Protein 8K17 (pdb70)

B-factor: mean 55.65, std 25.81, range [0.97, 126.47]

Solvent-accessible surface area: 60517 Å² total; per-residue (Å²): 123,94,76,22,4,3,27,19,14,23,75,0,51,55,5,81,86,177,43,56,66,82,17,0,24,100,10,0,58,122,0,35,149,2,100,64,44,13,87,57,45,55,36,140,0,27,79,95,4,43,80,81,64,102,39,143,62,85,58,126,21,61,71,33,122,113,66,28,56,3,17,9,19,52,81,26,9,64,23,3,9,16,2,0,112,21,0,4,18,12,94,159,43,22,39,94,99,29,14,43,57,50,24,107,84,20,85,33,40,6,164,79,18,16,1,12,54,52,5,6,38,0,14,66,110,68,113,107,34,76,87,0,0,4,5,0,42,0,11,52,29,18,26,71,156,79,166,107,4,77,110,38,12,74,116,12,58,114,81,99,59,11,121,123,95,29,45,101,38,92,57,28,74,76,6,5,72,43,8,106,63,0,33,145,28,58,79,110,141,76,41,120,86,0,19,80,58,0,39,31,0,8,123,66,4,42,91,12,4,92,63,17,37,24,48,22,26,22,70,43,84,43,85,31,73,53,10,77,98,52,111,16,42,1,8,42,20,0,5,24,10,8,5,47,2,3,35,54,15,0,45,9,15,54,107,9,6,55,13,58,64,107,161,136,49,59,151,53,16,6,5,24,2,1,65,68,0,7,87,0,24,63,84,64,40,66,88,73,60,0,0,30,0,0,50,0,24,26,44,2,42,97,131,40,120,86,9,62,115,47,30,62,128,9,19,84,79,48,35,109,122,118,10,181,84,41,31,40,45,126,58,0,78,77,9,43,90,32,2,27,32,4,0,90,16,3,9,39,1,53,38,40,22,24,61,50,12,49,45,37,26,86,17,24,42,102,156,15,19,43,150,128,2,62,97,83,64,114,70,64,138,123,39,36,95,142,24,74,119,89,49,39,87,46,115,169,131,118,147,110,89,26,68,73,18,106,11,33,23,96,29,78,82,172,59,18,62,81,53,41,64,4,141,128,4,84,18,20,13,10,1,0,3,36,35,2,21,61,97,153,53,0,97,49,0,31,125,0,1,92,86,17,91,147,55,10,26,4,31,87,0,0,66,18,7,40,77,61,123,7,63,54,139,1,0,53,39,0,32,75,5,3,60,50,4,53,98,1,4,39,25,8,4,48,31,75,59,36,5,59,18,18,86,1,39,0,29,10,100,78,26,90,146,154,76,62,89,166,127,193,108,98,46,69,100,24,82,9,23,16,8,88,34,64,44,162,92,98,71,40,73,127,43,67,79,16,123,45,61,31,47,23,3,2,33,2,5,0,7,34,99,21,69,38,1,36,6,24,0,3,97,42,69,28,168,71,76,42,13,67,2,104,1,97,53,0,28,4,0,0,2,11,1,16,66,93,1,6,15,1,29,88,47,18,80,128,31,44,34,1,9,1,16,2,41,0,0,61,45,41,119,86,37,20,101,41,29,52,84,0,66,45,18,22,108,40,38,77,76,82,140,136,60,114,30,120,9,49,138,165,43,47,30,132,82,16,54,144,142,31,36,48,23,12,48,26,0,20,121,77,0,15,71,68,10,46,31,114,94,59,73,76,0,22,32,72,1,22,27,0,8,4,12,37,68,8,22,90,58,0,41,23,43,1,37,110,91,14,32,36,37,105,54,115,138,58,77,96,47,35,48,80,42,46,49,17,42,41,4,6,41,15,2,114,32,3,36,38,15,62,134,6,73,51,6,0,20,9,31,48,48,24,86,23,51,116,150,25,52,45,26,13,127,110,36,46,4,6,44,8,2,0,29,0,8,54,100,41,144,58,51,57,47,0,3,2,0,0,48,0,8,31,58,91,55,84,122,39,126,28,0,118,139,1,26,67,57,0,78,85,28,118,45,3,97,115,102,67,111,29,18,42,72,88,75,5,37,56,20,6,68,112,1,34,156,22,51,117,56,117,76,44,147,65,4,10,68,16,6,59,101,0,7,77,49,1,18,114,22,3,28,59,44,9,32,34,32,22,32,37,42,80,22,62,27,67,49,35,3,15,29,12,8,0,29,7,4,9,78,5,0,69,65,18,54,124,8,52,127,100,10,15,4,57,82,68,69,169,89,33,151,113,6,6,3,35,0,0,69,52,1,5,77,3,16,74,94,57,101,61,15,97,61,0,2,20,0,0,27,0,29,27,44,42,31,136,143,35,180,94,0,78,136,40,22,100,91,13,79,177,45,79,122,106,110,50,27,42,100,131,48,34,104,40,47,80,62,0,50,33,6,68,51,0,21,49,65,10,118,111,20,37,90,69,0,111,148,43,10,82,77,119,27,66,13,117,44,186,162,124,0,2,49,0,29,34,49,0,42,2,38,7,99,27,31,120,105,117,23,32,114,4,20,3,0,0,0,18,116,11,1,48,19,2,4,76,1,0,23,11,2,2,56,34,119,64,79,53,14,0,121,103,6,32,4,13,80,0,56,127,85,43,12,2,15,1,0,11,47,69,131,55,87,42,80,9,6,71,2,12,13,18,111,85,4,24,22,46,15,9,61,16,66,1,53,2,25,0,0,0,0,1,17,30,103,36,91,57,42,2,5,2,25,0,5,3,0,4,53,120,0,60,157,25,33,11,80,31,3,3,0,0,20,1,46,99,11,4,103,6,3,85,110,0,13,77,28,157,51,65,118,197,37,80,7,110,105,59,0,41,1,29,57,14,11,104,55,121,34,152,135,67,62,16,16,20,80,84,40,6,73,80,181,169,53,17,84,26,17,122,33,98,147

Nearest PDB structures (foldseek):
  8kc9-assembly1_B  TM=9.979E-01  e=1.670E-43  Homo sapiens
  8k0m-assembly1_A  TM=7.481E-01  e=3.625E-19  Homo sapiens
  8k0f-assembly1_A  TM=7.476E-01  e=5.134E-19  Homo sapiens
  8k17-assembly1_A  TM=7.481E-01  e=1.123E-18  Homo sapiens
  8k0i-assembly1_a  TM=7.339E-01  e=1.280E-18  Homo sapiens

InterPro domains:
  IPR005123 Oxoglutarate/iron-dependent dioxygenase domain [PS51471] (564-678)
  IPR006620 Prolyl 4-hydroxylase, alpha subunit [SM00702] (469-677)
  IPR011990 Tetratricopeptide-like helical domain superfamily [G3DSA:1.25.40.10] (33-196)
  IPR011990 Tetratricopeptide-like helical domain superfamily [G3DSA:1.25.40.10] (206-356)
  IPR011990 Tetratricopeptide-like helical domain superfamily [SSF48452] (207-350)
  IPR039575 Prolyl 3-hydroxylase [PTHR14049] (149-714)
  IPR044862 Prolyl 4-hydroxylase alpha subunit, Fe(2+) 2OG dioxygenase domain [PF13640] (584-676)
  IPR056585 Leprecan-like alpha-helical domain [PF23557] (35-347)

Structure (mmCIF, N/CA/C/O backbone):
data_8K17
#
_entry.id   8K17
#
_cell.length_a   1.00
_cell.length_b   1.00
_cell.length_c   1.00
_cell.angle_alpha   90.00
_cell.angle_beta   90.00
_cell.angle_gamma   90.00
#
_symmetry.space_group_name_H-M   'P 1'
#
loop_
_entity.id
_entity.type
_entity.pdbx_description
1 polymer 'Prolyl 3-hydroxylase 1'
2 polymer 'Cartilage-associated protein'
3 polymer 'Peptidyl-prolyl cis-trans isomerase B'
4 polymer 'synthetic substrate'
5 non-polymer 2-acetamido-2-deoxy-beta-D-glucopyranose
6 non-polymer 'FE (III) ION'
#
loop_
_atom_site.group_PDB
_atom_site.id
_atom_site.type_symbol
_atom_site.label_atom_id
_atom_site.label_alt_id
_atom_site.label_comp_id
_atom_site.label_asym_id
_atom_site.label_entity_id
_atom_site.label_seq_id
_atom_site.pdbx_PDB_ins_code
_atom_site.Cartn_x
_atom_site.Cartn_y
_atom_site.Cartn_z
_atom_site.occupancy
_atom_site.B_iso_or_equiv
_atom_site.auth_seq_id
_atom_site.auth_comp_id
_atom_site.auth_asym_id
_atom_site.auth_atom_id
_atom_site.pdbx_PDB_model_num
ATOM 1 N N . GLY A 1 31 ? 139.724 110.000 98.887 1.00 72.38 31 GLY A N 1
ATOM 2 C CA . GLY A 1 31 ? 138.552 109.996 99.741 1.00 73.69 31 GLY A CA 1
ATOM 3 C C . GLY A 1 31 ? 137.251 109.950 98.968 1.00 73.62 31 GLY A C 1
ATOM 4 O O . GLY A 1 31 ? 136.172 110.052 99.550 1.00 70.31 31 GLY A O 1
ATOM 5 N N . MET A 1 32 ? 137.360 109.795 97.648 1.00 67.52 32 MET A N 1
ATOM 6 C CA . MET A 1 32 ? 136.213 109.736 96.743 1.00 65.57 32 MET A CA 1
ATOM 7 C C . MET A 1 32 ? 135.350 110.993 96.868 1.00 67.01 32 MET A C 1
ATOM 8 O O . MET A 1 32 ? 134.236 110.984 97.396 1.00 61.46 32 MET A O 1
ATOM 13 N N . VAL A 1 33 ? 135.947 112.091 96.399 1.00 54.95 33 VAL A N 1
ATOM 14 C CA . VAL A 1 33 ? 135.250 113.362 96.299 1.00 45.43 33 VAL A CA 1
ATOM 15 C C . VAL A 1 33 ? 133.874 113.144 95.700 1.00 43.72 33 VAL A C 1
ATOM 16 O O . VAL A 1 33 ? 133.700 112.341 94.778 1.00 48.66 33 VAL A O 1
ATOM 20 N N . THR A 1 34 ? 132.885 113.848 96.234 1.00 35.33 34 THR A N 1
ATOM 21 C CA . THR A 1 34 ? 131.516 113.640 95.805 1.00 35.60 34 THR A CA 1
ATOM 22 C C . THR A 1 34 ? 131.358 114.027 94.336 1.00 38.18 34 THR A C 1
ATOM 23 O O . THR A 1 34 ? 132.108 114.857 93.824 1.00 43.78 34 THR A O 1
ATOM 27 N N . PRO A 1 35 ? 130.415 113.408 93.621 1.00 33.14 35 PRO A N 1
ATOM 28 C CA . PRO A 1 35 ? 130.268 113.710 92.190 1.00 28.43 35 PRO A CA 1
ATOM 29 C C . PRO A 1 35 ? 129.931 115.157 91.865 1.00 28.99 35 PRO A C 1
ATOM 30 O O . PRO A 1 35 ? 130.372 115.648 90.823 1.00 29.87 35 PRO A O 1
ATOM 34 N N . ASP A 1 36 ? 129.159 115.859 92.700 1.00 31.75 36 ASP A N 1
ATOM 35 C CA . ASP A 1 36 ? 128.644 117.163 92.287 1.00 27.87 36 ASP A CA 1
ATOM 36 C C . ASP A 1 36 ? 129.726 118.233 92.294 1.00 31.34 36 ASP A C 1
ATOM 37 O O . ASP A 1 36 ? 129.690 119.161 91.479 1.00 32.74 36 ASP A O 1
ATOM 42 N N . LEU A 1 37 ? 130.694 118.129 93.201 1.00 27.02 37 LEU A N 1
ATOM 43 C CA . LEU A 1 37 ? 131.815 119.060 93.183 1.00 23.64 37 LEU A CA 1
ATOM 44 C C . LEU A 1 37 ? 132.603 118.947 91.881 1.00 34.17 37 LEU A C 1
ATOM 45 O O . LEU A 1 37 ? 132.916 119.961 91.238 1.00 39.06 37 LEU A O 1
ATOM 50 N N . LEU A 1 38 ? 132.889 117.717 91.450 1.00 33.35 38 LEU A N 1
ATOM 51 C CA . LEU A 1 38 ? 133.585 117.504 90.187 1.00 29.01 38 LEU A CA 1
ATOM 52 C C . LEU A 1 38 ? 132.741 117.938 88.996 1.00 29.68 38 LEU A C 1
ATOM 53 O O . LEU A 1 38 ? 133.268 118.491 88.024 1.00 37.37 38 LEU A O 1
ATOM 58 N N . PHE A 1 39 ? 131.431 117.700 89.045 1.00 29.01 39 PHE A N 1
ATOM 59 C CA . PHE A 1 39 ? 130.569 118.130 87.948 1.00 25.95 39 PHE A CA 1
ATOM 60 C C . PHE A 1 39 ? 130.553 119.648 87.816 1.00 31.02 39 PHE A C 1
ATOM 61 O O . PHE A 1 39 ? 130.581 120.181 86.701 1.00 35.04 39 PHE A O 1
ATOM 69 N N . ALA A 1 40 ? 130.495 120.365 88.941 1.00 35.23 40 ALA A N 1
ATOM 70 C CA . ALA A 1 40 ? 130.526 121.822 88.884 1.00 34.48 40 ALA A CA 1
ATOM 71 C C . ALA A 1 40 ? 131.852 122.324 88.334 1.00 35.99 40 ALA A C 1
ATOM 72 O O . ALA A 1 40 ? 131.884 123.258 87.518 1.00 43.76 40 ALA A O 1
ATOM 74 N N . GLU A 1 41 ? 132.961 121.719 88.769 1.00 35.97 41 GLU A N 1
ATOM 75 C CA . GLU A 1 41 ? 134.253 122.080 88.194 1.00 34.19 41 GLU A CA 1
ATOM 76 C C . GLU A 1 41 ? 134.250 121.897 86.684 1.00 41.17 41 GLU A C 1
ATOM 77 O O . GLU A 1 41 ? 134.726 122.767 85.943 1.00 45.63 41 GLU A O 1
ATOM 83 N N . GLY A 1 42 ? 133.715 120.772 86.210 1.00 40.92 42 GLY A N 1
ATOM 84 C CA . GLY A 1 42 ? 133.709 120.513 84.779 1.00 38.10 42 GLY A CA 1
ATOM 85 C C . GLY A 1 42 ? 132.854 121.492 84.001 1.00 41.97 42 GLY A C 1
ATOM 86 O O . GLY A 1 42 ? 133.237 121.940 82.920 1.00 43.93 42 GLY A O 1
ATOM 87 N N . THR A 1 43 ? 131.681 121.833 84.533 1.00 41.02 43 THR A N 1
ATOM 88 C CA . THR A 1 43 ? 130.821 122.793 83.846 1.00 39.52 43 THR A CA 1
ATOM 89 C C . THR A 1 43 ? 131.487 124.157 83.750 1.00 44.60 43 THR A C 1
ATOM 90 O O . THR A 1 43 ? 131.426 124.818 82.703 1.00 49.00 43 THR A O 1
ATOM 94 N N . ALA A 1 44 ? 132.136 124.597 84.832 1.00 48.40 44 ALA A N 1
ATOM 95 C CA . ALA A 1 44 ? 132.844 125.873 84.787 1.00 50.07 44 ALA A CA 1
ATOM 96 C C . ALA A 1 44 ? 133.974 125.846 83.767 1.00 49.95 44 ALA A C 1
ATOM 97 O O . ALA A 1 44 ? 134.152 126.801 82.999 1.00 51.88 44 ALA A O 1
ATOM 99 N N . ALA A 1 45 ? 134.745 124.757 83.735 1.00 50.87 45 ALA A N 1
ATOM 100 C CA . ALA A 1 45 ? 135.819 124.651 82.754 1.00 52.10 45 ALA A CA 1
ATOM 101 C C . ALA A 1 45 ? 135.273 124.673 81.334 1.00 52.51 45 ALA A C 1
ATOM 102 O O . ALA A 1 45 ? 135.885 125.257 80.436 1.00 54.32 45 ALA A O 1
ATOM 104 N N . TYR A 1 46 ? 134.124 124.036 81.111 1.00 56.00 46 TYR A N 1
ATOM 105 C CA . TYR A 1 46 ? 133.505 124.073 79.791 1.00 53.51 46 TYR A CA 1
ATOM 106 C C . TYR A 1 46 ? 133.137 125.493 79.405 1.00 50.10 46 TYR A C 1
ATOM 107 O O . TYR A 1 46 ? 133.321 125.901 78.254 1.00 53.62 46 TYR A O 1
ATOM 116 N N . ALA A 1 47 ? 132.601 126.260 80.352 1.00 53.98 47 ALA A N 1
ATOM 117 C CA . ALA A 1 47 ? 132.302 127.658 80.060 1.00 58.70 47 ALA A CA 1
ATOM 118 C C . ALA A 1 47 ? 133.568 128.426 79.696 1.00 60.06 47 ALA A C 1
ATOM 119 O O . ALA A 1 47 ? 133.566 129.229 78.757 1.00 61.13 47 ALA A O 1
ATOM 121 N N . ARG A 1 48 ? 134.663 128.190 80.422 1.00 63.31 48 ARG A N 1
ATOM 122 C CA . ARG A 1 48 ? 135.895 128.924 80.142 1.00 63.59 48 ARG A CA 1
ATOM 123 C C . ARG A 1 48 ? 136.497 128.542 78.794 1.00 62.76 48 ARG A C 1
ATOM 124 O O . ARG A 1 48 ? 137.021 129.402 78.079 1.00 62.06 48 ARG A O 1
ATOM 132 N N . GLY A 1 49 ? 136.448 127.265 78.432 1.00 68.72 49 GLY A N 1
ATOM 133 C CA . GLY A 1 49 ? 137.066 126.826 77.196 1.00 69.20 49 GLY A CA 1
ATOM 134 C C . GLY A 1 49 ? 138.356 126.065 77.417 1.00 73.24 49 GLY A C 1
ATOM 135 O O . GLY A 1 49 ? 139.327 126.246 76.678 1.00 75.12 49 GLY A O 1
ATOM 136 N N . ASP A 1 50 ? 138.378 125.216 78.440 1.00 76.36 50 ASP A N 1
ATOM 137 C CA . ASP A 1 50 ? 139.533 124.398 78.805 1.00 74.56 50 ASP A CA 1
ATOM 138 C C . ASP A 1 50 ? 139.149 122.928 78.638 1.00 75.62 50 ASP A C 1
ATOM 139 O O . ASP A 1 50 ? 138.710 122.276 79.585 1.00 76.41 50 ASP A O 1
ATOM 144 N N . TRP A 1 51 ? 139.334 122.404 77.429 1.00 62.49 51 TRP A N 1
ATOM 145 C CA . TRP A 1 51 ? 138.898 121.040 77.136 1.00 61.91 51 TRP A CA 1
ATOM 146 C C . TRP A 1 51 ? 139.590 119.963 77.970 1.00 62.44 51 TRP A C 1
ATOM 147 O O . TRP A 1 51 ? 138.896 119.028 78.412 1.00 65.44 51 TRP A O 1
ATOM 158 N N . PRO A 1 52 ? 140.909 119.993 78.197 1.00 51.78 52 PRO A N 1
ATOM 159 C CA . PRO A 1 52 ? 141.488 119.006 79.124 1.00 53.63 52 PRO A CA 1
ATOM 160 C C . PRO A 1 52 ? 140.847 119.046 80.500 1.00 57.54 52 PRO A C 1
ATOM 161 O O . PRO A 1 52 ? 140.673 118.000 81.142 1.00 56.80 52 PRO A O 1
ATOM 165 N N . GLY A 1 53 ? 140.461 120.235 80.959 1.00 55.85 53 GLY A N 1
ATOM 166 C CA . GLY A 1 53 ? 139.802 120.331 82.248 1.00 53.44 53 GLY A CA 1
ATOM 167 C C . GLY A 1 53 ? 138.482 119.591 82.278 1.00 52.24 53 GLY A C 1
ATOM 168 O O . GLY A 1 53 ? 138.203 118.831 83.209 1.00 54.64 53 GLY A O 1
ATOM 169 N N . VAL A 1 54 ? 137.654 119.788 81.251 1.00 47.16 54 VAL A N 1
ATOM 170 C CA . VAL A 1 54 ? 136.347 119.147 81.258 1.00 49.36 54 VAL A CA 1
ATOM 171 C C . VAL A 1 54 ? 136.486 117.640 81.101 1.00 49.88 54 VAL A C 1
ATOM 172 O O . VAL A 1 54 ? 135.774 116.879 81.761 1.00 52.78 54 VAL A O 1
ATOM 176 N N . VAL A 1 55 ? 137.411 117.171 80.260 1.00 45.80 55 VAL A N 1
ATOM 177 C CA . VAL A 1 55 ? 137.533 115.720 80.132 1.00 42.22 55 VAL A CA 1
ATOM 178 C C . VAL A 1 55 ? 137.974 115.104 81.455 1.00 44.59 55 VAL A C 1
ATOM 179 O O . VAL A 1 55 ? 137.368 114.132 81.937 1.00 48.84 55 VAL A O 1
ATOM 183 N N . LEU A 1 56 ? 138.981 115.699 82.102 1.00 44.19 56 LEU A N 1
ATOM 184 C CA . LEU A 1 56 ? 139.475 115.158 83.362 1.00 44.77 56 LEU A CA 1
ATOM 185 C C . LEU A 1 56 ? 138.381 115.149 84.424 1.00 42.54 56 LEU A C 1
ATOM 186 O O . LEU A 1 56 ? 138.108 114.113 85.049 1.00 46.85 56 LEU A O 1
ATOM 191 N N . SER A 1 57 ? 137.704 116.285 84.604 1.00 37.44 57 SER A N 1
ATOM 192 C CA . SER A 1 57 ? 136.705 116.401 85.658 1.00 36.61 57 SER A CA 1
ATOM 193 C C . SER A 1 57 ? 135.493 115.512 85.404 1.00 42.40 57 SER A C 1
ATOM 194 O O . SER A 1 57 ? 134.991 114.870 86.332 1.00 47.10 57 SER A O 1
ATOM 197 N N . MET A 1 58 ? 134.994 115.460 84.167 1.00 37.32 58 MET A N 1
ATOM 198 C CA . MET A 1 58 ? 133.794 114.672 83.910 1.00 34.88 58 MET A CA 1
ATOM 199 C C . MET A 1 58 ? 134.064 113.179 84.054 1.00 38.93 58 MET A C 1
ATOM 200 O O . MET A 1 58 ? 133.231 112.441 84.608 1.00 47.21 58 MET A O 1
ATOM 205 N N . GLU A 1 59 ? 135.222 112.707 83.584 1.00 35.30 59 GLU A N 1
ATOM 206 C CA . GLU A 1 59 ? 135.547 111.303 83.799 1.00 34.43 59 GLU A CA 1
ATOM 207 C C . GLU A 1 59 ? 135.662 110.991 85.284 1.00 38.61 59 GLU A C 1
ATOM 208 O O . GLU A 1 59 ? 135.198 109.936 85.747 1.00 41.65 59 GLU A O 1
ATOM 214 N N . ARG A 1 60 ? 136.263 111.903 86.053 1.00 36.11 60 ARG A N 1
ATOM 215 C CA . ARG A 1 60 ? 136.355 111.681 87.490 1.00 34.17 60 ARG A CA 1
ATOM 216 C C . ARG A 1 60 ? 134.976 111.613 88.131 1.00 37.58 60 ARG A C 1
ATOM 217 O O . ARG A 1 60 ? 134.752 110.813 89.043 1.00 43.70 60 ARG A O 1
ATOM 225 N N . ALA A 1 61 ? 134.041 112.449 87.675 1.00 28.45 61 ALA A N 1
ATOM 226 C CA . ALA A 1 61 ? 132.692 112.438 88.239 1.00 22.73 61 ALA A CA 1
ATOM 227 C C . ALA A 1 61 ? 132.000 111.106 88.006 1.00 27.14 61 ALA A C 1
ATOM 228 O O . ALA A 1 61 ? 131.385 110.542 88.926 1.00 35.90 61 ALA A O 1
ATOM 230 N N . LEU A 1 62 ? 132.093 110.581 86.783 1.00 29.45 62 LEU A N 1
ATOM 231 C CA . LEU A 1 62 ? 131.474 109.290 86.490 1.00 26.28 62 LEU A CA 1
ATOM 232 C C . LEU A 1 62 ? 132.063 108.182 87.361 1.00 30.10 62 LEU A C 1
ATOM 233 O O . LEU A 1 62 ? 131.328 107.386 87.974 1.00 31.78 62 LEU A O 1
ATOM 238 N N . ARG A 1 63 ? 133.395 108.126 87.445 1.00 35.33 63 ARG A N 1
ATOM 239 C CA . ARG A 1 63 ? 134.026 107.072 88.235 1.00 28.83 63 ARG A CA 1
ATOM 240 C C . ARG A 1 63 ? 133.666 107.190 89.709 1.00 29.20 63 ARG A C 1
ATOM 241 O O . ARG A 1 63 ? 133.486 106.176 90.391 1.00 36.53 63 ARG A O 1
ATOM 249 N N . SER A 1 64 ? 133.572 108.416 90.223 1.00 27.87 64 SER A N 1
ATOM 250 C CA . SER A 1 64 ? 133.250 108.607 91.633 1.00 27.27 64 SER A CA 1
ATOM 251 C C . SER A 1 64 ? 131.843 108.126 91.954 1.00 30.16 64 SER A C 1
ATOM 252 O O . SER A 1 64 ? 131.618 107.479 92.987 1.00 35.08 64 SER A O 1
ATOM 255 N N . ARG A 1 65 ? 130.881 108.426 91.081 1.00 29.63 65 ARG A N 1
ATOM 256 C CA . ARG A 1 65 ? 129.530 107.909 91.280 1.00 29.05 65 ARG A CA 1
ATOM 257 C C . ARG A 1 65 ? 129.512 106.383 91.302 1.00 25.77 65 ARG A C 1
ATOM 258 O O . ARG A 1 65 ? 128.888 105.766 92.181 1.00 33.95 65 ARG A O 1
ATOM 266 N N . ALA A 1 66 ? 130.207 105.752 90.353 1.00 19.73 66 ALA A N 1
ATOM 267 C CA . ALA A 1 66 ? 130.221 104.290 90.332 1.00 21.85 66 ALA A CA 1
ATOM 268 C C . ALA A 1 66 ? 130.857 103.703 91.592 1.00 26.41 66 ALA A C 1
ATOM 269 O O . ALA A 1 66 ? 130.358 102.715 92.148 1.00 25.69 66 ALA A O 1
ATOM 271 N N . ALA A 1 67 ? 131.965 104.287 92.054 1.00 31.34 67 ALA A N 1
ATOM 272 C CA . ALA A 1 67 ? 132.653 103.748 93.225 1.00 25.80 67 ALA A CA 1
ATOM 273 C C . ALA A 1 67 ? 131.808 103.871 94.481 1.00 20.59 67 ALA A C 1
ATOM 274 O O . ALA A 1 67 ? 131.784 102.954 95.311 1.00 28.82 67 ALA A O 1
ATOM 276 N N . LEU A 1 68 ? 131.114 104.997 94.652 1.00 20.52 68 LEU A N 1
ATOM 277 C CA . LEU A 1 68 ? 130.264 105.133 95.829 1.00 17.24 68 LEU A CA 1
ATOM 278 C C . LEU A 1 68 ? 129.109 104.138 95.798 1.00 28.02 68 LEU A C 1
ATOM 279 O O . LEU A 1 68 ? 128.751 103.555 96.835 1.00 39.86 68 LEU A O 1
ATOM 284 N N . ARG A 1 69 ? 128.524 103.910 94.620 1.00 27.40 69 ARG A N 1
ATOM 285 C CA . ARG A 1 69 ? 127.460 102.914 94.537 1.00 20.57 69 ARG A CA 1
ATOM 286 C C . ARG A 1 69 ? 127.968 101.525 94.910 1.00 27.96 69 ARG A C 1
ATOM 287 O O . ARG A 1 69 ? 127.306 100.790 95.659 1.00 30.28 69 ARG A O 1
ATOM 295 N N . ALA A 1 70 ? 129.149 101.150 94.413 1.00 31.46 70 ALA A N 1
ATOM 296 C CA . ALA A 1 70 ? 129.688 99.828 94.725 1.00 21.39 70 ALA A CA 1
ATOM 297 C C . ALA A 1 70 ? 129.981 99.676 96.211 1.00 23.68 70 ALA A C 1
ATOM 298 O O . ALA A 1 70 ? 129.771 98.602 96.783 1.00 30.74 70 ALA A O 1
ATOM 300 N N . LEU A 1 71 ? 130.478 100.732 96.855 1.00 29.09 71 LEU A N 1
ATOM 301 C CA . LEU A 1 71 ? 130.751 100.655 98.289 1.00 21.06 71 LEU A CA 1
ATOM 302 C C . LEU A 1 71 ? 129.475 100.425 99.096 1.00 24.59 71 LEU A C 1
ATOM 303 O O . LEU A 1 71 ? 129.441 99.583 100.014 1.00 37.84 71 LEU A O 1
ATOM 308 N N . ARG A 1 72 ? 128.416 101.181 98.784 1.00 19.71 72 ARG A N 1
ATOM 309 C CA . ARG A 1 72 ? 127.149 100.985 99.486 1.00 19.77 72 ARG A CA 1
ATOM 310 C C . ARG A 1 72 ? 126.650 99.558 99.320 1.00 28.03 72 ARG A C 1
ATOM 311 O O . ARG A 1 72 ? 126.287 98.889 100.298 1.00 32.05 72 ARG A O 1
ATOM 319 N N . LEU A 1 73 ? 126.660 99.061 98.086 1.00 32.79 73 LEU A N 1
ATOM 320 C CA . LEU A 1 73 ? 126.181 97.707 97.827 1.00 21.85 73 LEU A CA 1
ATOM 321 C C . LEU A 1 73 ? 126.984 96.676 98.615 1.00 21.76 73 LEU A C 1
ATOM 322 O O . LEU A 1 73 ? 126.420 95.750 99.218 1.00 31.67 73 LEU A O 1
ATOM 327 N N . ARG A 1 74 ? 128.309 96.850 98.661 1.00 30.82 74 ARG A N 1
ATOM 328 C CA . ARG A 1 74 ? 129.171 95.850 99.281 1.00 29.18 74 ARG A CA 1
ATOM 329 C C . ARG A 1 74 ? 128.947 95.741 100.783 1.00 30.51 74 ARG A C 1
ATOM 330 O O . ARG A 1 74 ? 128.756 94.632 101.294 1.00 35.69 74 ARG A O 1
ATOM 338 N N . CYS A 1 75 ? 128.958 96.856 101.527 1.00 23.03 75 CYS A N 1
ATOM 339 C CA . CYS A 1 75 ? 128.700 96.676 102.962 1.00 24.07 75 CYS A CA 1
ATOM 340 C C . CYS A 1 75 ? 127.254 96.375 103.310 1.00 31.77 75 CYS A C 1
ATOM 341 O O . CYS A 1 75 ? 127.009 95.708 104.317 1.00 37.65 75 CYS A O 1
ATOM 344 N N . ARG A 1 76 ? 126.271 96.801 102.521 1.00 31.11 76 ARG A N 1
ATOM 345 C CA . ARG A 1 76 ? 124.936 96.339 102.895 1.00 27.96 76 ARG A CA 1
ATOM 346 C C . ARG A 1 76 ? 124.846 94.818 102.798 1.00 26.55 76 ARG A C 1
ATOM 347 O O . ARG A 1 76 ? 124.355 94.150 103.721 1.00 32.34 76 ARG A O 1
ATOM 355 N N . THR A 1 77 ? 125.383 94.241 101.722 1.00 18.06 77 THR A N 1
ATOM 356 C CA . THR A 1 77 ? 125.372 92.784 101.608 1.00 24.51 77 THR A CA 1
ATOM 357 C C . THR A 1 77 ? 126.199 92.118 102.708 1.00 30.57 77 THR A C 1
ATOM 358 O O . THR A 1 77 ? 125.778 91.109 103.291 1.00 33.82 77 THR A O 1
ATOM 362 N N . GLN A 1 78 ? 127.374 92.671 103.015 1.00 35.13 78 GLN A N 1
ATOM 363 C CA . GLN A 1 78 ? 128.248 92.055 104.008 1.00 29.19 78 GLN A CA 1
ATOM 364 C C . GLN A 1 78 ? 127.633 92.080 105.403 1.00 33.55 78 GLN A C 1
ATOM 365 O O . GLN A 1 78 ? 127.689 91.082 106.132 1.00 32.94 78 GLN A O 1
ATOM 371 N N . CYS A 1 79 ? 127.051 93.212 105.801 1.00 36.61 79 CYS A N 1
ATOM 372 C CA . CYS A 1 79 ? 126.432 93.295 107.118 1.00 29.54 79 CYS A CA 1
ATOM 373 C C . CYS A 1 79 ? 125.206 92.408 107.213 1.00 32.94 79 CYS A C 1
ATOM 374 O O . CYS A 1 79 ? 124.897 91.900 108.292 1.00 31.40 79 CYS A O 1
ATOM 377 N N . ALA A 1 80 ? 124.485 92.212 106.107 1.00 39.23 80 ALA A N 1
ATOM 378 C CA . ALA A 1 80 ? 123.385 91.256 106.149 1.00 32.70 80 ALA A CA 1
ATOM 379 C C . ALA A 1 80 ? 123.892 89.832 106.322 1.00 30.77 80 ALA A C 1
ATOM 380 O O . ALA A 1 80 ? 123.241 89.017 106.980 1.00 35.52 80 ALA A O 1
ATOM 382 N N . ALA A 1 81 ? 125.030 89.497 105.711 1.00 38.02 81 ALA A N 1
ATOM 383 C CA . ALA A 1 81 ? 125.500 88.114 105.784 1.00 36.39 81 ALA A CA 1
ATOM 384 C C . ALA A 1 81 ? 126.275 87.806 107.063 1.00 37.65 81 ALA A C 1
ATOM 385 O O . ALA A 1 81 ? 126.475 86.631 107.380 1.00 36.57 81 ALA A O 1
ATOM 387 N N . ASP A 1 82 ? 126.739 88.820 107.796 1.00 39.16 82 ASP A N 1
ATOM 388 C CA . ASP A 1 82 ? 127.436 88.545 109.053 1.00 33.69 82 ASP A CA 1
ATOM 389 C C . ASP A 1 82 ? 126.464 88.243 110.189 1.00 39.98 82 ASP A C 1
ATOM 390 O O . ASP A 1 82 ? 126.724 87.366 111.019 1.00 44.46 82 ASP A O 1
ATOM 395 N N . PHE A 1 83 ? 125.345 88.968 110.258 1.00 40.52 83 PHE A N 1
ATOM 396 C CA . PHE A 1 83 ? 124.420 88.901 111.391 1.00 39.22 83 PHE A CA 1
ATOM 397 C C . PHE A 1 83 ? 123.020 88.552 110.906 1.00 40.11 83 PHE A C 1
ATOM 398 O O . PHE A 1 83 ? 122.154 89.433 110.799 1.00 38.54 83 PHE A O 1
ATOM 406 N N . PRO A 1 84 ? 122.746 87.283 110.628 1.00 35.74 84 PRO A N 1
ATOM 407 C CA . PRO A 1 84 ? 121.424 86.909 110.124 1.00 33.17 84 PRO A CA 1
ATOM 408 C C . PRO A 1 84 ? 120.367 87.039 111.204 1.00 39.67 84 PRO A C 1
ATOM 409 O O . PRO A 1 84 ? 120.659 86.967 112.398 1.00 48.33 84 PRO A O 1
ATOM 413 N N . TRP A 1 85 ? 119.123 87.235 110.770 1.00 42.48 85 TRP A N 1
ATOM 414 C CA . TRP A 1 85 ? 118.018 87.411 111.701 1.00 40.37 85 TRP A CA 1
ATOM 415 C C . TRP A 1 85 ? 117.729 86.114 112.443 1.00 47.69 85 TRP A C 1
ATOM 416 O O . TRP A 1 85 ? 117.700 85.036 111.846 1.00 49.00 85 TRP A O 1
ATOM 427 N N . GLU A 1 86 ? 117.511 86.223 113.748 1.00 69.90 86 GLU A N 1
ATOM 428 C CA . GLU A 1 86 ? 117.154 85.079 114.568 1.00 71.77 86 GLU A CA 1
ATOM 429 C C . GLU A 1 86 ? 115.635 84.950 114.655 1.00 75.70 86 GLU A C 1
ATOM 430 O O . GLU A 1 86 ? 114.889 85.896 114.400 1.00 78.01 86 GLU A O 1
ATOM 436 N N . LEU A 1 87 ? 115.173 83.762 115.032 1.00 86.76 87 LEU A N 1
ATOM 437 C CA . LEU A 1 87 ? 113.744 83.465 115.057 1.00 85.56 87 LEU A CA 1
ATOM 438 C C . LEU A 1 87 ? 113.461 82.540 116.231 1.00 87.86 87 LEU A C 1
ATOM 439 O O . LEU A 1 87 ? 113.821 81.360 116.191 1.00 89.73 87 LEU A O 1
ATOM 444 N N . ASP A 1 88 ? 112.813 83.067 117.271 1.00 101.62 88 ASP A N 1
ATOM 445 C CA . ASP A 1 88 ? 112.343 82.279 118.409 1.00 101.76 88 ASP A CA 1
ATOM 446 C C . ASP A 1 88 ? 110.869 82.597 118.658 1.00 102.67 88 ASP A C 1
ATOM 447 O O . ASP A 1 88 ? 110.508 83.192 119.683 1.00 103.82 88 ASP A O 1
ATOM 452 N N . PRO A 1 89 ? 109.980 82.194 117.739 1.00 108.91 89 PRO A N 1
ATOM 453 C CA . PRO A 1 89 ? 108.577 82.613 117.834 1.00 109.04 89 PRO A CA 1
ATOM 454 C C . PRO A 1 89 ? 107.752 81.743 118.768 1.00 110.40 89 PRO A C 1
ATOM 455 O O . PRO A 1 89 ? 106.518 81.767 118.716 1.00 108.95 89 PRO A O 1
ATOM 459 N N . ASP A 1 90 ? 108.419 80.971 119.622 1.00 110.97 90 ASP A N 1
ATOM 460 C CA . ASP A 1 90 ? 107.743 80.080 120.564 1.00 108.97 90 ASP A CA 1
ATOM 461 C C . ASP A 1 90 ? 107.355 80.803 121.852 1.00 109.26 90 ASP A C 1
ATOM 462 O O . ASP A 1 90 ? 107.680 80.360 122.953 1.00 106.80 90 ASP A O 1
ATOM 467 N N . TRP A 1 91 ? 106.640 81.921 121.721 1.00 105.52 91 TRP A N 1
ATOM 468 C CA . TRP A 1 91 ? 106.268 82.713 122.887 1.00 104.00 91 TRP A CA 1
ATOM 469 C C . TRP A 1 91 ? 105.295 81.955 123.781 1.00 103.56 91 TRP A C 1
ATOM 470 O O . TRP A 1 91 ? 104.402 81.249 123.305 1.00 101.60 91 TRP A O 1
ATOM 481 N N . SER A 1 92 ? 105.484 82.111 125.092 1.00 114.55 92 SER A N 1
ATOM 482 C CA . SER A 1 92 ? 104.693 81.428 126.105 1.00 113.72 92 SER A CA 1
ATOM 483 C C . SER A 1 92 ? 103.942 82.444 126.950 1.00 112.28 92 SER A C 1
ATOM 484 O O . SER A 1 92 ? 104.576 83.213 127.688 1.00 109.12 92 SER A O 1
ATOM 487 N N . PRO A 1 93 ? 102.608 82.488 126.882 1.00 111.85 93 PRO A N 1
ATOM 488 C CA . PRO A 1 93 ? 101.816 83.358 127.760 1.00 112.01 93 PRO A CA 1
ATOM 489 C C . PRO A 1 93 ? 101.594 82.744 129.141 1.00 111.34 93 PRO A C 1
ATOM 490 O O . PRO A 1 93 ? 100.457 82.501 129.561 1.00 109.68 93 PRO A O 1
ATOM 494 N N . SER A 1 94 ? 102.683 82.479 129.853 1.00 104.12 94 SER A N 1
ATOM 495 C CA . SER A 1 94 ? 102.578 81.831 131.150 1.00 102.45 94 SER A CA 1
ATOM 496 C C . SER A 1 94 ? 101.834 82.738 132.129 1.00 102.21 94 SER A C 1
ATOM 497 O O . SER A 1 94 ? 102.037 83.957 132.121 1.00 101.87 94 SER A O 1
ATOM 500 N N . PRO A 1 95 ? 100.955 82.188 132.963 1.00 101.89 95 PRO A N 1
ATOM 501 C CA . PRO A 1 95 ? 100.214 83.028 133.911 1.00 101.10 95 PRO A CA 1
ATOM 502 C C . PRO A 1 95 ? 101.150 83.763 134.860 1.00 100.58 95 PRO A C 1
ATOM 503 O O . PRO A 1 95 ? 102.059 83.173 135.446 1.00 98.97 95 PRO A O 1
ATOM 507 N N . ALA A 1 96 ? 100.912 85.069 135.004 1.00 92.79 96 ALA A N 1
ATOM 508 C CA . ALA A 1 96 ? 101.764 85.965 135.792 1.00 89.88 96 ALA A CA 1
ATOM 509 C C . ALA A 1 96 ? 103.198 85.978 135.267 1.00 91.18 96 ALA A C 1
ATOM 510 O O . ALA A 1 96 ? 104.149 86.246 136.001 1.00 91.24 96 ALA A O 1
ATOM 512 N N . GLN A 1 97 ? 103.353 85.674 133.983 1.00 87.59 97 GLN A N 1
ATOM 513 C CA . GLN A 1 97 ? 104.657 85.755 133.337 1.00 82.36 97 GLN A CA 1
ATOM 514 C C . GLN A 1 97 ? 104.587 86.318 131.929 1.00 82.79 97 GLN A C 1
ATOM 515 O O . GLN A 1 97 ? 105.552 86.152 131.181 1.00 83.24 97 GLN A O 1
ATOM 521 N N . ALA A 1 98 ? 103.484 86.947 131.526 1.00 74.63 98 ALA A N 1
ATOM 522 C CA . ALA A 1 98 ? 103.382 87.460 130.165 1.00 74.12 98 ALA A CA 1
ATOM 523 C C . ALA A 1 98 ? 104.184 88.743 129.987 1.00 73.56 98 ALA A C 1
ATOM 524 O O . ALA A 1 98 ? 104.705 89.005 128.898 1.00 74.71 98 ALA A O 1
ATOM 526 N N . SER A 1 99 ? 104.285 89.562 131.033 1.00 53.75 99 SER A N 1
ATOM 527 C CA . SER A 1 99 ? 104.937 90.860 130.889 1.00 51.15 99 SER A CA 1
ATOM 528 C C . SER A 1 99 ? 106.442 90.709 130.679 1.00 52.16 99 SER A C 1
ATOM 529 O O . SER A 1 99 ? 107.018 91.288 129.746 1.00 59.25 99 SER A O 1
ATOM 532 N N . GLY A 1 100 ? 107.093 89.917 131.528 1.00 43.19 100 GLY A N 1
ATOM 533 C CA . GLY A 1 100 ? 108.528 89.742 131.401 1.00 45.80 100 GLY A CA 1
ATOM 534 C C . GLY A 1 100 ? 108.923 89.029 130.124 1.00 50.18 100 GLY A C 1
ATOM 535 O O . GLY A 1 100 ? 109.972 89.316 129.541 1.00 53.23 100 GLY A O 1
ATOM 536 N N . ALA A 1 101 ? 108.099 88.084 129.675 1.00 46.24 101 ALA A N 1
ATOM 537 C CA . ALA A 1 101 ? 108.388 87.406 128.419 1.00 45.90 101 ALA A CA 1
ATOM 538 C C . ALA A 1 101 ? 108.332 88.377 127.249 1.00 50.89 101 ALA A C 1
ATOM 539 O O . ALA A 1 101 ? 109.155 88.303 126.327 1.00 58.26 101 ALA A O 1
ATOM 541 N N . ALA A 1 102 ? 107.374 89.301 127.270 1.00 35.69 102 ALA A N 1
ATOM 542 C CA . ALA A 1 102 ? 107.308 90.323 126.234 1.00 40.36 102 ALA A CA 1
ATOM 543 C C . ALA A 1 102 ? 108.545 91.209 126.259 1.00 39.86 102 ALA A C 1
ATOM 544 O O . ALA A 1 102 ? 109.112 91.546 125.206 1.00 46.82 102 ALA A O 1
ATOM 546 N N . ALA A 1 103 ? 108.989 91.588 127.459 1.00 30.35 103 ALA A N 1
ATOM 547 C CA . ALA A 1 103 ? 110.195 92.400 127.559 1.00 29.08 103 ALA A CA 1
ATOM 548 C C . ALA A 1 103 ? 111.406 91.672 126.986 1.00 33.92 103 ALA A C 1
ATOM 549 O O . ALA A 1 103 ? 112.199 92.259 126.240 1.00 42.70 103 ALA A O 1
ATOM 551 N N . LEU A 1 104 ? 111.558 90.388 127.305 1.00 26.81 104 LEU A N 1
ATOM 552 C CA . LEU A 1 104 ? 112.717 89.649 126.814 1.00 24.80 104 LEU A CA 1
ATOM 553 C C . LEU A 1 104 ? 112.683 89.456 125.302 1.00 31.94 104 LEU A C 1
ATOM 554 O O . LEU A 1 104 ? 1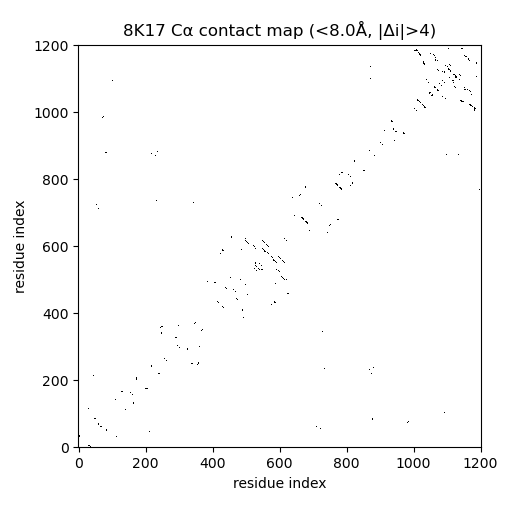13.734 89.493 124.649 1.00 34.63 104 LEU A O 1
ATOM 559 N N . ARG A 1 105 ? 111.499 89.248 124.727 1.00 38.41 105 ARG A N 1
ATOM 560 C CA . ARG A 1 105 ? 111.388 89.168 123.272 1.00 37.37 105 ARG A CA 1
ATOM 561 C C . ARG A 1 105 ? 111.824 90.464 122.594 1.00 35.99 105 ARG A C 1
ATOM 562 O O . ARG A 1 105 ? 112.590 90.446 121.614 1.00 44.39 105 ARG A O 1
ATOM 570 N N . ASP A 1 106 ? 111.352 91.603 123.101 1.00 24.01 106 ASP A N 1
ATOM 571 C CA . ASP A 1 106 ? 111.791 92.870 122.528 1.00 19.16 106 ASP A CA 1
ATOM 572 C C . ASP A 1 106 ? 113.298 93.045 122.650 1.00 26.51 106 ASP A C 1
ATOM 573 O O . ASP A 1 106 ? 113.943 93.590 121.745 1.00 33.41 106 ASP A O 1
ATOM 578 N N . LEU A 1 107 ? 113.877 92.597 123.763 1.00 29.53 107 LEU A N 1
ATOM 579 C CA . LEU A 1 107 ? 115.319 92.742 123.937 1.00 23.61 107 LEU A CA 1
ATOM 580 C C . LEU A 1 107 ? 116.096 91.890 122.939 1.00 18.98 107 LEU A C 1
ATOM 581 O O . LEU A 1 107 ? 117.139 92.318 122.434 1.00 24.69 107 LEU A O 1
ATOM 586 N N . SER A 1 108 ? 115.606 90.688 122.630 1.00 16.32 108 SER A N 1
ATOM 587 C CA . SER A 1 108 ? 116.257 89.888 121.589 1.00 20.44 108 SER A CA 1
ATOM 588 C C . SER A 1 108 ? 116.262 90.615 120.251 1.00 20.92 108 SER A C 1
ATOM 589 O O . SER A 1 108 ? 117.308 90.721 119.580 1.00 31.25 108 SER A O 1
ATOM 592 N N . PHE A 1 109 ? 115.101 91.141 119.857 1.00 20.28 109 PHE A N 1
ATOM 593 C CA . PHE A 1 109 ? 115.005 91.820 118.568 1.00 12.06 109 PHE A CA 1
ATOM 594 C C . PHE A 1 109 ? 115.955 93.012 118.496 1.00 17.10 109 PHE A C 1
ATOM 595 O O . PHE A 1 109 ? 116.695 93.185 117.515 1.00 28.75 109 PHE A O 1
ATOM 603 N N . PHE A 1 110 ? 115.972 93.837 119.538 1.00 12.04 110 PHE A N 1
ATOM 604 C CA . PHE A 1 110 ? 116.771 95.048 119.448 1.00 1.95 110 PHE A CA 1
ATOM 605 C C . PHE A 1 110 ? 118.255 94.795 119.652 1.00 8.46 110 PHE A C 1
ATOM 606 O O . PHE A 1 110 ? 119.071 95.568 119.143 1.00 27.41 110 PHE A O 1
ATOM 614 N N . GLY A 1 111 ? 118.638 93.711 120.320 1.00 7.54 111 GLY A N 1
ATOM 615 C CA . GLY A 1 111 ? 120.039 93.336 120.308 1.00 8.56 111 GLY A CA 1
ATOM 616 C C . GLY A 1 111 ? 120.528 93.019 118.910 1.00 16.92 111 GLY A C 1
ATOM 617 O O . GLY A 1 111 ? 121.584 93.501 118.477 1.00 32.08 111 GLY A O 1
ATOM 618 N N . GLY A 1 112 ? 119.755 92.219 118.171 1.00 13.40 112 GLY A N 1
ATOM 619 C CA . GLY A 1 112 ? 120.140 91.940 116.792 1.00 9.29 112 GLY A CA 1
ATOM 620 C C . GLY A 1 112 ? 120.265 93.199 115.951 1.00 12.40 112 GLY A C 1
ATOM 621 O O . GLY A 1 112 ? 121.242 93.380 115.203 1.00 21.56 112 GLY A O 1
ATOM 622 N N . LEU A 1 113 ? 119.288 94.098 116.076 1.00 11.04 113 LEU A N 1
ATOM 623 C CA . LEU A 1 113 ? 119.309 95.318 115.277 1.00 5.46 113 LEU A CA 1
ATOM 624 C C . LEU A 1 113 ? 120.528 96.177 115.586 1.00 10.42 113 LEU A C 1
ATOM 625 O O . LEU A 1 113 ? 121.161 96.724 114.673 1.00 23.11 113 LEU A O 1
ATOM 630 N N . LEU A 1 114 ? 120.873 96.326 116.868 1.00 8.34 114 LEU A N 1
ATOM 631 C CA . LEU A 1 114 ? 122.022 97.166 117.197 1.00 7.14 114 LEU A CA 1
ATOM 632 C C . LEU A 1 114 ? 123.327 96.557 116.712 1.00 14.11 114 LEU A C 1
ATOM 633 O O . LEU A 1 114 ? 124.243 97.294 116.325 1.00 28.98 114 LEU A O 1
ATOM 638 N N . ARG A 1 115 ? 123.446 95.228 116.721 1.00 11.73 115 ARG A N 1
ATOM 639 C CA . ARG A 1 115 ? 124.669 94.622 116.197 1.00 9.91 115 ARG A CA 1
ATOM 640 C C . ARG A 1 115 ? 124.849 94.925 114.712 1.00 14.69 115 ARG A C 1
ATOM 641 O O . ARG A 1 115 ? 125.943 95.317 114.266 1.00 27.07 115 ARG A O 1
ATOM 649 N N . ARG A 1 116 ? 123.774 94.790 113.929 1.00 15.86 116 ARG A N 1
ATOM 650 C CA . ARG A 1 116 ? 123.882 95.136 112.510 1.00 5.90 116 ARG A CA 1
ATOM 651 C C . ARG A 1 116 ? 124.219 96.607 112.307 1.00 17.69 116 ARG A C 1
ATOM 652 O O . ARG A 1 116 ? 125.002 96.950 111.414 1.00 32.29 116 ARG A O 1
ATOM 660 N N . ALA A 1 117 ? 123.612 97.497 113.097 1.00 9.97 117 ALA A N 1
ATOM 661 C CA . ALA A 1 117 ? 123.887 98.923 112.929 1.00 6.42 117 ALA A CA 1
ATOM 662 C C . ALA A 1 117 ? 125.347 99.249 113.208 1.00 14.52 117 ALA A C 1
ATOM 663 O O . ALA A 1 117 ? 125.942 100.082 112.516 1.00 25.42 117 ALA A O 1
ATOM 665 N N . ALA A 1 118 ? 125.943 98.614 114.217 1.00 11.66 118 ALA A N 1
ATOM 666 C CA . ALA A 1 118 ? 127.359 98.846 114.492 1.00 3.59 118 ALA A CA 1
ATOM 667 C C . ALA A 1 118 ? 128.235 98.395 113.329 1.00 18.51 118 ALA A C 1
ATOM 668 O O . ALA A 1 118 ? 129.187 99.089 112.946 1.00 21.68 118 ALA A O 1
ATOM 670 N N . CYS A 1 119 ? 127.928 97.233 112.744 1.00 27.10 119 CYS A N 1
ATOM 671 C CA . CYS A 1 119 ? 128.719 96.777 111.597 1.00 20.99 119 CYS A CA 1
ATOM 672 C C . CYS A 1 119 ? 128.620 97.745 110.413 1.00 20.94 119 CYS A C 1
ATOM 673 O O . CYS A 1 119 ? 129.633 98.086 109.777 1.00 33.43 119 CYS A O 1
ATOM 676 N N . LEU A 1 120 ? 127.401 98.188 110.093 1.00 19.31 120 LEU A N 1
ATOM 677 C CA . LEU A 1 120 ? 127.214 99.121 108.984 1.00 18.08 120 LEU A CA 1
ATOM 678 C C . LEU A 1 120 ? 127.982 100.410 109.218 1.00 21.13 120 LEU A C 1
ATOM 679 O O . LEU A 1 120 ? 128.647 100.932 108.316 1.00 34.72 120 LEU A O 1
ATOM 684 N N . ARG A 1 121 ? 127.893 100.942 110.435 1.00 29.28 121 ARG A N 1
ATOM 685 C CA . ARG A 1 121 ? 128.576 102.186 110.757 1.00 28.68 121 ARG A CA 1
ATOM 686 C C . ARG A 1 121 ? 130.084 102.039 110.611 1.00 30.08 121 ARG A C 1
ATOM 687 O O . ARG A 1 121 ? 130.765 102.965 110.163 1.00 31.21 121 ARG A O 1
ATOM 695 N N . ARG A 1 122 ? 130.631 100.877 110.979 1.00 32.08 122 ARG A N 1
ATOM 696 C CA . ARG A 1 122 ? 132.085 100.765 110.931 1.00 32.40 122 ARG A CA 1
ATOM 697 C C . ARG A 1 122 ? 132.617 100.448 109.532 1.00 35.69 122 ARG A C 1
ATOM 698 O O . ARG A 1 122 ? 133.810 100.648 109.294 1.00 37.31 122 ARG A O 1
ATOM 706 N N . CYS A 1 123 ? 131.792 99.965 108.583 1.00 43.74 123 CYS A N 1
ATOM 707 C CA . CYS A 1 123 ? 132.271 100.288 107.225 1.00 45.79 123 CYS A CA 1
ATOM 708 C C . CYS A 1 123 ? 132.074 101.721 106.792 1.00 51.04 123 CYS A C 1
ATOM 709 O O . CYS A 1 123 ? 133.050 102.447 106.599 1.00 54.08 123 CYS A O 1
ATOM 712 N N . LEU A 1 124 ? 130.811 102.115 106.616 1.00 54.12 124 LEU A N 1
ATOM 713 C CA . LEU A 1 124 ? 130.444 102.983 105.500 1.00 47.91 124 LEU A CA 1
ATOM 714 C C . LEU A 1 124 ? 131.327 104.219 105.440 1.00 52.90 124 LEU A C 1
ATOM 715 O O . LEU A 1 124 ? 131.727 104.661 104.359 1.00 50.99 124 LEU A O 1
ATOM 720 N N . GLY A 1 125 ? 131.650 104.788 106.592 1.00 63.16 125 GLY A N 1
ATOM 721 C CA . GLY A 1 125 ? 132.588 105.880 106.649 1.00 62.84 125 GLY A CA 1
ATOM 722 C C . GLY A 1 125 ? 131.871 107.184 106.903 1.00 68.70 125 GLY A C 1
ATOM 723 O O . GLY A 1 125 ? 130.976 107.263 107.747 1.00 67.96 125 GLY A O 1
ATOM 724 N N . PRO A 1 126 ? 132.256 108.234 106.186 1.00 74.88 126 PRO A N 1
ATOM 725 C CA . PRO A 1 126 ? 131.523 109.499 106.259 1.00 72.29 126 PRO A CA 1
ATOM 726 C C . PRO A 1 126 ? 130.190 109.410 105.539 1.00 71.00 126 PRO A C 1
ATOM 727 O O . PRO A 1 126 ? 130.150 109.195 104.321 1.00 68.36 126 PRO A O 1
ATOM 731 N N . PRO A 1 127 ? 129.077 109.576 106.257 1.00 67.96 127 PRO A N 1
ATOM 732 C CA . PRO A 1 127 ? 127.759 109.514 105.600 1.00 70.32 127 PRO A CA 1
ATOM 733 C C . PRO A 1 127 ? 127.405 110.753 104.796 1.00 68.99 127 PRO A C 1
ATOM 734 O O . PRO A 1 127 ? 126.305 110.810 104.234 1.00 65.40 127 PRO A O 1
ATOM 738 N N . ALA A 1 128 ? 128.271 111.765 104.752 1.00 63.61 128 ALA A N 1
ATOM 739 C CA . ALA A 1 128 ? 127.990 112.936 103.932 1.00 63.21 128 ALA A CA 1
ATOM 740 C C . ALA A 1 128 ? 128.218 112.674 102.451 1.00 63.91 128 ALA A C 1
ATOM 741 O O . ALA A 1 128 ? 127.684 113.409 101.614 1.00 61.21 128 ALA A O 1
ATOM 743 N N . ALA A 1 129 ? 128.991 111.642 102.110 1.00 63.01 129 ALA A N 1
ATOM 744 C CA . ALA A 1 129 ? 129.395 111.427 100.727 1.00 59.67 129 ALA A CA 1
ATOM 745 C C . ALA A 1 129 ? 128.276 110.872 99.860 1.00 58.82 129 ALA A C 1
ATOM 746 O O . ALA A 1 129 ? 128.285 111.099 98.646 1.00 58.79 129 ALA A O 1
ATOM 748 N N . HIS A 1 130 ? 127.313 110.164 100.445 1.00 61.22 130 HIS A N 1
ATOM 749 C CA . HIS A 1 130 ? 126.292 109.461 99.684 1.00 59.39 130 HIS A CA 1
ATOM 750 C C . HIS A 1 130 ? 125.044 110.302 99.449 1.00 57.89 130 HIS A C 1
ATOM 751 O O . HIS A 1 130 ? 124.029 109.770 98.992 1.00 58.58 130 HIS A O 1
ATOM 758 N N . SER A 1 131 ? 125.092 111.594 99.746 1.00 62.80 131 SER A N 1
ATOM 759 C CA . SER A 1 131 ? 123.939 112.476 99.633 1.00 65.09 131 SER A CA 1
ATOM 760 C C . SER A 1 131 ? 124.185 113.535 98.567 1.00 69.90 131 SER A C 1
ATOM 761 O O . SER A 1 131 ? 125.201 114.235 98.609 1.00 70.51 131 SER A O 1
ATOM 764 N N . LEU A 1 132 ? 123.254 113.661 97.622 1.00 59.36 132 LEU A N 1
ATOM 765 C CA . LEU A 1 132 ? 123.325 114.740 96.648 1.00 55.56 132 LEU A CA 1
ATOM 766 C C . LEU A 1 132 ? 121.915 115.149 96.260 1.00 54.46 132 LEU A C 1
ATOM 767 O O . LEU A 1 132 ? 120.960 114.393 96.442 1.00 56.78 132 LEU A O 1
ATOM 772 N N . SER A 1 133 ? 121.797 116.358 95.720 1.00 57.41 133 SER A N 1
ATOM 773 C CA . SER A 1 133 ? 120.496 116.960 95.483 1.00 57.36 133 SER A CA 1
ATOM 774 C C . SER A 1 133 ? 119.738 116.210 94.396 1.00 62.64 133 SER A C 1
ATOM 775 O O . SER A 1 133 ? 120.210 115.219 93.837 1.00 69.86 133 SER A O 1
ATOM 778 N N . GLU A 1 134 ? 118.528 116.690 94.107 1.00 75.05 134 GLU A N 1
ATOM 779 C CA . GLU A 1 134 ? 117.697 116.037 93.105 1.00 74.26 134 GLU A CA 1
ATOM 780 C C . GLU A 1 134 ? 117.934 116.597 91.710 1.00 75.52 134 GLU A C 1
ATOM 781 O O . GLU A 1 134 ? 117.718 115.889 90.719 1.00 81.60 134 GLU A O 1
ATOM 787 N N . GLU A 1 135 ? 118.392 117.843 91.603 1.00 66.51 135 GLU A N 1
ATOM 788 C CA . GLU A 1 135 ? 118.800 118.361 90.302 1.00 67.16 135 GLU A CA 1
ATOM 789 C C . GLU A 1 135 ? 120.005 117.604 89.760 1.00 66.53 135 GLU A C 1
ATOM 790 O O . GLU A 1 135 ? 120.071 117.306 88.565 1.00 68.17 135 GLU A O 1
ATOM 796 N N . MET A 1 136 ? 120.970 117.284 90.622 1.00 58.14 136 MET A N 1
ATOM 797 C CA . MET A 1 136 ? 122.119 116.505 90.175 1.00 51.89 136 MET A CA 1
ATOM 798 C C . MET A 1 136 ? 121.714 115.099 89.769 1.00 55.03 136 MET A C 1
ATOM 799 O O . MET A 1 136 ? 122.242 114.548 88.798 1.00 65.23 136 MET A O 1
ATOM 804 N N . GLU A 1 137 ? 120.786 114.491 90.503 1.00 51.04 137 GLU A N 1
ATOM 805 C CA . GLU A 1 137 ? 120.312 113.172 90.113 1.00 53.67 137 GLU A CA 1
ATOM 806 C C . GLU A 1 137 ? 119.625 113.214 88.759 1.00 54.94 137 GLU A C 1
ATOM 807 O O . GLU A 1 137 ? 119.808 112.312 87.936 1.00 59.40 137 GLU A O 1
ATOM 813 N N . LEU A 1 138 ? 118.828 114.253 88.506 1.00 53.86 138 LEU A N 1
ATOM 814 C CA . LEU A 1 138 ? 118.225 114.400 87.187 1.00 52.21 138 LEU A CA 1
ATOM 815 C C . LEU A 1 138 ? 119.284 114.605 86.114 1.00 52.59 138 LEU A C 1
ATOM 816 O O . LEU A 1 138 ? 119.142 114.116 84.990 1.00 57.37 138 LEU A O 1
ATOM 821 N N . GLU A 1 139 ? 120.339 115.351 86.430 1.00 48.21 139 GLU A N 1
ATOM 822 C CA . GLU A 1 139 ? 121.410 115.557 85.463 1.00 39.92 139 GLU A CA 1
ATOM 823 C C . GLU A 1 139 ? 122.100 114.247 85.124 1.00 41.29 139 GLU A C 1
ATOM 824 O O . GLU A 1 139 ? 122.525 114.037 83.986 1.00 47.70 139 GLU A O 1
ATOM 830 N N . PHE A 1 140 ? 122.256 113.370 86.112 1.00 39.75 140 PHE A N 1
ATOM 831 C CA . PHE A 1 140 ? 122.950 112.107 85.892 1.00 34.84 140 PHE A CA 1
ATOM 832 C C . PHE A 1 140 ? 122.078 111.071 85.199 1.00 41.30 140 PHE A C 1
ATOM 833 O O . PHE A 1 140 ? 122.600 110.227 84.466 1.00 47.18 140 PHE A O 1
ATOM 841 N N . ARG A 1 141 ? 120.763 111.100 85.421 1.00 43.78 141 ARG A N 1
ATOM 842 C CA . ARG A 1 141 ? 119.885 110.130 84.772 1.00 37.78 141 ARG A CA 1
ATOM 843 C C . ARG A 1 141 ? 119.698 110.420 83.290 1.00 38.62 141 ARG A C 1
ATOM 844 O O . ARG A 1 141 ? 119.289 109.531 82.541 1.00 47.08 141 ARG A O 1
ATOM 852 N N . LYS A 1 142 ? 119.955 111.650 82.853 1.00 38.89 142 LYS A N 1
ATOM 853 C CA . LYS A 1 142 ? 119.829 112.012 81.449 1.00 35.01 142 LYS A CA 1
ATOM 854 C C . LYS A 1 142 ? 121.140 111.941 80.683 1.00 36.40 142 LYS A C 1
ATOM 855 O O . LYS A 1 142 ? 121.136 112.182 79.474 1.00 33.58 142 LYS A O 1
ATOM 861 N N . ARG A 1 143 ? 122.253 111.644 81.354 1.00 35.96 143 ARG A N 1
ATOM 862 C CA . ARG A 1 143 ? 123.553 111.446 80.713 1.00 36.78 143 ARG A CA 1
ATOM 863 C C . ARG A 1 143 ? 124.119 112.732 80.108 1.00 39.53 143 ARG A C 1
ATOM 864 O O . ARG A 1 143 ? 124.622 112.724 78.989 1.00 42.49 143 ARG A O 1
ATOM 872 N N . SER A 1 144 ? 124.041 113.842 80.840 1.00 24.48 144 SER A N 1
ATOM 873 C CA . SER A 1 144 ? 124.676 115.079 80.384 1.00 28.24 144 SER A CA 1
ATOM 874 C C . SER A 1 144 ? 126.200 115.003 80.298 1.00 33.98 144 SER A C 1
ATOM 875 O O . SER A 1 144 ? 126.771 115.549 79.329 1.00 31.56 144 SER A O 1
ATOM 878 N N . PRO A 1 145 ? 126.913 114.400 81.254 1.00 33.94 145 PRO A N 1
ATOM 879 C CA . PRO A 1 145 ? 128.372 114.357 81.137 1.00 26.76 145 PRO A CA 1
ATOM 880 C C . PRO A 1 145 ? 128.855 113.777 79.831 1.00 26.46 145 PRO A C 1
ATOM 881 O O . PRO A 1 145 ? 129.925 114.164 79.361 1.00 34.83 145 PRO A O 1
ATOM 885 N N . TYR A 1 146 ? 128.092 112.883 79.207 1.00 32.29 146 TYR A N 1
ATOM 886 C CA . TYR A 1 146 ? 128.513 112.334 77.925 1.00 30.63 146 TYR A CA 1
ATOM 887 C C . TYR A 1 146 ? 128.385 113.360 76.809 1.00 35.50 146 TYR A C 1
ATOM 888 O O . TYR A 1 146 ? 129.201 113.370 75.885 1.00 39.19 146 TYR A O 1
ATOM 897 N N . ASN A 1 147 ? 127.393 114.245 76.894 1.00 33.44 147 ASN A N 1
ATOM 898 C CA . ASN A 1 147 ? 127.316 115.388 75.988 1.00 35.18 147 ASN A CA 1
ATOM 899 C C . ASN A 1 147 ? 128.574 116.244 76.084 1.00 40.02 147 ASN A C 1
ATOM 900 O O . ASN A 1 147 ? 129.251 116.525 75.074 1.00 38.20 147 ASN A O 1
ATOM 905 N N . TYR A 1 148 ? 128.918 116.647 77.310 1.00 40.44 148 TYR A N 1
ATOM 906 C CA . TYR A 1 148 ? 130.112 117.470 77.485 1.00 29.84 148 TYR A CA 1
ATOM 907 C C . TYR A 1 148 ? 131.353 116.747 76.979 1.00 29.39 148 TYR A C 1
ATOM 908 O O . TYR A 1 148 ? 132.191 117.337 76.283 1.00 40.29 148 TYR A O 1
ATOM 917 N N . LEU A 1 149 ? 131.471 115.459 77.295 1.00 32.47 149 LEU A N 1
ATOM 918 C CA . LEU A 1 149 ? 132.659 114.707 76.931 1.00 34.18 149 LEU A CA 1
ATOM 919 C C . LEU A 1 149 ? 132.787 114.560 75.425 1.00 41.29 149 LEU A C 1
ATOM 920 O O . LEU A 1 149 ? 133.898 114.600 74.896 1.00 43.28 149 LEU A O 1
ATOM 925 N N . GLN A 1 150 ? 131.680 114.357 74.711 1.00 45.06 150 GLN A N 1
ATOM 926 C CA . GLN A 1 150 ? 131.808 114.209 73.267 1.00 49.21 150 GLN A CA 1
ATOM 927 C C . GLN A 1 150 ? 132.260 115.511 72.624 1.00 45.41 150 GLN A C 1
ATOM 928 O O . GLN A 1 150 ? 133.130 115.501 71.739 1.00 46.03 150 GLN A O 1
ATOM 934 N N . VAL A 1 151 ? 131.730 116.650 73.082 1.00 46.64 151 VAL A N 1
ATOM 935 C CA . VAL A 1 151 ? 132.217 117.913 72.524 1.00 47.85 151 VAL A CA 1
ATOM 936 C C . VAL A 1 151 ? 133.712 118.068 72.788 1.00 48.41 151 VAL A C 1
ATOM 937 O O . VAL A 1 151 ? 134.495 118.391 71.882 1.00 50.05 151 VAL A O 1
ATOM 941 N N . ALA A 1 152 ? 134.135 117.808 74.028 1.00 47.59 152 ALA A N 1
ATOM 942 C CA . ALA A 1 152 ? 135.544 117.981 74.373 1.00 43.79 152 ALA A CA 1
ATOM 943 C C . ALA A 1 152 ? 136.440 117.051 73.567 1.00 48.68 152 ALA A C 1
ATOM 944 O O . ALA A 1 152 ? 137.468 117.477 73.023 1.00 52.54 152 ALA A O 1
ATOM 946 N N . TYR A 1 153 ? 136.063 115.775 73.479 1.00 55.05 153 TYR A N 1
ATOM 947 C CA . TYR A 1 153 ? 136.880 114.794 72.782 1.00 52.03 153 TYR A CA 1
ATOM 948 C C . TYR A 1 153 ? 137.034 115.158 71.318 1.00 56.58 153 TYR A C 1
ATOM 949 O O . TYR A 1 153 ? 138.125 115.023 70.753 1.00 56.47 153 TYR A O 1
ATOM 958 N N . PHE A 1 154 ? 135.954 115.614 70.677 1.00 64.20 154 PHE A N 1
ATOM 959 C CA . PHE A 1 154 ? 136.098 116.079 69.303 1.00 63.28 154 PHE A CA 1
ATOM 960 C C . PHE A 1 154 ? 137.054 117.259 69.225 1.00 64.90 154 PHE A C 1
ATOM 961 O O . PHE A 1 154 ? 137.880 117.336 68.310 1.00 66.14 154 PHE A O 1
ATOM 969 N N . LYS A 1 155 ? 136.960 118.191 70.176 1.00 63.74 155 LYS A N 1
ATOM 970 C CA . LYS A 1 155 ? 137.811 119.374 70.100 1.00 62.41 155 LYS A CA 1
ATOM 971 C C . LYS A 1 155 ? 139.285 119.038 70.293 1.00 64.12 155 LYS A C 1
ATOM 972 O O . LYS A 1 155 ? 140.145 119.783 69.816 1.00 65.42 155 LYS A O 1
ATOM 978 N N . ILE A 1 156 ? 139.611 117.947 70.989 1.00 67.15 156 ILE A N 1
ATOM 979 C CA . ILE A 1 156 ? 141.016 117.587 71.187 1.00 65.99 156 ILE A CA 1
ATOM 980 C C . ILE A 1 156 ? 141.427 116.357 70.377 1.00 68.34 156 ILE A C 1
ATOM 981 O O . ILE A 1 156 ? 142.478 115.768 70.650 1.00 70.33 156 ILE A O 1
ATOM 986 N N . ASN A 1 157 ? 140.638 115.971 69.371 1.00 78.36 157 ASN A N 1
ATOM 987 C CA . ASN A 1 157 ? 140.986 114.908 68.422 1.00 77.93 157 ASN A CA 1
ATOM 988 C C . ASN A 1 157 ? 141.197 113.560 69.122 1.00 78.91 157 ASN A C 1
ATOM 989 O O . ASN A 1 157 ? 142.301 113.023 69.201 1.00 79.43 157 ASN A O 1
ATOM 994 N N . LYS A 1 158 ? 140.093 113.035 69.647 1.00 76.74 158 LYS A N 1
ATOM 995 C CA . LYS A 1 158 ? 140.033 111.677 70.186 1.00 76.78 158 LYS A CA 1
ATOM 996 C C . LYS A 1 158 ? 138.781 110.978 69.665 1.00 79.54 158 LYS A C 1
ATOM 997 O O . LYS A 1 158 ? 138.008 110.391 70.422 1.00 80.58 158 LYS A O 1
ATOM 1003 N N . LEU A 1 159 ? 138.594 111.013 68.340 1.00 79.14 159 LEU A N 1
ATOM 1004 C CA . LEU A 1 159 ? 137.276 110.816 67.734 1.00 79.11 159 LEU A CA 1
ATOM 1005 C C . LEU A 1 159 ? 136.622 109.490 68.113 1.00 78.17 159 LEU A C 1
ATOM 1006 O O . LEU A 1 159 ? 135.392 109.385 68.083 1.00 79.56 159 LEU A O 1
ATOM 1011 N N . GLU A 1 160 ? 137.402 108.468 68.459 1.00 75.20 160 GLU A N 1
ATOM 1012 C CA . GLU A 1 160 ? 136.796 107.204 68.866 1.00 78.15 160 GLU A CA 1
ATOM 1013 C C . GLU A 1 160 ? 135.973 107.369 70.142 1.00 79.21 160 GLU A C 1
ATOM 1014 O O . GLU A 1 160 ? 134.797 106.974 70.206 1.00 77.79 160 GLU A O 1
ATOM 1020 N N . LYS A 1 161 ? 136.579 107.950 71.175 1.00 64.90 161 LYS A N 1
ATOM 1021 C CA . LYS A 1 161 ? 135.839 108.211 72.399 1.00 64.28 161 LYS A CA 1
ATOM 1022 C C . LYS A 1 161 ? 134.698 109.180 72.151 1.00 66.23 161 LYS A C 1
ATOM 1023 O O . LYS A 1 161 ? 133.649 109.086 72.798 1.00 67.85 161 LYS A O 1
ATOM 1029 N N . ALA A 1 162 ? 134.869 110.097 71.200 1.00 57.88 162 ALA A N 1
ATOM 1030 C CA . ALA A 1 162 ? 133.791 111.011 70.851 1.00 57.82 162 ALA A CA 1
ATOM 1031 C C . ALA A 1 162 ? 132.580 110.258 70.316 1.00 60.74 162 ALA A C 1
ATOM 1032 O O . ALA A 1 162 ? 131.444 110.538 70.708 1.00 65.22 162 ALA A O 1
ATOM 1034 N N . VAL A 1 163 ? 132.795 109.301 69.411 1.00 59.12 163 VAL A N 1
ATOM 1035 C CA . VAL A 1 163 ? 131.641 108.599 68.856 1.00 61.94 163 VAL A CA 1
ATOM 1036 C C . VAL A 1 163 ? 131.006 107.697 69.903 1.00 61.05 163 VAL A C 1
ATOM 1037 O O . VAL A 1 163 ? 129.777 107.548 69.934 1.00 58.79 163 VAL A O 1
ATOM 1041 N N . ALA A 1 164 ? 131.808 107.097 70.788 1.00 55.19 164 ALA A N 1
ATOM 1042 C CA . ALA A 1 164 ? 131.215 106.300 71.861 1.00 50.55 164 ALA A CA 1
ATOM 1043 C C . ALA A 1 164 ? 130.330 107.159 72.758 1.00 51.40 164 ALA A C 1
ATOM 1044 O O . ALA A 1 164 ? 129.191 106.786 73.073 1.00 54.48 164 ALA A O 1
ATOM 1046 N N . ALA A 1 165 ? 130.831 108.325 73.166 1.00 44.14 165 ALA A N 1
ATOM 1047 C CA . ALA A 1 165 ? 130.045 109.196 74.030 1.00 43.40 165 ALA A CA 1
ATOM 1048 C C . ALA A 1 165 ? 128.791 109.692 73.325 1.00 47.64 165 ALA A C 1
ATOM 1049 O O . ALA A 1 165 ? 127.717 109.777 73.934 1.00 52.98 165 ALA A O 1
ATOM 1051 N N . ALA A 1 166 ? 128.904 110.022 72.038 1.00 45.94 166 ALA A N 1
ATOM 1052 C CA . ALA A 1 166 ? 127.745 110.492 71.291 1.00 44.14 166 ALA A CA 1
ATOM 1053 C C . ALA A 1 166 ? 126.676 109.418 71.196 1.00 46.57 166 ALA A C 1
ATOM 1054 O O . ALA A 1 166 ? 125.485 109.705 71.348 1.00 44.88 166 ALA A O 1
ATOM 1056 N N . HIS A 1 167 ? 127.078 108.174 70.940 1.00 52.41 167 HIS A N 1
ATOM 1057 C CA . HIS A 1 167 ? 126.098 107.099 70.855 1.00 50.63 167 HIS A CA 1
ATOM 1058 C C . HIS A 1 167 ? 125.421 106.858 72.196 1.00 47.90 167 HIS A C 1
ATOM 1059 O O . HIS A 1 167 ? 124.206 106.632 72.247 1.00 50.43 167 HIS A O 1
ATOM 1066 N N . THR A 1 168 ? 126.182 106.897 73.293 1.00 40.86 168 THR A N 1
ATOM 1067 C CA . THR A 1 168 ? 125.565 106.727 74.606 1.00 43.55 168 THR A CA 1
ATOM 1068 C C . THR A 1 168 ? 124.531 107.813 74.874 1.00 45.30 168 THR A C 1
ATOM 1069 O O . THR A 1 168 ? 123.403 107.529 75.299 1.00 51.50 168 THR A O 1
ATOM 1073 N N . PHE A 1 169 ? 124.891 109.069 74.615 1.00 40.41 169 PHE A N 1
ATOM 1074 C CA . PHE A 1 169 ? 123.938 110.147 74.841 1.00 34.54 169 PHE A CA 1
ATOM 1075 C C . PHE A 1 169 ? 122.711 110.000 73.950 1.00 44.27 169 PHE A C 1
ATOM 1076 O O . PHE A 1 169 ? 121.583 110.214 74.403 1.00 45.15 169 PHE A O 1
ATOM 1084 N N . PHE A 1 170 ? 122.904 109.626 72.684 1.00 51.53 170 PHE A N 1
ATOM 1085 C CA . PHE A 1 170 ? 121.767 109.481 71.781 1.00 43.78 170 PHE A CA 1
ATOM 1086 C C . PHE A 1 170 ? 120.823 108.390 72.249 1.00 46.00 170 PHE A C 1
ATOM 1087 O O . PHE A 1 170 ? 119.601 108.547 72.178 1.00 49.12 170 PHE A O 1
ATOM 1095 N N . VAL A 1 171 ? 121.369 107.266 72.715 1.00 46.38 171 VAL A N 1
ATOM 1096 C CA . VAL A 1 171 ? 120.526 106.209 73.265 1.00 43.06 171 VAL A CA 1
ATOM 1097 C C . VAL A 1 171 ? 119.740 106.730 74.456 1.00 42.70 171 VAL A C 1
ATOM 1098 O O . VAL A 1 171 ? 118.569 106.385 74.646 1.00 45.12 171 VAL A O 1
ATOM 1102 N N . GLY A 1 172 ? 120.366 107.568 75.280 1.00 49.01 172 GLY A N 1
ATOM 1103 C CA . GLY A 1 172 ? 119.654 108.108 76.428 1.00 45.28 172 GLY A CA 1
ATOM 1104 C C . GLY A 1 172 ? 118.492 109.005 76.044 1.00 44.53 172 GLY A C 1
ATOM 1105 O O . GLY A 1 172 ? 117.394 108.879 76.583 1.00 42.71 172 GLY A O 1
ATOM 1106 N N . ASN A 1 173 ? 118.721 109.930 75.119 1.00 56.45 173 ASN A N 1
ATOM 1107 C CA . ASN A 1 173 ? 117.697 110.882 74.682 1.00 54.59 173 ASN A CA 1
ATOM 1108 C C . ASN A 1 173 ? 117.403 110.662 73.208 1.00 58.97 173 ASN A C 1
ATOM 1109 O O . ASN A 1 173 ? 118.241 111.016 72.358 1.00 63.12 173 ASN A O 1
ATOM 1114 N N . PRO A 1 174 ? 116.251 110.106 72.842 1.00 73.54 174 PRO A N 1
ATOM 1115 C CA . PRO A 1 174 ? 115.975 109.797 71.434 1.00 74.45 174 PRO A CA 1
ATOM 1116 C C . PRO A 1 174 ? 115.316 110.918 70.642 1.00 73.96 174 PRO A C 1
ATOM 1117 O O . PRO A 1 174 ? 114.975 110.697 69.477 1.00 71.77 174 PRO A O 1
ATOM 1121 N N . GLU A 1 175 ? 115.139 112.101 71.223 1.00 89.66 175 GLU A N 1
ATOM 1122 C CA . GLU A 1 175 ? 114.457 113.216 70.575 1.00 91.96 175 GLU A CA 1
ATOM 1123 C C . GLU A 1 175 ? 115.415 114.363 70.276 1.00 94.34 175 GLU A C 1
ATOM 1124 O O . GLU A 1 175 ? 115.076 115.534 70.450 1.00 97.64 175 GLU A O 1
ATOM 1130 N N . HIS A 1 176 ? 116.623 114.042 69.826 1.00 91.58 176 HIS A N 1
ATOM 1131 C CA . HIS A 1 176 ? 117.649 115.035 69.522 1.00 90.84 176 HIS A CA 1
ATOM 1132 C C . HIS A 1 176 ? 118.106 114.831 68.082 1.00 93.90 176 HIS A C 1
ATOM 1133 O O . HIS A 1 176 ? 118.802 113.859 67.777 1.00 94.02 176 HIS A O 1
ATOM 1140 N N . MET A 1 177 ? 117.718 115.746 67.192 1.00 105.19 177 MET A N 1
ATOM 1141 C CA . MET A 1 177 ? 118.242 115.699 65.832 1.00 105.08 177 MET A CA 1
ATOM 1142 C C . MET A 1 177 ? 119.686 116.176 65.777 1.00 103.53 177 MET A C 1
ATOM 1143 O O . MET A 1 177 ? 120.446 115.759 64.892 1.00 101.57 177 MET A O 1
ATOM 1148 N N . GLU A 1 178 ? 120.081 117.041 66.714 1.00 98.96 178 GLU A N 1
ATOM 1149 C CA . GLU A 1 178 ? 121.456 117.520 66.744 1.00 98.37 178 GLU A CA 1
ATOM 1150 C C . GLU A 1 178 ? 122.429 116.373 66.997 1.00 98.03 178 GLU A C 1
ATOM 1151 O O . GLU A 1 178 ? 123.489 116.291 66.363 1.00 97.80 178 GLU A O 1
ATOM 1157 N N . MET A 1 179 ? 122.075 115.464 67.905 1.00 86.18 179 MET A N 1
ATOM 1158 C CA . MET A 1 179 ? 122.906 114.288 68.125 1.00 85.80 179 MET A CA 1
ATOM 1159 C C . MET A 1 179 ? 122.981 113.430 66.872 1.00 85.72 179 MET A C 1
ATOM 1160 O O . MET A 1 179 ? 124.035 112.864 66.557 1.00 86.13 179 MET A O 1
ATOM 1165 N N . GLN A 1 180 ? 121.868 113.318 66.147 1.00 90.48 180 GLN A N 1
ATOM 1166 C CA . GLN A 1 180 ? 121.856 112.523 64.925 1.00 92.41 180 GLN A CA 1
ATOM 1167 C C . GLN A 1 180 ? 122.813 113.093 63.886 1.00 94.22 180 GLN A C 1
ATOM 1168 O O . GLN A 1 180 ? 123.598 112.355 63.277 1.00 93.09 180 GLN A O 1
ATOM 1174 N N . GLN A 1 181 ? 122.774 114.412 63.674 1.00 98.63 181 GLN A N 1
ATOM 1175 C CA . GLN A 1 181 ? 123.675 114.992 62.683 1.00 97.33 181 GLN A CA 1
ATOM 1176 C C . GLN A 1 181 ? 125.124 114.936 63.145 1.00 97.15 181 GLN A C 1
ATOM 1177 O O . GLN A 1 181 ? 126.028 114.778 62.317 1.00 95.06 181 GLN A O 1
ATOM 1183 N N . ASN A 1 182 ? 125.371 115.048 64.454 1.00 93.70 182 ASN A N 1
ATOM 1184 C CA . ASN A 1 182 ? 126.736 114.890 64.947 1.00 91.75 182 ASN A CA 1
ATOM 1185 C C . ASN A 1 182 ? 127.259 113.485 64.682 1.00 90.71 182 ASN A C 1
ATOM 1186 O O . ASN A 1 182 ? 128.413 113.306 64.273 1.00 90.29 182 ASN A O 1
ATOM 1191 N N . LEU A 1 183 ? 126.424 112.472 64.908 1.00 86.82 183 LEU A N 1
ATOM 1192 C CA . LEU A 1 183 ? 126.847 111.106 64.625 1.00 86.13 183 LEU A CA 1
ATOM 1193 C C . LEU A 1 183 ? 127.066 110.897 63.133 1.00 87.12 183 LEU A C 1
ATOM 1194 O O . LEU A 1 183 ? 127.985 110.177 62.731 1.00 87.12 183 LEU A O 1
ATOM 1199 N N . ASP A 1 184 ? 126.230 111.516 62.297 1.00 96.46 184 ASP A N 1
ATOM 1200 C CA . ASP A 1 184 ? 126.442 111.447 60.852 1.00 96.99 184 ASP A CA 1
ATOM 1201 C C . ASP A 1 184 ? 127.797 112.034 60.473 1.00 95.45 184 ASP A C 1
ATOM 1202 O O . ASP A 1 184 ? 128.568 111.426 59.719 1.00 93.69 184 ASP A O 1
ATOM 1207 N N . TYR A 1 185 ? 128.100 113.222 61.001 1.00 96.69 185 TYR A N 1
ATOM 1208 C CA . TYR A 1 185 ? 129.377 113.869 60.729 1.00 98.41 185 TYR A CA 1
ATOM 1209 C C . TYR A 1 185 ? 130.536 112.985 61.164 1.00 97.49 185 TYR A C 1
ATOM 1210 O O . TYR A 1 185 ? 131.527 112.843 60.439 1.00 95.72 185 TYR A O 1
ATOM 1219 N N . TYR A 1 186 ? 130.426 112.374 62.342 1.00 91.30 186 TYR A N 1
ATOM 1220 C CA . TYR A 1 186 ? 131.500 111.508 62.815 1.00 88.74 186 TYR A CA 1
ATOM 1221 C C . TYR A 1 186 ? 131.665 110.290 61.916 1.00 91.35 186 TYR A C 1
ATOM 1222 O O . TYR A 1 186 ? 132.792 109.889 61.602 1.00 90.54 186 TYR A O 1
ATOM 1231 N N . GLN A 1 187 ? 130.553 109.691 61.483 1.00 101.13 187 GLN A N 1
ATOM 1232 C CA . GLN A 1 187 ? 130.633 108.460 60.702 1.00 100.69 187 GLN A CA 1
ATOM 1233 C C . GLN A 1 187 ? 131.193 108.713 59.309 1.00 101.22 187 GLN A C 1
ATOM 1234 O O . GLN A 1 187 ? 131.950 107.888 58.785 1.00 100.16 187 GLN A O 1
ATOM 1240 N N . THR A 1 188 ? 130.833 109.842 58.688 1.00 100.45 188 THR A N 1
ATOM 1241 C CA . THR A 1 188 ? 131.382 110.145 57.368 1.00 101.35 188 THR A CA 1
ATOM 1242 C C . THR A 1 188 ? 132.891 110.334 57.434 1.00 100.63 188 THR A C 1
ATOM 1243 O O . THR A 1 188 ? 133.619 109.892 56.537 1.00 99.58 188 THR A O 1
ATOM 1247 N N . MET A 1 189 ? 133.379 110.985 58.487 1.00 96.68 189 MET A N 1
ATOM 1248 C CA . MET A 1 189 ? 134.814 111.162 58.664 1.00 96.77 189 MET A CA 1
ATOM 1249 C C . MET A 1 189 ? 135.511 109.813 58.780 1.00 97.36 189 MET A C 1
ATOM 1250 O O . MET A 1 189 ? 134.997 108.876 59.396 1.00 95.71 189 MET A O 1
ATOM 1255 N N . SER A 1 190 ? 136.685 109.717 58.163 1.00 98.14 190 SER A N 1
ATOM 1256 C CA . SER A 1 190 ? 137.464 108.491 58.210 1.00 97.57 190 SER A CA 1
ATOM 1257 C C . SER A 1 190 ? 138.016 108.260 59.611 1.00 95.76 190 SER A C 1
ATOM 1258 O O . SER A 1 190 ? 138.493 109.187 60.271 1.00 93.96 190 SER A O 1
ATOM 1261 N N . GLY A 1 191 ? 137.947 107.013 60.064 1.00 92.24 191 GLY A N 1
ATOM 1262 C CA . GLY A 1 191 ? 138.538 106.654 61.335 1.00 91.38 191 GLY A CA 1
ATOM 1263 C C . GLY A 1 191 ? 137.660 105.789 62.210 1.00 92.43 191 GLY A C 1
ATOM 1264 O O . GLY A 1 191 ? 138.165 105.064 63.072 1.00 93.03 191 GLY A O 1
ATOM 1265 N N . VAL A 1 192 ? 136.348 105.841 61.996 1.00 99.13 192 VAL A N 1
ATOM 1266 C CA . VAL A 1 192 ? 135.401 105.122 62.838 1.00 100.28 192 VAL A CA 1
ATOM 1267 C C . VAL A 1 192 ? 134.493 104.271 61.964 1.00 99.97 192 VAL A C 1
ATOM 1268 O O . VAL A 1 192 ? 134.274 104.566 60.785 1.00 98.32 192 VAL A O 1
ATOM 1272 N N . LYS A 1 193 ? 133.975 103.199 62.553 1.00 103.35 193 LYS A N 1
ATOM 1273 C CA . LYS A 1 193 ? 133.164 102.208 61.858 1.00 103.19 193 LYS A CA 1
ATOM 1274 C C . LYS A 1 193 ? 131.816 102.073 62.566 1.00 102.97 193 LYS A C 1
ATOM 1275 O O . LYS A 1 193 ? 131.493 102.832 63.484 1.00 102.67 193 LYS A O 1
ATOM 1281 N N . GLU A 1 194 ? 131.024 101.092 62.130 1.00 103.44 194 GLU A N 1
ATOM 1282 C CA . GLU A 1 194 ? 129.708 100.885 62.727 1.00 106.32 194 GLU A CA 1
ATOM 1283 C C . GLU A 1 194 ? 129.807 100.203 64.088 1.00 107.99 194 GLU A C 1
ATOM 1284 O O . GLU A 1 194 ? 129.043 100.524 65.005 1.00 104.93 194 GLU A O 1
ATOM 1290 N N . ALA A 1 195 ? 130.746 99.267 64.243 1.00 106.81 195 ALA A N 1
ATOM 1291 C CA . ALA A 1 195 ? 130.873 98.521 65.490 1.00 104.27 195 ALA A CA 1
ATOM 1292 C C . ALA A 1 195 ? 131.368 99.376 66.649 1.00 103.11 195 ALA A C 1
ATOM 1293 O O . ALA A 1 195 ? 131.236 98.955 67.804 1.00 100.52 195 ALA A O 1
ATOM 1295 N N . ASP A 1 196 ? 131.917 100.562 66.373 1.00 103.70 196 ASP A N 1
ATOM 1296 C CA . ASP A 1 196 ? 132.378 101.456 67.431 1.00 103.07 196 ASP A CA 1
ATOM 1297 C C . ASP A 1 196 ? 131.251 101.882 68.360 1.00 101.00 196 ASP A C 1
ATOM 1298 O O . ASP A 1 196 ? 131.521 102.308 69.487 1.00 99.62 196 ASP A O 1
ATOM 1303 N N . PHE A 1 197 ? 130.002 101.765 67.920 1.00 88.65 197 PHE A N 1
ATOM 1304 C CA . PHE A 1 197 ? 128.866 102.195 68.719 1.00 86.08 197 PHE A CA 1
ATOM 1305 C C . PHE A 1 197 ? 128.628 101.233 69.874 1.00 86.52 197 PHE A C 1
ATOM 1306 O O . PHE A 1 197 ? 127.903 100.246 69.729 1.00 87.82 197 PHE A O 1
ATOM 1314 N N . LYS A 1 198 ? 129.241 101.515 71.017 1.00 70.80 198 LYS A N 1
ATOM 1315 C CA . LYS A 1 198 ? 129.064 100.731 72.228 1.00 66.87 198 LYS A CA 1
ATOM 1316 C C . LYS A 1 198 ? 128.421 101.591 73.306 1.00 65.12 198 LYS A C 1
ATOM 1317 O O . LYS A 1 198 ? 128.845 102.724 73.543 1.00 66.52 198 LYS A O 1
ATOM 1323 N N . ASP A 1 199 ? 127.400 101.050 73.959 1.00 52.62 199 ASP A N 1
ATOM 1324 C CA . ASP A 1 199 ? 126.684 101.766 75.003 1.00 47.30 199 ASP A CA 1
ATOM 1325 C C . ASP A 1 199 ? 127.421 101.620 76.325 1.00 50.98 199 ASP A C 1
ATOM 1326 O O . ASP A 1 199 ? 127.658 100.505 76.793 1.00 53.35 199 ASP A O 1
ATOM 1331 N N . LEU A 1 200 ? 127.767 102.750 76.931 1.00 49.57 200 LEU A N 1
ATOM 1332 C CA . LEU A 1 200 ? 128.573 102.781 78.139 1.00 46.99 200 LEU A CA 1
ATOM 1333 C C . LEU A 1 200 ? 127.745 102.919 79.404 1.00 46.03 200 LEU A C 1
ATOM 1334 O O . LEU A 1 200 ? 128.316 103.088 80.482 1.00 49.97 200 LEU A O 1
ATOM 1339 N N . GLU A 1 201 ? 126.421 102.865 79.309 1.00 43.36 201 GLU A N 1
ATOM 1340 C CA . GLU A 1 201 ? 125.619 103.183 80.480 1.00 43.47 201 GLU A CA 1
ATOM 1341 C C . GLU A 1 201 ? 124.492 102.196 80.765 1.00 49.89 201 GLU A C 1
ATOM 1342 O O . GLU A 1 201 ? 124.062 102.072 81.914 1.00 52.46 201 GLU A O 1
ATOM 1348 N N . THR A 1 202 ? 123.993 101.502 79.747 1.00 51.68 202 THR A N 1
ATOM 1349 C CA . THR A 1 202 ? 122.830 100.647 79.943 1.00 50.58 202 THR A CA 1
ATOM 1350 C C . THR A 1 202 ? 123.215 99.342 80.635 1.00 52.30 202 THR A C 1
ATOM 1351 O O . THR A 1 202 ? 124.330 98.836 80.485 1.00 50.90 202 THR A O 1
ATOM 1355 N N . GLN A 1 203 ? 122.270 98.800 81.399 1.00 45.66 203 GLN A N 1
ATOM 1356 C CA . GLN A 1 203 ? 122.507 97.598 82.176 1.00 42.75 203 GLN A CA 1
ATOM 1357 C C . GLN A 1 203 ? 122.663 96.378 81.269 1.00 46.80 203 GLN A C 1
ATOM 1358 O O . GLN A 1 203 ? 122.029 96.293 80.219 1.00 47.46 203 GLN A O 1
ATOM 1364 N N . PRO A 1 204 ? 123.498 95.409 81.663 1.00 45.48 204 PRO A N 1
ATOM 1365 C CA . PRO A 1 204 ? 123.791 94.282 80.759 1.00 43.80 204 PRO A CA 1
ATOM 1366 C C . PRO A 1 204 ? 122.603 93.394 80.432 1.00 47.94 204 PRO A C 1
ATOM 1367 O O . PRO A 1 204 ? 122.495 92.926 79.292 1.00 52.58 204 PRO A O 1
ATOM 1371 N N . HIS A 1 205 ? 121.713 93.129 81.393 1.00 44.20 205 HIS A N 1
ATOM 1372 C CA . HIS A 1 205 ? 120.624 92.192 81.134 1.00 37.82 205 HIS A CA 1
ATOM 1373 C C . HIS A 1 205 ? 119.679 92.724 80.070 1.00 40.83 205 HIS A C 1
ATOM 1374 O O . HIS A 1 205 ? 119.175 91.960 79.241 1.00 44.39 205 HIS A O 1
ATOM 1381 N N . MET A 1 206 ? 119.439 94.033 80.065 1.00 44.30 206 MET A N 1
ATOM 1382 C CA . MET A 1 206 ? 118.562 94.618 79.061 1.00 41.85 206 MET A CA 1
ATOM 1383 C C . MET A 1 206 ? 119.155 94.486 77.666 1.00 45.15 206 MET A C 1
ATOM 1384 O O . MET A 1 206 ? 118.445 94.159 76.709 1.00 50.41 206 MET A O 1
ATOM 1389 N N . GLN A 1 207 ? 120.458 94.730 77.534 1.00 44.66 207 GLN A N 1
ATOM 1390 C CA . GLN A 1 207 ? 121.112 94.600 76.239 1.00 43.27 207 GLN A CA 1
ATOM 1391 C C . GLN A 1 207 ? 121.099 93.157 75.759 1.00 45.25 207 GLN A C 1
ATOM 1392 O O . GLN A 1 207 ? 120.865 92.893 74.574 1.00 52.94 207 GLN A O 1
ATOM 1398 N N . GLU A 1 208 ? 121.345 92.206 76.663 1.00 41.16 208 GLU A N 1
ATOM 1399 C CA . GLU A 1 208 ? 121.293 90.798 76.279 1.00 44.46 208 GLU A CA 1
ATOM 1400 C C . GLU A 1 208 ? 119.897 90.398 75.825 1.00 48.10 208 GLU A C 1
ATOM 1401 O O . GLU A 1 208 ? 119.741 89.704 74.814 1.00 50.94 208 GLU A O 1
ATOM 1407 N N . PHE A 1 209 ? 118.868 90.835 76.551 1.00 46.81 209 PHE A N 1
ATOM 1408 C CA . PHE A 1 209 ? 117.503 90.494 76.172 1.00 42.59 209 PHE A CA 1
ATOM 1409 C C . PHE A 1 209 ? 117.149 91.084 74.816 1.00 46.25 209 PHE A C 1
ATOM 1410 O O . PHE A 1 209 ? 116.566 90.405 73.966 1.00 39.84 209 PHE A O 1
ATOM 1418 N N . ARG A 1 210 ? 117.486 92.356 74.600 1.00 53.48 210 ARG A N 1
ATOM 1419 C CA . ARG A 1 210 ? 117.137 93.001 73.341 1.00 46.98 210 ARG A CA 1
ATOM 1420 C C . ARG A 1 210 ? 117.864 92.353 72.173 1.00 49.61 210 ARG A C 1
ATOM 1421 O O . ARG A 1 210 ? 117.277 92.141 71.106 1.00 56.84 210 ARG A O 1
ATOM 1429 N N . LEU A 1 211 ? 119.136 92.006 72.364 1.00 54.68 211 LEU A N 1
ATOM 1430 C CA . LEU A 1 211 ? 119.882 91.324 71.315 1.00 54.22 211 LEU A CA 1
ATOM 1431 C C . LEU A 1 211 ? 119.273 89.963 70.997 1.00 56.83 211 LEU A C 1
ATOM 1432 O O . LEU A 1 211 ? 119.089 89.614 69.825 1.00 54.81 211 LEU A O 1
ATOM 1437 N N . GLY A 1 212 ? 118.940 89.186 72.027 1.00 61.27 212 GLY A N 1
ATOM 1438 C CA . GLY A 1 212 ? 118.362 87.875 71.789 1.00 59.62 212 GLY A CA 1
ATOM 1439 C C . GLY A 1 212 ? 117.001 87.943 71.127 1.00 60.17 212 GLY A C 1
ATOM 1440 O O . GLY A 1 212 ? 116.677 87.118 70.272 1.00 57.52 212 GLY A O 1
ATOM 1441 N N . VAL A 1 213 ? 116.183 88.921 71.512 1.00 63.24 213 VAL A N 1
ATOM 1442 C CA . VAL A 1 213 ? 114.863 89.062 70.908 1.00 58.73 213 VAL A CA 1
ATOM 1443 C C . VAL A 1 213 ? 114.984 89.491 69.453 1.00 60.71 213 VAL A C 1
ATOM 1444 O O . VAL A 1 213 ? 114.231 89.022 68.590 1.00 64.05 213 VAL A O 1
ATOM 1448 N N . ARG A 1 214 ? 115.939 90.373 69.147 1.00 67.02 214 ARG A N 1
ATOM 1449 C CA . ARG A 1 214 ? 116.173 90.728 67.753 1.00 68.90 214 ARG A CA 1
ATOM 1450 C C . ARG A 1 214 ? 116.615 89.520 66.941 1.00 72.76 214 ARG A C 1
ATOM 1451 O O . ARG A 1 214 ? 116.152 89.318 65.814 1.00 75.39 214 ARG A O 1
ATOM 1459 N N . LEU A 1 215 ? 117.513 88.708 67.492 1.00 74.54 215 LEU A N 1
ATOM 1460 C CA . LEU A 1 215 ? 117.957 87.522 66.770 1.00 72.29 215 LEU A CA 1
ATOM 1461 C C . LEU A 1 215 ? 116.817 86.532 66.587 1.00 72.25 215 LEU A C 1
ATOM 1462 O O . LEU A 1 215 ? 116.777 85.795 65.598 1.00 72.12 215 LEU A O 1
ATOM 1467 N N . TYR A 1 216 ? 115.903 86.474 67.552 1.00 74.80 216 TYR A N 1
ATOM 1468 C CA . TYR A 1 216 ? 114.728 85.621 67.419 1.00 73.15 216 TYR A CA 1
ATOM 1469 C C . TYR A 1 216 ? 113.827 86.110 66.297 1.00 73.49 216 TYR A C 1
ATOM 1470 O O . TYR A 1 216 ? 113.300 85.309 65.517 1.00 72.29 216 TYR A O 1
ATOM 1479 N N . SER A 1 217 ? 113.646 87.428 66.195 1.00 79.32 217 SER A N 1
ATOM 1480 C CA . SER A 1 217 ? 112.769 87.992 65.177 1.00 79.46 217 SER A CA 1
ATOM 1481 C C . SER A 1 217 ? 113.309 87.798 63.768 1.00 80.83 217 SER A C 1
ATOM 1482 O O . SER A 1 217 ? 112.547 87.932 62.807 1.00 80.33 217 SER A O 1
ATOM 1485 N N . GLU A 1 218 ? 114.598 87.503 63.620 1.00 93.74 218 GLU A N 1
ATOM 1486 C CA . GLU A 1 218 ? 115.197 87.204 62.326 1.00 94.86 218 GLU A CA 1
ATOM 1487 C C . GLU A 1 218 ? 115.225 85.716 62.020 1.00 95.01 218 GLU A C 1
ATOM 1488 O O . GLU A 1 218 ? 115.787 85.321 60.996 1.00 94.59 218 GLU A O 1
ATOM 1494 N N . GLU A 1 219 ? 114.646 84.888 62.888 1.00 100.71 219 GLU A N 1
ATOM 1495 C CA . GLU A 1 219 ? 114.576 83.440 62.694 1.00 100.98 219 GLU A CA 1
ATOM 1496 C C . GLU A 1 219 ? 115.972 82.819 62.624 1.00 101.83 219 GLU A C 1
ATOM 1497 O O . GLU A 1 219 ? 116.369 82.210 61.629 1.00 100.40 219 GLU A O 1
ATOM 1503 N N . GLN A 1 220 ? 116.715 82.993 63.715 1.00 100.33 220 GLN A N 1
ATOM 1504 C CA . GLN A 1 220 ? 117.993 82.318 63.937 1.00 99.89 220 GLN A CA 1
ATOM 1505 C C . GLN A 1 220 ? 117.980 81.729 65.341 1.00 97.43 220 GLN A C 1
ATOM 1506 O O . GLN A 1 220 ? 118.676 82.215 66.240 1.00 97.21 220 GLN A O 1
ATOM 1512 N N . PRO A 1 221 ? 117.192 80.678 65.565 1.00 90.86 221 PRO A N 1
ATOM 1513 C CA . PRO A 1 221 ? 117.038 80.155 66.931 1.00 92.65 221 PRO A CA 1
ATOM 1514 C C . PRO A 1 221 ? 118.325 79.654 67.556 1.00 93.17 221 PRO A C 1
ATOM 1515 O O . PRO A 1 221 ? 118.427 79.641 68.787 1.00 93.35 221 PRO A O 1
ATOM 1519 N N . GLN A 1 222 ? 119.310 79.243 66.758 1.00 87.92 222 GLN A N 1
ATOM 1520 C CA . GLN A 1 222 ? 120.552 78.729 67.325 1.00 86.57 222 GLN A CA 1
ATOM 1521 C C . GLN A 1 222 ? 121.276 79.794 68.137 1.00 85.31 222 GLN A C 1
ATOM 1522 O O . GLN A 1 222 ? 121.852 79.497 69.190 1.00 82.98 222 GLN A O 1
ATOM 1528 N N . GLU A 1 223 ? 121.266 81.034 67.662 1.00 87.85 223 GLU A N 1
ATOM 1529 C CA . GLU A 1 223 ? 121.952 82.139 68.317 1.00 85.49 223 GLU A CA 1
ATOM 1530 C C . GLU A 1 223 ? 121.089 82.846 69.350 1.00 88.27 223 GLU A C 1
ATOM 1531 O O . GLU A 1 223 ? 121.552 83.812 69.962 1.00 89.49 223 GLU A O 1
ATOM 1537 N N . ALA A 1 224 ? 119.853 82.399 69.554 1.00 74.49 224 ALA A N 1
ATOM 1538 C CA . ALA A 1 224 ? 118.948 83.076 70.471 1.00 69.64 224 ALA A CA 1
ATOM 1539 C C . ALA A 1 224 ? 119.000 82.499 71.878 1.00 68.07 224 ALA A C 1
ATOM 1540 O O . ALA A 1 224 ? 118.908 83.249 72.853 1.00 70.63 224 ALA A O 1
ATOM 1542 N N . VAL A 1 225 ? 119.135 81.178 72.011 1.00 62.30 225 VAL A N 1
ATOM 1543 C CA . VAL A 1 225 ? 119.089 80.564 73.340 1.00 65.05 225 VAL A CA 1
ATOM 1544 C C . VAL A 1 225 ? 120.225 81.012 74.253 1.00 66.31 225 VAL A C 1
ATOM 1545 O O . VAL A 1 225 ? 119.957 81.28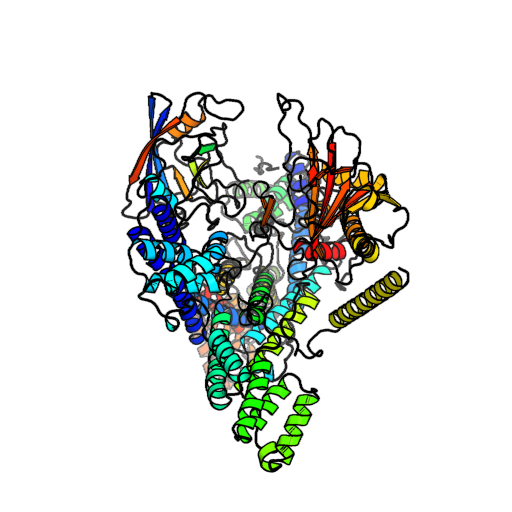6 75.434 1.00 64.38 225 VAL A O 1
ATOM 1549 N N . PRO A 1 226 ? 121.490 81.110 73.816 1.00 66.16 226 PRO A N 1
ATOM 1550 C CA . PRO A 1 226 ? 122.524 81.476 74.794 1.00 65.08 226 PRO A CA 1
ATOM 1551 C C . PRO A 1 226 ? 122.362 82.892 75.305 1.00 64.95 226 PRO A C 1
ATOM 1552 O O . PRO A 1 226 ? 122.546 83.141 76.504 1.00 63.68 226 PRO A O 1
ATOM 1556 N N . HIS A 1 227 ? 121.994 83.824 74.425 1.00 59.56 227 HIS A N 1
ATOM 1557 C CA . HIS A 1 227 ? 121.746 85.196 74.847 1.00 56.62 227 HIS A CA 1
ATOM 1558 C C . HIS A 1 227 ? 120.602 85.275 75.845 1.00 57.72 227 HIS A C 1
ATOM 1559 O O . HIS A 1 227 ? 120.695 85.989 76.846 1.00 58.93 227 HIS A O 1
ATOM 1566 N N . LEU A 1 228 ? 119.515 84.547 75.594 1.00 51.43 228 LEU A N 1
ATOM 1567 C CA . LEU A 1 228 ? 118.368 84.603 76.492 1.00 45.87 228 LEU A CA 1
ATOM 1568 C C . LEU A 1 228 ? 118.691 83.990 77.850 1.00 49.98 228 LEU A C 1
ATOM 1569 O O . LEU A 1 228 ? 118.263 84.507 78.888 1.00 58.44 228 LEU A O 1
ATOM 1574 N N . GLU A 1 229 ? 119.449 82.895 77.873 1.00 47.90 229 GLU A N 1
ATOM 1575 C CA . GLU A 1 229 ? 119.822 82.315 79.160 1.00 50.94 229 GLU A CA 1
ATOM 1576 C C . GLU A 1 229 ? 120.754 83.237 79.935 1.00 53.67 229 GLU A C 1
ATOM 1577 O O . GLU A 1 229 ? 120.621 83.389 81.163 1.00 53.60 229 GLU A O 1
ATOM 1583 N N . ALA A 1 230 ? 121.696 83.874 79.237 1.00 43.60 230 ALA A N 1
ATOM 1584 C CA . ALA A 1 230 ? 122.528 84.873 79.890 1.00 40.01 230 ALA A CA 1
ATOM 1585 C C . ALA A 1 230 ? 121.679 86.006 80.442 1.00 42.57 230 ALA A C 1
ATOM 1586 O O . ALA A 1 230 ? 121.929 86.495 81.548 1.00 44.32 230 ALA A O 1
ATOM 1588 N N . ALA A 1 231 ? 120.659 86.425 79.692 1.00 39.33 231 ALA A N 1
ATOM 1589 C CA . ALA A 1 231 ? 119.779 87.486 80.160 1.00 34.76 231 ALA A CA 1
ATOM 1590 C C . ALA A 1 231 ? 119.046 87.080 81.426 1.00 34.44 231 ALA A C 1
ATOM 1591 O O . ALA A 1 231 ? 118.871 87.894 82.334 1.00 40.14 231 ALA A O 1
ATOM 1593 N N . LEU A 1 232 ? 118.605 85.827 81.507 1.00 32.29 232 LEU A N 1
ATOM 1594 C CA . LEU A 1 232 ? 117.945 85.356 82.724 1.00 30.95 232 LEU A CA 1
ATOM 1595 C C . LEU A 1 232 ? 118.875 85.445 83.933 1.00 36.63 232 LEU A C 1
ATOM 1596 O O . LEU A 1 232 ? 118.500 85.977 84.994 1.00 41.35 232 LEU A O 1
ATOM 1601 N N . GLN A 1 233 ? 120.099 84.927 83.788 1.00 35.92 233 GLN A N 1
ATOM 1602 C CA . GLN A 1 233 ? 121.037 84.952 84.911 1.00 36.56 233 GLN A CA 1
ATOM 1603 C C . GLN A 1 233 ? 121.335 86.383 85.348 1.00 36.95 233 GLN A C 1
ATOM 1604 O O . GLN A 1 233 ? 121.307 86.710 86.549 1.00 40.39 233 GLN A O 1
ATOM 1610 N N . GLU A 1 234 ? 121.618 87.256 84.376 1.00 31.97 234 GLU A N 1
ATOM 1611 C CA . GLU A 1 234 ? 121.883 88.651 84.693 1.00 27.74 234 GLU A CA 1
ATOM 1612 C C . GLU A 1 234 ? 120.683 89.306 85.350 1.00 30.39 234 GLU A C 1
ATOM 1613 O O . GLU A 1 234 ? 120.854 90.170 86.213 1.00 35.33 234 GLU A O 1
ATOM 1619 N N . TYR A 1 235 ? 119.466 88.927 84.949 1.00 23.36 235 TYR A N 1
ATOM 1620 C CA . TYR A 1 235 ? 118.280 89.524 85.546 1.00 21.41 235 TYR A CA 1
ATOM 1621 C C . TYR A 1 235 ? 118.214 89.218 87.026 1.00 26.77 235 TYR A C 1
ATOM 1622 O O . TYR A 1 235 ? 117.928 90.101 87.839 1.00 39.76 235 TYR A O 1
ATOM 1631 N N . PHE A 1 236 ? 118.461 87.965 87.399 1.00 21.19 236 PHE A N 1
ATOM 1632 C CA . PHE A 1 236 ? 118.348 87.632 88.818 1.00 24.63 236 PHE A CA 1
ATOM 1633 C C . PHE A 1 236 ? 119.434 88.329 89.634 1.00 28.35 236 PHE A C 1
ATOM 1634 O O . PHE A 1 236 ? 119.170 88.847 90.732 1.00 31.18 236 PHE A O 1
ATOM 1642 N N . VAL A 1 237 ? 120.651 88.404 89.090 1.00 30.28 237 VAL A N 1
ATOM 1643 C CA . VAL A 1 237 ? 121.726 89.083 89.814 1.00 27.21 237 VAL A CA 1
ATOM 1644 C C . VAL A 1 237 ? 121.421 90.571 89.982 1.00 23.24 237 VAL A C 1
ATOM 1645 O O . VAL A 1 237 ? 121.605 91.144 91.066 1.00 27.73 237 VAL A O 1
ATOM 1649 N N . ALA A 1 238 ? 120.946 91.220 88.918 1.00 10.45 238 ALA A N 1
ATOM 1650 C CA . ALA A 1 238 ? 120.647 92.646 88.989 1.00 9.79 238 ALA A CA 1
ATOM 1651 C C . ALA A 1 238 ? 119.474 92.927 89.910 1.00 20.12 238 ALA A C 1
ATOM 1652 O O . ALA A 1 238 ? 119.432 93.971 90.567 1.00 28.10 238 ALA A O 1
ATOM 1654 N N . TYR A 1 239 ? 118.497 92.025 89.954 1.00 16.16 239 TYR A N 1
ATOM 1655 C CA . TYR A 1 239 ? 117.389 92.187 90.883 1.00 13.10 239 TYR A CA 1
ATOM 1656 C C . TYR A 1 239 ? 117.873 92.166 92.321 1.00 21.90 239 TYR A C 1
ATOM 1657 O O . TYR A 1 239 ? 117.466 93.003 93.137 1.00 28.78 239 TYR A O 1
ATOM 1666 N N . GLU A 1 240 ? 118.748 91.218 92.654 1.00 22.84 240 GLU A N 1
ATOM 1667 C CA . GLU A 1 240 ? 119.264 91.181 94.018 1.00 18.45 240 GLU A CA 1
ATOM 1668 C C . GLU A 1 240 ? 120.056 92.440 94.342 1.00 23.17 240 GLU A C 1
ATOM 1669 O O . GLU A 1 240 ? 119.994 92.946 95.465 1.00 19.04 240 GLU A O 1
ATOM 1675 N N . GLU A 1 241 ? 120.822 92.951 93.375 1.00 31.53 241 GLU A N 1
ATOM 1676 C CA . GLU A 1 241 ? 121.584 94.176 93.615 1.00 19.75 241 GLU A CA 1
ATOM 1677 C C . GLU A 1 241 ? 120.676 95.382 93.832 1.00 18.47 241 GLU A C 1
ATOM 1678 O O . GLU A 1 241 ? 120.958 96.223 94.687 1.00 21.53 241 GLU A O 1
ATOM 1684 N N . CYS A 1 242 ? 119.599 95.503 93.055 1.00 22.43 242 CYS A N 1
ATOM 1685 C CA . CYS A 1 242 ? 118.690 96.633 93.232 1.00 18.09 242 CYS A CA 1
ATOM 1686 C C . CYS A 1 242 ? 117.942 96.560 94.552 1.00 22.54 242 CYS A C 1
ATOM 1687 O O . CYS A 1 242 ? 117.655 97.598 95.150 1.00 21.55 242 CYS A O 1
ATOM 1690 N N . ARG A 1 243 ? 117.595 95.358 95.014 1.00 25.77 243 ARG A N 1
ATOM 1691 C CA . ARG A 1 243 ? 116.844 95.244 96.260 1.00 15.60 243 ARG A CA 1
ATOM 1692 C C . ARG A 1 243 ? 117.633 95.702 97.479 1.00 24.85 243 ARG A C 1
ATOM 1693 O O . ARG A 1 243 ? 117.023 96.084 98.479 1.00 29.76 243 ARG A O 1
ATOM 1701 N N . ALA A 1 244 ? 118.962 95.661 97.436 1.00 27.47 244 ALA A N 1
ATOM 1702 C CA . ALA A 1 244 ? 119.785 96.018 98.585 1.00 18.92 244 ALA A CA 1
ATOM 1703 C C . ALA A 1 244 ? 120.053 97.508 98.701 1.00 20.52 244 ALA A C 1
ATOM 1704 O O . ALA A 1 244 ? 120.546 97.947 99.738 1.00 25.48 244 ALA A O 1
ATOM 1706 N N . LEU A 1 245 ? 119.745 98.292 97.677 1.00 22.17 245 LEU A N 1
ATOM 1707 C CA . LEU A 1 245 ? 119.979 99.726 97.685 1.00 15.17 245 LEU A CA 1
ATOM 1708 C C . LEU A 1 245 ? 118.729 100.516 98.019 1.00 23.09 245 LEU A C 1
ATOM 1709 O O . LEU A 1 245 ? 118.696 101.724 97.786 1.00 31.94 245 LEU A O 1
ATOM 1714 N N . CYS A 1 246 ? 117.697 99.862 98.543 1.00 25.67 246 CYS A N 1
ATOM 1715 C CA . CYS A 1 246 ? 116.412 100.496 98.792 1.00 22.73 246 CYS A CA 1
ATOM 1716 C C . CYS A 1 246 ? 116.214 100.932 100.232 1.00 22.42 246 CYS A C 1
ATOM 1717 O O . CYS A 1 246 ? 115.149 101.461 100.551 1.00 29.13 246 CYS A O 1
ATOM 1720 N N . GLU A 1 247 ? 117.199 100.730 101.106 1.00 20.20 247 GLU A N 1
ATOM 1721 C CA . GLU A 1 247 ? 117.067 101.085 102.518 1.00 16.13 247 GLU A CA 1
ATOM 1722 C C . GLU A 1 247 ? 117.700 102.444 102.774 1.00 19.28 247 GLU A C 1
ATOM 1723 O O . GLU A 1 247 ? 118.748 102.562 103.399 1.00 30.72 247 GLU A O 1
ATOM 1729 N N . GLY A 1 248 ? 117.036 103.489 102.299 1.00 24.67 248 GLY A N 1
ATOM 1730 C CA . GLY A 1 248 ? 117.528 104.835 102.454 1.00 23.90 248 GLY A CA 1
ATOM 1731 C C . GLY A 1 248 ? 116.743 105.605 103.490 1.00 28.91 248 GLY A C 1
ATOM 1732 O O . GLY A 1 248 ? 116.028 105.025 104.306 1.00 40.38 248 GLY A O 1
ATOM 1733 N N . PRO A 1 249 ? 116.872 106.927 103.489 1.00 26.05 249 PRO A N 1
ATOM 1734 C CA . PRO A 1 249 ? 116.193 107.737 104.501 1.00 23.87 249 PRO A CA 1
ATOM 1735 C C . PRO A 1 249 ? 114.690 107.800 104.296 1.00 33.64 249 PRO A C 1
ATOM 1736 O O . PRO A 1 249 ? 114.182 107.640 103.187 1.00 41.19 249 PRO A O 1
ATOM 1740 N N . TYR A 1 250 ? 113.978 108.046 105.392 1.00 42.35 250 TYR A N 1
ATOM 1741 C CA . TYR A 1 250 ? 112.537 108.228 105.341 1.00 33.00 250 TYR A CA 1
ATOM 1742 C C . TYR A 1 250 ? 112.200 109.515 104.609 1.00 43.06 250 TYR A C 1
ATOM 1743 O O . TYR A 1 250 ? 113.010 110.435 104.520 1.00 52.70 250 TYR A O 1
ATOM 1752 N N . ASP A 1 251 ? 110.994 109.571 104.076 1.00 48.29 251 ASP A N 1
ATOM 1753 C CA . ASP A 1 251 ? 110.572 110.639 103.181 1.00 42.10 251 ASP A CA 1
ATOM 1754 C C . ASP A 1 251 ? 109.457 111.425 103.854 1.00 47.01 251 ASP A C 1
ATOM 1755 O O . ASP A 1 251 ? 108.279 111.133 103.655 1.00 52.68 251 ASP A O 1
ATOM 1760 N N . TYR A 1 252 ? 109.830 112.417 104.657 1.00 37.58 252 TYR A N 1
ATOM 1761 C CA . TYR A 1 252 ? 108.863 113.343 105.227 1.00 33.32 252 TYR A CA 1
ATOM 1762 C C . TYR A 1 252 ? 108.390 114.306 104.147 1.00 42.36 252 TYR A C 1
ATOM 1763 O O . TYR A 1 252 ? 109.197 114.865 103.400 1.00 46.07 252 TYR A O 1
ATOM 1772 N N . ASP A 1 253 ? 107.076 114.507 104.063 1.00 43.51 253 ASP A N 1
ATOM 1773 C CA . ASP A 1 253 ? 106.493 115.282 102.967 1.00 45.50 253 ASP A CA 1
ATOM 1774 C C . ASP A 1 253 ? 106.588 116.779 103.259 1.00 51.04 253 ASP A C 1
ATOM 1775 O O . ASP A 1 253 ? 105.625 117.440 103.647 1.00 52.73 253 ASP A O 1
ATOM 1780 N N . GLY A 1 254 ? 107.762 117.320 103.031 1.00 39.38 254 GLY A N 1
ATOM 1781 C CA . GLY A 1 254 ? 107.969 118.757 103.180 1.00 33.17 254 GLY A CA 1
ATOM 1782 C C . GLY A 1 254 ? 108.534 119.093 104.549 1.00 32.25 254 GLY A C 1
ATOM 1783 O O . GLY A 1 254 ? 109.558 118.568 104.931 1.00 36.64 254 GLY A O 1
ATOM 1784 N N . TYR A 1 255 ? 107.844 119.962 105.277 1.00 30.94 255 TYR A N 1
ATOM 1785 C CA . TYR A 1 255 ? 108.283 120.388 106.596 1.00 32.80 255 TYR A CA 1
ATOM 1786 C C . TYR A 1 255 ? 107.579 119.642 107.712 1.00 34.45 255 TYR A C 1
ATOM 1787 O O . TYR A 1 255 ? 107.578 120.115 108.848 1.00 32.95 255 TYR A O 1
ATOM 1796 N N . ASN A 1 256 ? 106.971 118.498 107.416 1.00 25.86 256 ASN A N 1
ATOM 1797 C CA . ASN A 1 256 ? 106.241 117.737 108.418 1.00 28.65 256 ASN A CA 1
ATOM 1798 C C . ASN A 1 256 ? 107.133 116.918 109.324 1.00 29.27 256 ASN A C 1
ATOM 1799 O O . ASN A 1 256 ? 106.612 116.091 110.069 1.00 30.97 256 ASN A O 1
ATOM 1804 N N . TYR A 1 257 ? 108.447 117.103 109.285 1.00 20.73 257 TYR A N 1
ATOM 1805 C CA . TYR A 1 257 ? 109.285 116.471 110.288 1.00 17.65 257 TYR A CA 1
ATOM 1806 C C . TYR A 1 257 ? 109.281 117.239 111.597 1.00 29.18 257 TYR A C 1
ATOM 1807 O O . TYR A 1 257 ? 109.757 116.718 112.608 1.00 34.39 257 TYR A O 1
ATOM 1816 N N . LEU A 1 258 ? 108.754 118.461 111.602 1.00 30.40 258 LEU A N 1
ATOM 1817 C CA . LEU A 1 258 ? 108.678 119.253 112.821 1.00 26.63 258 LEU A CA 1
ATOM 1818 C C . LEU A 1 258 ? 107.437 118.929 113.639 1.00 28.81 258 LEU A C 1
ATOM 1819 O O . LEU A 1 258 ? 107.362 119.299 114.812 1.00 29.91 258 LEU A O 1
ATOM 1824 N N . GLU A 1 259 ? 106.456 118.251 113.044 1.00 33.88 259 GLU A N 1
ATOM 1825 C CA . GLU A 1 259 ? 105.278 117.768 113.753 1.00 30.54 259 GLU A CA 1
ATOM 1826 C C . GLU A 1 259 ? 105.087 116.266 113.595 1.00 29.23 259 GLU A C 1
ATOM 1827 O O . GLU A 1 259 ? 103.957 115.803 113.437 1.00 34.79 259 GLU A O 1
ATOM 1833 N N . TYR A 1 260 ? 106.170 115.504 113.594 1.00 29.02 260 TYR A N 1
ATOM 1834 C CA . TYR A 1 260 ? 106.091 114.052 113.568 1.00 22.52 260 TYR A CA 1
ATOM 1835 C C . TYR A 1 260 ? 106.093 113.544 114.999 1.00 29.67 260 TYR A C 1
ATOM 1836 O O . TYR A 1 260 ? 107.036 113.806 115.750 1.00 39.69 260 TYR A O 1
ATOM 1845 N N . ASN A 1 261 ? 105.049 112.822 115.382 1.00 25.01 261 ASN A N 1
ATOM 1846 C CA . ASN A 1 261 ? 104.866 112.398 116.763 1.00 24.46 261 ASN A CA 1
ATOM 1847 C C . ASN A 1 261 ? 104.500 110.926 116.836 1.00 22.21 261 ASN A C 1
ATOM 1848 O O . ASN A 1 261 ? 103.551 110.531 117.510 1.00 22.89 261 ASN A O 1
ATOM 1853 N N . ALA A 1 262 ? 105.259 110.090 116.147 1.00 21.38 262 ALA A N 1
ATOM 1854 C CA . ALA A 1 262 ? 105.042 108.654 116.151 1.00 19.31 262 ALA A CA 1
ATOM 1855 C C . ALA A 1 262 ? 105.936 107.995 117.188 1.00 17.72 262 ALA A C 1
ATOM 1856 O O . ALA A 1 262 ? 107.127 108.297 117.269 1.00 27.11 262 ALA A O 1
ATOM 1858 N N . ASP A 1 263 ? 105.365 107.089 117.974 1.00 1.63 263 ASP A N 1
ATOM 1859 C CA . ASP A 1 263 ? 106.131 106.399 119.000 1.00 2.98 263 ASP A CA 1
ATOM 1860 C C . ASP A 1 263 ? 107.011 105.352 118.326 1.00 9.34 263 ASP A C 1
ATOM 1861 O O . ASP A 1 263 ? 107.079 105.278 117.101 1.00 25.53 263 ASP A O 1
ATOM 1866 N N . LEU A 1 264 ? 107.709 104.531 119.108 1.00 8.87 264 LEU A N 1
ATOM 1867 C CA . LEU A 1 264 ? 108.775 103.702 118.552 1.00 11.30 264 LEU A CA 1
ATOM 1868 C C . LEU A 1 264 ? 108.234 102.698 117.538 1.00 16.15 264 LEU A C 1
ATOM 1869 O O . LEU A 1 264 ? 108.731 102.608 116.406 1.00 34.67 264 LEU A O 1
ATOM 1874 N N . PHE A 1 265 ? 107.185 101.965 117.906 1.00 13.07 265 PHE A N 1
ATOM 1875 C CA . PHE A 1 265 ? 106.682 100.897 117.053 1.00 11.90 265 PHE A CA 1
ATOM 1876 C C . PHE A 1 265 ? 105.847 101.403 115.889 1.00 16.92 265 PHE A C 1
ATOM 1877 O O . PHE A 1 265 ? 105.513 100.612 115.008 1.00 26.41 265 PHE A O 1
ATOM 1885 N N . GLN A 1 266 ? 105.488 102.681 115.866 1.00 13.20 266 GLN A N 1
ATOM 1886 C CA . GLN A 1 266 ? 104.825 103.248 114.702 1.00 5.92 266 GLN A CA 1
ATOM 1887 C C . GLN A 1 266 ? 105.823 103.856 113.730 1.00 18.83 266 GLN A C 1
ATOM 1888 O O . GLN A 1 266 ? 105.638 103.768 112.513 1.00 36.88 266 GLN A O 1
ATOM 1894 N N . ALA A 1 267 ? 106.894 104.452 114.249 1.00 13.00 267 ALA A N 1
ATOM 1895 C CA . ALA A 1 267 ? 107.975 104.920 113.395 1.00 8.13 267 ALA A CA 1
ATOM 1896 C C . ALA A 1 267 ? 108.642 103.768 112.656 1.00 17.14 267 ALA A C 1
ATOM 1897 O O . ALA A 1 267 ? 108.900 103.859 111.447 1.00 31.81 267 ALA A O 1
ATOM 1899 N N . ILE A 1 268 ? 108.909 102.665 113.358 1.00 13.46 268 ILE A N 1
ATOM 1900 C CA . ILE A 1 268 ? 109.515 101.513 112.698 1.00 14.90 268 ILE A CA 1
ATOM 1901 C C . ILE A 1 268 ? 108.615 101.005 111.582 1.00 21.88 268 ILE A C 1
ATOM 1902 O O . ILE A 1 268 ? 109.080 100.668 110.489 1.00 37.14 268 ILE A O 1
ATOM 1907 N N . THR A 1 269 ? 107.311 100.945 111.844 1.00 33.48 269 THR A N 1
ATOM 1908 C CA . THR A 1 269 ? 106.354 100.427 110.873 1.00 27.80 269 THR A CA 1
ATOM 1909 C C . THR A 1 269 ? 106.252 101.312 109.638 1.00 32.84 269 THR A C 1
ATOM 1910 O O . THR A 1 269 ? 106.211 100.812 108.511 1.00 46.22 269 THR A O 1
ATOM 1914 N N . ASP A 1 270 ? 106.198 102.631 109.823 1.00 27.84 270 ASP A N 1
ATOM 1915 C CA . ASP A 1 270 ? 106.154 103.531 108.673 1.00 20.40 270 ASP A CA 1
ATOM 1916 C C . ASP A 1 270 ? 107.392 103.380 107.799 1.00 30.24 270 ASP A C 1
ATOM 1917 O O . ASP A 1 270 ? 107.293 103.256 106.568 1.00 46.98 270 ASP A O 1
ATOM 1922 N N . HIS A 1 271 ? 108.573 103.376 108.422 1.00 28.81 271 HIS A N 1
ATOM 1923 C CA . HIS A 1 271 ? 109.800 103.241 107.648 1.00 22.35 271 HIS A CA 1
ATOM 1924 C C . HIS A 1 271 ? 109.857 101.912 106.903 1.00 34.49 271 HIS A C 1
ATOM 1925 O O . HIS A 1 271 ? 110.254 101.864 105.734 1.00 48.33 271 HIS A O 1
ATOM 1932 N N . TYR A 1 272 ? 109.459 100.821 107.553 1.00 36.59 272 TYR A N 1
ATOM 1933 C CA . TYR A 1 272 ? 109.528 99.525 106.891 1.00 28.86 272 TYR A CA 1
ATOM 1934 C C . TYR A 1 272 ? 108.530 99.413 105.752 1.00 39.85 272 TYR A C 1
ATOM 1935 O O . TYR A 1 272 ? 108.822 98.784 104.732 1.00 51.35 272 TYR A O 1
ATOM 1944 N N . ILE A 1 273 ? 107.339 99.989 105.899 1.00 41.57 273 ILE A N 1
ATOM 1945 C CA . ILE A 1 273 ? 106.382 99.927 104.800 1.00 28.39 273 ILE A CA 1
ATOM 1946 C C . ILE A 1 273 ? 106.921 100.675 103.593 1.00 34.90 273 ILE A C 1
ATOM 1947 O O . ILE A 1 273 ? 106.782 100.223 102.451 1.00 49.56 273 ILE A O 1
ATOM 1952 N N . GLN A 1 274 ? 107.576 101.813 103.822 1.00 38.12 274 GLN A N 1
ATOM 1953 C CA . GLN A 1 274 ? 108.192 102.523 102.706 1.00 29.54 274 GLN A CA 1
ATOM 1954 C C . GLN A 1 274 ? 109.291 101.704 102.036 1.00 40.69 274 GLN A C 1
ATOM 1955 O O . GLN A 1 274 ? 109.381 101.658 100.800 1.00 47.84 274 GLN A O 1
ATOM 1961 N N . VAL A 1 275 ? 110.149 101.062 102.830 1.00 48.26 275 VAL A N 1
ATOM 1962 C CA . VAL A 1 275 ? 111.240 100.267 102.265 1.00 34.04 275 VAL A CA 1
ATOM 1963 C C . VAL A 1 275 ? 110.701 99.101 101.438 1.00 34.80 275 VAL A C 1
ATOM 1964 O O . VAL A 1 275 ? 111.190 98.824 100.335 1.00 40.63 275 VAL A O 1
ATOM 1968 N N . LEU A 1 276 ? 109.676 98.410 101.945 1.00 43.21 276 LEU A N 1
ATOM 1969 C CA . LEU A 1 276 ? 109.063 97.323 101.186 1.00 32.95 276 LEU A CA 1
ATOM 1970 C C . LEU A 1 276 ? 108.453 97.822 99.887 1.00 38.60 276 LEU A C 1
ATOM 1971 O O . LEU A 1 276 ? 108.542 97.149 98.855 1.00 49.45 276 LEU A O 1
ATOM 1976 N N . ASN A 1 277 ? 107.799 98.981 99.920 1.00 31.93 277 ASN A N 1
ATOM 1977 C CA . ASN A 1 277 ? 107.226 99.527 98.695 1.00 21.47 277 ASN A CA 1
ATOM 1978 C C . ASN A 1 277 ? 108.296 99.779 97.646 1.00 30.97 277 ASN A C 1
ATOM 1979 O O . ASN A 1 277 ? 108.089 99.507 96.459 1.00 37.92 277 ASN A O 1
ATOM 1984 N N . CYS A 1 278 ? 109.449 100.302 98.059 1.00 37.60 278 CYS A N 1
ATOM 1985 C CA . CYS A 1 278 ? 110.534 100.500 97.103 1.00 30.67 278 CYS A CA 1
ATOM 1986 C C . CYS A 1 278 ? 111.030 99.175 96.533 1.00 31.33 278 CYS A C 1
ATOM 1987 O O . CYS A 1 278 ? 111.246 99.051 95.319 1.00 34.89 278 CYS A O 1
ATOM 1990 N N . LYS A 1 279 ? 111.195 98.166 97.387 1.00 28.88 279 LYS A N 1
ATOM 1991 C CA . LYS A 1 279 ? 111.659 96.867 96.906 1.00 13.34 279 LYS A CA 1
ATOM 1992 C C . LYS A 1 279 ? 110.693 96.273 95.895 1.00 20.26 279 LYS A C 1
ATOM 1993 O O . LYS A 1 279 ? 111.108 95.584 94.960 1.00 29.65 279 LYS A O 1
ATOM 1999 N N . GLN A 1 280 ? 109.393 96.499 96.080 1.00 30.36 280 GLN A N 1
ATOM 2000 C CA . GLN A 1 280 ? 108.433 95.980 95.110 1.00 22.62 280 GLN A CA 1
ATOM 2001 C C . GLN A 1 280 ? 108.421 96.800 93.831 1.00 19.55 280 GLN A C 1
ATOM 2002 O O . GLN A 1 280 ? 108.159 96.256 92.760 1.00 27.29 280 GLN A O 1
ATOM 2008 N N . ASN A 1 281 ? 108.689 98.098 93.912 1.00 23.94 281 ASN A N 1
ATOM 2009 C CA . ASN A 1 281 ? 108.749 98.904 92.700 1.00 23.81 281 ASN A CA 1
ATOM 2010 C C . ASN A 1 281 ? 110.038 98.720 91.918 1.00 23.08 281 ASN A C 1
ATOM 2011 O O . ASN A 1 281 ? 110.138 99.236 90.806 1.00 27.25 281 ASN A O 1
ATOM 2016 N N . CYS A 1 282 ? 111.035 98.029 92.469 1.00 31.61 282 CYS A N 1
ATOM 2017 C CA . CYS A 1 282 ? 112.203 97.679 91.662 1.00 24.28 282 CYS A CA 1
ATOM 2018 C C . CYS A 1 282 ? 111.861 96.742 90.514 1.00 18.83 282 CYS A C 1
ATOM 2019 O O . CYS A 1 282 ? 112.677 96.573 89.608 1.00 17.94 282 CYS A O 1
ATOM 2022 N N . VAL A 1 283 ? 110.693 96.105 90.552 1.00 19.06 283 VAL A N 1
ATOM 2023 C CA . VAL A 1 283 ? 110.294 95.176 89.501 1.00 13.24 283 VAL A CA 1
ATOM 2024 C C . VAL A 1 283 ? 110.006 95.916 88.207 1.00 23.11 283 VAL A C 1
ATOM 2025 O O . VAL A 1 283 ? 110.375 95.460 87.122 1.00 26.82 283 VAL A O 1
ATOM 2029 N N . THR A 1 284 ? 109.332 97.059 88.295 1.00 21.92 284 THR A N 1
ATOM 2030 C CA . THR A 1 284 ? 108.962 97.832 87.120 1.00 19.27 284 THR A CA 1
ATOM 2031 C C . THR A 1 284 ? 110.077 98.730 86.617 1.00 17.56 284 THR A C 1
ATOM 2032 O O . THR A 1 284 ? 109.931 99.321 85.547 1.00 22.60 284 THR A O 1
ATOM 2036 N N . GLU A 1 285 ? 111.172 98.850 87.352 1.00 24.64 285 GLU A N 1
ATOM 2037 C CA . GLU A 1 285 ? 112.306 99.661 86.940 1.00 19.70 285 GLU A CA 1
ATOM 2038 C C . GLU A 1 285 ? 113.346 98.862 86.174 1.00 15.34 285 GLU A C 1
ATOM 2039 O O . GLU A 1 285 ? 114.012 99.410 85.292 1.00 23.42 285 GLU A O 1
ATOM 2045 N N . LEU A 1 286 ? 113.507 97.582 86.499 1.00 19.02 286 LEU A N 1
ATOM 2046 C CA . LEU A 1 286 ? 114.384 96.702 85.743 1.00 22.17 286 LEU A CA 1
ATOM 2047 C C . LEU A 1 286 ? 113.819 96.339 84.385 1.00 24.68 286 LEU A C 1
ATOM 2048 O O . LEU A 1 286 ? 114.521 95.700 83.600 1.00 25.10 286 LEU A O 1
ATOM 2053 N N . ALA A 1 287 ? 112.568 96.692 84.103 1.00 27.75 287 ALA A N 1
ATOM 2054 C CA . ALA A 1 287 ? 111.902 96.307 82.870 1.00 25.88 287 ALA A CA 1
ATOM 2055 C C . ALA A 1 287 ? 111.712 97.477 81.920 1.00 28.25 287 ALA A C 1
ATOM 2056 O O . ALA A 1 287 ? 110.999 97.347 80.925 1.00 34.09 287 ALA A O 1
ATOM 2058 N N . SER A 1 288 ? 112.339 98.610 82.194 1.00 32.18 288 SER A N 1
ATOM 2059 C CA . SER A 1 288 ? 112.157 99.814 81.402 1.00 31.10 288 SER A CA 1
ATOM 2060 C C . SER A 1 288 ? 113.453 100.184 80.701 1.00 35.04 288 SER A C 1
ATOM 2061 O O . SER A 1 288 ? 114.543 99.984 81.242 1.00 39.51 288 SER A O 1
ATOM 2064 N N . HIS A 1 289 ? 113.325 100.717 79.489 1.00 45.03 289 HIS A N 1
ATOM 2065 C CA . HIS A 1 289 ? 114.428 101.192 78.677 1.00 44.61 289 HIS A CA 1
ATOM 2066 C C . HIS A 1 289 ? 114.087 102.578 78.150 1.00 53.29 289 HIS A C 1
ATOM 2067 O O . HIS A 1 289 ? 112.908 102.874 77.929 1.00 61.87 289 HIS A O 1
ATOM 2074 N N . PRO A 1 290 ? 115.077 103.458 77.966 1.00 55.50 290 PRO A N 1
ATOM 2075 C CA . PRO A 1 290 ? 114.761 104.813 77.484 1.00 54.34 290 PRO A CA 1
ATOM 2076 C C . PRO A 1 290 ? 114.226 104.858 76.066 1.00 51.59 290 PRO A C 1
ATOM 2077 O O . PRO A 1 290 ? 113.587 105.847 75.692 1.00 51.57 290 PRO A O 1
ATOM 2081 N N . SER A 1 291 ? 114.471 103.830 75.257 1.00 56.79 291 SER A N 1
ATOM 2082 C CA . SER A 1 291 ? 113.940 103.820 73.898 1.00 58.26 291 SER A CA 1
ATOM 2083 C C . SER A 1 291 ? 112.420 103.733 73.894 1.00 62.11 291 SER A C 1
ATOM 2084 O O . SER A 1 291 ? 111.758 104.388 73.083 1.00 65.62 291 SER A O 1
ATOM 2087 N N . ARG A 1 292 ? 111.850 102.928 74.782 1.00 71.14 292 ARG A N 1
ATOM 2088 C CA . ARG A 1 292 ? 110.409 102.741 74.844 1.00 71.98 292 ARG A CA 1
ATOM 2089 C C . ARG A 1 292 ? 109.775 103.747 75.793 1.00 71.18 292 ARG A C 1
ATOM 2090 O O . ARG A 1 292 ? 110.433 104.273 76.694 1.00 73.02 292 ARG A O 1
ATOM 2098 N N . GLU A 1 293 ? 108.492 104.024 75.577 1.00 89.39 293 GLU A N 1
ATOM 2099 C CA . GLU A 1 293 ? 107.767 104.943 76.442 1.00 92.72 293 GLU A CA 1
ATOM 2100 C C . GLU A 1 293 ? 106.993 104.241 77.549 1.00 94.96 293 GLU A C 1
ATOM 2101 O O . GLU A 1 293 ? 106.420 104.923 78.406 1.00 94.28 293 GLU A O 1
ATOM 2107 N N . LYS A 1 294 ? 106.952 102.911 77.550 1.00 86.05 294 LYS A N 1
ATOM 2108 C CA . LYS A 1 294 ? 106.358 102.121 78.618 1.00 82.32 294 LYS A CA 1
ATOM 2109 C C . LYS A 1 294 ? 107.244 100.916 78.882 1.00 81.43 294 LYS A C 1
ATOM 2110 O O . LYS A 1 294 ? 107.961 100.464 77.982 1.00 84.00 294 LYS A O 1
ATOM 2116 N N . PRO A 1 295 ? 107.220 100.377 80.096 1.00 57.26 295 PRO A N 1
ATOM 2117 C CA . PRO A 1 295 ? 107.965 99.146 80.368 1.00 57.05 295 PRO A CA 1
ATOM 2118 C C . PRO A 1 295 ? 107.402 97.960 79.603 1.00 54.69 295 PRO A C 1
ATOM 2119 O O . PRO A 1 295 ? 106.239 97.937 79.200 1.00 61.25 295 PRO A O 1
ATOM 2123 N N . PHE A 1 296 ? 108.258 96.967 79.385 1.00 43.30 296 PHE A N 1
ATOM 2124 C CA . PHE A 1 296 ? 107.789 95.713 78.820 1.00 45.30 296 PHE A CA 1
ATOM 2125 C C . PHE A 1 296 ? 106.762 95.086 79.749 1.00 53.29 296 PHE A C 1
ATOM 2126 O O . PHE A 1 296 ? 106.831 95.233 80.970 1.00 58.66 296 PHE A O 1
ATOM 2134 N N . GLU A 1 297 ? 105.797 94.383 79.171 1.00 60.15 297 GLU A N 1
ATOM 2135 C CA . GLU A 1 297 ? 104.740 93.755 79.949 1.00 58.95 297 GLU A CA 1
ATOM 2136 C C . GLU A 1 297 ? 105.075 92.285 80.155 1.00 60.30 297 GLU A C 1
ATOM 2137 O O . GLU A 1 297 ? 105.433 91.586 79.203 1.00 60.79 297 GLU A O 1
ATOM 2143 N N . ASP A 1 298 ? 104.994 91.834 81.409 1.00 52.69 298 ASP A N 1
ATOM 2144 C CA . ASP A 1 298 ? 105.305 90.462 81.803 1.00 46.44 298 ASP A CA 1
ATOM 2145 C C . ASP A 1 298 ? 106.734 90.094 81.400 1.00 47.07 298 ASP A C 1
ATOM 2146 O O . ASP A 1 298 ? 106.961 89.242 80.553 1.00 50.82 298 ASP A O 1
ATOM 2151 N N . PHE A 1 299 ? 107.695 90.767 82.027 1.00 33.27 299 PHE A N 1
ATOM 2152 C CA . PHE A 1 299 ? 109.087 90.614 81.615 1.00 35.35 299 PHE A CA 1
ATOM 2153 C C . PHE A 1 299 ? 109.576 89.173 81.778 1.00 37.87 299 PHE A C 1
ATOM 2154 O O . PHE A 1 299 ? 109.921 88.504 80.794 1.00 44.82 299 PHE A O 1
ATOM 2162 N N . LEU A 1 300 ? 109.613 88.675 83.013 1.00 25.02 300 LEU A N 1
ATOM 2163 C CA . LEU A 1 300 ? 110.152 87.337 83.268 1.00 27.71 300 LEU A CA 1
ATOM 2164 C C . LEU A 1 300 ? 109.350 86.210 82.611 1.00 31.37 300 LEU A C 1
ATOM 2165 O O . LEU A 1 300 ? 109.954 85.345 81.937 1.00 39.88 300 LEU A O 1
ATOM 2170 N N . PRO A 1 301 ? 108.028 86.141 82.754 1.00 25.35 301 PRO A N 1
ATOM 2171 C CA . PRO A 1 301 ? 107.299 85.134 81.988 1.00 30.83 301 PRO A CA 1
ATOM 2172 C C . PRO A 1 301 ? 107.515 85.258 80.492 1.00 31.64 301 PRO A C 1
ATOM 2173 O O . PRO A 1 301 ? 107.477 84.243 79.793 1.00 37.77 301 PRO A O 1
ATOM 2177 N N . SER A 1 302 ? 107.759 86.459 79.969 1.00 23.24 302 SER A N 1
ATOM 2178 C CA . SER A 1 302 ? 108.050 86.569 78.545 1.00 25.63 302 SER A CA 1
ATOM 2179 C C . SER A 1 302 ? 109.401 85.956 78.209 1.00 33.44 302 SER A C 1
ATOM 2180 O O . SER A 1 302 ? 109.571 85.382 77.124 1.00 42.01 302 SER A O 1
ATOM 2183 N N . HIS A 1 303 ? 110.384 86.079 79.108 1.00 33.04 303 HIS A N 1
ATOM 2184 C CA . HIS A 1 303 ? 111.627 85.342 78.897 1.00 25.56 303 HIS A CA 1
ATOM 2185 C C . HIS A 1 303 ? 111.316 83.883 78.637 1.00 26.66 303 HIS A C 1
ATOM 2186 O O . HIS A 1 303 ? 111.782 83.290 77.655 1.00 32.43 303 HIS A O 1
ATOM 2193 N N . TYR A 1 304 ? 110.498 83.296 79.508 1.00 31.62 304 TYR A N 1
ATOM 2194 C CA . TYR A 1 304 ? 110.227 81.863 79.371 1.00 33.87 304 TYR A CA 1
ATOM 2195 C C . TYR A 1 304 ? 109.400 81.552 78.127 1.00 32.89 304 TYR A C 1
ATOM 2196 O O . TYR A 1 304 ? 109.600 80.510 77.482 1.00 35.28 304 TYR A O 1
ATOM 2205 N N . ASN A 1 305 ? 108.499 82.461 77.761 1.00 33.85 305 ASN A N 1
ATOM 2206 C CA . ASN A 1 305 ? 107.690 82.292 76.563 1.00 29.31 305 ASN A CA 1
ATOM 2207 C C . ASN A 1 305 ? 108.556 82.216 75.314 1.00 41.40 305 ASN A C 1
ATOM 2208 O O . ASN A 1 305 ? 108.341 81.356 74.454 1.00 46.48 305 ASN A O 1
ATOM 2213 N N . TYR A 1 306 ? 109.534 83.116 75.186 1.00 42.59 306 TYR A N 1
ATOM 2214 C CA . TYR A 1 306 ? 110.449 83.048 74.046 1.00 34.42 306 TYR A CA 1
ATOM 2215 C C . TYR A 1 306 ? 111.287 81.779 74.093 1.00 38.21 306 TYR A C 1
ATOM 2216 O O . TYR A 1 306 ? 111.475 81.100 73.070 1.00 41.65 306 TYR A O 1
ATOM 2225 N N . LEU A 1 307 ? 111.805 81.453 75.279 1.00 45.13 307 LEU A N 1
ATOM 2226 C CA . LEU A 1 307 ? 112.766 80.366 75.395 1.00 43.04 307 LEU A CA 1
ATOM 2227 C C . LEU A 1 307 ? 112.162 79.042 74.965 1.00 44.65 307 LEU A C 1
ATOM 2228 O O . LEU A 1 307 ? 112.829 78.240 74.304 1.00 47.01 307 LEU A O 1
ATOM 2233 N N . GLN A 1 308 ? 110.911 78.778 75.349 1.00 53.68 308 GLN A N 1
ATOM 2234 C CA . GLN A 1 308 ? 110.343 77.464 75.055 1.00 55.58 308 GLN A CA 1
ATOM 2235 C C . GLN A 1 308 ? 110.209 77.234 73.552 1.00 53.08 308 GLN A C 1
ATOM 2236 O O . GLN A 1 308 ? 110.554 76.158 73.049 1.00 53.34 308 GLN A O 1
ATOM 2242 N N . PHE A 1 309 ? 109.753 78.241 72.808 1.00 56.63 309 PHE A N 1
ATOM 2243 C CA . PHE A 1 309 ? 109.622 78.074 71.364 1.00 58.13 309 PHE A CA 1
ATOM 2244 C C . PHE A 1 309 ? 110.982 77.982 70.686 1.00 62.18 309 PHE A C 1
ATOM 2245 O O . PHE A 1 309 ? 111.161 77.190 69.752 1.00 66.58 309 PHE A O 1
ATOM 2253 N N . ALA A 1 310 ? 111.957 78.780 71.129 1.00 61.08 310 ALA A N 1
ATOM 2254 C CA . ALA A 1 310 ? 113.284 78.656 70.532 1.00 60.05 310 ALA A CA 1
ATOM 2255 C C . ALA A 1 310 ? 113.850 77.258 70.750 1.00 59.87 310 ALA A C 1
ATOM 2256 O O . ALA A 1 310 ? 114.368 76.632 69.814 1.00 58.76 310 ALA A O 1
ATOM 2258 N N . TYR A 1 311 ? 113.731 76.738 71.974 1.00 63.41 311 TYR A N 1
ATOM 2259 C CA . TYR A 1 311 ? 114.223 75.396 72.263 1.00 62.07 311 TYR A CA 1
ATOM 2260 C C . TYR A 1 311 ? 113.499 74.357 71.425 1.00 64.05 311 TYR A C 1
ATOM 2261 O O . TYR A 1 311 ? 114.110 73.384 70.972 1.00 64.61 311 TYR A O 1
ATOM 2270 N N . TYR A 1 312 ? 112.192 74.531 71.221 1.00 69.08 312 TYR A N 1
ATOM 2271 C CA . TYR A 1 312 ? 111.467 73.586 70.379 1.00 68.61 312 TYR A CA 1
ATOM 2272 C C . TYR A 1 312 ? 111.999 73.601 68.956 1.00 69.02 312 TYR A C 1
ATOM 2273 O O . TYR A 1 312 ? 112.199 72.544 68.350 1.00 68.93 312 TYR A O 1
ATOM 2282 N N . ASN A 1 313 ? 112.238 74.792 68.409 1.00 72.18 313 ASN A N 1
ATOM 2283 C CA . ASN A 1 313 ? 112.7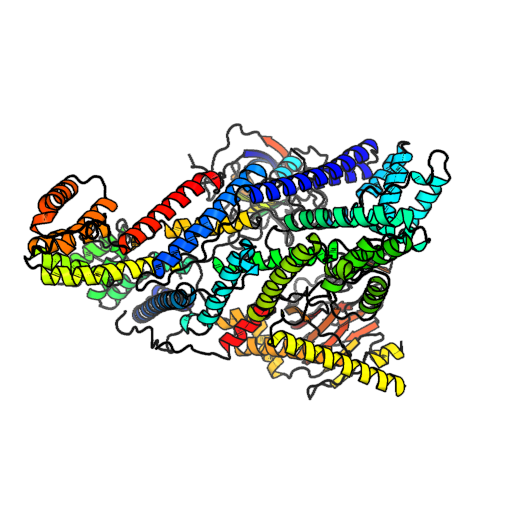31 74.879 67.038 1.00 70.27 313 ASN A CA 1
ATOM 2284 C C . ASN A 1 313 ? 114.122 74.275 66.907 1.00 73.34 313 ASN A C 1
ATOM 2285 O O . ASN A 1 313 ? 114.473 73.744 65.848 1.00 72.30 313 ASN A O 1
ATOM 2290 N N . ILE A 1 314 ? 114.935 74.350 67.964 1.00 80.48 314 ILE A N 1
ATOM 2291 C CA . ILE A 1 314 ? 116.255 73.721 67.909 1.00 77.48 314 ILE A CA 1
ATOM 2292 C C . ILE A 1 314 ? 116.121 72.207 67.791 1.00 77.66 314 ILE A C 1
ATOM 2293 O O . ILE A 1 314 ? 116.749 71.578 66.933 1.00 77.66 314 ILE A O 1
ATOM 2298 N N . GLY A 1 315 ? 115.290 71.603 68.636 1.00 75.19 315 GLY A N 1
ATOM 2299 C CA . GLY A 1 315 ? 115.156 70.159 68.670 1.00 72.23 315 GLY A CA 1
ATOM 2300 C C . GLY A 1 315 ? 115.368 69.566 70.049 1.00 76.82 315 GLY A C 1
ATOM 2301 O O . GLY A 1 315 ? 115.489 68.348 70.201 1.00 77.08 315 GLY A O 1
ATOM 2302 N N . ASN A 1 316 ? 115.416 70.429 71.064 1.00 81.33 316 ASN A N 1
ATOM 2303 C CA . ASN A 1 316 ? 115.620 70.038 72.459 1.00 80.24 316 ASN A CA 1
ATOM 2304 C C . ASN A 1 316 ? 114.276 70.089 73.175 1.00 78.58 316 ASN A C 1
ATOM 2305 O O . ASN A 1 316 ? 113.855 71.133 73.667 1.00 81.21 316 ASN A O 1
ATOM 2310 N N . TYR A 1 317 ? 113.592 68.943 73.242 1.00 71.62 317 TYR A N 1
ATOM 2311 C CA . TYR A 1 317 ? 112.241 68.905 73.794 1.00 68.62 317 TYR A CA 1
ATOM 2312 C C . TYR A 1 317 ? 112.215 68.927 75.317 1.00 70.94 317 TYR A C 1
ATOM 2313 O O . TYR A 1 317 ? 111.247 69.426 75.905 1.00 76.61 317 TYR A O 1
ATOM 2322 N N . THR A 1 318 ? 113.237 68.377 75.973 1.00 65.48 318 THR A N 1
ATOM 2323 C CA . THR A 1 318 ? 113.231 68.328 77.433 1.00 69.72 318 THR A CA 1
ATOM 2324 C C . THR A 1 318 ? 113.216 69.731 78.028 1.00 71.41 318 THR A C 1
ATOM 2325 O O . THR A 1 318 ? 112.390 70.049 78.894 1.00 71.63 318 THR A O 1
ATOM 2329 N N . GLN A 1 319 ? 114.117 70.594 77.559 1.00 69.32 319 GLN A N 1
ATOM 2330 C CA . GLN A 1 319 ? 114.107 71.978 78.009 1.00 66.21 319 GLN A CA 1
ATOM 2331 C C . GLN A 1 319 ? 112.828 72.685 77.593 1.00 63.95 319 GLN A C 1
ATOM 2332 O O . GLN A 1 319 ? 112.364 73.585 78.296 1.00 69.25 319 GLN A O 1
ATOM 2338 N N . ALA A 1 320 ? 112.243 72.297 76.463 1.00 57.05 320 ALA A N 1
ATOM 2339 C CA . ALA A 1 320 ? 111.002 72.925 76.029 1.00 55.06 320 ALA A CA 1
ATOM 2340 C C . ALA A 1 320 ? 109.881 72.673 77.027 1.00 57.75 320 ALA A C 1
ATOM 2341 O O . ALA A 1 320 ? 109.171 73.602 77.431 1.00 62.86 320 ALA A O 1
ATOM 2343 N N . VAL A 1 321 ? 109.706 71.417 77.441 1.00 53.67 321 VAL A N 1
ATOM 2344 C CA . VAL A 1 321 ? 108.653 71.132 78.410 1.00 55.85 321 VAL A CA 1
ATOM 2345 C C . VAL A 1 321 ? 108.994 71.732 79.768 1.00 56.88 321 VAL A C 1
ATOM 2346 O O . VAL A 1 321 ? 108.102 72.193 80.488 1.00 58.85 321 VAL A O 1
ATOM 2350 N N . GLU A 1 322 ? 110.277 71.783 80.132 1.00 56.32 322 GLU A N 1
ATOM 2351 C CA . GLU A 1 322 ? 110.642 72.431 81.390 1.00 55.64 322 GLU A CA 1
ATOM 2352 C C . GLU A 1 322 ? 110.277 73.913 81.386 1.00 52.24 322 GLU A C 1
ATOM 2353 O O . GLU A 1 322 ? 109.751 74.437 82.375 1.00 55.59 322 GLU A O 1
ATOM 2359 N N . CYS A 1 323 ? 110.544 74.608 80.280 1.00 46.81 323 CYS A N 1
ATOM 2360 C CA . CYS A 1 323 ? 110.238 76.032 80.217 1.00 44.36 323 CYS A CA 1
ATOM 2361 C C . CYS A 1 323 ? 108.738 76.280 80.135 1.00 48.42 323 CYS A C 1
ATOM 2362 O O . CYS A 1 323 ? 108.234 77.257 80.695 1.00 53.98 323 CYS A O 1
ATOM 2365 N N . ALA A 1 324 ? 108.000 75.412 79.445 1.00 48.47 324 ALA A N 1
ATOM 2366 C CA . ALA A 1 324 ? 106.548 75.544 79.461 1.00 47.53 324 ALA A CA 1
ATOM 2367 C C . ALA A 1 324 ? 106.003 75.365 80.872 1.00 45.81 324 ALA A C 1
ATOM 2368 O O . ALA A 1 324 ? 105.121 76.116 81.309 1.00 42.67 324 ALA A O 1
ATOM 2370 N N . LYS A 1 325 ? 106.534 74.391 81.609 1.00 45.03 325 LYS A N 1
ATOM 2371 C CA . LYS A 1 325 ? 106.063 74.166 82.968 1.00 45.19 325 LYS A CA 1
ATOM 2372 C C . LYS A 1 325 ? 106.410 75.333 83.882 1.00 48.35 325 LYS A C 1
ATOM 2373 O O . LYS A 1 325 ? 105.630 75.672 84.774 1.00 55.15 325 LYS A O 1
ATOM 2379 N N . THR A 1 326 ? 107.574 75.957 83.693 1.00 41.16 326 THR A N 1
ATOM 2380 C CA . THR A 1 326 ? 107.880 77.114 84.528 1.00 35.52 326 THR A CA 1
ATOM 2381 C C . THR A 1 326 ? 107.149 78.369 84.085 1.00 34.03 326 THR A C 1
ATOM 2382 O O . THR A 1 326 ? 107.066 79.319 84.862 1.00 34.50 326 THR A O 1
ATOM 2386 N N . TYR A 1 327 ? 106.635 78.415 82.858 1.00 37.01 327 TYR A N 1
ATOM 2387 C CA . TYR A 1 327 ? 105.744 79.515 82.507 1.00 34.65 327 TYR A CA 1
ATOM 2388 C C . TYR A 1 327 ? 104.376 79.327 83.137 1.00 38.33 327 TYR A C 1
ATOM 2389 O O . TYR A 1 327 ? 103.777 80.289 83.622 1.00 33.69 327 TYR A O 1
ATOM 2398 N N . LEU A 1 328 ? 103.864 78.096 83.140 1.00 42.71 328 LEU A N 1
ATOM 2399 C CA . LEU A 1 328 ? 102.517 77.857 83.641 1.00 37.42 328 LEU A CA 1
ATOM 2400 C C . LEU A 1 328 ? 102.398 78.100 85.135 1.00 37.02 328 LEU A C 1
ATOM 2401 O O . LEU A 1 328 ? 101.282 78.144 85.653 1.00 44.16 328 LEU A O 1
ATOM 2406 N N . LEU A 1 329 ? 103.518 78.234 85.840 1.00 33.46 329 LEU A N 1
ATOM 2407 C CA . LEU A 1 329 ? 103.492 78.476 87.275 1.00 35.47 329 LEU A CA 1
ATOM 2408 C C . LEU A 1 329 ? 103.137 79.917 87.614 1.00 33.73 329 LEU A C 1
ATOM 2409 O O . LEU A 1 329 ? 102.776 80.200 88.758 1.00 32.97 329 LEU A O 1
ATOM 2414 N N . PHE A 1 330 ? 103.224 80.828 86.649 1.00 31.92 330 PHE A N 1
ATOM 2415 C CA . PHE A 1 330 ? 102.842 82.221 86.830 1.00 31.56 330 PHE A CA 1
ATOM 2416 C C . PHE A 1 330 ? 101.412 82.485 86.375 1.00 35.73 330 PHE A C 1
ATOM 2417 O O . PHE A 1 330 ? 100.635 83.103 87.101 1.00 40.28 330 PHE A O 1
ATOM 2425 N N . PHE A 1 331 ? 101.047 82.013 85.183 1.00 40.13 331 PHE A N 1
ATOM 2426 C CA . PHE A 1 331 ? 99.686 82.089 84.653 1.00 38.00 331 PHE A CA 1
ATOM 2427 C C . PHE A 1 331 ? 99.178 80.662 84.512 1.00 43.66 331 PHE A C 1
ATOM 2428 O O . PHE A 1 331 ? 99.411 80.018 83.479 1.00 47.82 331 PHE A O 1
ATOM 2436 N N . PRO A 1 332 ? 98.469 80.128 85.503 1.00 46.74 332 PRO A N 1
ATOM 2437 C CA . PRO A 1 332 ? 98.139 78.698 85.500 1.00 49.56 332 PRO A CA 1
ATOM 2438 C C . PRO A 1 332 ? 96.917 78.301 84.686 1.00 54.94 332 PRO A C 1
ATOM 2439 O O . PRO A 1 332 ? 96.614 77.108 84.629 1.00 55.55 332 PRO A O 1
ATOM 2443 N N . ASN A 1 333 ? 96.222 79.236 84.038 1.00 73.34 333 ASN A N 1
ATOM 2444 C CA . ASN A 1 333 ? 95.007 78.897 83.307 1.00 73.17 333 ASN A CA 1
ATOM 2445 C C . ASN A 1 333 ? 95.083 79.292 81.839 1.00 76.22 333 ASN A C 1
ATOM 2446 O O . ASN A 1 333 ? 94.050 79.338 81.168 1.00 78.95 333 ASN A O 1
ATOM 2451 N N . ASP A 1 334 ? 96.273 79.584 81.325 1.00 80.89 334 ASP A N 1
ATOM 2452 C CA . ASP A 1 334 ? 96.410 80.008 79.940 1.00 80.11 334 ASP A CA 1
ATOM 2453 C C . ASP A 1 334 ? 96.005 78.872 79.011 1.00 83.29 334 ASP A C 1
ATOM 2454 O O . ASP A 1 334 ? 96.290 77.704 79.289 1.00 85.85 334 ASP A O 1
ATOM 2459 N N . GLU A 1 335 ? 95.316 79.208 77.920 1.00 82.64 335 GLU A N 1
ATOM 2460 C CA . GLU A 1 335 ? 94.915 78.170 76.980 1.00 82.90 335 GLU A CA 1
ATOM 2461 C C . GLU A 1 335 ? 96.028 77.840 75.992 1.00 83.53 335 GLU A C 1
ATOM 2462 O O . GLU A 1 335 ? 96.268 76.665 75.698 1.00 84.41 335 GLU A O 1
ATOM 2468 N N . VAL A 1 336 ? 96.725 78.857 75.484 1.00 77.89 336 VAL A N 1
ATOM 2469 C CA . VAL A 1 336 ? 97.716 78.635 74.435 1.00 76.80 336 VAL A CA 1
ATOM 2470 C C . VAL A 1 336 ? 98.883 77.809 74.966 1.00 74.95 336 VAL A C 1
ATOM 2471 O O . VAL A 1 336 ? 99.317 76.836 74.337 1.00 76.61 336 VAL A O 1
ATOM 2475 N N . MET A 1 337 ? 99.408 78.184 76.130 1.00 66.26 337 MET A N 1
ATOM 2476 C CA . MET A 1 337 ? 100.530 77.443 76.691 1.00 66.80 337 MET A CA 1
ATOM 2477 C C . MET A 1 337 ? 100.123 76.036 77.091 1.00 67.28 337 MET A C 1
ATOM 2478 O O . MET A 1 337 ? 100.933 75.111 76.995 1.00 67.89 337 MET A O 1
ATOM 2483 N N . ASN A 1 338 ? 98.884 75.852 77.546 1.00 67.65 338 ASN A N 1
ATOM 2484 C CA . ASN A 1 338 ? 98.416 74.509 77.863 1.00 67.63 338 ASN A CA 1
ATOM 2485 C C . ASN A 1 338 ? 98.330 73.650 76.609 1.00 71.29 338 ASN A C 1
ATOM 2486 O O . ASN A 1 338 ? 98.677 72.463 76.633 1.00 71.71 338 ASN A O 1
ATOM 2491 N N . GLN A 1 339 ? 97.888 74.239 75.496 1.00 75.03 339 GLN A N 1
ATOM 2492 C CA . GLN A 1 339 ? 97.905 73.522 74.227 1.00 73.70 339 GLN A CA 1
ATOM 2493 C C . GLN A 1 339 ? 99.322 73.126 73.843 1.00 75.98 339 GLN A C 1
ATOM 2494 O O . GLN A 1 339 ? 99.566 71.993 73.408 1.00 75.85 339 GLN A O 1
ATOM 2500 N N . ASN A 1 340 ? 100.271 74.052 73.998 1.00 71.93 340 ASN A N 1
ATOM 2501 C CA . ASN A 1 340 ? 101.660 73.757 73.663 1.00 68.40 340 ASN A CA 1
ATOM 2502 C C . ASN A 1 340 ? 102.207 72.625 74.521 1.00 69.31 340 ASN A C 1
ATOM 2503 O O . ASN A 1 340 ? 102.892 71.725 74.018 1.00 70.61 340 ASN A O 1
ATOM 2508 N N . LEU A 1 341 ? 101.921 72.658 75.820 1.00 71.74 341 LEU A N 1
ATOM 2509 C CA . LEU A 1 341 ? 102.411 71.610 76.705 1.00 71.63 341 LEU A CA 1
ATOM 2510 C C . LEU A 1 341 ? 101.791 70.267 76.358 1.00 73.32 341 LEU A C 1
ATOM 2511 O O . LEU A 1 341 ? 102.475 69.239 76.383 1.00 72.18 341 LEU A O 1
ATOM 2516 N N . ALA A 1 342 ? 100.499 70.253 76.029 1.00 84.06 342 ALA A N 1
ATOM 2517 C CA . ALA A 1 342 ? 99.857 69.004 75.637 1.00 83.08 342 ALA A CA 1
ATOM 2518 C C . ALA A 1 342 ? 100.474 68.446 74.365 1.00 83.43 342 ALA A C 1
ATOM 2519 O O . ALA A 1 342 ? 100.687 67.235 74.252 1.00 82.54 342 ALA A O 1
ATOM 2521 N N . TYR A 1 343 ? 100.758 69.312 73.391 1.00 85.61 343 TYR A N 1
ATOM 2522 C CA . TYR A 1 343 ? 101.377 68.840 72.157 1.00 85.65 343 TYR A CA 1
ATOM 2523 C C . TYR A 1 343 ? 102.770 68.277 72.420 1.00 85.82 343 TYR A C 1
ATOM 2524 O O . TYR A 1 343 ? 103.129 67.217 71.894 1.00 85.50 343 TYR A O 1
ATOM 2533 N N . TYR A 1 344 ? 103.565 68.966 73.243 1.00 81.59 344 TYR A N 1
ATOM 2534 C CA . TYR A 1 344 ? 104.888 68.450 73.585 1.00 79.80 344 TYR A CA 1
ATOM 2535 C C . TYR A 1 344 ? 104.781 67.101 74.280 1.00 78.75 344 TYR A C 1
ATOM 2536 O O . TYR A 1 344 ? 105.536 66.173 73.973 1.00 80.01 344 TYR A O 1
ATOM 2545 N N . ALA A 1 345 ? 103.845 66.977 75.223 1.00 86.63 345 ALA A N 1
ATOM 2546 C CA . ALA A 1 345 ? 103.705 65.738 75.979 1.00 89.37 345 ALA A CA 1
ATOM 2547 C C . ALA A 1 345 ? 103.239 64.593 75.089 1.00 90.59 345 ALA A C 1
ATOM 2548 O O . ALA A 1 345 ? 103.672 63.449 75.265 1.00 89.28 345 ALA A O 1
ATOM 2550 N N . ALA A 1 346 ? 102.346 64.874 74.139 1.00 92.72 346 ALA A N 1
ATOM 2551 C CA . ALA A 1 346 ? 101.986 63.858 73.158 1.00 92.00 346 ALA A CA 1
ATOM 2552 C C . ALA A 1 346 ? 103.198 63.449 72.336 1.00 90.84 346 ALA A C 1
ATOM 2553 O O . ALA A 1 346 ? 103.403 62.262 72.066 1.00 89.47 346 ALA A O 1
ATOM 2555 N N . MET A 1 347 ? 104.018 64.421 71.940 1.00 97.06 347 MET A N 1
ATOM 2556 C CA . MET A 1 347 ? 105.231 64.110 71.195 1.00 96.33 347 MET A CA 1
ATOM 2557 C C . MET A 1 347 ? 106.241 63.370 72.064 1.00 96.85 347 MET A C 1
ATOM 2558 O O . MET A 1 347 ? 106.998 62.528 71.567 1.00 96.85 347 MET A O 1
ATOM 2563 N N . LEU A 1 348 ? 106.266 63.664 73.361 1.00 95.83 348 LEU A N 1
ATOM 2564 C CA . LEU A 1 348 ? 107.144 62.975 74.295 1.00 96.87 348 LEU A CA 1
ATOM 2565 C C . LEU A 1 348 ? 106.426 61.777 74.913 1.00 98.07 348 LEU A C 1
ATOM 2566 O O . LEU A 1 348 ? 105.329 61.393 74.497 1.00 96.99 348 LEU A O 1
ATOM 2571 N N . GLY A 1 349 ? 107.052 61.171 75.917 1.00 100.42 349 GLY A N 1
ATOM 2572 C CA . GLY A 1 349 ? 106.431 60.132 76.713 1.00 99.49 349 GLY A CA 1
ATOM 2573 C C . GLY A 1 349 ? 105.948 60.693 78.037 1.00 98.96 349 GLY A C 1
ATOM 2574 O O . GLY A 1 349 ? 106.502 61.656 78.555 1.00 101.21 349 GLY A O 1
ATOM 2575 N N . GLU A 1 350 ? 104.900 60.075 78.585 1.00 102.47 350 GLU A N 1
ATOM 2576 C CA . GLU A 1 350 ? 104.250 60.640 79.763 1.00 103.71 350 GLU A CA 1
ATOM 2577 C C . GLU A 1 350 ? 105.144 60.568 80.996 1.00 104.44 350 GLU A C 1
ATOM 2578 O O . GLU A 1 350 ? 105.094 61.455 81.856 1.00 103.97 350 GLU A O 1
ATOM 2584 N N . GLU A 1 351 ? 105.952 59.513 81.115 1.00 110.15 351 GLU A N 1
ATOM 2585 C CA . GLU A 1 351 ? 106.812 59.384 82.288 1.00 110.76 351 GLU A CA 1
ATOM 2586 C C . GLU A 1 351 ? 107.843 60.504 82.344 1.00 109.34 351 GLU A C 1
ATOM 2587 O O . GLU A 1 351 ? 108.086 61.085 83.410 1.00 109.65 351 GLU A O 1
ATOM 2593 N N . HIS A 1 352 ? 108.452 60.833 81.207 1.00 100.13 352 HIS A N 1
ATOM 2594 C CA . HIS A 1 352 ? 109.387 61.951 81.186 1.00 100.02 352 HIS A CA 1
ATOM 2595 C C . HIS A 1 352 ? 108.693 63.258 81.547 1.00 99.71 352 HIS A C 1
ATOM 2596 O O . HIS A 1 352 ? 109.213 64.038 82.352 1.00 99.63 352 HIS A O 1
ATOM 2603 N N . THR A 1 353 ? 107.506 63.504 80.985 1.00 97.28 353 THR A N 1
ATOM 2604 C CA . THR A 1 353 ? 106.802 64.748 81.278 1.00 97.99 353 THR A CA 1
ATOM 2605 C C . THR A 1 353 ? 106.466 64.855 82.758 1.00 96.53 353 THR A C 1
ATOM 2606 O O . THR A 1 353 ? 106.633 65.918 83.365 1.00 94.81 353 THR A O 1
ATOM 2610 N N . ARG A 1 354 ? 105.994 63.765 83.358 1.00 101.26 354 ARG A N 1
ATOM 2611 C CA . ARG A 1 354 ? 105.710 63.784 84.784 1.00 101.96 354 ARG A CA 1
ATOM 2612 C C . ARG A 1 354 ? 106.977 63.826 85.622 1.00 103.32 354 ARG A C 1
ATOM 2613 O O . ARG A 1 354 ? 106.898 64.108 86.821 1.00 105.00 354 ARG A O 1
ATOM 2621 N N . SER A 1 355 ? 108.139 63.555 85.025 1.00 93.99 355 SER A N 1
ATOM 2622 C CA . SER A 1 355 ? 109.377 63.631 85.794 1.00 93.99 355 SER A CA 1
ATOM 2623 C C . SER A 1 355 ? 109.796 65.075 86.056 1.00 93.94 355 SER A C 1
ATOM 2624 O O . SER A 1 355 ? 110.202 65.412 87.173 1.00 92.91 355 SER A O 1
ATOM 2627 N N . ILE A 1 356 ? 109.698 65.943 85.049 1.00 82.49 356 ILE A N 1
ATOM 2628 C CA . ILE A 1 356 ? 110.328 67.258 85.109 1.00 78.64 356 ILE A CA 1
ATOM 2629 C C . ILE A 1 356 ? 109.417 68.261 85.800 1.00 79.67 356 ILE A C 1
ATOM 2630 O O . ILE A 1 356 ? 108.190 68.132 85.797 1.00 79.45 356 ILE A O 1
ATOM 2635 N N . GLY A 1 357 ? 110.033 69.282 86.388 1.00 66.89 357 GLY A N 1
ATOM 2636 C CA . GLY A 1 357 ? 109.312 70.354 87.025 1.00 63.78 357 GLY A CA 1
ATOM 2637 C C . GLY A 1 357 ? 109.866 71.708 86.641 1.00 65.12 357 GLY A C 1
ATOM 2638 O O . GLY A 1 357 ? 110.763 71.820 85.804 1.00 64.69 357 GLY A O 1
ATOM 2639 N N . PRO A 1 358 ? 109.344 72.764 87.253 1.00 59.10 358 PRO A N 1
ATOM 2640 C CA . PRO A 1 358 ? 109.783 74.119 86.901 1.00 54.96 358 PRO A CA 1
ATOM 2641 C C . PRO A 1 358 ? 111.168 74.458 87.424 1.00 53.64 358 PRO A C 1
ATOM 2642 O O . PRO A 1 358 ? 111.781 73.662 88.136 1.00 54.46 358 PRO A O 1
ATOM 2646 N N . ARG A 1 359 ? 111.668 75.638 87.074 1.00 50.80 359 ARG A N 1
ATOM 2647 C CA . ARG A 1 359 ? 112.949 76.110 87.572 1.00 47.88 359 ARG A CA 1
ATOM 2648 C C . ARG A 1 359 ? 112.821 76.599 89.011 1.00 52.26 359 ARG A C 1
ATOM 2649 O O . ARG A 1 359 ? 111.797 77.155 89.409 1.00 54.18 359 ARG A O 1
ATOM 2657 N N . GLU A 1 360 ? 113.876 76.382 89.796 1.00 50.17 360 GLU A N 1
ATOM 2658 C CA . GLU A 1 360 ? 113.824 76.697 91.220 1.00 50.07 360 GLU A CA 1
ATOM 2659 C C . GLU A 1 360 ? 114.017 78.178 91.511 1.00 53.22 360 GLU A C 1
ATOM 2660 O O . GLU A 1 360 ? 113.454 78.693 92.489 1.00 55.50 360 GLU A O 1
ATOM 2666 N N . SER A 1 361 ? 114.808 78.876 90.699 1.00 45.43 361 SER A N 1
ATOM 2667 C CA . SER A 1 361 ? 114.943 80.315 90.876 1.00 44.78 361 SER A CA 1
ATOM 2668 C C . SER A 1 361 ? 113.599 81.013 90.706 1.00 44.75 361 SER A C 1
ATOM 2669 O O . SER A 1 361 ? 113.262 81.927 91.468 1.00 45.97 361 SER A O 1
ATOM 2672 N N . ALA A 1 362 ? 112.804 80.568 89.734 1.00 39.20 362 ALA A N 1
ATOM 2673 C CA . ALA A 1 362 ? 111.462 81.107 89.561 1.00 37.23 362 ALA A CA 1
ATOM 2674 C C . ALA A 1 362 ? 110.583 80.832 90.778 1.00 42.32 362 ALA A C 1
ATOM 2675 O O . ALA A 1 362 ? 109.800 81.693 91.189 1.00 45.90 362 ALA A O 1
ATOM 2677 N N . LYS A 1 363 ? 110.693 79.640 91.367 1.00 39.07 363 LYS A N 1
ATOM 2678 C CA . LYS A 1 363 ? 109.890 79.311 92.543 1.00 36.16 363 LYS A CA 1
ATOM 2679 C C . LYS A 1 363 ? 110.224 80.216 93.725 1.00 37.95 363 LYS A C 1
ATOM 2680 O O . LYS A 1 363 ? 109.324 80.735 94.399 1.00 40.22 363 LYS A O 1
ATOM 2686 N N . GLU A 1 364 ? 111.515 80.386 94.018 1.00 31.22 364 GLU A N 1
ATOM 2687 C CA . GLU A 1 364 ? 111.901 81.264 95.120 1.00 32.79 364 GLU A CA 1
ATOM 2688 C C . GLU A 1 364 ? 111.463 82.702 94.862 1.00 36.84 364 GLU A C 1
ATOM 2689 O O . GLU A 1 364 ? 110.948 83.381 95.769 1.00 45.19 364 GLU A O 1
ATOM 2695 N N . TYR A 1 365 ? 111.648 83.177 93.626 1.00 26.57 365 TYR A N 1
ATOM 2696 C CA . TYR A 1 365 ? 111.192 84.506 93.243 1.00 21.50 365 TYR A CA 1
ATOM 2697 C C . TYR A 1 365 ? 109.710 84.682 93.541 1.00 31.79 365 TYR A C 1
ATOM 2698 O O . TYR A 1 365 ? 109.304 85.634 94.226 1.00 37.49 365 TYR A O 1
ATOM 2707 N N . ARG A 1 366 ? 108.893 83.738 93.076 1.00 29.35 366 ARG A N 1
ATOM 2708 C CA . ARG A 1 366 ? 107.450 83.863 93.209 1.00 19.23 366 ARG A CA 1
ATOM 2709 C C . ARG A 1 366 ? 107.009 83.821 94.665 1.00 21.88 366 ARG A C 1
ATOM 2710 O O . ARG A 1 366 ? 106.137 84.598 95.074 1.00 26.20 366 ARG A O 1
ATOM 2718 N N . GLN A 1 367 ? 107.600 82.935 95.470 1.00 23.04 367 GLN A N 1
ATOM 2719 C CA . GLN A 1 367 ? 107.176 82.827 96.863 1.00 17.94 367 GLN A CA 1
ATOM 2720 C C . GLN A 1 367 ? 107.478 84.101 97.636 1.00 21.23 367 GLN A C 1
ATOM 2721 O O . GLN A 1 367 ? 106.618 84.623 98.366 1.00 37.56 367 GLN A O 1
ATOM 2727 N N . ARG A 1 368 ? 108.697 84.626 97.488 1.00 15.04 368 ARG A N 1
ATOM 2728 C CA . ARG A 1 368 ? 109.018 85.858 98.198 1.00 16.63 368 ARG A CA 1
ATOM 2729 C C . ARG A 1 368 ? 108.118 87.003 97.755 1.00 21.67 368 ARG A C 1
ATOM 2730 O O . ARG A 1 368 ? 107.666 87.808 98.585 1.00 32.20 368 ARG A O 1
ATOM 2738 N N . SER A 1 369 ? 107.841 87.097 96.453 1.00 12.81 369 SER A N 1
ATOM 2739 C CA . SER A 1 369 ? 106.988 88.177 95.976 1.00 1.93 369 SER A CA 1
ATOM 2740 C C . SER A 1 369 ? 105.591 88.091 96.569 1.00 17.72 369 SER A C 1
ATOM 2741 O O . SER A 1 369 ? 105.008 89.113 96.944 1.00 29.96 369 SER A O 1
ATOM 2744 N N . LEU A 1 370 ? 105.026 86.886 96.647 1.00 20.27 370 LEU A N 1
ATOM 2745 C CA . LEU A 1 370 ? 103.679 86.753 97.193 1.00 10.04 370 LEU A CA 1
ATOM 2746 C C . LEU A 1 370 ? 103.625 87.171 98.654 1.00 13.85 370 LEU A C 1
ATOM 2747 O O . LEU A 1 370 ? 102.680 87.847 99.078 1.00 26.84 370 LEU A O 1
ATOM 2752 N N . LEU A 1 371 ? 104.626 86.783 99.447 1.00 11.42 371 LEU A N 1
ATOM 2753 C CA . LEU A 1 371 ? 104.613 87.183 100.855 1.00 7.73 371 LEU A CA 1
ATOM 2754 C C . LEU A 1 371 ? 104.709 88.699 101.016 1.00 14.58 371 LEU A C 1
ATOM 2755 O O . LEU A 1 371 ? 103.981 89.300 101.825 1.00 31.63 371 LEU A O 1
ATOM 2760 N N . GLU A 1 372 ? 105.595 89.342 100.251 1.00 20.74 372 GLU A N 1
ATOM 2761 C CA . GLU A 1 372 ? 105.704 90.793 100.350 1.00 11.07 372 GLU A CA 1
ATOM 2762 C C . GLU A 1 372 ? 104.406 91.480 99.945 1.00 19.34 372 GLU A C 1
ATOM 2763 O O . GLU A 1 372 ? 103.985 92.453 100.582 1.00 30.18 372 GLU A O 1
ATOM 2769 N N . LYS A 1 373 ? 103.764 91.001 98.878 1.00 22.17 373 LYS A N 1
ATOM 2770 C CA . LYS A 1 373 ? 102.513 91.607 98.428 1.00 13.30 373 LYS A CA 1
ATOM 2771 C C . LYS A 1 373 ? 101.409 91.449 99.461 1.00 17.60 373 LYS A C 1
ATOM 2772 O O . LYS A 1 373 ? 100.583 92.348 99.637 1.00 31.10 373 LYS A O 1
ATOM 2778 N N . GLU A 1 374 ? 101.362 90.307 100.138 1.00 20.75 374 GLU A N 1
ATOM 2779 C CA . GLU A 1 374 ? 100.398 90.120 101.215 1.00 19.65 374 GLU A CA 1
ATOM 2780 C C . GLU A 1 374 ? 100.577 91.172 102.301 1.00 24.03 374 GLU A C 1
ATOM 2781 O O . GLU A 1 374 ? 99.606 91.793 102.754 1.00 33.92 374 GLU A O 1
ATOM 2787 N N . LEU A 1 375 ? 101.823 91.395 102.726 1.00 21.34 375 LEU A N 1
ATOM 2788 C CA . LEU A 1 375 ? 102.074 92.398 103.763 1.00 11.98 375 LEU A CA 1
ATOM 2789 C C . LEU A 1 375 ? 101.665 93.797 103.307 1.00 23.79 375 LEU A C 1
ATOM 2790 O O . LEU A 1 375 ? 101.069 94.568 104.072 1.00 35.85 375 LEU A O 1
ATOM 2795 N N . LEU A 1 376 ? 101.986 94.147 102.062 1.00 36.65 376 LEU A N 1
ATOM 2796 C CA . LEU A 1 376 ? 101.674 95.484 101.569 1.00 32.24 376 LEU A CA 1
ATOM 2797 C C . LEU A 1 376 ? 100.172 95.704 101.429 1.00 35.10 376 LEU A C 1
ATOM 2798 O O . LEU A 1 376 ? 99.668 96.792 101.729 1.00 43.31 376 LEU A O 1
ATOM 2803 N N . PHE A 1 377 ? 99.431 94.692 100.979 1.00 26.59 377 PHE A N 1
ATOM 2804 C CA . PHE A 1 377 ? 97.982 94.843 100.881 1.00 18.04 377 PHE A CA 1
ATOM 2805 C C . PHE A 1 377 ? 97.344 94.949 102.257 1.00 24.41 377 PHE A C 1
ATOM 2806 O O . PHE A 1 377 ? 96.374 95.690 102.438 1.00 31.91 377 PHE A O 1
ATOM 2814 N N . PHE A 1 378 ? 97.872 94.223 103.244 1.00 24.42 378 PHE A N 1
ATOM 2815 C CA . PHE A 1 378 ? 97.366 94.384 104.603 1.00 11.97 378 PHE A CA 1
ATOM 2816 C C . PHE A 1 378 ? 97.562 95.809 105.103 1.00 16.16 378 PHE A C 1
ATOM 2817 O O . PHE A 1 378 ? 96.645 96.403 105.683 1.00 28.78 378 PHE A O 1
ATOM 2825 N N . ALA A 1 379 ? 98.748 96.380 104.886 1.00 21.31 379 ALA A N 1
ATOM 2826 C CA . ALA A 1 379 ? 98.977 97.756 105.319 1.00 13.98 379 ALA A CA 1
ATOM 2827 C C . ALA A 1 379 ? 98.054 98.730 104.598 1.00 20.73 379 ALA A C 1
ATOM 2828 O O . ALA A 1 379 ? 97.588 99.701 105.192 1.00 28.83 379 ALA A O 1
ATOM 2830 N N . TYR A 1 380 ? 97.789 98.495 103.314 1.00 27.72 380 TYR A N 1
ATOM 2831 C CA . TYR A 1 380 ? 96.842 99.338 102.587 1.00 9.87 380 TYR A CA 1
ATOM 2832 C C . TYR A 1 380 ? 95.449 99.258 103.192 1.00 19.67 380 TYR A C 1
ATOM 2833 O O . TYR A 1 380 ? 94.769 100.275 103.340 1.00 29.98 380 TYR A O 1
ATOM 2842 N N . ASP A 1 381 ? 95.003 98.055 103.536 1.00 29.93 381 ASP A N 1
ATOM 2843 C CA . ASP A 1 381 ? 93.677 97.900 104.124 1.00 22.97 381 ASP A CA 1
ATOM 2844 C C . ASP A 1 381 ? 93.566 98.623 105.457 1.00 18.92 381 ASP A C 1
ATOM 2845 O O . ASP A 1 381 ? 92.553 99.267 105.738 1.00 21.62 381 ASP A O 1
ATOM 2850 N N . VAL A 1 382 ? 94.597 98.531 106.294 1.00 18.98 382 VAL A N 1
ATOM 2851 C CA . VAL A 1 382 ? 94.469 98.972 107.681 1.00 16.28 382 VAL A CA 1
ATOM 2852 C C . VAL A 1 382 ? 94.954 100.400 107.913 1.00 21.53 382 VAL A C 1
ATOM 2853 O O . VAL A 1 382 ? 94.235 101.210 108.501 1.00 27.20 382 VAL A O 1
ATOM 2857 N N . PHE A 1 383 ? 96.168 100.726 107.490 1.00 15.85 383 PHE A N 1
ATOM 2858 C CA . PHE A 1 383 ? 96.735 102.042 107.751 1.00 4.97 383 PHE A CA 1
ATOM 2859 C C . PHE A 1 383 ? 96.428 103.062 106.667 1.00 19.40 383 PHE A C 1
ATOM 2860 O O . PHE A 1 383 ? 96.800 104.225 106.821 1.00 31.94 383 PHE A O 1
ATOM 2868 N N . GLY A 1 384 ? 95.780 102.665 105.579 1.00 20.69 384 GLY A N 1
ATOM 2869 C CA . GLY A 1 384 ? 95.485 103.583 104.494 1.00 12.11 384 GLY A CA 1
ATOM 2870 C C . GLY A 1 384 ? 96.683 104.108 103.731 1.00 11.80 384 GLY A C 1
ATOM 2871 O O . GLY A 1 384 ? 96.698 105.280 103.349 1.00 20.34 384 GLY A O 1
ATOM 2872 N N . ILE A 1 385 ? 97.687 103.269 103.493 1.00 17.64 385 ILE A N 1
ATOM 2873 C CA . ILE A 1 385 ? 98.890 103.648 102.758 1.00 17.38 385 ILE A CA 1
ATOM 2874 C C . ILE A 1 385 ? 98.835 102.961 101.395 1.00 23.89 385 ILE A C 1
ATOM 2875 O O . ILE A 1 385 ? 98.979 101.731 101.333 1.00 32.67 385 ILE A O 1
ATOM 2880 N N . PRO A 1 386 ? 98.653 103.695 100.299 1.00 21.98 386 PRO A N 1
ATOM 2881 C CA . PRO A 1 386 ? 98.291 103.054 99.029 1.00 18.89 386 PRO A CA 1
ATOM 2882 C C . PRO A 1 386 ? 99.415 102.219 98.435 1.00 23.92 386 PRO A C 1
ATOM 2883 O O . PRO A 1 386 ? 100.596 102.543 98.561 1.00 32.37 386 PRO A O 1
ATOM 2887 N N . PHE A 1 387 ? 99.024 101.138 97.763 1.00 17.78 387 PHE A N 1
ATOM 2888 C CA . PHE A 1 387 ? 99.954 100.233 97.098 1.00 19.60 387 PHE A CA 1
ATOM 2889 C C . PHE A 1 387 ? 99.395 99.874 95.734 1.00 31.58 387 PHE A C 1
ATOM 2890 O O . PHE A 1 387 ? 98.267 99.385 95.636 1.00 39.82 387 PHE A O 1
ATOM 2898 N N . VAL A 1 388 ? 100.184 100.101 94.690 1.00 28.25 388 VAL A N 1
ATOM 2899 C CA . VAL A 1 388 ? 99.794 99.797 93.317 1.00 21.53 388 VAL A CA 1
ATOM 2900 C C . VAL A 1 388 ? 100.647 98.639 92.825 1.00 21.40 388 VAL A C 1
ATOM 2901 O O . VAL A 1 388 ? 101.869 98.766 92.699 1.00 32.76 388 VAL A O 1
ATOM 2905 N N . ASP A 1 389 ? 99.999 97.531 92.521 1.00 18.43 389 ASP A N 1
ATOM 2906 C CA . ASP A 1 389 ? 100.676 96.277 92.213 1.00 21.21 389 ASP A CA 1
ATOM 2907 C C . ASP A 1 389 ? 101.416 96.360 90.885 1.00 29.18 389 ASP A C 1
ATOM 2908 O O . ASP A 1 389 ? 100.802 96.710 89.871 1.00 35.15 389 ASP A O 1
ATOM 2913 N N . PRO A 1 390 ? 102.712 96.050 90.831 1.00 22.30 390 PRO A N 1
ATOM 2914 C CA . PRO A 1 390 ? 103.442 96.087 89.559 1.00 27.60 390 PRO A CA 1
ATOM 2915 C C . PRO A 1 390 ? 103.375 94.813 88.731 1.00 28.06 390 PRO A C 1
ATOM 2916 O O . PRO A 1 390 ? 103.952 94.784 87.641 1.00 22.79 390 PRO A O 1
ATOM 2920 N N . ASP A 1 391 ? 102.692 93.777 89.199 1.00 32.82 391 ASP A N 1
ATOM 2921 C CA . ASP A 1 391 ? 102.651 92.493 88.521 1.00 30.28 391 ASP A CA 1
ATOM 2922 C C . ASP A 1 391 ? 101.215 92.138 88.179 1.00 34.35 391 ASP A C 1
ATOM 2923 O O . ASP A 1 391 ? 100.294 92.434 88.943 1.00 37.03 391 ASP A O 1
ATOM 2928 N N . SER A 1 392 ? 101.029 91.499 87.032 1.00 34.76 392 SER A N 1
ATOM 2929 C CA . SER A 1 392 ? 99.710 91.090 86.584 1.00 37.25 392 SER A CA 1
ATOM 2930 C C . SER A 1 392 ? 99.449 89.604 86.773 1.00 37.90 392 SER A C 1
ATOM 2931 O O . SER A 1 392 ? 98.460 89.096 86.243 1.00 41.48 392 SER A O 1
ATOM 2934 N N . TRP A 1 393 ? 100.309 88.894 87.499 1.00 38.88 393 TRP A N 1
ATOM 2935 C CA . TRP A 1 393 ? 100.102 87.483 87.786 1.00 37.31 393 TRP A CA 1
ATOM 2936 C C . TRP A 1 393 ? 99.704 87.224 89.232 1.00 38.27 393 TRP A C 1
ATOM 2937 O O . TRP A 1 393 ? 99.740 86.074 89.672 1.00 41.33 393 TRP A O 1
ATOM 2948 N N . THR A 1 394 ? 99.326 88.249 89.978 1.00 34.59 394 THR A N 1
ATOM 2949 C CA . THR A 1 394 ? 99.000 88.068 91.385 1.00 31.37 394 THR A CA 1
ATOM 2950 C C . THR A 1 394 ? 97.638 87.410 91.532 1.00 36.78 394 THR A C 1
ATOM 2951 O O . THR A 1 394 ? 96.657 87.911 90.971 1.00 41.67 394 THR A O 1
ATOM 2955 N N . PRO A 1 395 ? 97.525 86.305 92.258 1.00 44.29 395 PRO A N 1
ATOM 2956 C CA . PRO A 1 395 ? 96.208 85.719 92.499 1.00 44.04 395 PRO A CA 1
ATOM 2957 C C . PRO A 1 395 ? 95.363 86.623 93.378 1.00 51.73 395 PRO A C 1
ATOM 2958 O O . PRO A 1 395 ? 95.877 87.413 94.169 1.00 53.80 395 PRO A O 1
ATOM 2962 N N . GLU A 1 396 ? 94.044 86.498 93.233 1.00 67.49 396 GLU A N 1
ATOM 2963 C CA . GLU A 1 396 ? 93.128 87.348 93.984 1.00 65.96 396 GLU A CA 1
ATOM 2964 C C . GLU A 1 396 ? 93.012 86.959 95.450 1.00 63.44 396 GLU A C 1
ATOM 2965 O O . GLU A 1 396 ? 92.394 87.700 96.217 1.00 62.21 396 GLU A O 1
ATOM 2971 N N . GLU A 1 397 ? 93.582 85.828 95.857 1.00 63.95 397 GLU A N 1
ATOM 2972 C CA . GLU A 1 397 ? 93.439 85.377 97.233 1.00 60.35 397 GLU A CA 1
ATOM 2973 C C . GLU A 1 397 ? 94.262 86.200 98.217 1.00 63.91 397 GLU A C 1
ATOM 2974 O O . GLU A 1 397 ? 94.018 86.110 99.423 1.00 63.91 397 GLU A O 1
ATOM 2980 N N . VAL A 1 398 ? 95.226 86.999 97.742 1.00 52.07 398 VAL A N 1
ATOM 2981 C CA . VAL A 1 398 ? 96.080 87.767 98.645 1.00 49.64 398 VAL A CA 1
ATOM 2982 C C . VAL A 1 398 ? 95.575 89.179 98.887 1.00 53.20 398 VAL A C 1
ATOM 2983 O O . VAL A 1 398 ? 96.308 89.992 99.465 1.00 54.95 398 VAL A O 1
ATOM 2987 N N . ILE A 1 399 ? 94.358 89.500 98.474 1.00 54.24 399 ILE A N 1
ATOM 2988 C CA . ILE A 1 399 ? 93.774 90.824 98.670 1.00 50.13 399 ILE A CA 1
ATOM 2989 C C . ILE A 1 399 ? 92.602 90.697 99.640 1.00 50.14 399 ILE A C 1
ATOM 2990 O O . ILE A 1 399 ? 91.742 89.830 99.436 1.00 50.58 399 ILE A O 1
ATOM 2995 N N . PRO A 1 400 ? 92.534 91.516 100.689 1.00 40.91 400 PRO A N 1
ATOM 2996 C CA . PRO A 1 400 ? 91.415 91.423 101.633 1.00 44.38 400 PRO A CA 1
ATOM 2997 C C . PRO A 1 400 ? 90.091 91.794 100.982 1.00 49.83 400 PRO A C 1
ATOM 2998 O O . PRO A 1 400 ? 90.039 92.286 99.855 1.00 52.93 400 PRO A O 1
ATOM 3002 N N . LYS A 1 401 ? 88.998 91.550 101.712 1.00 56.19 401 LYS A N 1
ATOM 3003 C CA . LYS A 1 401 ? 87.671 91.632 101.102 1.00 60.04 401 LYS A CA 1
ATOM 3004 C C . LYS A 1 401 ? 87.244 93.075 100.836 1.00 59.50 401 LYS A C 1
ATOM 3005 O O . LYS A 1 401 ? 86.582 93.360 99.828 1.00 59.37 401 LYS A O 1
ATOM 3011 N N . ARG A 1 402 ? 87.609 94.000 101.725 1.00 51.77 402 ARG A N 1
ATOM 3012 C CA . ARG A 1 402 ? 87.252 95.402 101.528 1.00 49.86 402 ARG A CA 1
ATOM 3013 C C . ARG A 1 402 ? 87.852 95.953 100.237 1.00 51.71 402 ARG A C 1
ATOM 3014 O O . ARG A 1 402 ? 87.163 96.614 99.444 1.00 56.15 402 ARG A O 1
ATOM 3022 N N . LEU A 1 403 ? 89.131 95.675 100.000 1.00 45.01 403 LEU A N 1
ATOM 3023 C CA . LEU A 1 403 ? 89.784 96.158 98.793 1.00 42.49 403 LEU A CA 1
ATOM 3024 C C . LEU A 1 403 ? 89.177 95.532 97.546 1.00 46.12 403 LEU A C 1
ATOM 3025 O O . LEU A 1 403 ? 89.083 96.186 96.502 1.00 56.11 403 LEU A O 1
ATOM 3030 N N . GLN A 1 404 ? 88.771 94.265 97.627 1.00 47.70 404 GLN A N 1
ATOM 3031 C CA . GLN A 1 404 ? 88.118 93.629 96.488 1.00 51.09 404 GLN A CA 1
ATOM 3032 C C . GLN A 1 404 ? 86.781 94.288 96.168 1.00 54.60 404 GLN A C 1
ATOM 3033 O O . GLN A 1 404 ? 86.447 94.491 94.993 1.00 58.49 404 GLN A O 1
ATOM 3039 N N . GLU A 1 405 ? 86.000 94.634 97.196 1.00 56.14 405 GLU A N 1
ATOM 3040 C CA . GLU A 1 405 ? 84.759 95.361 96.940 1.00 58.86 405 GLU A CA 1
ATOM 3041 C C . GLU A 1 405 ? 85.033 96.696 96.255 1.00 60.38 405 GLU A C 1
ATOM 3042 O O . GLU A 1 405 ? 84.350 97.063 95.287 1.00 60.22 405 GLU A O 1
ATOM 3048 N N . LYS A 1 406 ? 86.037 97.433 96.739 1.00 58.88 406 LYS A N 1
ATOM 3049 C CA . LYS A 1 406 ? 86.351 98.724 96.130 1.00 55.20 406 LYS A CA 1
ATOM 3050 C C . LYS A 1 406 ? 86.774 98.571 94.672 1.00 53.67 406 LYS A C 1
ATOM 3051 O O . LYS A 1 406 ? 86.356 99.354 93.807 1.00 58.04 406 LYS A O 1
ATOM 3057 N N . GLN A 1 407 ? 87.604 97.570 94.378 1.00 53.54 407 GLN A N 1
ATOM 3058 C CA . GLN A 1 407 ? 88.043 97.361 93.003 1.00 53.64 407 GLN A CA 1
ATOM 3059 C C . GLN A 1 407 ? 86.876 97.004 92.095 1.00 58.97 407 GLN A C 1
ATOM 3060 O O . GLN A 1 407 ? 86.808 97.468 90.948 1.00 63.50 407 GLN A O 1
ATOM 3066 N N . LYS A 1 408 ? 85.949 96.176 92.581 1.00 57.24 408 LYS A N 1
ATOM 3067 C CA . LYS A 1 408 ? 84.776 95.850 91.775 1.00 56.53 408 LYS A CA 1
ATOM 3068 C C . LYS A 1 408 ? 83.948 97.091 91.473 1.00 60.60 408 LYS A C 1
ATOM 3069 O O . LYS A 1 408 ? 83.482 97.277 90.340 1.00 65.23 408 LYS A O 1
ATOM 3075 N N . SER A 1 409 ? 83.756 97.957 92.470 1.00 59.73 409 SER A N 1
ATOM 3076 C CA . SER A 1 409 ? 83.006 99.188 92.230 1.00 57.07 409 SER A CA 1
ATOM 3077 C C . SER A 1 409 ? 83.682 100.059 91.176 1.00 59.32 409 SER A C 1
ATOM 3078 O O . SER A 1 409 ? 83.011 100.620 90.297 1.00 62.57 409 SER A O 1
ATOM 3081 N N . GLU A 1 410 ? 85.010 100.185 91.245 1.00 55.13 410 GLU A N 1
ATOM 3082 C CA . GLU A 1 410 ? 85.720 100.985 90.246 1.00 50.36 410 GLU A CA 1
ATOM 3083 C C . GLU A 1 410 ? 85.557 100.403 88.846 1.00 54.42 410 GLU A C 1
ATOM 3084 O O . GLU A 1 410 ? 85.360 101.144 87.873 1.00 61.30 410 GLU A O 1
ATOM 3090 N N . ARG A 1 411 ? 85.644 99.076 88.718 1.00 59.41 411 ARG A N 1
ATOM 3091 C CA . ARG A 1 411 ? 85.443 98.451 87.412 1.00 59.10 411 ARG A CA 1
ATOM 3092 C C . ARG A 1 411 ? 84.050 98.744 86.864 1.00 61.56 411 ARG A C 1
ATOM 3093 O O . ARG A 1 411 ? 83.888 99.092 85.681 1.00 60.11 411 ARG A O 1
ATOM 3101 N N . GLU A 1 412 ? 83.030 98.615 87.715 1.00 62.92 412 GLU A N 1
ATOM 3102 C CA . GLU A 1 412 ? 81.664 98.855 87.265 1.00 62.60 412 GLU A CA 1
ATOM 3103 C C . GLU A 1 412 ? 81.478 100.290 86.795 1.00 64.66 412 GLU A C 1
ATOM 3104 O O . GLU A 1 412 ? 80.846 100.534 85.758 1.00 66.21 412 GLU A O 1
ATOM 3110 N N . THR A 1 413 ? 82.025 101.257 87.536 1.00 65.23 413 THR A N 1
ATOM 3111 C CA . THR A 1 413 ? 81.839 102.645 87.126 1.00 62.77 413 THR A CA 1
ATOM 3112 C C . THR A 1 413 ? 82.581 102.943 85.827 1.00 60.38 413 THR A C 1
ATOM 3113 O O . THR A 1 413 ? 82.089 103.713 84.993 1.00 62.42 413 THR A O 1
ATOM 3117 N N . ALA A 1 414 ? 83.748 102.327 85.616 1.00 60.72 414 ALA A N 1
ATOM 3118 C CA . ALA A 1 414 ? 84.450 102.547 84.355 1.00 61.58 414 ALA A CA 1
ATOM 3119 C C . ALA A 1 414 ? 83.636 102.035 83.175 1.00 61.51 414 ALA A C 1
ATOM 3120 O O . ALA A 1 414 ? 83.513 102.715 82.144 1.00 63.57 414 ALA A O 1
ATOM 3122 N N . VAL A 1 415 ? 83.055 100.842 83.317 1.00 67.29 415 VAL A N 1
ATOM 3123 C CA . VAL A 1 415 ? 82.238 100.290 82.238 1.00 68.05 415 VAL A CA 1
ATOM 3124 C C . VAL A 1 415 ? 81.019 101.170 81.975 1.00 67.69 415 VAL A C 1
ATOM 3125 O O . VAL A 1 415 ? 80.658 101.429 80.817 1.00 67.89 415 VAL A O 1
ATOM 3129 N N . ARG A 1 416 ? 80.369 101.648 83.040 1.00 66.63 416 ARG A N 1
ATOM 3130 C CA . ARG A 1 416 ? 79.200 102.507 82.857 1.00 67.39 416 ARG A CA 1
ATOM 3131 C C . ARG A 1 416 ? 79.555 103.788 82.108 1.00 68.46 416 ARG A C 1
ATOM 3132 O O . ARG A 1 416 ? 78.825 104.211 81.202 1.00 66.08 416 ARG A O 1
ATOM 3140 N N . ILE A 1 417 ? 80.670 104.424 82.475 1.00 71.41 417 ILE A N 1
ATOM 3141 C CA . ILE A 1 417 ? 81.061 105.665 81.808 1.00 69.02 417 ILE A CA 1
ATOM 3142 C C . ILE A 1 417 ? 81.337 105.411 80.335 1.00 68.24 417 ILE A C 1
ATOM 3143 O O . ILE A 1 417 ? 80.949 106.209 79.468 1.00 68.42 417 ILE A O 1
ATOM 3148 N N . SER A 1 418 ? 82.019 104.303 80.024 1.00 71.90 418 SER A N 1
ATOM 3149 C CA . SER A 1 418 ? 82.302 104.000 78.624 1.00 70.95 418 SER A CA 1
ATOM 3150 C C . SER A 1 418 ? 81.018 103.791 77.828 1.00 73.68 418 SER A C 1
ATOM 3151 O O . SER A 1 418 ? 80.895 104.279 76.696 1.00 71.25 418 SER A O 1
ATOM 3154 N N . GLN A 1 419 ? 80.047 103.075 78.402 1.00 79.76 419 GLN A N 1
ATOM 3155 C CA . GLN A 1 419 ? 78.776 102.880 77.704 1.00 76.48 419 GLN A CA 1
ATOM 3156 C C . GLN A 1 419 ? 78.063 104.204 77.460 1.00 76.87 419 GLN A C 1
ATOM 3157 O O . GLN A 1 419 ? 77.490 104.424 76.385 1.00 78.22 419 GLN A O 1
ATOM 3163 N N . GLU A 1 420 ? 78.071 105.094 78.455 1.00 79.54 420 GLU A N 1
ATOM 3164 C CA . GLU A 1 420 ? 77.422 106.390 78.283 1.00 78.11 420 GLU A CA 1
ATOM 3165 C C . GLU A 1 420 ? 78.075 107.189 77.163 1.00 79.14 420 GLU A C 1
ATOM 3166 O O . GLU A 1 420 ? 77.384 107.802 76.339 1.00 77.38 420 GLU A O 1
ATOM 3172 N N . ILE A 1 421 ? 79.409 107.193 77.116 1.00 80.65 421 ILE A N 1
ATOM 3173 C CA . ILE A 1 421 ? 80.097 107.931 76.059 1.00 78.98 421 ILE A CA 1
ATOM 3174 C C . ILE A 1 421 ? 79.777 107.331 74.697 1.00 80.04 421 ILE A C 1
ATOM 3175 O O . ILE A 1 421 ? 79.602 108.054 73.709 1.00 80.08 421 ILE A O 1
ATOM 3180 N N . GLY A 1 422 ? 79.705 106.001 74.619 1.00 84.06 422 GLY A N 1
ATOM 3181 C CA . GLY A 1 422 ? 79.335 105.370 73.362 1.00 82.06 422 GLY A CA 1
ATOM 3182 C C . GLY A 1 422 ? 77.949 105.772 72.894 1.00 83.50 422 GLY A C 1
ATOM 3183 O O . GLY A 1 422 ? 77.744 106.077 71.716 1.00 83.31 422 GLY A O 1
ATOM 3184 N N . ASN A 1 423 ? 76.981 105.795 73.813 1.00 90.55 423 ASN A N 1
ATOM 3185 C CA . ASN A 1 423 ? 75.635 106.230 73.450 1.00 88.70 423 ASN A CA 1
ATOM 3186 C C . ASN A 1 423 ? 75.630 107.676 72.972 1.00 89.51 423 ASN A C 1
ATOM 3187 O O . ASN A 1 423 ? 74.937 108.015 72.009 1.00 89.18 423 ASN A O 1
ATOM 3192 N N . LEU A 1 424 ? 76.385 108.547 73.643 1.00 94.17 424 LEU A N 1
ATOM 3193 C CA . LEU A 1 424 ? 76.415 109.953 73.247 1.00 93.53 424 LEU A CA 1
ATOM 3194 C C . LEU A 1 424 ? 77.044 110.133 71.866 1.00 91.47 424 LEU A C 1
ATOM 3195 O O . LEU A 1 424 ? 76.543 110.906 71.037 1.00 89.92 424 LEU A O 1
ATOM 3200 N N . MET A 1 425 ? 78.143 109.425 71.599 1.00 96.28 425 MET A N 1
ATOM 3201 C CA . MET A 1 425 ? 78.784 109.520 70.292 1.00 96.26 425 MET A CA 1
ATOM 3202 C C . MET A 1 425 ? 77.900 108.922 69.203 1.00 98.99 425 MET A C 1
ATOM 3203 O O . MET A 1 425 ? 77.948 109.355 68.046 1.00 97.98 425 MET A O 1
ATOM 3208 N N . LYS A 1 426 ? 77.104 107.907 69.549 1.00 103.05 426 LYS A N 1
ATOM 3209 C CA . LYS A 1 426 ? 76.088 107.413 68.625 1.00 103.15 426 LYS A CA 1
ATOM 3210 C C . LYS A 1 426 ? 75.042 108.483 68.345 1.00 103.19 426 LYS A C 1
ATOM 3211 O O . LYS A 1 426 ? 74.661 108.707 67.190 1.00 101.91 426 LYS A O 1
ATOM 3217 N N . GLU A 1 427 ? 74.582 109.167 69.393 1.00 104.64 427 GLU A N 1
ATOM 3218 C CA . GLU A 1 427 ? 73.601 110.234 69.237 1.00 103.61 427 GLU A CA 1
ATOM 3219 C C . GLU A 1 427 ? 74.161 111.423 68.469 1.00 104.11 427 GLU A C 1
ATOM 3220 O O . GLU A 1 427 ? 73.386 112.272 68.017 1.00 102.44 427 GLU A O 1
ATOM 3226 N N . ILE A 1 428 ? 75.483 111.521 68.340 1.00 105.25 428 ILE A N 1
ATOM 3227 C CA . ILE A 1 428 ? 76.089 112.509 67.446 1.00 103.76 428 ILE A CA 1
ATOM 3228 C C . ILE A 1 428 ? 75.531 112.358 66.035 1.00 102.69 428 ILE A C 1
ATOM 3229 O O . ILE A 1 428 ? 74.799 113.221 65.553 1.00 102.60 428 ILE A O 1
ATOM 3234 N N . LEU A 1 440 ? 87.848 119.254 67.874 1.00 84.67 440 LEU A N 1
ATOM 3235 C CA . LEU A 1 440 ? 87.431 120.198 68.906 1.00 84.76 440 LEU A CA 1
ATOM 3236 C C . LEU A 1 440 ? 86.009 119.960 69.375 1.00 84.41 440 LEU A C 1
ATOM 3237 O O . LEU A 1 440 ? 85.775 119.776 70.562 1.00 89.05 440 LEU A O 1
ATOM 3242 N N . ASP A 1 441 ? 85.056 119.976 68.443 1.00 83.18 441 ASP A N 1
ATOM 3243 C CA . ASP A 1 441 ? 83.662 119.778 68.824 1.00 83.49 441 ASP A CA 1
ATOM 3244 C C . ASP A 1 441 ? 83.444 118.399 69.428 1.00 83.37 441 ASP A C 1
ATOM 3245 O O . ASP A 1 441 ? 82.688 118.250 70.395 1.00 82.48 441 ASP A O 1
ATOM 3250 N N . VAL A 1 442 ? 84.104 117.377 68.880 1.00 83.10 442 VAL A N 1
ATOM 3251 C CA . VAL A 1 442 ? 84.042 116.055 69.495 1.00 84.35 442 VAL A CA 1
ATOM 3252 C C . VAL A 1 442 ? 84.653 116.094 70.889 1.00 82.85 442 VAL A C 1
ATOM 3253 O O . VAL A 1 442 ? 84.121 115.499 71.834 1.00 82.30 442 VAL A O 1
ATOM 3257 N N . SER A 1 443 ? 85.776 116.796 71.042 1.00 76.43 443 SER A N 1
ATOM 3258 C CA . SER A 1 443 ? 86.330 117.021 72.371 1.00 76.96 443 SER A CA 1
ATOM 3259 C C . SER A 1 443 ? 85.392 117.858 73.229 1.00 77.45 443 SER A C 1
ATOM 3260 O O . SER A 1 443 ? 85.221 117.583 74.420 1.00 74.23 443 SER A O 1
ATOM 3263 N N . ARG A 1 444 ? 84.780 118.887 72.645 1.00 81.74 444 ARG A N 1
ATOM 3264 C CA . ARG A 1 444 ? 83.900 119.766 73.401 1.00 76.12 444 ARG A CA 1
ATOM 3265 C C . ARG A 1 444 ? 82.597 119.092 73.791 1.00 78.48 444 ARG A C 1
ATOM 3266 O O . ARG A 1 444 ? 81.827 119.676 74.558 1.00 82.90 444 ARG A O 1
ATOM 3274 N N . LEU A 1 445 ? 82.319 117.901 73.273 1.00 78.84 445 LEU A N 1
ATOM 3275 C CA . LEU A 1 445 ? 81.077 117.206 73.580 1.00 80.29 445 LEU A CA 1
ATOM 3276 C C . LEU A 1 445 ? 81.270 115.926 74.373 1.00 77.77 445 LEU A C 1
ATOM 3277 O O . LEU A 1 445 ? 80.577 115.720 75.367 1.00 75.33 445 LEU A O 1
ATOM 3282 N N . THR A 1 446 ? 82.188 115.052 73.964 1.00 74.04 446 THR A N 1
ATOM 3283 C CA . THR A 1 446 ? 82.296 113.757 74.623 1.00 72.63 446 THR A CA 1
ATOM 3284 C C . THR A 1 446 ? 82.829 113.871 76.041 1.00 75.62 446 THR A C 1
ATOM 3285 O O . THR A 1 446 ? 82.578 112.984 76.860 1.00 77.83 446 THR A O 1
ATOM 3289 N N . ARG A 1 447 ? 83.565 114.935 76.352 1.00 72.26 447 ARG A N 1
ATOM 3290 C CA . ARG A 1 447 ? 84.216 115.073 77.648 1.00 68.96 447 ARG A CA 1
ATOM 3291 C C . ARG A 1 447 ? 83.929 116.419 78.307 1.00 67.41 447 ARG A C 1
ATOM 3292 O O . ARG A 1 447 ? 84.777 116.959 79.013 1.00 65.01 447 ARG A O 1
ATOM 3300 N N . GLU A 1 448 ? 82.751 116.970 78.091 1.00 64.95 448 GLU A N 1
ATOM 3301 C CA . GLU A 1 448 ? 82.448 118.245 78.728 1.00 62.57 448 GLU A CA 1
ATOM 3302 C C . GLU A 1 448 ? 81.115 118.270 79.453 1.00 61.70 448 GLU A C 1
ATOM 3303 O O . GLU A 1 448 ? 80.995 118.951 80.467 1.00 63.81 448 GLU A O 1
ATOM 3309 N N . GLY A 1 449 ? 80.102 117.580 78.947 1.00 60.82 449 GLY A N 1
ATOM 3310 C CA . GLY A 1 449 ? 78.821 117.575 79.624 1.00 60.32 449 GLY A CA 1
ATOM 3311 C C . GLY A 1 449 ? 78.847 116.720 80.876 1.00 59.96 449 GLY A C 1
ATOM 3312 O O . GLY A 1 449 ? 79.410 115.630 80.904 1.00 62.94 449 GLY A O 1
ATOM 3313 N N . GLY A 1 450 ? 78.217 117.222 81.930 1.00 51.07 450 GLY A N 1
ATOM 3314 C CA . GLY A 1 450 ? 78.241 116.534 83.196 1.00 50.57 450 GLY A CA 1
ATOM 3315 C C . GLY A 1 450 ? 76.955 116.675 83.975 1.00 56.50 450 GLY A C 1
ATOM 3316 O O . GLY A 1 450 ? 76.274 117.699 83.914 1.00 62.37 450 GLY A O 1
ATOM 3317 N N . PRO A 1 451 ? 76.605 115.647 84.729 1.00 53.23 451 PRO A N 1
ATOM 3318 C CA . PRO A 1 451 ? 75.328 115.653 85.456 1.00 53.17 451 PRO A CA 1
ATOM 3319 C C . PRO A 1 451 ? 75.157 116.716 86.537 1.00 58.01 451 PRO A C 1
ATOM 3320 O O . PRO A 1 451 ? 74.015 117.110 86.791 1.00 60.35 451 PRO A O 1
ATOM 3324 N N . LEU A 1 452 ? 76.228 117.189 87.180 1.00 56.87 452 LEU A N 1
ATOM 3325 C CA . LEU A 1 452 ? 76.130 118.223 88.219 1.00 53.31 452 LEU A CA 1
ATOM 3326 C C . LEU A 1 452 ? 75.226 117.762 89.369 1.00 58.05 452 LEU A C 1
ATOM 3327 O O . LEU A 1 452 ? 74.121 118.265 89.571 1.00 63.07 452 LEU A O 1
ATOM 3332 N N . LEU A 1 453 ? 75.736 116.778 90.111 1.00 51.79 453 LEU A N 1
ATOM 3333 C CA . LEU A 1 453 ? 74.891 115.929 90.952 1.00 53.59 453 LEU A CA 1
ATOM 3334 C C . LEU A 1 453 ? 73.984 116.741 91.870 1.00 58.53 453 LEU A C 1
ATOM 3335 O O . LEU A 1 453 ? 72.770 116.520 91.911 1.00 59.97 453 LEU A O 1
ATOM 3340 N N . TYR A 1 454 ? 74.551 117.683 92.614 1.00 62.58 454 TYR A N 1
ATOM 3341 C CA . TYR A 1 454 ? 73.808 118.357 93.670 1.00 57.82 454 TYR A CA 1
ATOM 3342 C C . TYR A 1 454 ? 72.810 119.360 93.099 1.00 60.65 454 TYR A C 1
ATOM 3343 O O . TYR A 1 454 ? 72.831 119.687 91.911 1.00 57.41 454 TYR A O 1
ATOM 3352 N N . GLU A 1 455 ? 71.915 119.834 93.961 1.00 86.34 455 GLU A N 1
ATOM 3353 C CA . GLU A 1 455 ? 70.896 120.784 93.542 1.00 88.45 455 GLU A CA 1
ATOM 3354 C C . GLU A 1 455 ? 71.288 122.213 93.904 1.00 88.78 455 GLU A C 1
ATOM 3355 O O . GLU A 1 455 ? 71.942 122.475 94.915 1.00 88.89 455 GLU A O 1
ATOM 3361 N N . GLY A 1 456 ? 70.846 123.147 93.067 1.00 82.14 456 GLY A N 1
ATOM 3362 C CA . GLY A 1 456 ? 71.210 124.538 93.201 1.00 79.84 456 GLY A CA 1
ATOM 3363 C C . GLY A 1 456 ? 72.451 124.941 92.444 1.00 81.64 456 GLY A C 1
ATOM 3364 O O . GLY A 1 456 ? 72.757 126.138 92.386 1.00 80.60 456 GLY A O 1
ATOM 3365 N N . ILE A 1 457 ? 73.166 123.990 91.854 1.00 72.24 457 ILE A N 1
ATOM 3366 C CA . ILE A 1 457 ? 74.390 124.253 91.112 1.00 69.03 457 ILE A CA 1
ATOM 3367 C C . ILE A 1 457 ? 74.012 124.452 89.656 1.00 65.66 457 ILE A C 1
ATOM 3368 O O . ILE A 1 457 ? 73.403 123.570 89.041 1.00 64.25 457 ILE A O 1
ATOM 3373 N N . SER A 1 458 ? 74.363 125.607 89.104 1.00 70.74 458 SER A N 1
ATOM 3374 C CA . SER A 1 458 ? 73.980 125.969 87.750 1.00 74.06 458 SER A CA 1
ATOM 3375 C C . SER A 1 458 ? 75.214 126.239 86.903 1.00 74.63 458 SER A C 1
ATOM 3376 O O . SER A 1 458 ? 76.214 126.778 87.379 1.00 74.17 458 SER A O 1
ATOM 3379 N N . LEU A 1 459 ? 75.123 125.867 85.635 1.00 72.99 459 LEU A N 1
ATOM 3380 C CA . LEU A 1 459 ? 76.215 126.014 84.681 1.00 71.05 459 LEU A CA 1
ATOM 3381 C C . LEU A 1 459 ? 76.178 127.443 84.148 1.00 74.72 459 LEU A C 1
ATOM 3382 O O . LEU A 1 459 ? 75.347 127.778 83.301 1.00 75.84 459 LEU A O 1
ATOM 3387 N N . THR A 1 460 ? 77.081 128.288 84.646 1.00 72.00 460 THR A N 1
ATOM 3388 C CA . THR A 1 460 ? 77.073 129.692 84.254 1.00 72.26 460 THR A CA 1
ATOM 3389 C C . THR A 1 460 ? 77.727 129.895 82.891 1.00 70.64 460 THR A C 1
ATOM 3390 O O . THR A 1 460 ? 77.145 130.532 82.008 1.00 71.19 460 THR A O 1
ATOM 3394 N N . MET A 1 461 ? 78.939 129.380 82.702 1.00 71.13 461 MET A N 1
ATOM 3395 C CA . MET A 1 461 ? 79.621 129.440 81.416 1.00 71.95 461 MET A CA 1
ATOM 3396 C C . MET A 1 461 ? 80.248 128.088 81.118 1.00 73.06 461 MET A C 1
ATOM 3397 O O . MET A 1 461 ? 80.969 127.540 81.954 1.00 71.19 461 MET A O 1
ATOM 3402 N N . ASN A 1 462 ? 79.985 127.560 79.932 1.00 75.69 462 ASN A N 1
ATOM 3403 C CA . ASN A 1 462 ? 80.618 126.338 79.476 1.00 74.28 462 ASN A CA 1
ATOM 3404 C C . ASN A 1 462 ? 81.893 126.693 78.716 1.00 71.94 462 ASN A C 1
ATOM 3405 O O . ASN A 1 462 ? 82.351 127.835 78.730 1.00 73.01 462 ASN A O 1
ATOM 3410 N N . SER A 1 463 ? 82.486 125.706 78.050 1.00 67.39 463 SER A N 1
ATOM 3411 C CA . SER A 1 463 ? 83.803 125.918 77.461 1.00 66.81 463 SER A CA 1
ATOM 3412 C C . SER A 1 463 ? 83.736 126.830 76.245 1.00 71.76 463 SER A C 1
ATOM 3413 O O . SER A 1 463 ? 84.630 127.656 76.037 1.00 74.01 463 SER A O 1
ATOM 3416 N N . LYS A 1 464 ? 82.694 126.688 75.426 1.00 77.41 464 LYS A N 1
ATOM 3417 C CA . LYS A 1 464 ? 82.598 127.475 74.201 1.00 74.04 464 LYS A CA 1
ATOM 3418 C C . LYS A 1 464 ? 82.497 128.965 74.499 1.00 74.21 464 LYS A C 1
ATOM 3419 O O . LYS A 1 464 ? 83.121 129.785 73.818 1.00 73.38 464 LYS A O 1
ATOM 3425 N N . LEU A 1 465 ? 81.713 129.336 75.513 1.00 72.69 465 LEU A N 1
ATOM 3426 C CA . LEU A 1 465 ? 81.603 130.736 75.900 1.00 72.66 465 LEU A CA 1
ATOM 3427 C C . LEU A 1 465 ? 82.852 131.245 76.608 1.00 72.40 465 LEU A C 1
ATOM 3428 O O . LEU A 1 465 ? 82.963 132.450 76.851 1.00 70.26 465 LEU A O 1
ATOM 3433 N N . LEU A 1 466 ? 83.783 130.361 76.954 1.00 67.10 466 LEU A N 1
ATOM 3434 C CA . LEU A 1 466 ? 85.014 130.745 77.626 1.00 64.50 466 LEU A CA 1
ATOM 3435 C C . LEU A 1 466 ? 86.234 130.660 76.719 1.00 64.39 466 LEU A C 1
ATOM 3436 O O . LEU A 1 466 ? 87.354 130.856 77.194 1.00 65.01 466 LEU A O 1
ATOM 3441 N N . ASN A 1 467 ? 86.040 130.373 75.431 1.00 68.20 467 ASN A N 1
ATOM 3442 C CA . ASN A 1 467 ? 87.099 130.397 74.421 1.00 67.65 467 ASN A CA 1
ATOM 3443 C C . ASN A 1 467 ? 88.235 129.429 74.760 1.00 68.66 467 ASN A C 1
ATOM 3444 O O . ASN A 1 467 ? 89.361 129.828 75.052 1.00 70.21 467 ASN A O 1
ATOM 3449 N N . GLY A 1 468 ? 87.918 128.141 74.723 1.00 70.09 468 GLY A N 1
ATOM 3450 C CA . GLY A 1 468 ? 88.938 127.128 74.898 1.00 68.97 468 GLY A CA 1
ATOM 3451 C C . GLY A 1 468 ? 88.319 125.767 75.141 1.00 69.62 468 GLY A C 1
ATOM 3452 O O . GLY A 1 468 ? 87.141 125.541 74.862 1.00 71.53 468 GLY A O 1
ATOM 3453 N N . SER A 1 469 ? 89.145 124.865 75.666 1.00 63.23 469 SER A N 1
ATOM 3454 C CA . SER A 1 469 ? 88.728 123.513 76.005 1.00 66.02 469 SER A CA 1
ATOM 3455 C C . SER A 1 469 ? 89.095 123.199 77.448 1.00 66.08 469 SER A C 1
ATOM 3456 O O . SER A 1 469 ? 90.093 123.699 77.971 1.00 70.08 469 SER A O 1
ATOM 3459 N N . GLN A 1 470 ? 88.282 122.350 78.080 1.00 55.02 470 GLN A N 1
ATOM 3460 C CA . GLN A 1 470 ? 88.435 121.977 79.486 1.00 53.99 470 GLN A CA 1
ATOM 3461 C C . GLN A 1 470 ? 88.313 123.201 80.393 1.00 57.74 470 GLN A C 1
ATOM 3462 O O . GLN A 1 470 ? 89.219 123.539 81.151 1.00 58.81 470 GLN A O 1
ATOM 3468 N N . ARG A 1 471 ? 87.168 123.865 80.300 1.00 53.55 471 ARG A N 1
ATOM 3469 C CA . ARG A 1 471 ? 86.895 125.056 81.089 1.00 49.93 471 ARG A CA 1
ATOM 3470 C C . ARG A 1 471 ? 85.443 125.043 81.516 1.00 53.51 471 ARG A C 1
ATOM 3471 O O . ARG A 1 471 ? 84.581 124.566 80.776 1.00 62.34 471 ARG A O 1
ATOM 3479 N N . VAL A 1 472 ? 85.171 125.577 82.701 1.00 36.02 472 VAL A N 1
ATOM 3480 C CA . VAL A 1 472 ? 83.801 125.690 83.175 1.00 39.70 472 VAL A CA 1
ATOM 3481 C C . VAL A 1 472 ? 83.779 126.686 84.321 1.00 45.34 472 VAL A C 1
ATOM 3482 O O . VAL A 1 472 ? 84.763 126.838 85.046 1.00 41.80 472 VAL A O 1
ATOM 3486 N N . VAL A 1 473 ? 82.660 127.389 84.457 1.00 50.67 473 VAL A N 1
ATOM 3487 C CA . VAL A 1 473 ? 82.412 128.278 85.583 1.00 48.24 473 VAL A CA 1
ATOM 3488 C C . VAL A 1 473 ? 81.019 127.975 86.107 1.00 52.76 473 VAL A C 1
ATOM 3489 O O . VAL A 1 473 ? 80.038 128.103 85.370 1.00 55.15 473 VAL A O 1
ATOM 3493 N N . MET A 1 474 ? 80.929 127.585 87.373 1.00 52.09 474 MET A N 1
ATOM 3494 C CA . MET A 1 474 ? 79.674 127.207 88.000 1.00 48.35 474 MET A CA 1
ATOM 3495 C C . MET A 1 474 ? 79.313 128.202 89.093 1.00 50.43 474 MET A C 1
ATOM 3496 O O . MET A 1 474 ? 80.159 128.949 89.583 1.00 49.57 474 MET A O 1
ATOM 3501 N N . ASP A 1 475 ? 78.039 128.215 89.466 1.00 57.95 475 ASP A N 1
ATOM 3502 C CA . ASP A 1 475 ? 77.549 129.137 90.477 1.00 59.44 475 ASP A CA 1
ATOM 3503 C C . ASP A 1 475 ? 76.681 128.403 91.486 1.00 61.37 475 ASP A C 1
ATOM 3504 O O . ASP A 1 475 ? 75.970 127.456 91.146 1.00 61.10 475 ASP A O 1
ATOM 3509 N N . GLY A 1 476 ? 76.733 128.866 92.729 1.00 58.25 476 GLY A N 1
ATOM 3510 C CA . GLY A 1 476 ? 75.967 128.253 93.797 1.00 54.85 476 GLY A CA 1
ATOM 3511 C C . GLY A 1 476 ? 76.495 126.928 94.303 1.00 56.88 476 GLY A C 1
ATOM 3512 O O . GLY A 1 476 ? 75.703 126.027 94.600 1.00 56.16 476 GLY A O 1
ATOM 3513 N N . VAL A 1 477 ? 77.816 126.783 94.412 1.00 49.33 477 VAL A N 1
ATOM 3514 C CA . VAL A 1 477 ? 78.370 125.576 95.015 1.00 49.55 477 VAL A CA 1
ATOM 3515 C C . VAL A 1 477 ? 78.096 125.554 96.515 1.00 51.09 477 VAL A C 1
ATOM 3516 O O . VAL A 1 477 ? 77.795 124.500 97.084 1.00 49.98 477 VAL A O 1
ATOM 3520 N N . ILE A 1 478 ? 78.196 126.707 97.181 1.00 59.04 478 ILE A N 1
ATOM 3521 C CA . ILE A 1 478 ? 77.786 126.843 98.574 1.00 56.32 478 ILE A CA 1
ATOM 3522 C C . ILE A 1 478 ? 76.982 128.126 98.742 1.00 59.89 478 ILE A C 1
ATOM 3523 O O . ILE A 1 478 ? 77.001 129.019 97.895 1.00 65.03 478 ILE A O 1
ATOM 3528 N N . SER A 1 479 ? 76.268 128.203 99.860 1.00 76.17 479 SER A N 1
ATOM 3529 C CA . SER A 1 479 ? 75.376 129.314 100.153 1.00 78.70 479 SER A CA 1
ATOM 3530 C C . SER A 1 479 ? 76.161 130.489 100.735 1.00 81.61 479 SER A C 1
ATOM 3531 O O . SER A 1 479 ? 77.386 130.564 100.617 1.00 81.96 479 SER A O 1
ATOM 3534 N N . ASP A 1 480 ? 75.454 131.440 101.356 1.00 91.50 480 ASP A N 1
ATOM 3535 C CA . ASP A 1 480 ? 76.117 132.590 101.969 1.00 91.78 480 ASP A CA 1
ATOM 3536 C C . ASP A 1 480 ? 76.575 132.297 103.393 1.00 92.71 480 ASP A C 1
ATOM 3537 O O . ASP A 1 480 ? 77.625 132.790 103.823 1.00 94.36 480 ASP A O 1
ATOM 3542 N N . HIS A 1 481 ? 75.799 131.512 104.144 1.00 89.02 481 HIS A N 1
ATOM 3543 C CA . HIS A 1 481 ? 76.189 131.182 105.511 1.00 89.73 481 HIS A CA 1
ATOM 3544 C C . HIS A 1 481 ? 77.486 130.388 105.538 1.00 89.38 481 HIS A C 1
ATOM 3545 O O . HIS A 1 481 ? 78.355 130.631 106.385 1.00 91.08 481 HIS A O 1
ATOM 3552 N N . GLU A 1 482 ? 77.632 129.429 104.622 1.00 75.11 482 GLU A N 1
ATOM 3553 C CA . GLU A 1 482 ? 78.875 128.674 104.535 1.00 74.11 482 GLU A CA 1
ATOM 3554 C C . GLU A 1 482 ? 80.048 129.589 104.228 1.00 73.71 482 GLU A C 1
ATOM 3555 O O . GLU A 1 482 ? 81.134 129.437 104.802 1.00 76.22 482 GLU A O 1
ATOM 3561 N N . CYS A 1 483 ? 79.849 130.548 103.326 1.00 69.78 483 CYS A N 1
ATOM 3562 C CA . CYS A 1 483 ? 80.915 131.485 103.003 1.00 71.34 483 CYS A CA 1
ATOM 3563 C C . CYS A 1 483 ? 81.317 132.294 104.226 1.00 75.33 483 CYS A C 1
ATOM 3564 O O . CYS A 1 483 ? 82.510 132.479 104.493 1.00 74.45 483 CYS A O 1
ATOM 3567 N N . GLN A 1 484 ? 80.333 132.769 104.994 1.00 79.33 484 GLN A N 1
ATOM 3568 C CA . GLN A 1 484 ? 80.640 133.538 106.196 1.00 77.58 484 GLN A CA 1
ATOM 3569 C C . GLN A 1 484 ? 81.399 132.698 107.214 1.00 74.93 484 GLN A C 1
ATOM 3570 O O . GLN A 1 484 ? 82.359 133.173 107.834 1.00 75.05 484 GLN A O 1
ATOM 3576 N N . GLU A 1 485 ? 80.983 131.446 107.397 1.00 63.40 485 GLU A N 1
ATOM 3577 C CA . GLU A 1 485 ? 81.650 130.579 108.362 1.00 61.89 485 GLU A CA 1
ATOM 3578 C C . GLU A 1 485 ? 83.094 130.301 107.957 1.00 61.99 485 GLU A C 1
ATOM 3579 O O . GLU A 1 485 ? 84.001 130.322 108.800 1.00 61.25 485 GLU A O 1
ATOM 3585 N N . LEU A 1 486 ? 83.332 130.041 106.672 1.00 58.21 486 LEU A N 1
ATOM 3586 C CA . LEU A 1 486 ? 84.700 129.792 106.232 1.00 54.73 486 LEU A CA 1
ATOM 3587 C C . LEU A 1 486 ? 85.550 131.054 106.340 1.00 56.88 486 LEU A C 1
ATOM 3588 O O . LEU A 1 486 ? 86.743 130.987 106.671 1.00 59.20 486 LEU A O 1
ATOM 3593 N N . GLN A 1 487 ? 84.951 132.219 106.071 1.00 64.92 487 GLN A N 1
ATOM 3594 C CA . GLN A 1 487 ? 85.653 133.484 106.262 1.00 65.93 487 GLN A CA 1
ATOM 3595 C C . GLN A 1 487 ? 86.077 133.670 107.712 1.00 67.53 487 GLN A C 1
ATOM 3596 O O . GLN A 1 487 ? 87.181 134.149 107.989 1.00 64.47 487 GLN A O 1
ATOM 3602 N N . ARG A 1 488 ? 85.196 133.332 108.652 1.00 66.26 488 ARG A N 1
ATOM 3603 C CA . ARG A 1 488 ? 85.564 133.422 110.060 1.00 59.44 488 ARG A CA 1
ATOM 3604 C C . ARG A 1 488 ? 86.689 132.451 110.393 1.00 58.36 488 ARG A C 1
ATOM 3605 O O . ARG A 1 488 ? 87.617 132.791 111.140 1.00 59.04 488 ARG A O 1
ATOM 3613 N N . LEU A 1 489 ? 86.625 131.240 109.839 1.00 58.27 489 LEU A N 1
ATOM 3614 C CA . LEU A 1 489 ? 87.687 130.262 110.060 1.00 55.73 489 LEU A CA 1
ATOM 3615 C C . LEU A 1 489 ? 89.038 130.806 109.624 1.00 54.45 489 LEU A C 1
ATOM 3616 O O . LEU A 1 489 ? 90.039 130.644 110.326 1.00 55.88 489 LEU A O 1
ATOM 3621 N N . THR A 1 490 ? 89.096 131.438 108.456 1.00 62.47 490 THR A N 1
ATOM 3622 C CA . THR A 1 490 ? 90.391 131.937 108.003 1.00 64.84 490 THR A CA 1
ATOM 3623 C C . THR A 1 490 ? 90.809 133.235 108.680 1.00 66.03 490 THR A C 1
ATOM 3624 O O . THR A 1 490 ? 92.010 133.477 108.821 1.00 65.10 490 THR A O 1
ATOM 3628 N N . ASN A 1 491 ? 89.866 134.075 109.101 1.00 73.97 491 ASN A N 1
ATOM 3629 C CA . ASN A 1 491 ? 90.252 135.300 109.794 1.00 74.30 491 ASN A CA 1
ATOM 3630 C C . ASN A 1 491 ? 90.807 135.011 111.185 1.00 73.98 491 ASN A C 1
ATOM 3631 O O . ASN A 1 491 ? 91.832 135.583 111.570 1.00 73.43 491 ASN A O 1
ATOM 3636 N N . VAL A 1 492 ? 90.155 134.126 111.948 1.00 77.87 492 VAL A N 1
ATOM 3637 C CA . VAL A 1 492 ? 90.614 133.855 113.309 1.00 75.78 492 VAL A CA 1
ATOM 3638 C C . VAL A 1 492 ? 91.978 133.177 113.300 1.00 77.52 492 VAL A C 1
ATOM 3639 O O . VAL A 1 492 ? 92.890 133.583 114.027 1.00 77.95 492 VAL A O 1
ATOM 3643 N N . ALA A 1 493 ? 92.153 132.152 112.474 1.00 79.97 493 ALA A N 1
ATOM 3644 C CA . ALA A 1 493 ? 93.421 131.442 112.370 1.00 79.17 493 ALA A CA 1
ATOM 3645 C C . ALA A 1 493 ? 94.280 132.150 111.336 1.00 82.80 493 ALA A C 1
ATOM 3646 O O . ALA A 1 493 ? 94.087 131.961 110.131 1.00 86.29 493 ALA A O 1
ATOM 3648 N N . ALA A 1 494 ? 95.225 132.955 111.805 1.00 94.49 494 ALA A N 1
ATOM 3649 C CA . ALA A 1 494 ? 96.035 133.775 110.913 1.00 94.00 494 ALA A CA 1
ATOM 3650 C C . ALA A 1 494 ? 97.426 134.018 111.483 1.00 95.12 494 ALA A C 1
ATOM 3651 O O . ALA A 1 494 ? 97.908 135.148 111.494 1.00 95.42 494 ALA A O 1
ATOM 3653 N N . TYR A 1 514 ? 98.527 133.033 104.094 1.00 92.65 514 TYR A N 1
ATOM 3654 C CA . TYR A 1 514 ? 97.733 132.585 105.232 1.00 93.14 514 TYR A CA 1
ATOM 3655 C C . TYR A 1 514 ? 97.197 131.181 104.990 1.00 92.71 514 TYR A C 1
ATOM 3656 O O . TYR A 1 514 ? 96.116 130.836 105.459 1.00 92.12 514 TYR A O 1
ATOM 3665 N N . GLY A 1 515 ? 97.959 130.375 104.256 1.00 57.94 515 GLY A N 1
ATOM 3666 C CA . GLY A 1 515 ? 97.492 129.063 103.860 1.00 51.72 515 GLY A CA 1
ATOM 3667 C C . GLY A 1 515 ? 97.262 128.171 105.061 1.00 50.75 515 GLY A C 1
ATOM 3668 O O . GLY A 1 515 ? 98.197 127.903 105.832 1.00 52.59 515 GLY A O 1
ATOM 3669 N N . VAL A 1 516 ? 96.032 127.699 105.235 1.00 31.41 516 VAL A N 1
ATOM 3670 C CA . VAL A 1 516 ? 95.692 126.739 106.273 1.00 25.24 516 VAL A CA 1
ATOM 3671 C C . VAL A 1 516 ? 95.095 125.510 105.600 1.00 27.60 516 VAL A C 1
ATOM 3672 O O . VAL A 1 516 ? 94.127 125.616 104.843 1.00 27.09 516 VAL A O 1
ATOM 3676 N N . THR A 1 517 ? 95.696 124.355 105.847 1.00 20.30 517 THR A N 1
ATOM 3677 C CA . THR A 1 517 ? 95.266 123.095 105.267 1.00 12.24 517 THR A CA 1
ATOM 3678 C C . THR A 1 517 ? 94.111 122.527 106.085 1.00 22.75 517 THR A C 1
ATOM 3679 O O . THR A 1 517 ? 93.824 122.992 107.184 1.00 31.10 517 THR A O 1
ATOM 3683 N N . VAL A 1 518 ? 93.422 121.531 105.528 1.00 22.87 518 VAL A N 1
ATOM 3684 C CA . VAL A 1 518 ? 92.257 120.972 106.214 1.00 18.14 518 VAL A CA 1
ATOM 3685 C C . VAL A 1 518 ? 92.678 120.206 107.464 1.00 22.59 518 VAL A C 1
ATOM 3686 O O . VAL A 1 518 ? 91.996 120.246 108.493 1.00 33.53 518 VAL A O 1
ATOM 3690 N N . PHE A 1 519 ? 93.809 119.506 107.402 1.00 21.89 519 PHE A N 1
ATOM 3691 C CA . PHE A 1 519 ? 94.315 118.811 108.579 1.00 17.41 519 PHE A CA 1
ATOM 3692 C C . PHE A 1 519 ? 94.704 119.794 109.677 1.00 27.02 519 PHE A C 1
ATOM 3693 O O . PHE A 1 519 ? 94.398 119.578 110.857 1.00 37.31 519 PHE A O 1
ATOM 3701 N N . LYS A 1 520 ? 95.373 120.885 109.310 1.00 25.89 520 LYS A N 1
ATOM 3702 C CA . LYS A 1 520 ? 95.732 121.896 110.295 1.00 18.06 520 LYS A CA 1
ATOM 3703 C C . LYS A 1 520 ? 94.500 122.571 110.879 1.00 20.19 520 LYS A C 1
ATOM 3704 O O . LYS A 1 520 ? 94.464 122.878 112.072 1.00 33.07 520 LYS A O 1
ATOM 3710 N N . ALA A 1 521 ? 93.482 122.822 110.059 1.00 16.91 521 ALA A N 1
ATOM 3711 C CA . ALA A 1 521 ? 92.252 123.393 110.591 1.00 11.90 521 ALA A CA 1
ATOM 3712 C C . ALA A 1 521 ? 91.584 122.444 111.572 1.00 23.79 521 ALA A C 1
ATOM 3713 O O . ALA A 1 521 ? 91.061 122.878 112.602 1.00 37.19 521 ALA A O 1
ATOM 3715 N N . LEU A 1 522 ? 91.590 121.143 111.277 1.00 23.56 522 LEU A N 1
ATOM 3716 C CA . LEU A 1 522 ? 90.996 120.182 112.203 1.00 23.91 522 LEU A CA 1
ATOM 3717 C C . LEU A 1 522 ? 91.757 120.131 113.522 1.00 26.28 522 LEU A C 1
ATOM 3718 O O . LEU A 1 522 ? 91.148 120.082 114.596 1.00 29.07 522 LEU A O 1
ATOM 3723 N N . LYS A 1 523 ? 93.090 120.144 113.467 1.00 26.39 523 LYS A N 1
ATOM 3724 C CA . LYS A 1 523 ? 93.868 120.172 114.705 1.00 24.98 523 LYS A CA 1
ATOM 3725 C C . LYS A 1 523 ? 93.593 121.438 115.508 1.00 28.26 523 LYS A C 1
ATOM 3726 O O . LYS A 1 523 ? 93.423 121.379 116.733 1.00 34.89 523 LYS A O 1
ATOM 3732 N N . LEU A 1 524 ? 93.538 122.593 114.839 1.00 34.74 524 LEU A N 1
ATOM 3733 C CA . LEU A 1 524 ? 93.250 123.842 115.539 1.00 29.70 524 LEU A CA 1
ATOM 3734 C C . LEU A 1 524 ? 91.877 123.810 116.189 1.00 32.90 524 LEU A C 1
ATOM 3735 O O . LEU A 1 524 ? 91.701 124.301 117.306 1.00 42.71 524 LEU A O 1
ATOM 3740 N N . GLY A 1 525 ? 90.887 123.256 115.499 1.00 31.70 525 GLY A N 1
ATOM 3741 C CA . GLY A 1 525 ? 89.577 123.120 116.104 1.00 33.73 525 GLY A CA 1
ATOM 3742 C C . GLY A 1 525 ? 89.582 122.184 117.294 1.00 37.03 525 GLY A C 1
ATOM 3743 O O . GLY A 1 525 ? 88.855 122.396 118.265 1.00 43.34 525 GLY A O 1
ATOM 3744 N N . GLN A 1 526 ? 90.392 121.130 117.230 1.00 38.20 526 GLN A N 1
ATOM 3745 C CA . GLN A 1 526 ? 90.499 120.212 118.359 1.00 36.21 526 GLN A CA 1
ATOM 3746 C C . GLN A 1 526 ? 91.069 120.910 119.585 1.00 38.98 526 GLN A C 1
ATOM 3747 O O . GLN A 1 526 ? 90.566 120.733 120.699 1.00 35.82 526 GLN A O 1
ATOM 3753 N N . GLU A 1 527 ? 92.117 121.715 119.397 1.00 50.59 527 GLU A N 1
ATOM 3754 C CA . GLU A 1 527 ? 92.712 122.434 120.521 1.00 46.72 527 GLU A CA 1
ATOM 3755 C C . GLU A 1 527 ? 91.723 123.396 121.160 1.00 52.03 527 GLU A C 1
ATOM 3756 O O . GLU A 1 527 ? 91.651 123.498 122.388 1.00 56.28 527 GLU A O 1
ATOM 3762 N N . GLY A 1 528 ? 90.964 124.121 120.346 1.00 55.79 528 GLY A N 1
ATOM 3763 C CA . GLY A 1 528 ? 90.026 125.119 120.827 1.00 52.32 528 GLY A CA 1
ATOM 3764 C C . GLY A 1 528 ? 90.221 126.503 120.246 1.00 53.55 528 GLY A C 1
ATOM 3765 O O . GLY A 1 528 ? 89.481 127.420 120.624 1.00 58.68 528 GLY A O 1
ATOM 3766 N N . LYS A 1 529 ? 91.172 126.709 119.334 1.00 54.65 529 LYS A N 1
ATOM 3767 C CA . LYS A 1 529 ? 91.439 128.052 118.832 1.00 54.73 529 LYS A CA 1
ATOM 3768 C C . LYS A 1 529 ? 90.395 128.498 117.813 1.00 58.31 529 LYS A C 1
ATOM 3769 O O . LYS A 1 529 ? 90.111 129.695 117.697 1.00 59.39 529 LYS A O 1
ATOM 3775 N N . VAL A 1 530 ? 89.819 127.562 117.064 1.00 58.13 530 VAL A N 1
ATOM 3776 C CA . VAL A 1 530 ? 88.822 127.881 116.043 1.00 51.71 530 VAL A CA 1
ATOM 3777 C C . VAL A 1 530 ? 87.586 127.032 116.304 1.00 54.98 530 VAL A C 1
ATOM 3778 O O . VAL A 1 530 ? 87.693 125.978 116.941 1.00 58.42 530 VAL A O 1
ATOM 3782 N N . PRO A 1 531 ? 86.401 127.446 115.865 1.00 53.06 531 PRO A N 1
ATOM 3783 C CA . PRO A 1 531 ? 85.220 126.598 116.053 1.00 55.38 531 PRO A CA 1
ATOM 3784 C C . PRO A 1 531 ? 85.371 125.295 115.285 1.00 55.49 531 PRO A C 1
ATOM 3785 O O . PRO A 1 531 ? 86.050 125.238 114.261 1.00 57.38 531 PRO A O 1
ATOM 3789 N N . LEU A 1 532 ? 84.743 124.235 115.795 1.00 51.00 532 LEU A N 1
ATOM 3790 C CA . LEU A 1 532 ? 84.869 122.929 115.154 1.00 48.39 532 LEU A CA 1
ATOM 3791 C C . LEU A 1 532 ? 83.884 122.743 114.006 1.00 52.38 532 LEU A C 1
ATOM 3792 O O . LEU A 1 532 ? 84.181 122.010 113.052 1.00 57.22 532 LEU A O 1
ATOM 3797 N N . GLN A 1 533 ? 82.719 123.387 114.074 1.00 50.02 533 GLN A N 1
ATOM 3798 C CA . GLN A 1 533 ? 81.789 123.335 112.952 1.00 51.50 533 GLN A CA 1
ATOM 3799 C C . GLN A 1 533 ? 82.429 123.882 111.686 1.00 52.40 533 GLN A C 1
ATOM 3800 O O . GLN A 1 533 ? 82.184 123.372 110.589 1.00 53.63 533 GLN A O 1
ATOM 3806 N N . SER A 1 534 ? 83.258 124.917 111.819 1.00 43.86 534 SER A N 1
ATOM 3807 C CA . SER A 1 534 ? 83.942 125.468 110.657 1.00 35.79 534 SER A CA 1
ATOM 3808 C C . SER A 1 534 ? 84.890 124.455 110.033 1.00 42.88 534 SER A C 1
ATOM 3809 O O . SER A 1 534 ? 84.929 124.314 108.808 1.00 56.40 534 SER A O 1
ATOM 3812 N N . ALA A 1 535 ? 85.667 123.746 110.852 1.00 26.88 535 ALA A N 1
ATOM 3813 C CA . ALA A 1 535 ? 86.590 122.758 110.307 1.00 25.32 535 ALA A CA 1
ATOM 3814 C C . ALA A 1 535 ? 85.843 121.625 109.618 1.00 33.59 535 ALA A C 1
ATOM 3815 O O . ALA A 1 535 ? 86.235 121.174 108.530 1.00 41.55 535 ALA A O 1
ATOM 3817 N N . HIS A 1 536 ? 84.757 121.154 110.228 1.00 30.70 536 HIS A N 1
ATOM 3818 C CA . HIS A 1 536 ? 83.991 120.091 109.592 1.00 26.98 536 HIS A CA 1
ATOM 3819 C C . HIS A 1 536 ? 83.368 120.561 108.284 1.00 32.36 536 HIS A C 1
ATOM 3820 O O . HIS A 1 536 ? 83.322 119.805 107.307 1.00 43.94 536 HIS A O 1
ATOM 3827 N N . LEU A 1 537 ? 82.890 121.803 108.236 1.00 31.38 537 LEU A N 1
ATOM 3828 C CA . LEU A 1 537 ? 82.332 122.330 106.996 1.00 30.01 537 LEU A CA 1
ATOM 3829 C C . LEU A 1 537 ? 83.393 122.458 105.916 1.00 31.53 537 LEU A C 1
ATOM 3830 O O . LEU A 1 537 ? 83.121 122.201 104.741 1.00 38.32 537 LEU A O 1
ATOM 3835 N N . TYR A 1 538 ? 84.599 122.872 106.291 1.00 20.38 538 TYR A N 1
ATOM 3836 C CA . TYR A 1 538 ? 85.706 122.934 105.346 1.00 16.62 538 TYR A CA 1
ATOM 3837 C C . TYR A 1 538 ? 85.968 121.568 104.719 1.00 27.21 538 TYR A C 1
ATOM 3838 O O . TYR A 1 538 ? 86.073 121.433 103.490 1.00 32.97 538 TYR A O 1
ATOM 3847 N N . TYR A 1 539 ? 86.039 120.533 105.554 1.00 28.75 539 TYR A N 1
ATOM 3848 C CA . TYR A 1 539 ? 86.249 119.177 105.050 1.00 17.02 539 TYR A CA 1
ATOM 3849 C C . TYR A 1 539 ? 85.127 118.758 104.101 1.00 16.31 539 TYR A C 1
ATOM 3850 O O . TYR A 1 539 ? 85.376 118.220 103.008 1.00 28.10 539 TYR A O 1
ATOM 3859 N N . ASN A 1 540 ? 83.881 119.026 104.494 1.00 15.44 540 ASN A N 1
ATOM 3860 C CA . ASN A 1 540 ? 82.737 118.641 103.676 1.00 15.17 540 ASN A CA 1
ATOM 3861 C C . ASN A 1 540 ? 82.766 119.320 102.316 1.00 28.06 540 ASN A C 1
ATOM 3862 O O . ASN A 1 540 ? 82.503 118.687 101.288 1.00 38.01 540 ASN A O 1
ATOM 3867 N N . VAL A 1 541 ? 83.058 120.621 102.288 1.00 23.04 541 VAL A N 1
ATOM 3868 C CA . VAL A 1 541 ? 82.980 121.338 101.022 1.00 15.97 541 VAL A CA 1
ATOM 3869 C C . VAL A 1 541 ? 84.106 120.913 100.100 1.00 16.81 541 VAL A C 1
ATOM 3870 O O . VAL A 1 541 ? 83.919 120.850 98.881 1.00 28.11 541 VAL A O 1
ATOM 3874 N N . THR A 1 542 ? 85.280 120.592 100.646 1.00 19.94 542 THR A N 1
ATOM 3875 C CA . THR A 1 542 ? 86.354 120.090 99.795 1.00 12.61 542 THR A CA 1
ATOM 3876 C C . THR A 1 542 ? 85.959 118.781 99.116 1.00 17.02 542 THR A C 1
ATOM 3877 O O . THR A 1 542 ? 86.124 118.618 97.898 1.00 17.91 542 THR A O 1
ATOM 3881 N N . GLU A 1 543 ? 85.410 117.838 99.884 1.00 27.36 543 GLU A N 1
ATOM 3882 C CA . GLU A 1 543 ? 85.010 116.572 99.271 1.00 11.06 543 GLU A CA 1
ATOM 3883 C C . GLU A 1 543 ? 83.889 116.764 98.256 1.00 15.65 543 GLU A C 1
ATOM 3884 O O . GLU A 1 543 ? 83.865 116.105 97.207 1.00 28.89 543 GLU A O 1
ATOM 3890 N N . LYS A 1 544 ? 82.951 117.667 98.545 1.00 19.37 544 LYS A N 1
ATOM 3891 C CA . LYS A 1 544 ? 81.867 117.929 97.606 1.00 15.45 544 LYS A CA 1
ATOM 3892 C C . LYS A 1 544 ? 82.388 118.482 96.288 1.00 18.59 544 LYS A C 1
ATOM 3893 O O . LYS A 1 544 ? 81.931 118.075 95.212 1.00 27.76 544 LYS A O 1
ATOM 3899 N N . VAL A 1 545 ? 83.339 119.412 96.345 1.00 21.67 545 VAL A N 1
ATOM 3900 C CA . VAL A 1 545 ? 83.903 119.950 95.111 1.00 18.11 545 VAL A CA 1
ATOM 3901 C C . VAL A 1 545 ? 84.600 118.853 94.322 1.00 20.06 545 VAL A C 1
ATOM 3902 O O . VAL A 1 545 ? 84.490 118.789 93.091 1.00 21.63 545 VAL A O 1
ATOM 3906 N N . ARG A 1 546 ? 85.331 117.972 95.009 1.00 26.89 546 ARG A N 1
ATOM 3907 C CA . ARG A 1 546 ? 85.992 116.879 94.300 1.00 19.99 546 ARG A CA 1
ATOM 3908 C C . ARG A 1 546 ? 84.989 116.027 93.536 1.00 21.01 546 ARG A C 1
ATOM 3909 O O . ARG A 1 546 ? 85.200 115.702 92.362 1.00 23.26 546 ARG A O 1
ATOM 3917 N N . ARG A 1 547 ? 83.881 115.663 94.183 1.00 28.01 547 ARG A N 1
ATOM 3918 C CA . ARG A 1 547 ? 82.901 114.805 93.519 1.00 26.76 547 ARG A CA 1
ATOM 3919 C C . ARG A 1 547 ? 82.252 115.503 92.329 1.00 29.14 547 ARG A C 1
ATOM 3920 O O . ARG A 1 547 ? 82.093 114.904 91.257 1.00 33.87 547 ARG A O 1
ATOM 3928 N N . ILE A 1 548 ? 81.870 116.774 92.487 1.00 22.12 548 ILE A N 1
ATOM 3929 C CA . ILE A 1 548 ? 81.200 117.453 91.377 1.00 20.15 548 ILE A CA 1
ATOM 3930 C C . ILE A 1 548 ? 82.149 117.631 90.198 1.00 26.18 548 ILE A C 1
ATOM 3931 O O . ILE A 1 548 ? 81.761 117.451 89.037 1.00 32.74 548 ILE A O 1
ATOM 3936 N N . MET A 1 549 ? 83.412 117.957 90.466 1.00 35.67 549 MET A N 1
ATOM 3937 C CA . MET A 1 549 ? 84.352 118.152 89.367 1.00 33.38 549 MET A CA 1
ATOM 3938 C C . MET A 1 549 ? 84.706 116.841 88.683 1.00 30.14 549 MET A C 1
ATOM 3939 O O . MET A 1 549 ? 84.940 116.821 87.473 1.00 29.52 549 MET A O 1
ATOM 3944 N N . GLU A 1 550 ? 84.754 115.740 89.426 1.00 33.82 550 GLU A N 1
ATOM 3945 C CA . GLU A 1 550 ? 85.005 114.456 88.787 1.00 29.27 550 GLU A CA 1
ATOM 3946 C C . GLU A 1 550 ? 83.818 114.012 87.947 1.00 25.77 550 GLU A C 1
ATOM 3947 O O . GLU A 1 550 ? 83.991 113.331 86.935 1.00 30.89 550 GLU A O 1
ATOM 3953 N N . SER A 1 551 ? 82.600 114.370 88.352 1.00 34.09 551 SER A N 1
ATOM 3954 C CA . SER A 1 551 ? 81.445 113.969 87.555 1.00 34.01 551 SER A CA 1
ATOM 3955 C C . SER A 1 551 ? 81.240 114.844 86.327 1.00 31.24 551 SER A C 1
ATOM 3956 O O . SER A 1 551 ? 80.653 114.384 85.345 1.00 31.70 551 SER A O 1
ATOM 3959 N N . TYR A 1 552 ? 81.663 116.108 86.365 1.00 40.29 552 TYR A N 1
ATOM 3960 C CA . TYR A 1 552 ? 81.397 116.981 85.224 1.00 38.51 552 TYR A CA 1
ATOM 3961 C C . TYR A 1 552 ? 82.192 116.569 83.992 1.00 39.60 552 TYR A C 1
ATOM 3962 O O . TYR A 1 552 ? 81.671 116.601 82.874 1.00 43.27 552 TYR A O 1
ATOM 3971 N N . PHE A 1 553 ? 83.443 116.169 84.178 1.00 43.81 553 PHE A N 1
ATOM 3972 C CA . PHE A 1 553 ? 84.390 115.970 83.090 1.00 42.32 553 PHE A CA 1
ATOM 3973 C C . PHE A 1 553 ? 84.376 114.558 82.519 1.00 45.25 553 PHE A C 1
ATOM 3974 O O . PHE A 1 553 ? 85.209 114.250 81.664 1.00 44.84 553 PHE A O 1
ATOM 3982 N N . ARG A 1 554 ? 83.467 113.696 82.974 1.00 47.60 554 ARG A N 1
ATOM 3983 C CA . ARG A 1 554 ? 83.305 112.348 82.435 1.00 44.37 554 ARG A CA 1
ATOM 3984 C C . ARG A 1 554 ? 84.602 111.547 82.544 1.00 44.33 554 ARG A C 1
ATOM 3985 O O . ARG A 1 554 ? 85.227 111.184 81.550 1.00 46.63 554 ARG A O 1
ATOM 3993 N N . LEU A 1 555 ? 84.999 111.280 83.781 1.00 37.24 555 LEU A N 1
ATOM 3994 C CA . LEU A 1 555 ? 86.226 110.555 84.072 1.00 41.43 555 LEU A CA 1
ATOM 3995 C C . LEU A 1 555 ? 85.905 109.120 84.468 1.00 45.89 555 LEU A C 1
ATOM 3996 O O . LEU A 1 555 ? 85.110 108.886 85.382 1.00 48.42 555 LEU A O 1
ATOM 4001 N N . ASP A 1 556 ? 86.534 108.163 83.784 1.00 46.21 556 ASP A N 1
ATOM 4002 C CA . ASP A 1 556 ? 86.376 106.757 84.139 1.00 45.65 556 ASP A CA 1
ATOM 4003 C C . ASP A 1 556 ? 87.299 106.357 85.285 1.00 47.92 556 ASP A C 1
ATOM 4004 O O . ASP A 1 556 ? 86.934 105.522 86.117 1.00 51.03 556 ASP A O 1
ATOM 4009 N N . THR A 1 557 ? 88.497 106.920 85.329 1.00 34.57 557 THR A N 1
ATOM 4010 C CA . THR A 1 557 ? 89.396 106.688 86.447 1.00 37.26 557 THR A CA 1
ATOM 4011 C C . THR A 1 557 ? 88.881 107.425 87.682 1.00 39.37 557 THR A C 1
ATOM 4012 O O . THR A 1 557 ? 88.184 108.433 87.554 1.00 38.03 557 THR A O 1
ATOM 4016 N N . PRO A 1 558 ? 89.159 106.926 88.885 1.00 31.07 558 PRO A N 1
ATOM 4017 C CA . PRO A 1 558 ? 88.905 107.729 90.084 1.00 31.79 558 PRO A CA 1
ATOM 4018 C C . PRO A 1 558 ? 89.871 108.899 90.188 1.00 32.86 558 PRO A C 1
ATOM 4019 O O . PRO A 1 558 ? 90.960 108.886 89.617 1.00 34.43 558 PRO A O 1
ATOM 4023 N N . LEU A 1 559 ? 89.446 109.927 90.915 1.00 29.92 559 LEU A N 1
ATOM 4024 C CA . LEU A 1 559 ? 90.200 111.157 91.094 1.00 20.63 559 LEU A CA 1
ATOM 4025 C C . LEU A 1 559 ? 90.663 111.272 92.538 1.00 25.00 559 LEU A C 1
ATOM 4026 O O . LEU A 1 559 ? 89.888 111.034 93.463 1.00 36.16 559 LEU A O 1
ATOM 4031 N N . TYR A 1 560 ? 91.921 111.637 92.732 1.00 19.68 560 TYR A N 1
ATOM 4032 C CA . TYR A 1 560 ? 92.511 111.697 94.057 1.00 21.02 560 TYR A CA 1
ATOM 4033 C C . TYR A 1 560 ? 92.905 113.127 94.382 1.00 28.34 560 TYR A C 1
ATOM 4034 O O . TYR A 1 560 ? 93.096 113.953 93.494 1.00 44.93 560 TYR A O 1
ATOM 4043 N N . PHE A 1 561 ? 93.013 113.419 95.671 1.00 27.88 561 PHE A N 1
ATOM 4044 C CA . PHE A 1 561 ? 93.461 114.729 96.103 1.00 22.73 561 PHE A CA 1
ATOM 4045 C C . PHE A 1 561 ? 94.956 114.874 95.892 1.00 29.62 561 PHE A C 1
ATOM 4046 O O . PHE A 1 561 ? 95.699 113.896 95.892 1.00 44.07 561 PHE A O 1
ATOM 4054 N N . SER A 1 562 ? 95.396 116.106 95.701 1.00 27.95 562 SER A N 1
ATOM 4055 C CA . SER A 1 562 ? 96.819 116.397 95.715 1.00 19.47 562 SER A CA 1
ATOM 4056 C C . SER A 1 562 ? 97.189 117.416 96.778 1.00 27.56 562 SER A C 1
ATOM 4057 O O . SER A 1 562 ? 98.068 117.152 97.599 1.00 33.20 562 SER A O 1
ATOM 4060 N N . TYR A 1 563 ? 96.524 118.566 96.803 1.00 31.71 563 TYR A N 1
ATOM 4061 C CA . TYR A 1 563 ? 96.816 119.612 97.771 1.00 21.96 563 TYR A CA 1
ATOM 4062 C C . TYR A 1 563 ? 95.612 120.538 97.845 1.00 22.67 563 TYR A C 1
ATOM 4063 O O . TYR A 1 563 ? 94.774 120.555 96.946 1.00 31.96 563 TYR A O 1
ATOM 4072 N N . SER A 1 564 ? 95.520 121.292 98.938 1.00 27.36 564 SER A N 1
ATOM 4073 C CA . SER A 1 564 ? 94.442 122.257 99.120 1.00 21.68 564 SER A CA 1
ATOM 4074 C C . SER A 1 564 ? 94.806 123.194 100.256 1.00 26.24 564 SER A C 1
ATOM 4075 O O . SER A 1 564 ? 95.346 122.751 101.266 1.00 39.57 564 SER A O 1
ATOM 4078 N N . HIS A 1 565 ? 94.501 124.477 100.099 1.00 22.65 565 HIS A N 1
ATOM 4079 C CA . HIS A 1 565 ? 94.689 125.399 101.209 1.00 26.33 565 HIS A CA 1
ATOM 4080 C C . HIS A 1 565 ? 93.712 126.556 101.085 1.00 25.74 565 HIS A C 1
ATOM 4081 O O . HIS A 1 565 ? 93.153 126.810 100.018 1.00 28.14 565 HIS A O 1
ATOM 4088 N N . LEU A 1 566 ? 93.493 127.233 102.210 1.00 33.29 566 LEU A N 1
ATOM 4089 C CA . LEU A 1 566 ? 92.619 128.395 102.301 1.00 32.87 566 LEU A CA 1
ATOM 4090 C C . LEU A 1 566 ? 93.496 129.621 102.519 1.00 44.05 566 LEU A C 1
ATOM 4091 O O . LEU A 1 566 ? 94.277 129.663 103.471 1.00 48.73 566 LEU A O 1
ATOM 4096 N N . VAL A 1 567 ? 93.364 130.617 101.652 1.00 51.96 567 VAL A N 1
ATOM 4097 C CA . VAL A 1 567 ? 94.282 131.746 101.621 1.00 52.41 567 VAL A CA 1
ATOM 4098 C C . VAL A 1 567 ? 93.490 133.043 101.524 1.00 55.91 567 VAL A C 1
ATOM 4099 O O . VAL A 1 567 ? 92.459 133.100 100.848 1.00 55.70 567 VAL A O 1
ATOM 4103 N N . CYS A 1 568 ? 93.958 134.077 102.227 1.00 80.42 568 CYS A N 1
ATOM 4104 C CA . CYS A 1 568 ? 93.396 135.422 102.155 1.00 80.58 568 CYS A CA 1
ATOM 4105 C C . CYS A 1 568 ? 94.467 136.409 101.717 1.00 84.29 568 CYS A C 1
ATOM 4106 O O . CYS A 1 568 ? 95.599 136.366 102.204 1.00 86.88 568 CYS A O 1
ATOM 4109 N N . ARG A 1 569 ? 94.102 137.315 100.817 1.00 91.13 569 ARG A N 1
ATOM 4110 C CA . ARG A 1 569 ? 95.029 138.298 100.276 1.00 88.75 569 ARG A CA 1
ATOM 4111 C C . ARG A 1 569 ? 94.575 139.694 100.676 1.00 91.95 569 ARG A C 1
ATOM 4112 O O . ARG A 1 569 ? 93.409 140.050 100.480 1.00 91.17 569 ARG A O 1
ATOM 4120 N N . THR A 1 570 ? 95.496 140.480 101.229 1.00 101.10 570 THR A N 1
ATOM 4121 C CA . THR A 1 570 ? 95.209 141.819 101.730 1.00 101.31 570 THR A CA 1
ATOM 4122 C C . THR A 1 570 ? 95.912 142.849 100.862 1.00 101.95 570 THR A C 1
ATOM 4123 O O . THR A 1 570 ? 97.042 142.623 100.417 1.00 101.43 570 THR A O 1
ATOM 4127 N N . ALA A 1 571 ? 95.255 143.980 100.636 1.00 99.46 571 ALA A N 1
ATOM 4128 C CA . ALA A 1 571 ? 95.859 145.084 99.906 1.00 97.98 571 ALA A CA 1
ATOM 4129 C C . ALA A 1 571 ? 96.425 146.100 100.888 1.00 98.50 571 ALA A C 1
ATOM 4130 O O . ALA A 1 571 ? 95.758 146.477 101.855 1.00 98.60 571 ALA A O 1
ATOM 4132 N N . ILE A 1 572 ? 97.657 146.530 100.644 1.00 109.81 572 ILE A N 1
ATOM 4133 C CA . ILE A 1 572 ? 98.306 147.555 101.453 1.00 111.74 572 ILE A CA 1
ATOM 4134 C C . ILE A 1 572 ? 98.359 148.842 100.640 1.00 113.52 572 ILE A C 1
ATOM 4135 O O . ILE A 1 572 ? 98.941 148.876 99.549 1.00 113.46 572 ILE A O 1
ATOM 4140 N N . GLU A 1 573 ? 97.759 149.907 101.171 1.00 117.82 573 GLU A N 1
ATOM 4141 C CA . GLU A 1 573 ? 97.646 151.160 100.435 1.00 118.16 573 GLU A CA 1
ATOM 4142 C C . GLU A 1 573 ? 98.906 152.017 100.499 1.00 118.79 573 GLU A C 1
ATOM 4143 O O . GLU A 1 573 ? 99.006 152.995 99.750 1.00 117.28 573 GLU A O 1
ATOM 4149 N N . GLU A 1 574 ? 99.862 151.683 101.363 1.00 123.17 574 GLU A N 1
ATOM 4150 C CA . GLU A 1 574 ? 101.085 152.463 101.502 1.00 122.14 574 GLU A CA 1
ATOM 4151 C C . GLU A 1 574 ? 102.229 151.941 100.640 1.00 120.67 574 GLU A C 1
ATOM 4152 O O . GLU A 1 574 ? 103.306 152.546 100.635 1.00 119.75 574 GLU A O 1
ATOM 4158 N N . VAL A 1 575 ? 102.024 150.844 99.914 1.00 118.81 575 VAL A N 1
ATOM 4159 C CA . VAL A 1 575 ? 103.033 150.283 99.027 1.00 118.87 575 VAL A CA 1
ATOM 4160 C C . VAL A 1 575 ? 102.535 150.230 97.585 1.00 118.48 575 VAL A C 1
ATOM 4161 O O . VAL A 1 575 ? 103.050 149.466 96.776 1.00 118.15 575 VAL A O 1
ATOM 4165 N N . GLN A 1 576 ? 101.531 151.038 97.258 1.00 117.98 576 GLN A N 1
ATOM 4166 C CA . GLN A 1 576 ? 100.950 151.064 95.925 1.00 117.83 576 GLN A CA 1
ATOM 4167 C C . GLN A 1 576 ? 101.636 152.059 95.004 1.00 117.79 576 GLN A C 1
ATOM 4168 O O . GLN A 1 576 ? 101.189 152.238 93.867 1.00 116.29 576 GLN A O 1
ATOM 4174 N N . ALA A 1 577 ? 102.709 152.699 95.462 1.00 115.55 577 ALA A N 1
ATOM 4175 C CA . ALA A 1 577 ? 103.353 153.747 94.684 1.00 115.03 577 ALA A CA 1
ATOM 4176 C C . ALA A 1 577 ? 104.043 153.168 93.455 1.00 115.67 577 ALA A C 1
ATOM 4177 O O . ALA A 1 577 ? 104.867 152.254 93.565 1.00 114.73 577 ALA A O 1
ATOM 4179 N N . GLU A 1 578 ? 103.700 153.712 92.283 1.00 121.19 578 GLU A N 1
ATOM 4180 C CA . GLU A 1 578 ? 104.345 153.360 91.014 1.00 120.63 578 GLU A CA 1
ATOM 4181 C C . GLU A 1 578 ? 104.297 151.857 90.755 1.00 120.24 578 GLU A C 1
ATOM 4182 O O . GLU A 1 578 ? 105.231 151.274 90.203 1.00 118.76 578 GLU A O 1
ATOM 4188 N N . ARG A 1 579 ? 103.193 151.226 91.145 1.00 125.45 579 ARG A N 1
ATOM 4189 C CA . ARG A 1 579 ? 103.081 149.770 91.099 1.00 126.08 579 ARG A CA 1
ATOM 4190 C C . ARG A 1 579 ? 102.446 149.347 89.774 1.00 126.19 579 ARG A C 1
ATOM 4191 O O . ARG A 1 579 ? 101.313 148.869 89.705 1.00 124.66 579 ARG A O 1
ATOM 4199 N N . LYS A 1 580 ? 103.213 149.549 88.698 1.00 121.93 580 LYS A N 1
ATOM 4200 C CA . LYS A 1 580 ? 102.769 149.156 87.365 1.00 121.23 580 LYS A CA 1
ATOM 4201 C C . LYS A 1 580 ? 103.068 147.699 87.037 1.00 121.35 580 LYS A C 1
ATOM 4202 O O . LYS A 1 580 ? 102.534 147.182 86.050 1.00 120.19 580 LYS A O 1
ATOM 4208 N N . ASP A 1 581 ? 103.915 147.032 87.817 1.00 118.87 581 ASP A N 1
ATOM 4209 C CA . ASP A 1 581 ? 104.219 145.634 87.545 1.00 117.58 581 ASP A CA 1
ATOM 4210 C C . ASP A 1 581 ? 103.055 144.750 87.969 1.00 117.58 581 ASP A C 1
ATOM 4211 O O . ASP A 1 581 ? 102.379 145.020 88.965 1.00 116.86 581 ASP A O 1
ATOM 4216 N N . ASP A 1 582 ? 102.821 143.692 87.198 1.00 110.28 582 ASP A N 1
ATOM 4217 C CA . ASP A 1 582 ? 101.763 142.747 87.518 1.00 110.52 582 ASP A CA 1
ATOM 4218 C C . ASP A 1 582 ? 102.080 142.010 88.814 1.00 110.20 582 ASP A C 1
ATOM 4219 O O . ASP A 1 582 ? 103.243 141.824 89.181 1.00 109.26 582 ASP A O 1
ATOM 4224 N N . SER A 1 583 ? 101.024 141.609 89.524 1.00 98.09 583 SER A N 1
ATOM 4225 C CA . SER A 1 583 ? 101.220 140.885 90.775 1.00 98.46 583 SER A CA 1
ATOM 4226 C C . SER A 1 583 ? 101.865 139.526 90.538 1.00 98.19 583 SER A C 1
ATOM 4227 O O . SER A 1 583 ? 102.784 139.135 91.267 1.00 96.46 583 SER A O 1
ATOM 4230 N N . HIS A 1 584 ? 101.400 138.791 89.525 1.00 94.09 584 HIS A N 1
ATOM 4231 C CA . HIS A 1 584 ? 101.880 137.440 89.273 1.00 92.14 584 HIS A CA 1
ATOM 4232 C C . HIS A 1 584 ? 101.971 137.196 87.772 1.00 91.95 584 HIS A C 1
ATOM 4233 O O . HIS A 1 584 ? 101.043 137.558 87.029 1.00 90.20 584 HIS A O 1
ATOM 4240 N N . PRO A 1 585 ? 103.057 136.600 87.297 1.00 89.23 585 PRO A N 1
ATOM 4241 C CA . PRO A 1 585 ? 103.160 136.293 85.871 1.00 88.23 585 PRO A CA 1
ATOM 4242 C C . PRO A 1 585 ? 102.322 135.077 85.500 1.00 84.67 585 PRO A C 1
ATOM 4243 O O . PRO A 1 585 ? 101.968 134.245 86.337 1.00 83.38 585 PRO A O 1
ATOM 4247 N N . VAL A 1 586 ? 101.998 134.997 84.210 1.00 68.71 586 VAL A N 1
ATOM 4248 C CA . VAL A 1 586 ? 101.289 133.846 83.676 1.00 64.48 586 VAL A CA 1
ATOM 4249 C C . VAL A 1 586 ? 102.109 132.592 83.922 1.00 67.77 586 VAL A C 1
ATOM 4250 O O . VAL A 1 586 ? 103.335 132.595 83.768 1.00 72.15 586 VAL A O 1
ATOM 4254 N N . HIS A 1 587 ? 101.442 131.512 84.319 1.00 59.38 587 HIS A N 1
ATOM 4255 C CA . HIS A 1 587 ? 102.123 130.251 84.559 1.00 57.52 587 HIS A CA 1
ATOM 4256 C C . HIS A 1 587 ? 101.201 129.107 84.174 1.00 55.59 587 HIS A C 1
ATOM 4257 O O . HIS A 1 587 ? 100.068 129.313 83.736 1.00 55.91 587 HIS A O 1
ATOM 4264 N N . VAL A 1 588 ? 101.722 127.892 84.296 1.00 57.36 588 VAL A N 1
ATOM 4265 C CA . VAL A 1 588 ? 100.982 126.665 84.039 1.00 57.63 588 VAL A CA 1
ATOM 4266 C C . VAL A 1 588 ? 101.236 125.721 85.203 1.00 57.12 588 VAL A C 1
ATOM 4267 O O . VAL A 1 588 ? 102.393 125.471 85.554 1.00 59.52 588 VAL A O 1
ATOM 4271 N N . ASP A 1 589 ? 100.166 125.195 85.802 1.00 52.83 589 ASP A N 1
ATOM 4272 C CA . ASP A 1 589 ? 100.325 124.438 87.040 1.00 55.69 589 ASP A CA 1
ATOM 4273 C C . ASP A 1 589 ? 101.084 123.131 86.844 1.00 56.97 589 ASP A C 1
ATOM 4274 O O . ASP A 1 589 ? 101.506 122.523 87.832 1.00 53.42 589 ASP A O 1
ATOM 4279 N N . ASN A 1 590 ? 101.281 122.696 85.602 1.00 55.44 590 ASN A N 1
ATOM 4280 C CA . ASN A 1 590 ? 101.885 121.402 85.301 1.00 49.45 590 ASN A CA 1
ATOM 4281 C C . ASN A 1 590 ? 103.391 121.499 85.064 1.00 57.92 590 ASN A C 1
ATOM 4282 O O . ASN A 1 590 ? 104.179 120.863 85.768 1.00 57.94 590 ASN A O 1
ATOM 4287 N N . CYS A 1 591 ? 103.802 122.284 84.071 1.00 70.30 591 CYS A N 1
ATOM 4288 C CA . CYS A 1 591 ? 105.199 122.437 83.696 1.00 66.85 591 CYS A CA 1
ATOM 4289 C C . CYS A 1 591 ? 105.610 123.901 83.784 1.00 68.34 591 CYS A C 1
ATOM 4290 O O . CYS A 1 591 ? 104.818 124.773 84.142 1.00 69.49 591 CYS A O 1
ATOM 4293 N N . ILE A 1 592 ? 106.873 124.161 83.459 1.00 76.53 592 ILE A N 1
ATOM 4294 C CA . ILE A 1 592 ? 107.435 125.508 83.527 1.00 78.03 592 ILE A CA 1
ATOM 4295 C C . ILE A 1 592 ? 107.202 126.218 82.200 1.00 77.48 592 ILE A C 1
ATOM 4296 O O . ILE A 1 592 ? 107.501 125.673 81.134 1.00 79.02 592 ILE A O 1
ATOM 4301 N N . LEU A 1 593 ? 106.676 127.439 82.259 1.00 78.77 593 LEU A N 1
ATOM 4302 C CA . LEU A 1 593 ? 106.338 128.174 81.044 1.00 80.66 593 LEU A CA 1
ATOM 4303 C C . LEU A 1 593 ? 107.573 128.865 80.482 1.00 82.40 593 LEU A C 1
ATOM 4304 O O . LEU A 1 593 ? 108.073 129.832 81.063 1.00 82.38 593 LEU A O 1
ATOM 4309 N N . ASN A 1 594 ? 108.061 128.378 79.344 1.00 93.29 594 ASN A N 1
ATOM 4310 C CA . ASN A 1 594 ? 109.107 129.066 78.592 1.00 93.05 594 ASN A CA 1
ATOM 4311 C C . ASN A 1 594 ? 108.472 129.855 77.449 1.00 93.27 594 ASN A C 1
ATOM 4312 O O . ASN A 1 594 ? 108.364 129.400 76.309 1.00 92.68 594 ASN A O 1
ATOM 4317 N N . ALA A 1 595 ? 108.037 131.067 77.791 1.00 96.48 595 ALA A N 1
ATOM 4318 C CA . ALA A 1 595 ? 107.379 131.922 76.815 1.00 97.13 595 ALA A CA 1
ATOM 4319 C C . ALA A 1 595 ? 108.333 132.394 75.730 1.00 97.90 595 ALA A C 1
ATOM 4320 O O . ALA A 1 595 ? 107.877 132.892 74.694 1.00 98.01 595 ALA A O 1
ATOM 4322 N N . GLU A 1 596 ? 109.642 132.251 75.942 1.00 104.58 596 GLU A N 1
ATOM 4323 C CA . GLU A 1 596 ? 110.604 132.713 74.948 1.00 105.28 596 GLU A CA 1
ATOM 4324 C C . GLU A 1 596 ? 110.504 131.899 73.666 1.00 103.85 596 GLU A C 1
ATOM 4325 O O . GLU A 1 596 ? 110.586 132.450 72.563 1.00 103.39 596 GLU A O 1
ATOM 4331 N N . THR A 1 597 ? 110.327 130.583 73.789 1.00 101.96 597 THR A N 1
ATOM 4332 C CA . THR A 1 597 ? 110.194 129.700 72.637 1.00 103.22 597 THR A CA 1
ATOM 4333 C C . THR A 1 597 ? 108.772 129.150 72.530 1.00 104.21 597 THR A C 1
ATOM 4334 O O . THR A 1 597 ? 108.468 128.374 71.618 1.00 104.09 597 THR A O 1
ATOM 4338 N N . LEU A 1 598 ? 107.884 129.565 73.433 1.00 100.51 598 LEU A N 1
ATOM 4339 C CA . LEU A 1 598 ? 106.487 129.134 73.424 1.00 99.86 598 LEU A CA 1
ATOM 4340 C C . LEU A 1 598 ? 106.403 127.608 73.522 1.00 100.05 598 LEU A C 1
ATOM 4341 O O . LEU A 1 598 ? 105.787 126.927 72.701 1.00 99.19 598 LEU A O 1
ATOM 4346 N N . VAL A 1 599 ? 107.072 127.067 74.541 1.00 98.09 599 VAL A N 1
ATOM 4347 C CA . VAL A 1 599 ? 107.090 125.632 74.806 1.00 96.68 599 VAL A CA 1
ATOM 4348 C C . VAL A 1 599 ? 106.891 125.403 76.296 1.00 97.95 599 VAL A C 1
ATOM 4349 O O . VAL A 1 599 ? 106.815 126.356 77.076 1.00 99.44 599 VAL A O 1
ATOM 4353 N N . CYS A 1 600 ? 106.822 124.138 76.704 1.00 92.29 600 CYS A N 1
ATOM 4354 C CA . CYS A 1 600 ? 106.700 123.788 78.115 1.00 89.16 600 CYS A CA 1
ATOM 4355 C C . CYS A 1 600 ? 107.506 122.525 78.357 1.00 89.18 600 CYS A C 1
ATOM 4356 O O . CYS A 1 600 ? 107.473 121.608 77.533 1.00 90.33 600 CYS A O 1
ATOM 4359 N N . VAL A 1 601 ? 108.229 122.481 79.470 1.00 80.45 601 VAL A N 1
ATOM 4360 C CA . VAL A 1 601 ? 109.043 121.326 79.830 1.00 82.15 601 VAL A CA 1
ATOM 4361 C C . VAL A 1 601 ? 108.566 120.759 81.162 1.00 81.39 601 VAL A C 1
ATOM 4362 O O . VAL A 1 601 ? 108.643 121.426 82.199 1.00 79.22 601 VAL A O 1
ATOM 4366 N N . LYS A 1 602 ? 108.074 119.523 81.133 1.00 76.56 602 LYS A N 1
ATOM 4367 C CA . LYS A 1 602 ? 107.639 118.824 82.338 1.00 77.37 602 LYS A CA 1
ATOM 4368 C C . LYS A 1 602 ? 108.876 118.312 83.057 1.00 74.74 602 LYS A C 1
ATOM 4369 O O . LYS A 1 602 ? 109.459 117.301 82.657 1.00 75.87 602 LYS A O 1
ATOM 4375 N N . GLU A 1 603 ? 109.266 118.991 84.126 1.00 84.17 603 GLU A N 1
ATOM 4376 C CA . GLU A 1 603 ? 110.516 118.694 84.798 1.00 83.68 603 GLU A CA 1
ATOM 4377 C C . GLU A 1 603 ? 110.279 118.541 86.291 1.00 82.44 603 GLU A C 1
ATOM 4378 O O . GLU A 1 603 ? 109.365 119.161 86.846 1.00 85.36 603 GLU A O 1
ATOM 4384 N N . PRO A 1 604 ? 111.100 117.743 86.964 1.00 84.07 604 PRO A N 1
ATOM 4385 C CA . PRO A 1 604 ? 110.874 117.430 88.383 1.00 86.81 604 PRO A CA 1
ATOM 4386 C C . PRO A 1 604 ? 110.844 118.652 89.289 1.00 88.40 604 PRO A C 1
ATOM 4387 O O . PRO A 1 604 ? 110.294 118.563 90.397 1.00 88.13 604 PRO A O 1
ATOM 4391 N N . PRO A 1 605 ? 111.443 119.792 88.915 1.00 86.45 605 PRO A N 1
ATOM 4392 C CA . PRO A 1 605 ? 111.195 121.012 89.702 1.00 85.88 605 PRO A CA 1
ATOM 4393 C C . PRO A 1 605 ? 109.738 121.449 89.731 1.00 88.09 605 PRO A C 1
ATOM 4394 O O . PRO A 1 605 ? 109.353 122.172 90.656 1.00 84.42 605 PRO A O 1
ATOM 4398 N N . ALA A 1 606 ? 108.925 121.041 88.763 1.00 76.66 606 ALA A N 1
ATOM 4399 C CA . ALA A 1 606 ? 107.510 121.370 88.726 1.00 68.90 606 ALA A CA 1
ATOM 4400 C C . ALA A 1 606 ? 106.688 120.154 89.126 1.00 69.07 606 ALA A C 1
ATOM 4401 O O . ALA A 1 606 ? 107.174 119.022 89.094 1.00 72.23 606 ALA A O 1
ATOM 4403 N N . TYR A 1 607 ? 105.438 120.395 89.508 1.00 51.22 607 TYR A N 1
ATOM 4404 C CA . TYR A 1 607 ? 104.556 119.334 89.986 1.00 41.64 607 TYR A CA 1
ATOM 4405 C C . TYR A 1 607 ? 103.871 118.687 88.794 1.00 41.36 607 TYR A C 1
ATOM 4406 O O . TYR A 1 607 ? 102.772 119.078 88.411 1.00 49.69 607 TYR A O 1
ATOM 4415 N N . THR A 1 608 ? 104.506 117.676 88.215 1.00 38.61 608 THR A N 1
ATOM 4416 C CA . THR A 1 608 ? 104.080 117.150 86.926 1.00 45.75 608 THR A CA 1
ATOM 4417 C C . THR A 1 608 ? 102.929 116.162 87.017 1.00 46.83 608 THR A C 1
ATOM 4418 O O . THR A 1 608 ? 102.435 115.718 85.978 1.00 47.32 608 THR A O 1
ATOM 4422 N N . PHE A 1 609 ? 102.498 115.799 88.220 1.00 40.83 609 PHE A N 1
ATOM 4423 C CA . PHE A 1 609 ? 101.429 114.828 88.386 1.00 35.25 609 PHE A CA 1
ATOM 4424 C C . PHE A 1 609 ? 100.052 115.466 88.487 1.00 39.77 609 PHE A C 1
ATOM 4425 O O . PHE A 1 609 ? 99.051 114.762 88.329 1.00 39.97 609 PHE A O 1
ATOM 4433 N N . ARG A 1 610 ? 99.981 116.770 88.742 1.00 38.36 610 ARG A N 1
ATOM 4434 C CA . ARG A 1 610 ? 98.705 117.460 88.856 1.00 32.40 610 ARG A CA 1
ATOM 4435 C C . ARG A 1 610 ? 97.956 117.444 87.534 1.00 36.71 610 ARG A C 1
ATOM 4436 O O . ARG A 1 610 ? 98.544 117.629 86.470 1.00 39.15 610 ARG A O 1
ATOM 4444 N N . ASP A 1 611 ? 96.648 117.216 87.600 1.00 33.58 611 ASP A N 1
ATOM 4445 C CA . ASP A 1 611 ? 95.853 117.060 86.389 1.00 36.59 611 ASP A CA 1
ATOM 4446 C C . ASP A 1 611 ? 94.717 118.063 86.272 1.00 39.03 611 ASP A C 1
ATOM 4447 O O . ASP A 1 611 ? 94.522 118.631 85.194 1.00 42.31 611 ASP A O 1
ATOM 4452 N N . TYR A 1 612 ? 93.963 118.311 87.342 1.00 30.32 612 TYR A N 1
ATOM 4453 C CA . TYR A 1 612 ? 92.842 119.237 87.304 1.00 29.25 612 TYR A CA 1
ATOM 4454 C C . TYR A 1 612 ? 92.985 120.271 88.407 1.00 30.94 612 TYR A C 1
ATOM 4455 O O . TYR A 1 612 ? 93.576 120.003 89.451 1.00 37.41 612 TYR A O 1
ATOM 4464 N N . SER A 1 613 ? 92.439 121.462 88.164 1.00 23.46 613 SER A N 1
ATOM 4465 C CA . SER A 1 613 ? 92.506 122.574 89.100 1.00 11.64 613 SER A CA 1
ATOM 4466 C C . SER A 1 613 ? 91.127 123.181 89.290 1.00 20.17 613 SER A C 1
ATOM 4467 O O . SER A 1 613 ? 90.288 123.145 88.390 1.00 26.19 613 SER A O 1
ATOM 4470 N N . ALA A 1 614 ? 90.898 123.743 90.472 1.00 20.18 614 ALA A N 1
ATOM 4471 C CA . ALA A 1 614 ? 89.623 124.366 90.782 1.00 14.72 614 ALA A CA 1
ATOM 4472 C C . ALA A 1 614 ? 89.832 125.451 91.820 1.00 14.92 614 ALA A C 1
ATOM 4473 O O . ALA A 1 614 ? 90.701 125.332 92.680 1.00 22.98 614 ALA A O 1
ATOM 4475 N N . ILE A 1 615 ? 89.038 126.510 91.727 1.00 20.00 615 ILE A N 1
ATOM 4476 C CA . ILE A 1 615 ? 89.043 127.594 92.702 1.00 28.20 615 ILE A CA 1
ATOM 4477 C C . ILE A 1 615 ? 87.595 127.960 92.990 1.00 31.80 615 ILE A C 1
ATOM 4478 O O . ILE A 1 615 ? 86.787 128.046 92.064 1.00 29.34 615 ILE A O 1
ATOM 4483 N N . LEU A 1 616 ? 87.251 128.148 94.262 1.00 26.54 616 LEU A N 1
ATOM 4484 C CA . LEU A 1 616 ? 85.942 128.674 94.629 1.00 28.22 616 LEU A CA 1
ATOM 4485 C C . LEU A 1 616 ? 86.109 129.887 95.528 1.00 33.95 616 LEU A C 1
ATOM 4486 O O . LEU A 1 616 ? 86.900 129.861 96.473 1.00 34.40 616 LEU A O 1
ATOM 4491 N N . TYR A 1 617 ? 85.369 130.946 95.221 1.00 44.63 617 TYR A N 1
ATOM 4492 C CA . TYR A 1 617 ? 85.493 132.229 95.892 1.00 46.11 617 TYR A CA 1
ATOM 4493 C C . TYR A 1 617 ? 84.414 132.383 96.953 1.00 49.86 617 TYR A C 1
ATOM 4494 O O . TYR A 1 617 ? 83.292 131.899 96.800 1.00 49.95 617 TYR A O 1
ATOM 4503 N N . LEU A 1 618 ? 84.767 133.076 98.032 1.00 56.64 618 LEU A N 1
ATOM 4504 C CA . LEU A 1 618 ? 83.919 133.155 99.206 1.00 53.67 618 LEU A CA 1
ATOM 4505 C C . LEU A 1 618 ? 83.381 134.549 99.491 1.00 56.23 618 LEU A C 1
ATOM 4506 O O . LEU A 1 618 ? 82.473 134.674 100.317 1.00 55.50 618 LEU A O 1
ATOM 4511 N N . ASN A 1 619 ? 83.897 135.592 98.843 1.00 65.78 619 ASN A N 1
ATOM 4512 C CA . ASN A 1 619 ? 83.337 136.926 98.994 1.00 64.13 619 ASN A CA 1
ATOM 4513 C C . ASN A 1 619 ? 83.562 137.719 97.717 1.00 65.77 619 ASN A C 1
ATOM 4514 O O . ASN A 1 619 ? 84.428 137.390 96.905 1.00 70.71 619 ASN A O 1
ATOM 4519 N N . GLY A 1 620 ? 82.781 138.785 97.558 1.00 69.69 620 GLY A N 1
ATOM 4520 C CA . GLY A 1 620 ? 82.900 139.648 96.398 1.00 71.32 620 GLY A CA 1
ATOM 4521 C C . GLY A 1 620 ? 82.939 141.124 96.738 1.00 72.99 620 GLY A C 1
ATOM 4522 O O . GLY A 1 620 ? 82.661 141.974 95.887 1.00 71.88 620 GLY A O 1
ATOM 4523 N N . ASP A 1 621 ? 83.289 141.436 97.982 1.00 82.00 621 ASP A N 1
ATOM 4524 C CA . ASP A 1 621 ? 83.328 142.807 98.495 1.00 79.62 621 ASP A CA 1
ATOM 4525 C C . ASP A 1 621 ? 84.701 143.481 98.371 1.00 81.20 621 ASP A C 1
ATOM 4526 O O . ASP A 1 621 ? 85.171 144.182 99.261 1.00 83.38 621 ASP A O 1
ATOM 4531 N N . PHE A 1 622 ? 85.296 143.403 97.184 1.00 80.56 622 PHE A N 1
ATOM 4532 C CA . PHE A 1 622 ? 86.563 144.075 96.934 1.00 78.83 622 PHE A CA 1
ATOM 4533 C C . PHE A 1 622 ? 86.570 144.601 95.506 1.00 80.89 622 PHE A C 1
ATOM 4534 O O . PHE A 1 622 ? 85.579 144.500 94.781 1.00 82.70 622 PHE A O 1
ATOM 4542 N N . ASP A 1 623 ? 87.701 145.181 95.114 1.00 90.83 623 ASP A N 1
ATOM 4543 C CA . ASP A 1 623 ? 87.900 145.699 93.767 1.00 93.38 623 ASP A CA 1
ATOM 4544 C C . ASP A 1 623 ? 89.209 145.177 93.194 1.00 93.79 623 ASP A C 1
ATOM 4545 O O . ASP A 1 623 ? 90.238 145.170 93.876 1.00 92.02 623 ASP A O 1
ATOM 4550 N N . GLY A 1 624 ? 89.166 144.760 91.928 1.00 87.64 624 GLY A N 1
ATOM 4551 C CA . GLY A 1 624 ? 90.303 144.116 91.302 1.00 85.58 624 GLY A CA 1
ATOM 4552 C C . GLY A 1 624 ? 90.220 142.602 91.396 1.00 85.89 624 GLY A C 1
ATOM 4553 O O . GLY A 1 624 ? 89.142 142.001 91.376 1.00 85.91 624 GLY A O 1
ATOM 4554 N N . GLY A 1 625 ? 91.393 141.981 91.469 1.00 78.90 625 GLY A N 1
ATOM 4555 C CA . GLY A 1 625 ? 91.493 140.556 91.763 1.00 76.73 625 GLY A CA 1
ATOM 4556 C C . GLY A 1 625 ? 90.792 139.639 90.785 1.00 75.55 625 GLY A C 1
ATOM 4557 O O . GLY A 1 625 ? 90.212 138.628 91.195 1.00 77.61 625 GLY A O 1
ATOM 4558 N N . ASN A 1 626 ? 90.844 139.959 89.498 1.00 66.27 626 ASN A N 1
ATOM 4559 C CA . ASN A 1 626 ? 90.190 139.140 88.495 1.00 62.80 626 ASN A CA 1
ATOM 4560 C C . ASN A 1 626 ? 91.019 137.899 88.180 1.00 65.07 626 ASN A C 1
ATOM 4561 O O . ASN A 1 626 ? 92.181 137.775 88.565 1.00 64.88 626 ASN A O 1
ATOM 4566 N N . PHE A 1 627 ? 90.392 136.970 87.469 1.00 57.87 627 PHE A N 1
ATOM 4567 C CA . PHE A 1 627 ? 91.025 135.745 87.007 1.00 56.27 627 PHE A CA 1
ATOM 4568 C C . PHE A 1 627 ? 90.879 135.683 85.495 1.00 54.36 627 PHE A C 1
ATOM 4569 O O . PHE A 1 627 ? 89.771 135.842 84.976 1.00 53.23 627 PHE A O 1
ATOM 4577 N N . TYR A 1 628 ? 91.987 135.478 84.784 1.00 53.01 628 TYR A N 1
ATOM 4578 C CA . TYR A 1 628 ? 91.934 135.456 83.332 1.00 56.51 628 TYR A CA 1
ATOM 4579 C C . TYR A 1 628 ? 92.704 134.270 82.769 1.00 56.43 628 TYR A C 1
ATOM 4580 O O . TYR A 1 628 ? 93.715 133.833 83.322 1.00 52.76 628 TYR A O 1
ATOM 4589 N N . PHE A 1 629 ? 92.191 133.753 81.658 1.00 59.12 629 PHE A N 1
ATOM 4590 C CA . PHE A 1 629 ? 92.843 132.718 80.872 1.00 58.13 629 PHE A CA 1
ATOM 4591 C C . PHE A 1 629 ? 93.544 133.384 79.697 1.00 62.80 629 PHE A C 1
ATOM 4592 O O . PHE A 1 629 ? 92.943 134.211 79.007 1.00 64.82 629 PHE A O 1
ATOM 4600 N N . THR A 1 630 ? 94.798 133.018 79.456 1.00 71.83 630 THR A N 1
ATOM 4601 C CA . THR A 1 630 ? 95.627 133.711 78.481 1.00 72.74 630 THR A CA 1
ATOM 4602 C C . THR A 1 630 ? 96.286 132.720 77.533 1.00 73.60 630 THR A C 1
ATOM 4603 O O . THR A 1 630 ? 96.372 131.526 77.828 1.00 73.35 630 THR A O 1
ATOM 4607 N N . GLU A 1 631 ? 96.722 133.220 76.380 1.00 86.54 631 GLU A N 1
ATOM 4608 C CA . GLU A 1 631 ? 97.381 132.390 75.385 1.00 87.97 631 GLU A CA 1
ATOM 4609 C C . GLU A 1 631 ? 98.817 132.092 75.811 1.00 88.30 631 GLU A C 1
ATOM 4610 O O . GLU A 1 631 ? 99.321 132.607 76.811 1.00 87.71 631 GLU A O 1
ATOM 4616 N N . LEU A 1 632 ? 99.494 131.258 75.019 1.00 91.05 632 LEU A N 1
ATOM 4617 C CA . LEU A 1 632 ? 100.816 130.780 75.408 1.00 92.20 632 LEU A CA 1
ATOM 4618 C C . LEU A 1 632 ? 101.862 131.886 75.381 1.00 93.15 632 LEU A C 1
ATOM 4619 O O . LEU A 1 632 ? 102.810 131.855 76.174 1.00 91.33 632 LEU A O 1
ATOM 4624 N N . ASP A 1 633 ? 101.710 132.869 74.494 1.00 94.37 633 ASP A N 1
ATOM 4625 C CA . ASP A 1 633 ? 102.672 133.962 74.419 1.00 92.21 633 ASP A CA 1
ATOM 4626 C C . ASP A 1 633 ? 102.647 134.848 75.658 1.00 92.31 633 ASP A C 1
ATOM 4627 O O . ASP A 1 633 ? 103.528 135.701 75.803 1.00 89.57 633 ASP A O 1
ATOM 4632 N N . ALA A 1 634 ? 101.650 134.669 76.529 1.00 92.43 634 ALA A N 1
ATOM 4633 C CA . ALA A 1 634 ? 101.520 135.340 77.819 1.00 91.02 634 ALA A CA 1
ATOM 4634 C C . ALA A 1 634 ? 101.166 136.814 77.694 1.00 90.00 634 ALA A C 1
ATOM 4635 O O . ALA A 1 634 ? 101.337 137.571 78.652 1.00 89.22 634 ALA A O 1
ATOM 4637 N N . LYS A 1 635 ? 100.656 137.247 76.543 1.00 90.20 635 LYS A N 1
ATOM 4638 C CA . LYS A 1 635 ? 100.275 138.639 76.357 1.00 90.13 635 LYS A CA 1
ATOM 4639 C C . LYS A 1 635 ? 98.767 138.810 76.234 1.00 90.68 635 LYS A C 1
ATOM 4640 O O . LYS A 1 635 ? 98.158 139.522 77.037 1.00 88.68 635 LYS A O 1
ATOM 4646 N N . THR A 1 636 ? 98.141 138.160 75.259 1.00 90.46 636 THR A N 1
ATOM 4647 C CA . THR A 1 636 ? 96.729 138.387 74.999 1.00 90.18 636 THR A CA 1
ATOM 4648 C C . THR A 1 636 ? 95.876 137.711 76.065 1.00 89.42 636 THR A C 1
ATOM 4649 O O . THR A 1 636 ? 96.314 136.779 76.743 1.00 91.36 636 THR A O 1
ATOM 4653 N N . VAL A 1 637 ? 94.651 138.202 76.223 1.00 80.41 637 VAL A N 1
ATOM 4654 C CA . VAL A 1 637 ? 93.721 137.707 77.230 1.00 80.06 637 VAL A CA 1
ATOM 4655 C C . VAL A 1 637 ? 92.542 137.070 76.513 1.00 81.30 637 VAL A C 1
ATOM 4656 O O . VAL A 1 637 ? 91.940 137.686 75.627 1.00 81.59 637 VAL A O 1
ATOM 4660 N N . THR A 1 638 ? 92.211 135.840 76.897 1.00 75.42 638 THR A N 1
ATOM 4661 C CA . THR A 1 638 ? 91.173 135.091 76.203 1.00 76.23 638 THR A CA 1
ATOM 4662 C C . THR A 1 638 ? 89.819 135.201 76.897 1.00 76.02 638 THR A C 1
ATOM 4663 O O . THR A 1 638 ? 88.801 135.420 76.236 1.00 76.04 638 THR A O 1
ATOM 4667 N N . ALA A 1 639 ? 89.784 135.042 78.217 1.00 67.22 639 ALA A N 1
ATOM 4668 C CA . ALA A 1 639 ? 88.538 135.135 78.963 1.00 63.46 639 ALA A CA 1
ATOM 4669 C C . ALA A 1 639 ? 88.840 135.591 80.379 1.00 63.76 639 ALA A C 1
ATOM 4670 O O . ALA A 1 639 ? 89.948 135.413 80.882 1.00 67.66 639 ALA A O 1
ATOM 4672 N N . GLU A 1 640 ? 87.834 136.180 81.021 1.00 65.90 640 GLU A N 1
ATOM 4673 C CA . GLU A 1 640 ? 87.954 136.678 82.383 1.00 65.89 640 GLU A CA 1
ATOM 4674 C C . GLU A 1 640 ? 86.706 136.333 83.180 1.00 68.73 640 GLU A C 1
ATOM 4675 O O . GLU A 1 640 ? 85.586 136.400 82.669 1.00 69.45 640 GLU A O 1
ATOM 4681 N N . VAL A 1 641 ? 86.908 135.978 84.447 1.00 67.31 641 VAL A N 1
ATOM 4682 C CA . VAL A 1 641 ? 85.801 135.656 85.336 1.00 66.49 641 VAL A CA 1
ATOM 4683 C C . VAL A 1 641 ? 85.812 136.623 86.510 1.00 69.18 641 VAL A C 1
ATOM 4684 O O . VAL A 1 641 ? 86.869 137.051 86.984 1.00 69.70 641 VAL A O 1
ATOM 4688 N N . GLN A 1 642 ? 84.612 136.989 86.957 1.00 69.48 642 GLN A N 1
ATOM 4689 C CA . GLN A 1 642 ? 84.422 137.947 88.036 1.00 68.29 642 GLN A CA 1
ATOM 4690 C C . GLN A 1 642 ? 84.164 137.195 89.332 1.00 70.32 642 GLN A C 1
ATOM 4691 O O . GLN A 1 642 ? 83.146 136.498 89.434 1.00 72.13 642 GLN A O 1
ATOM 4697 N N . PRO A 1 643 ? 85.039 137.281 90.330 1.00 60.86 643 PRO A N 1
ATOM 4698 C CA . PRO A 1 643 ? 84.808 136.536 91.568 1.00 57.89 643 PRO A CA 1
ATOM 4699 C C . PRO A 1 643 ? 83.540 136.994 92.267 1.00 61.72 643 PRO A C 1
ATOM 4700 O O . PRO A 1 643 ? 83.254 138.187 92.359 1.00 61.24 643 PRO A O 1
ATOM 4704 N N . GLN A 1 644 ? 82.785 136.027 92.775 1.00 67.59 644 GLN A N 1
ATOM 4705 C CA . GLN A 1 644 ? 81.548 136.275 93.497 1.00 64.26 644 GLN A CA 1
ATOM 4706 C C . GLN A 1 644 ? 81.440 135.220 94.588 1.00 65.21 644 GLN A C 1
ATOM 4707 O O . GLN A 1 644 ? 82.372 134.447 94.814 1.00 66.76 644 GLN A O 1
ATOM 4713 N N . CYS A 1 645 ? 80.295 135.173 95.259 1.00 69.42 645 CYS A N 1
ATOM 4714 C CA . CYS A 1 645 ? 80.101 134.234 96.356 1.00 68.02 645 CYS A CA 1
ATOM 4715 C C . CYS A 1 645 ? 79.579 132.909 95.818 1.00 67.14 645 CYS A C 1
ATOM 4716 O O . CYS A 1 645 ? 78.526 132.866 95.175 1.00 68.23 645 CYS A O 1
ATOM 4719 N N . GLY A 1 646 ? 80.304 131.829 96.093 1.00 58.32 646 GLY A N 1
ATOM 4720 C CA . GLY A 1 646 ? 79.905 130.516 95.641 1.00 55.25 646 GLY A CA 1
ATOM 4721 C C . GLY A 1 646 ? 80.227 130.202 94.201 1.00 57.22 646 GLY A C 1
ATOM 4722 O O . GLY A 1 646 ? 79.720 129.207 93.675 1.00 60.04 646 GLY A O 1
ATOM 4723 N N . ARG A 1 647 ? 81.043 131.016 93.543 1.00 48.62 647 ARG A N 1
ATOM 4724 C CA . ARG A 1 647 ? 81.425 130.781 92.160 1.00 44.51 647 ARG A CA 1
ATOM 4725 C C . ARG A 1 647 ? 82.692 129.941 92.123 1.00 47.26 647 ARG A C 1
ATOM 4726 O O . ARG A 1 647 ? 83.661 130.243 92.821 1.00 50.27 647 ARG A O 1
ATOM 4734 N N . ALA A 1 648 ? 82.680 128.889 91.316 1.00 41.77 648 ALA A N 1
ATOM 4735 C CA . ALA A 1 648 ? 83.807 127.978 91.199 1.00 36.58 648 ALA A CA 1
ATOM 4736 C C . ALA A 1 648 ? 84.224 127.867 89.745 1.00 40.84 648 ALA A C 1
ATOM 4737 O O . ALA A 1 648 ? 83.386 127.621 88.875 1.00 45.83 648 ALA A O 1
ATOM 4739 N N . VAL A 1 649 ? 85.517 128.027 89.488 1.00 31.29 649 VAL A N 1
ATOM 4740 C CA . VAL A 1 649 ? 86.090 127.868 88.159 1.00 26.20 649 VAL A CA 1
ATOM 4741 C C . VAL A 1 649 ? 86.999 126.647 88.181 1.00 30.58 649 VAL A C 1
ATOM 4742 O O . VAL A 1 649 ? 87.886 126.542 89.034 1.00 30.11 649 VAL A O 1
ATOM 4746 N N . GLY A 1 650 ? 86.755 125.716 87.277 1.00 25.82 650 GLY A N 1
ATOM 4747 C CA . GLY A 1 650 ? 87.531 124.489 87.217 1.00 23.42 650 GLY A CA 1
ATOM 4748 C C . GLY A 1 650 ? 88.037 124.227 85.819 1.00 23.02 650 GLY A C 1
ATOM 4749 O O . GLY A 1 650 ? 87.325 124.429 84.843 1.00 33.90 650 GLY A O 1
ATOM 4750 N N . PHE A 1 651 ? 89.274 123.756 85.735 1.00 21.98 651 PHE A N 1
ATOM 4751 C CA . PHE A 1 651 ? 89.932 123.590 84.450 1.00 25.09 651 PHE A CA 1
ATOM 4752 C C . PHE A 1 651 ? 90.980 122.498 84.575 1.00 31.08 651 PHE A C 1
ATOM 4753 O O . PHE A 1 651 ? 91.359 122.105 85.677 1.00 37.73 651 PHE A O 1
ATOM 4761 N N . SER A 1 652 ? 91.424 121.991 83.431 1.00 30.98 652 SER A N 1
ATOM 4762 C CA . SER A 1 652 ? 92.505 121.019 83.408 1.00 30.59 652 SER A CA 1
ATOM 4763 C C . SER A 1 652 ? 93.840 121.742 83.418 1.00 33.72 652 SER A C 1
ATOM 4764 O O . SER A 1 652 ? 94.052 122.686 82.659 1.00 42.19 652 SER A O 1
ATOM 4767 N N . SER A 1 653 ? 94.752 121.277 84.263 1.00 33.06 653 SER A N 1
ATOM 4768 C CA . SER A 1 653 ? 95.956 122.021 84.585 1.00 34.23 653 SER A CA 1
ATOM 4769 C C . SER A 1 653 ? 97.079 121.804 83.585 1.00 40.18 653 SER A C 1
ATOM 4770 O O . SER A 1 653 ? 98.240 122.050 83.915 1.00 44.29 653 SER A O 1
ATOM 4773 N N . GLY A 1 654 ? 96.768 121.366 82.372 1.00 49.28 654 GLY A N 1
ATOM 4774 C CA . GLY A 1 654 ? 97.779 121.111 81.371 1.00 50.87 654 GLY A CA 1
ATOM 4775 C C . GLY A 1 654 ? 98.285 122.384 80.726 1.00 55.45 654 GLY A C 1
ATOM 4776 O O . GLY A 1 654 ? 98.060 123.497 81.199 1.00 57.19 654 GLY A O 1
ATOM 4777 N N . THR A 1 655 ? 98.985 122.204 79.609 1.00 68.10 655 THR A N 1
ATOM 4778 C CA . THR A 1 655 ? 99.609 123.314 78.901 1.00 63.69 655 THR A CA 1
ATOM 4779 C C . THR A 1 655 ? 98.659 124.034 77.959 1.00 64.16 655 THR A C 1
ATOM 4780 O O . THR A 1 655 ? 99.077 124.991 77.303 1.00 69.81 655 THR A O 1
ATOM 4784 N N . GLU A 1 656 ? 97.416 123.592 77.849 1.00 61.94 656 GLU A N 1
ATOM 4785 C CA . GLU A 1 656 ? 96.433 124.281 77.029 1.00 64.31 656 GLU A CA 1
ATOM 4786 C C . GLU A 1 656 ? 95.668 125.342 77.804 1.00 67.48 656 GLU A C 1
ATOM 4787 O O . GLU A 1 656 ? 94.817 126.019 77.223 1.00 66.72 656 GLU A O 1
ATOM 4793 N N . ASN A 1 657 ? 95.938 125.489 79.101 1.00 56.25 657 ASN A N 1
ATOM 4794 C CA . ASN A 1 657 ? 95.272 126.473 79.954 1.00 47.94 657 ASN A CA 1
ATOM 4795 C C . ASN A 1 657 ? 96.306 127.246 80.757 1.00 51.37 657 ASN A C 1
ATOM 4796 O O . ASN A 1 657 ? 96.547 126.939 81.930 1.00 52.78 657 ASN A O 1
ATOM 4801 N N . PRO A 1 658 ? 96.956 128.239 80.151 1.00 53.03 658 PRO A N 1
ATOM 4802 C CA . PRO A 1 658 ? 97.727 129.201 80.942 1.00 51.87 658 PRO A CA 1
ATOM 4803 C C . PRO A 1 658 ? 96.800 130.253 81.524 1.00 54.28 658 PRO A C 1
ATOM 4804 O O . PRO A 1 658 ? 95.896 130.750 80.854 1.00 57.08 658 PRO A O 1
ATOM 4808 N N . HIS A 1 659 ? 97.026 130.595 82.784 1.00 49.36 659 HIS A N 1
ATOM 4809 C CA . HIS A 1 659 ? 96.100 131.439 83.516 1.00 49.26 659 HIS A CA 1
ATOM 4810 C C . HIS A 1 659 ? 96.875 132.453 84.337 1.00 48.84 659 HIS A C 1
ATOM 4811 O O . HIS A 1 659 ? 98.079 132.320 84.552 1.00 52.51 659 HIS A O 1
ATOM 4818 N N . GLY A 1 660 ? 96.169 133.476 84.795 1.00 45.81 660 GLY A N 1
ATOM 4819 C CA . GLY A 1 660 ? 96.785 134.480 85.637 1.00 48.11 660 GLY A CA 1
ATOM 4820 C C . GLY A 1 660 ? 95.756 135.194 86.482 1.00 52.13 660 GLY A C 1
ATOM 4821 O O . GLY A 1 660 ? 94.558 135.204 86.178 1.00 50.46 660 GLY A O 1
ATOM 4822 N N . VAL A 1 661 ? 96.247 135.798 87.558 1.00 61.51 661 VAL A N 1
ATOM 4823 C CA . VAL A 1 661 ? 95.424 136.566 88.480 1.00 60.90 661 VAL A CA 1
ATOM 4824 C C . VAL A 1 661 ? 95.966 137.985 88.529 1.00 60.32 661 VAL A C 1
ATOM 4825 O O . VAL A 1 661 ? 97.184 138.193 88.506 1.00 61.66 661 VAL A O 1
ATOM 4829 N N . LYS A 1 662 ? 95.065 138.957 88.543 1.00 66.83 662 LYS A N 1
ATOM 4830 C CA . LYS A 1 662 ? 95.458 140.350 88.626 1.00 66.46 662 LYS A CA 1
ATOM 4831 C C . LYS A 1 662 ? 95.808 140.719 90.066 1.00 71.21 662 LYS A C 1
ATOM 4832 O O . LYS A 1 662 ? 95.813 139.882 90.970 1.00 73.85 662 LYS A O 1
ATOM 4838 N N . ALA A 1 663 ? 96.134 141.989 90.270 1.00 79.44 663 ALA A N 1
ATOM 4839 C CA . ALA A 1 663 ? 96.404 142.510 91.601 1.00 77.01 663 ALA A CA 1
ATOM 4840 C C . ALA A 1 663 ? 95.112 142.991 92.246 1.00 78.26 663 ALA A C 1
ATOM 4841 O O . ALA A 1 663 ? 94.186 143.424 91.558 1.00 77.31 663 ALA A O 1
ATOM 4843 N N . VAL A 1 664 ? 95.047 142.897 93.569 1.00 84.30 664 VAL A N 1
ATOM 4844 C CA . VAL A 1 664 ? 93.917 143.446 94.308 1.00 85.19 664 VAL A CA 1
ATOM 4845 C C . VAL A 1 664 ? 94.230 144.888 94.687 1.00 87.46 664 VAL A C 1
ATOM 4846 O O . VAL A 1 664 ? 95.296 145.185 95.239 1.00 87.83 664 VAL A O 1
ATOM 4850 N N . THR A 1 665 ? 93.325 145.804 94.340 1.00 92.42 665 THR A N 1
ATOM 4851 C CA . THR A 1 665 ? 93.592 147.213 94.600 1.00 92.26 665 THR A CA 1
ATOM 4852 C C . THR A 1 665 ? 93.226 147.612 96.026 1.00 93.88 665 THR A C 1
ATOM 4853 O O . THR A 1 665 ? 93.892 148.476 96.605 1.00 95.11 665 THR A O 1
ATOM 4857 N N . ARG A 1 666 ? 92.201 146.990 96.610 1.00 97.82 666 ARG A N 1
ATOM 4858 C CA . ARG A 1 666 ? 91.773 147.247 97.980 1.00 95.51 666 ARG A CA 1
ATOM 4859 C C . ARG A 1 666 ? 90.705 146.230 98.356 1.00 96.01 666 ARG A C 1
ATOM 4860 O O . ARG A 1 666 ? 89.928 145.792 97.506 1.00 99.35 666 ARG A O 1
ATOM 4868 N N . GLY A 1 667 ? 90.669 145.870 99.628 1.00 91.99 667 GLY A N 1
ATOM 4869 C CA . GLY A 1 667 ? 89.671 144.951 100.136 1.00 93.85 667 GLY A CA 1
ATOM 4870 C C . GLY A 1 667 ? 90.281 143.636 100.587 1.00 93.99 667 GLY A C 1
ATOM 4871 O O . GLY A 1 667 ? 91.476 143.530 100.873 1.00 93.03 667 GLY A O 1
ATOM 4872 N N . GLN A 1 668 ? 89.422 142.619 100.646 1.00 89.59 668 GLN A N 1
ATOM 4873 C CA . GLN A 1 668 ? 89.784 141.286 101.110 1.00 90.21 668 GLN A CA 1
ATOM 4874 C C . GLN A 1 668 ? 89.381 140.252 100.070 1.00 91.56 668 GLN A C 1
ATOM 4875 O O . GLN A 1 668 ? 88.226 140.221 99.637 1.00 91.69 668 GLN A O 1
ATOM 4881 N N . ARG A 1 669 ? 90.323 139.394 99.687 1.00 79.10 669 ARG A N 1
ATOM 4882 C CA . ARG A 1 669 ? 90.071 138.332 98.721 1.00 72.83 669 ARG A CA 1
ATOM 4883 C C . ARG A 1 669 ? 90.431 137.003 99.361 1.00 74.12 669 ARG A C 1
ATOM 4884 O O . ARG A 1 669 ? 91.580 136.802 99.764 1.00 76.64 669 ARG A O 1
ATOM 4892 N N . CYS A 1 670 ? 89.458 136.102 99.459 1.00 65.27 670 CYS A N 1
ATOM 4893 C CA . CYS A 1 670 ? 89.658 134.813 100.100 1.00 65.25 670 CYS A CA 1
ATOM 4894 C C . CYS A 1 670 ? 88.983 133.721 99.290 1.00 63.82 670 CYS A C 1
ATOM 4895 O O . CYS A 1 670 ? 87.817 133.851 98.912 1.00 61.60 670 CYS A O 1
ATOM 4898 N N . ALA A 1 671 ? 89.716 132.638 99.045 1.00 42.83 671 ALA A N 1
ATOM 4899 C CA . ALA A 1 671 ? 89.229 131.548 98.214 1.00 37.69 671 ALA A CA 1
ATOM 4900 C C . ALA A 1 671 ? 89.951 130.269 98.609 1.00 40.34 671 ALA A C 1
ATOM 4901 O O . ALA A 1 671 ? 90.892 130.283 99.402 1.00 42.53 671 ALA A O 1
ATOM 4903 N N . ILE A 1 672 ? 89.493 129.158 98.037 1.00 32.46 672 ILE A N 1
ATOM 4904 C CA . ILE A 1 672 ? 90.083 127.840 98.233 1.00 20.05 672 ILE A CA 1
ATOM 4905 C C . ILE A 1 672 ? 90.675 127.396 96.905 1.00 24.99 672 ILE A C 1
ATOM 4906 O O . ILE A 1 672 ? 90.054 127.585 95.857 1.00 34.15 672 ILE A O 1
ATOM 4911 N N . ALA A 1 673 ? 91.876 126.830 96.941 1.00 24.38 673 ALA A N 1
ATOM 4912 C CA . ALA A 1 673 ? 92.549 126.341 95.745 1.00 26.08 673 ALA A CA 1
ATOM 4913 C C . ALA A 1 673 ? 92.810 124.848 95.868 1.00 29.86 673 ALA A C 1
ATOM 4914 O O . ALA A 1 673 ? 93.397 124.401 96.853 1.00 35.81 673 ALA A O 1
ATOM 4916 N N . LEU A 1 674 ? 92.400 124.087 94.857 1.00 24.91 674 LEU A N 1
ATOM 4917 C CA . LEU A 1 674 ? 92.412 122.634 94.888 1.00 11.93 674 LEU A CA 1
ATOM 4918 C C . LEU A 1 674 ? 93.109 122.084 93.654 1.00 25.29 674 LEU A C 1
ATOM 4919 O O . LEU A 1 674 ? 92.929 122.594 92.551 1.00 38.06 674 LEU A O 1
ATOM 4924 N N . TRP A 1 675 ? 93.905 121.031 93.852 1.00 34.48 675 TRP A N 1
ATOM 4925 C CA . TRP A 1 675 ? 94.589 120.322 92.777 1.00 36.65 675 TRP A CA 1
ATOM 4926 C C . TRP A 1 675 ? 94.362 118.828 92.939 1.00 37.38 675 TRP A C 1
ATOM 4927 O O . TRP A 1 675 ? 94.425 118.308 94.050 1.00 42.56 675 TRP A O 1
ATOM 4938 N N . PHE A 1 676 ? 94.114 118.138 91.832 1.00 35.76 676 PHE A N 1
ATOM 4939 C CA . PHE A 1 676 ? 93.725 116.738 91.855 1.00 31.96 676 PHE A CA 1
ATOM 4940 C C . PHE A 1 676 ? 94.646 115.923 90.960 1.00 38.28 676 PHE A C 1
ATOM 4941 O O . PHE A 1 676 ? 95.278 116.448 90.046 1.00 46.61 676 PHE A O 1
ATOM 4949 N N . THR A 1 677 ? 94.712 114.623 91.233 1.00 35.65 677 THR A N 1
ATOM 4950 C CA . THR A 1 677 ? 95.622 113.712 90.556 1.00 29.00 677 THR A CA 1
ATOM 4951 C C . THR A 1 677 ? 94.841 112.538 89.985 1.00 31.11 677 THR A C 1
ATOM 4952 O O . THR A 1 677 ? 93.762 112.201 90.467 1.00 42.26 677 THR A O 1
ATOM 4956 N N . LEU A 1 678 ? 95.380 111.923 88.941 1.00 21.87 678 LEU A N 1
ATOM 4957 C CA . LEU A 1 678 ? 94.853 110.660 88.453 1.00 20.94 678 LEU A CA 1
ATOM 4958 C C . LEU A 1 678 ? 95.749 109.484 88.809 1.00 31.20 678 LEU A C 1
ATOM 4959 O O . LEU A 1 678 ? 95.416 108.346 88.476 1.00 31.66 678 LEU A O 1
ATOM 4964 N N . ASP A 1 679 ? 96.869 109.734 89.483 1.00 34.70 679 ASP A N 1
ATOM 4965 C CA . ASP A 1 679 ? 97.859 108.721 89.838 1.00 31.82 679 ASP A CA 1
ATOM 4966 C C . ASP A 1 679 ? 97.766 108.386 91.318 1.00 31.00 679 ASP A C 1
ATOM 4967 O O . ASP A 1 679 ? 98.087 109.239 92.155 1.00 38.48 679 ASP A O 1
ATOM 4972 N N . PRO A 1 680 ? 97.335 107.180 91.697 1.00 29.12 680 PRO A N 1
ATOM 4973 C CA . PRO A 1 680 ? 97.122 106.889 93.126 1.00 32.72 680 PRO A CA 1
ATOM 4974 C C . PRO A 1 680 ? 98.381 106.919 93.966 1.00 37.76 680 PRO A C 1
ATOM 4975 O O . PRO A 1 680 ? 98.279 107.050 95.188 1.00 39.20 680 PRO A O 1
ATOM 4979 N N . ARG A 1 681 ? 99.560 106.792 93.359 1.00 41.88 681 ARG A N 1
ATOM 4980 C CA . ARG A 1 681 ? 100.804 106.898 94.113 1.00 39.61 681 ARG A CA 1
ATOM 4981 C C . ARG A 1 681 ? 100.975 108.286 94.713 1.00 40.07 681 ARG A C 1
ATOM 4982 O O . ARG A 1 681 ? 101.468 108.427 95.836 1.00 45.03 681 ARG A O 1
ATOM 4990 N N . HIS A 1 682 ? 100.608 109.326 93.964 1.00 36.61 682 HIS A N 1
ATOM 4991 C CA . HIS A 1 682 ? 100.805 110.713 94.379 1.00 40.56 682 HIS A CA 1
ATOM 4992 C C . HIS A 1 682 ? 99.511 111.291 94.939 1.00 41.65 682 HIS A C 1
ATOM 4993 O O . HIS A 1 682 ? 98.911 112.199 94.374 1.00 42.85 682 HIS A O 1
ATOM 5000 N N . SER A 1 683 ? 99.107 110.790 96.096 1.00 34.72 683 SER A N 1
ATOM 5001 C CA . SER A 1 683 ? 97.908 111.255 96.769 1.00 34.52 683 SER A CA 1
ATOM 5002 C C . SER A 1 683 ? 98.314 112.052 97.995 1.00 43.73 683 SER A C 1
ATOM 5003 O O . SER A 1 683 ? 99.422 111.904 98.510 1.00 50.69 683 SER A O 1
ATOM 5006 N N . GLU A 1 684 ? 97.414 112.914 98.454 1.00 35.57 684 GLU A N 1
ATOM 5007 C CA . GLU A 1 684 ? 97.713 113.722 99.624 1.00 24.84 684 GLU A CA 1
ATOM 5008 C C . GLU A 1 684 ? 97.918 112.819 100.824 1.00 38.26 684 GLU A C 1
ATOM 5009 O O . GLU A 1 684 ? 97.054 112.007 101.156 1.00 47.48 684 GLU A O 1
ATOM 5015 N N . ARG A 1 685 ? 99.085 112.931 101.452 1.00 41.61 685 ARG A N 1
ATOM 5016 C CA . ARG A 1 685 ? 99.376 112.095 102.604 1.00 38.61 685 ARG A CA 1
ATOM 5017 C C . ARG A 1 685 ? 98.683 112.581 103.862 1.00 44.54 685 ARG A C 1
ATOM 5018 O O . ARG A 1 685 ? 98.370 111.769 104.733 1.00 48.49 685 ARG A O 1
ATOM 5026 N N . ASP A 1 686 ? 98.431 113.879 103.975 1.00 43.76 686 ASP A N 1
ATOM 5027 C CA . ASP A 1 686 ? 97.745 114.416 105.138 1.00 39.28 686 ASP A CA 1
ATOM 5028 C C . ASP A 1 686 ? 96.251 114.143 105.129 1.00 39.96 686 ASP A C 1
ATOM 5029 O O . ASP A 1 686 ? 95.592 114.400 106.136 1.00 44.81 686 ASP A O 1
ATOM 5034 N N . ARG A 1 687 ? 95.699 113.633 104.030 1.00 32.89 687 ARG A N 1
ATOM 5035 C CA . ARG A 1 687 ? 94.262 113.399 103.970 1.00 30.49 687 ARG A CA 1
ATOM 5036 C C . ARG A 1 687 ? 93.852 112.169 104.764 1.00 34.53 687 ARG A C 1
ATOM 5037 O O . ARG A 1 687 ? 92.743 112.124 105.305 1.00 42.14 687 ARG A O 1
ATOM 5045 N N . VAL A 1 688 ? 94.724 111.167 104.853 1.00 36.10 688 VAL A N 1
ATOM 5046 C CA . VAL A 1 688 ? 94.422 109.982 105.651 1.00 38.14 688 VAL A CA 1
ATOM 5047 C C . VAL A 1 688 ? 94.316 110.341 107.128 1.00 44.14 688 VAL A C 1
ATOM 5048 O O . VAL A 1 688 ? 93.396 109.898 107.832 1.00 43.96 688 VAL A O 1
ATOM 5052 N N . GLN A 1 689 ? 95.251 111.151 107.620 1.00 37.20 689 GLN A N 1
ATOM 5053 C CA . GLN A 1 689 ? 95.210 111.570 109.013 1.00 32.02 689 GLN A CA 1
ATOM 5054 C C . GLN A 1 689 ? 93.976 112.409 109.303 1.00 38.48 689 GLN A C 1
ATOM 5055 O O . GLN A 1 689 ? 93.358 112.266 110.362 1.00 46.59 689 GLN A O 1
ATOM 5061 N N . ALA A 1 690 ? 93.608 113.299 108.383 1.00 31.45 690 ALA A N 1
ATOM 5062 C CA . ALA A 1 690 ? 92.407 114.103 108.572 1.00 26.41 690 ALA A CA 1
ATOM 5063 C C . ALA A 1 690 ? 91.166 113.230 108.607 1.00 32.54 690 ALA A C 1
ATOM 5064 O O . ALA A 1 690 ? 90.244 113.478 109.389 1.00 41.58 690 ALA A O 1
ATOM 5066 N N . ASP A 1 691 ? 91.118 112.204 107.761 1.00 32.34 691 ASP A N 1
ATOM 5067 C CA . ASP A 1 691 ? 89.984 111.289 107.786 1.00 36.38 691 ASP A CA 1
ATOM 5068 C C . ASP A 1 691 ? 89.882 110.565 109.123 1.00 45.20 691 ASP A C 1
ATOM 5069 O O . ASP A 1 691 ? 88.788 110.438 109.693 1.00 47.74 691 ASP A O 1
ATOM 5074 N N . ASP A 1 692 ? 91.017 110.091 109.643 1.00 44.86 692 ASP A N 1
ATOM 5075 C CA . ASP A 1 692 ? 91.015 109.449 110.954 1.00 40.62 692 ASP A CA 1
ATOM 5076 C C . ASP A 1 692 ? 90.548 110.409 112.039 1.00 39.38 692 ASP A C 1
ATOM 5077 O O . ASP A 1 692 ? 89.771 110.029 112.922 1.00 46.59 692 ASP A O 1
ATOM 5082 N N . LEU A 1 693 ? 91.019 111.656 111.994 1.00 31.88 693 LEU A N 1
ATOM 5083 C CA . LEU A 1 693 ? 90.608 112.643 112.986 1.00 34.73 693 LEU A CA 1
ATOM 5084 C C . LEU A 1 693 ? 89.114 112.903 112.932 1.00 34.40 693 LEU A C 1
ATOM 5085 O O . LEU A 1 693 ? 88.473 113.060 113.971 1.00 39.86 693 LEU A O 1
ATOM 5090 N N . VAL A 1 694 ? 88.548 113.003 111.733 1.00 34.16 694 VAL A N 1
ATOM 5091 C CA . VAL A 1 694 ? 87.116 113.264 111.622 1.00 36.83 694 VAL A CA 1
ATOM 5092 C C . VAL A 1 694 ? 86.325 112.102 112.200 1.00 39.76 694 VAL A C 1
ATOM 5093 O O . VAL A 1 694 ? 85.356 112.293 112.948 1.00 44.55 694 VAL A O 1
ATOM 5097 N N . LYS A 1 695 ? 86.742 110.874 111.883 1.00 43.41 695 LYS A N 1
ATOM 5098 C CA . LYS A 1 695 ? 86.046 109.711 112.424 1.00 45.31 695 LYS A CA 1
ATOM 5099 C C . LYS A 1 695 ? 86.131 109.670 113.944 1.00 48.79 695 LYS A C 1
ATOM 5100 O O . LYS A 1 695 ? 85.154 109.332 114.619 1.00 49.31 695 LYS A O 1
ATOM 5106 N N . MET A 1 696 ? 87.296 110.002 114.502 1.00 50.11 696 MET A N 1
ATOM 5107 C CA . MET A 1 696 ? 87.451 110.023 115.954 1.00 46.50 696 MET A CA 1
ATOM 5108 C C . MET A 1 696 ? 86.606 111.115 116.600 1.00 44.70 696 MET A C 1
ATOM 5109 O O . MET A 1 696 ? 85.915 110.865 117.592 1.00 47.38 696 MET A O 1
ATOM 5114 N N . LEU A 1 697 ? 86.640 112.328 116.052 1.00 44.09 697 LEU A N 1
ATOM 5115 C CA . LEU A 1 697 ? 86.022 113.476 116.702 1.00 38.23 697 LEU A CA 1
ATOM 5116 C C . LEU A 1 697 ? 84.504 113.450 116.620 1.00 44.44 697 LEU A C 1
ATOM 5117 O O . LEU A 1 697 ? 83.830 113.861 117.570 1.00 45.76 697 LEU A O 1
ATOM 5122 N N . PHE A 1 698 ? 83.936 113.007 115.498 1.00 51.65 698 PHE A N 1
ATOM 5123 C CA . PHE A 1 698 ? 82.504 113.175 115.301 1.00 51.63 698 PHE A CA 1
ATOM 5124 C C . PHE A 1 698 ? 81.708 111.880 115.307 1.00 53.89 698 PHE A C 1
ATOM 5125 O O . PHE A 1 698 ? 80.475 111.941 115.305 1.00 52.43 698 PHE A O 1
ATOM 5133 N N . SER A 1 699 ? 82.360 110.721 115.322 1.00 67.68 699 SER A N 1
ATOM 5134 C CA . SER A 1 699 ? 81.679 109.426 115.379 1.00 68.42 699 SER A CA 1
ATOM 5135 C C . SER A 1 699 ? 82.345 108.547 116.431 1.00 72.52 699 SER A C 1
ATOM 5136 O O . SER A 1 699 ? 82.955 107.522 116.106 1.00 71.47 699 SER A O 1
ATOM 5139 N N . PRO A 1 700 ? 82.235 108.911 117.706 1.00 84.61 700 PRO A N 1
ATOM 5140 C CA . PRO A 1 700 ? 82.995 108.205 118.739 1.00 82.97 700 PRO A CA 1
ATOM 5141 C C . PRO A 1 700 ? 82.500 106.784 118.947 1.00 83.87 700 PRO A C 1
ATOM 5142 O O . PRO A 1 700 ? 81.359 106.441 118.630 1.00 84.26 700 PRO A O 1
ATOM 5146 N N . GLU A 1 701 ? 83.383 105.954 119.498 1.00 98.76 701 GLU A N 1
ATOM 5147 C CA . GLU A 1 701 ? 83.048 104.568 119.814 1.00 98.94 701 GLU A CA 1
ATOM 5148 C C . GLU A 1 701 ? 83.918 104.128 120.983 1.00 101.20 701 GLU A C 1
ATOM 5149 O O . GLU A 1 701 ? 85.143 104.078 120.856 1.00 100.43 701 GLU A O 1
ATOM 5155 N N . GLU A 1 702 ? 83.288 103.818 122.113 1.00 105.87 702 GLU A N 1
ATOM 5156 C CA . GLU A 1 702 ? 83.998 103.358 123.297 1.00 105.04 702 GLU A CA 1
ATOM 5157 C C . GLU A 1 702 ? 84.301 101.862 123.191 1.00 104.13 702 GLU A C 1
ATOM 5158 O O . GLU A 1 702 ? 83.970 101.202 122.202 1.00 102.66 702 GLU A O 1
ATOM 5164 N N . MET A 1 703 ? 84.948 101.321 124.222 1.00 90.46 703 MET A N 1
ATOM 5165 C CA . MET A 1 703 ? 85.422 99.943 124.173 1.00 89.90 703 MET A CA 1
ATOM 5166 C C . MET A 1 703 ? 85.168 99.192 125.477 1.00 91.20 703 MET A C 1
ATOM 5167 O O . MET A 1 703 ? 85.915 98.278 125.843 1.00 92.38 703 MET A O 1
ATOM 5172 N N . ASP A 1 704 ? 84.079 99.517 126.176 1.00 97.44 704 ASP A N 1
ATOM 5173 C CA . ASP A 1 704 ? 83.662 98.765 127.361 1.00 97.96 704 ASP A CA 1
ATOM 5174 C C . ASP A 1 704 ? 84.765 98.766 128.423 1.00 99.55 704 ASP A C 1
ATOM 5175 O O . ASP A 1 704 ? 85.399 97.752 128.718 1.00 98.68 704 ASP A O 1
ATOM 5180 N N . LEU A 1 705 ? 84.993 99.962 128.968 1.00 92.86 705 LEU A N 1
ATOM 5181 C CA . LEU A 1 705 ? 86.052 100.144 129.952 1.00 89.06 705 LEU A CA 1
ATOM 5182 C C . LEU A 1 705 ? 85.872 99.238 131.163 1.00 91.11 705 LEU A C 1
ATOM 5183 O O . LEU A 1 705 ? 86.856 98.898 131.828 1.00 92.91 705 LEU A O 1
ATOM 5188 N N . SER A 1 706 ? 84.642 98.841 131.471 1.00 97.75 706 SER A N 1
ATOM 5189 C CA . SER A 1 706 ? 84.396 97.950 132.602 1.00 97.87 706 SER A CA 1
ATOM 5190 C C . SER A 1 706 ? 85.056 96.590 132.383 1.00 95.74 706 SER A C 1
ATOM 5191 O O . SER A 1 706 ? 85.800 96.101 133.235 1.00 94.42 706 SER A O 1
ATOM 5194 N N . GLN B 2 27 ? 93.403 115.634 146.393 1.00 59.41 27 GLN B N 1
ATOM 5195 C CA . GLN B 2 27 ? 93.031 115.889 145.009 1.00 62.56 27 GLN B CA 1
ATOM 5196 C C . GLN B 2 27 ? 92.948 114.602 144.215 1.00 60.39 27 GLN B C 1
ATOM 5197 O O . GLN B 2 27 ? 92.980 114.614 142.991 1.00 65.16 27 GLN B O 1
ATOM 5203 N N . TYR B 2 28 ? 92.833 113.489 144.929 1.00 55.12 28 TYR B N 1
ATOM 5204 C CA . TYR B 2 28 ? 92.696 112.174 144.324 1.00 55.46 28 TYR B CA 1
ATOM 5205 C C . TYR B 2 28 ? 91.568 111.365 144.942 1.00 59.03 28 TYR B C 1
ATOM 5206 O O . TYR B 2 28 ? 91.519 110.147 144.756 1.00 62.85 28 TYR B O 1
ATOM 5215 N N . GLU B 2 29 ? 90.667 112.006 145.686 1.00 69.51 29 GLU B N 1
ATOM 5216 C CA . GLU B 2 29 ? 89.552 111.275 146.279 1.00 70.85 29 GLU B CA 1
ATOM 5217 C C . GLU B 2 29 ? 88.481 110.969 145.241 1.00 71.00 29 GLU B C 1
ATOM 5218 O O . GLU B 2 29 ? 87.980 109.843 145.164 1.00 68.25 29 GLU B O 1
ATOM 5224 N N . ARG B 2 30 ? 88.114 111.960 144.435 1.00 72.31 30 ARG B N 1
ATOM 5225 C CA . ARG B 2 30 ? 87.074 111.784 143.423 1.00 70.72 30 ARG B CA 1
ATOM 5226 C C . ARG B 2 30 ? 87.663 111.365 142.080 1.00 70.41 30 ARG B C 1
ATOM 5227 O O . ARG B 2 30 ? 87.309 111.889 141.027 1.00 71.41 30 ARG B O 1
ATOM 5235 N N . TYR B 2 31 ? 88.538 110.367 142.095 1.00 56.69 31 TYR B N 1
ATOM 5236 C CA . TYR B 2 31 ? 89.184 109.896 140.882 1.00 53.37 31 TYR B CA 1
ATOM 5237 C C . TYR B 2 31 ? 88.816 108.446 140.634 1.00 58.53 31 TYR B C 1
ATOM 5238 O O . TYR B 2 31 ? 88.949 107.605 141.528 1.00 62.04 31 TYR B O 1
ATOM 5247 N N . SER B 2 32 ? 88.370 108.157 139.416 1.00 60.47 32 SER B N 1
ATOM 5248 C CA . SER B 2 32 ? 88.104 106.789 138.993 1.00 60.14 32 SER B CA 1
ATOM 5249 C C . SER B 2 32 ? 88.363 106.713 137.500 1.00 60.51 32 SER B C 1
ATOM 5250 O O . SER B 2 32 ? 87.860 107.547 136.745 1.00 60.60 32 SER B O 1
ATOM 5253 N N . PHE B 2 33 ? 89.163 105.733 137.082 1.00 58.72 33 PHE B N 1
ATOM 5254 C CA . PHE B 2 33 ? 89.472 105.586 135.665 1.00 59.04 33 PHE B CA 1
ATOM 5255 C C . PHE B 2 33 ? 88.245 105.161 134.871 1.00 62.58 33 PHE B C 1
ATOM 5256 O O . PHE B 2 33 ? 88.017 105.648 133.761 1.00 61.63 33 PHE B O 1
ATOM 5264 N N . ARG B 2 34 ? 87.436 104.265 135.436 1.00 73.72 34 ARG B N 1
ATOM 5265 C CA . ARG B 2 34 ? 86.277 103.737 134.725 1.00 72.34 34 ARG B CA 1
ATOM 5266 C C . ARG B 2 34 ? 85.253 104.827 134.433 1.00 74.86 34 ARG B C 1
ATOM 5267 O O . ARG B 2 34 ? 84.650 104.851 133.355 1.00 75.02 34 ARG B O 1
ATOM 5275 N N . SER B 2 35 ? 85.026 105.726 135.386 1.00 73.10 35 SER B N 1
ATOM 5276 C CA . SER B 2 35 ? 84.026 106.783 135.239 1.00 72.34 35 SER B CA 1
ATOM 5277 C C . SER B 2 35 ? 84.681 108.132 135.510 1.00 72.69 35 SER B C 1
ATOM 5278 O O . SER B 2 35 ? 84.629 108.638 136.634 1.00 71.48 35 SER B O 1
ATOM 5281 N N . PHE B 2 36 ? 85.279 108.720 134.485 1.00 65.97 36 PHE B N 1
ATOM 5282 C CA . PHE B 2 36 ? 85.834 110.052 134.609 1.00 66.10 36 PHE B CA 1
ATOM 5283 C C . PHE B 2 36 ? 84.787 111.065 134.191 1.00 66.25 36 PHE B C 1
ATOM 5284 O O . PHE B 2 36 ? 84.175 110.903 133.127 1.00 68.80 36 PHE B O 1
ATOM 5292 N N . PRO B 2 37 ? 84.542 112.101 134.988 1.00 70.84 37 PRO B N 1
ATOM 5293 C CA . PRO B 2 37 ? 83.491 113.064 134.642 1.00 71.24 37 PRO B CA 1
ATOM 5294 C C . PRO B 2 37 ? 83.741 113.703 133.286 1.00 74.93 37 PRO B C 1
ATOM 5295 O O . PRO B 2 37 ? 84.836 114.187 133.000 1.00 77.37 37 PRO B O 1
ATOM 5299 N N . ARG B 2 38 ? 82.705 113.713 132.448 1.00 82.23 38 ARG B N 1
ATOM 5300 C CA . ARG B 2 38 ? 82.804 114.408 131.173 1.00 82.61 38 ARG B CA 1
ATOM 5301 C C . ARG B 2 38 ? 82.818 115.918 131.345 1.00 84.22 38 ARG B C 1
ATOM 5302 O O . ARG B 2 38 ? 83.052 116.636 130.369 1.00 83.14 38 ARG B O 1
ATOM 5310 N N . ASP B 2 39 ? 82.571 116.409 132.559 1.00 95.93 39 ASP B N 1
ATOM 5311 C CA . ASP B 2 39 ? 82.557 117.844 132.807 1.00 94.88 39 ASP B CA 1
ATOM 5312 C C . ASP B 2 39 ? 83.944 118.459 132.696 1.00 94.37 39 ASP B C 1
ATOM 5313 O O . ASP B 2 39 ? 84.071 119.618 132.290 1.00 95.34 39 ASP B O 1
ATOM 5318 N N . GLU B 2 40 ? 84.990 117.716 133.060 1.00 75.43 40 GLU B N 1
ATOM 5319 C CA . GLU B 2 40 ? 86.338 118.263 133.129 1.00 72.43 40 GLU B CA 1
ATOM 5320 C C . GLU B 2 40 ? 87.281 117.673 132.088 1.00 70.07 40 GLU B C 1
ATOM 5321 O O . GLU B 2 40 ? 88.498 117.752 132.255 1.00 73.46 40 GLU B O 1
ATOM 5327 N N . LEU B 2 41 ? 86.759 117.081 131.022 1.00 56.03 41 LEU B N 1
ATOM 5328 C CA . LEU B 2 41 ? 87.612 116.574 129.951 1.00 55.09 41 LEU B CA 1
ATOM 5329 C C . LEU B 2 41 ? 88.056 117.748 129.092 1.00 57.14 41 LEU B C 1
ATOM 5330 O O . LEU B 2 41 ? 87.304 118.244 128.254 1.00 61.13 41 LEU B O 1
ATOM 5335 N N . MET B 2 42 ? 89.278 118.202 129.312 1.00 48.00 42 MET B N 1
ATOM 5336 C CA . MET B 2 42 ? 89.904 119.259 128.538 1.00 42.80 42 MET B CA 1
ATOM 5337 C C . MET B 2 42 ? 91.352 118.867 128.302 1.00 45.52 42 MET B C 1
ATOM 5338 O O . MET B 2 42 ? 91.874 117.977 128.977 1.00 54.46 42 MET B O 1
ATOM 5343 N N . PRO B 2 43 ? 92.014 119.483 127.330 1.00 42.13 43 PRO B N 1
ATOM 5344 C CA . PRO B 2 43 ? 93.437 119.205 127.142 1.00 45.21 43 PRO B CA 1
ATOM 5345 C C . PRO B 2 43 ? 94.232 119.572 128.382 1.00 50.25 43 PRO B C 1
ATOM 5346 O O . PRO B 2 43 ? 93.896 120.506 129.108 1.00 55.35 43 PRO B O 1
ATOM 5350 N N . LEU B 2 44 ? 95.290 118.802 128.633 1.00 49.12 44 LEU B N 1
ATOM 5351 C CA . LEU B 2 44 ? 96.129 119.045 129.801 1.00 45.40 44 LEU B CA 1
ATOM 5352 C C . LEU B 2 44 ? 96.805 120.409 129.727 1.00 49.35 44 LEU B C 1
ATOM 5353 O O . LEU B 2 44 ? 96.891 121.129 130.730 1.00 55.68 44 LEU B O 1
ATOM 5358 N N . GLU B 2 45 ? 97.278 120.788 128.541 1.00 50.72 45 GLU B N 1
ATOM 5359 C CA . GLU B 2 45 ? 97.963 122.065 128.389 1.00 51.84 45 GLU B CA 1
ATOM 5360 C C . GLU B 2 45 ? 97.044 123.240 128.685 1.00 53.10 45 GLU B C 1
ATOM 5361 O O . GLU B 2 45 ? 97.469 124.222 129.299 1.00 55.92 45 GLU B O 1
ATOM 5367 N N . SER B 2 46 ? 95.790 123.177 128.240 1.00 51.48 46 SER B N 1
ATOM 5368 C CA . SER B 2 46 ? 94.889 124.300 128.475 1.00 54.37 46 SER B CA 1
ATOM 5369 C C . SER B 2 46 ? 94.556 124.444 129.952 1.00 58.90 46 SER B C 1
ATOM 5370 O O . SER B 2 46 ? 94.482 125.565 130.467 1.00 63.50 46 SER B O 1
ATOM 5373 N N . ALA B 2 47 ? 94.338 123.328 130.649 1.00 50.89 47 ALA B N 1
ATOM 5374 C CA . ALA B 2 47 ? 94.062 123.404 132.079 1.00 47.71 47 ALA B CA 1
ATOM 5375 C C . ALA B 2 47 ? 95.257 123.958 132.836 1.00 47.79 47 ALA B C 1
ATOM 5376 O O . ALA B 2 47 ? 95.100 124.798 133.730 1.00 51.42 47 ALA B O 1
ATOM 5378 N N . TYR B 2 48 ? 96.465 123.519 132.477 1.00 52.33 48 TYR B N 1
ATOM 5379 C CA . TYR B 2 48 ? 97.657 124.063 133.120 1.00 54.15 48 TYR B CA 1
ATOM 5380 C C . TYR B 2 48 ? 97.816 125.555 132.835 1.00 55.56 48 TYR B C 1
ATOM 5381 O O . TYR B 2 48 ? 98.165 126.334 133.733 1.00 58.62 48 TYR B O 1
ATOM 5390 N N . ARG B 2 49 ? 97.552 125.974 131.596 1.00 57.37 49 ARG B N 1
ATOM 5391 C CA . ARG B 2 49 ? 97.644 127.388 131.249 1.00 57.78 49 ARG B CA 1
ATOM 5392 C C . ARG B 2 49 ? 96.656 128.225 132.046 1.00 62.56 49 ARG B C 1
ATOM 5393 O O . ARG B 2 49 ? 97.012 129.291 132.558 1.00 63.92 49 ARG B O 1
ATOM 5401 N N . HIS B 2 50 ? 95.408 127.765 132.159 1.00 61.30 50 HIS B N 1
ATOM 5402 C CA . HIS B 2 50 ? 94.425 128.511 132.939 1.00 57.93 50 HIS B CA 1
ATOM 5403 C C . HIS B 2 50 ? 94.840 128.594 134.400 1.00 60.26 50 HIS B C 1
ATOM 5404 O O . HIS B 2 50 ? 94.678 129.639 135.042 1.00 64.50 50 HIS B O 1
ATOM 5411 N N . ALA B 2 51 ? 95.360 127.493 134.948 1.00 61.38 51 ALA B N 1
ATOM 5412 C CA . ALA B 2 51 ? 95.773 127.497 136.345 1.00 60.13 51 ALA B CA 1
ATOM 5413 C C . ALA B 2 51 ? 96.875 128.514 136.593 1.00 59.37 51 ALA B C 1
ATOM 5414 O O . ALA B 2 51 ? 96.820 129.274 137.564 1.00 60.51 51 ALA B O 1
ATOM 5416 N N . LEU B 2 52 ? 97.882 128.551 135.721 1.00 59.00 52 LEU B N 1
ATOM 5417 C CA . LEU B 2 52 ? 98.969 129.507 135.914 1.00 60.05 52 LEU B CA 1
ATOM 5418 C C . LEU B 2 52 ? 98.497 130.940 135.681 1.00 65.67 52 LEU B C 1
ATOM 5419 O O . LEU B 2 52 ? 98.981 131.873 136.334 1.00 65.45 52 LEU B O 1
ATOM 5424 N N . ASP B 2 53 ? 97.553 131.135 134.753 1.00 74.46 53 ASP B N 1
ATOM 5425 C CA . ASP B 2 53 ? 96.988 132.462 134.535 1.00 72.31 53 ASP B CA 1
ATOM 5426 C C . ASP B 2 53 ? 96.277 132.971 135.779 1.00 69.80 53 ASP B C 1
ATOM 5427 O O . ASP B 2 53 ? 96.445 134.132 136.167 1.00 72.54 53 ASP B O 1
ATOM 5432 N N . LYS B 2 54 ? 95.482 132.119 136.422 1.00 69.70 54 LYS B N 1
ATOM 5433 C CA . LYS B 2 54 ? 94.824 132.539 137.654 1.00 70.29 54 LYS B CA 1
ATOM 5434 C C . LYS B 2 54 ? 95.825 132.717 138.787 1.00 72.28 54 LYS B C 1
ATOM 5435 O O . LYS B 2 54 ? 95.642 133.591 139.640 1.00 71.20 54 LYS B O 1
ATOM 5441 N N . TYR B 2 55 ? 96.882 131.903 138.812 1.00 74.11 55 TYR B N 1
ATOM 5442 C CA . TYR B 2 55 ? 97.922 132.047 139.828 1.00 70.02 55 TYR B CA 1
ATOM 5443 C C . TYR B 2 55 ? 98.602 133.406 139.735 1.00 71.30 55 TYR B C 1
ATOM 5444 O O . TYR B 2 55 ? 98.844 134.062 140.753 1.00 72.58 55 TYR B O 1
ATOM 5453 N N . SER B 2 56 ? 98.935 133.842 138.518 1.00 73.61 56 SER B N 1
ATOM 5454 C CA . SER B 2 56 ? 99.532 135.163 138.359 1.00 73.04 56 SER B CA 1
ATOM 5455 C C . SER B 2 56 ? 98.528 136.280 138.596 1.00 72.85 56 SER B C 1
ATOM 5456 O O . SER B 2 56 ? 98.932 137.427 138.801 1.00 71.42 56 SER B O 1
ATOM 5459 N N . GLY B 2 57 ? 97.240 135.974 138.570 1.00 81.30 57 GLY B N 1
ATOM 5460 C CA . GLY B 2 57 ? 96.198 136.943 138.814 1.00 83.26 57 GLY B CA 1
ATOM 5461 C C . GLY B 2 57 ? 95.785 137.071 140.259 1.00 84.25 57 GLY B C 1
ATOM 5462 O O . GLY B 2 57 ? 94.780 137.728 140.546 1.00 84.46 57 GLY B O 1
ATOM 5463 N N . GLU B 2 58 ? 96.521 136.446 141.177 1.00 85.84 58 GLU B N 1
ATOM 5464 C CA . GLU B 2 58 ? 96.248 136.517 142.609 1.00 83.28 58 GLU B CA 1
ATOM 5465 C C . GLU B 2 58 ? 94.846 136.024 142.947 1.00 84.64 58 GLU B C 1
ATOM 5466 O O . GLU B 2 58 ? 94.231 136.482 143.912 1.00 85.43 58 GLU B O 1
ATOM 5472 N N . HIS B 2 59 ? 94.330 135.091 142.155 1.00 85.28 59 HIS B N 1
ATOM 5473 C CA . HIS B 2 59 ? 93.076 134.408 142.444 1.00 86.74 59 HIS B CA 1
ATOM 5474 C C . HIS B 2 59 ? 93.413 132.982 142.848 1.00 87.06 59 HIS B C 1
ATOM 5475 O O . HIS B 2 59 ? 93.755 132.159 141.993 1.00 87.44 59 HIS B O 1
ATOM 5482 N N . TRP B 2 60 ? 93.306 132.688 144.141 1.00 78.09 60 TRP B N 1
ATOM 5483 C CA . TRP B 2 60 ? 93.834 131.444 144.680 1.00 75.26 60 TRP B CA 1
ATOM 5484 C C . TRP B 2 60 ? 92.866 130.276 144.558 1.00 76.10 60 TRP B C 1
ATOM 5485 O O . TRP B 2 60 ? 93.283 129.177 144.190 1.00 80.13 60 TRP B O 1
ATOM 5496 N N . ALA B 2 61 ? 91.583 130.484 144.852 1.00 68.50 61 ALA B N 1
ATOM 5497 C CA . ALA B 2 61 ? 90.637 129.371 144.841 1.00 71.93 61 ALA B CA 1
ATOM 5498 C C . ALA B 2 61 ? 90.542 128.735 143.457 1.00 72.18 61 ALA B C 1
ATOM 5499 O O . ALA B 2 61 ? 90.618 127.506 143.309 1.00 70.38 61 ALA B O 1
ATOM 5501 N N . GLU B 2 62 ? 90.395 129.564 142.426 1.00 71.82 62 GLU B N 1
ATOM 5502 C CA . GLU B 2 62 ? 90.281 129.040 141.073 1.00 73.78 62 GLU B CA 1
ATOM 5503 C C . GLU B 2 62 ? 91.569 128.354 140.633 1.00 75.03 62 GLU B C 1
ATOM 5504 O O . GLU B 2 62 ? 91.531 127.342 139.923 1.00 76.60 62 GLU B O 1
ATOM 5510 N N . SER B 2 63 ? 92.720 128.891 141.039 1.00 67.45 63 SER B N 1
ATOM 5511 C CA . SER B 2 63 ? 93.983 128.249 140.697 1.00 67.17 63 SER B CA 1
ATOM 5512 C C . SER B 2 63 ? 94.115 126.890 141.376 1.00 67.18 63 SER B C 1
ATOM 5513 O O . SER B 2 63 ? 94.634 125.940 140.781 1.00 68.28 63 SER B O 1
ATOM 5516 N N . VAL B 2 64 ? 93.646 126.770 142.619 1.00 56.87 64 VAL B N 1
ATOM 5517 C CA . VAL B 2 64 ? 93.647 125.469 143.282 1.00 54.98 64 VAL B CA 1
ATOM 5518 C C . VAL B 2 64 ? 92.789 124.482 142.505 1.00 59.35 64 VAL B C 1
ATOM 5519 O O . VAL B 2 64 ? 93.201 123.344 142.237 1.00 62.86 64 VAL B O 1
ATOM 5523 N N . GLY B 2 65 ? 91.589 124.909 142.113 1.00 58.23 65 GLY B N 1
ATOM 5524 C CA . GLY B 2 65 ? 90.721 124.019 141.361 1.00 54.50 65 GLY B CA 1
ATOM 5525 C C . GLY B 2 65 ? 91.337 123.565 140.052 1.00 54.98 65 GLY B C 1
ATOM 5526 O O . GLY B 2 65 ? 91.300 122.380 139.712 1.00 58.73 65 GLY B O 1
ATOM 5527 N N . TYR B 2 66 ? 91.946 124.493 139.314 1.00 50.51 66 TYR B N 1
ATOM 5528 C CA . TYR B 2 66 ? 92.500 124.137 138.012 1.00 51.41 66 TYR B CA 1
ATOM 5529 C C . TYR B 2 66 ? 93.751 123.273 138.142 1.00 53.26 66 TYR B C 1
ATOM 5530 O O . TYR B 2 66 ? 93.967 122.363 137.332 1.00 57.39 66 TYR B O 1
ATOM 5539 N N . LEU B 2 67 ? 94.588 123.529 139.149 1.00 43.53 67 LEU B N 1
ATOM 5540 C CA . LEU B 2 67 ? 95.748 122.673 139.354 1.00 38.75 67 LEU B CA 1
ATOM 5541 C C . LEU B 2 67 ? 95.324 121.256 139.705 1.00 36.10 67 LEU B C 1
ATOM 5542 O O . LEU B 2 67 ? 95.903 120.281 139.205 1.00 50.93 67 LEU B O 1
ATOM 5547 N N . GLU B 2 68 ? 94.306 121.114 140.554 1.00 30.44 68 GLU B N 1
ATOM 5548 C CA . GLU B 2 68 ? 93.810 119.779 140.864 1.00 40.89 68 GLU B CA 1
ATOM 5549 C C . GLU B 2 68 ? 93.260 119.091 139.620 1.00 45.41 68 GLU B C 1
ATOM 5550 O O . GLU B 2 68 ? 93.486 117.890 139.410 1.00 47.44 68 GLU B O 1
ATOM 5556 N N . ILE B 2 69 ? 92.549 119.842 138.773 1.00 39.04 69 ILE B N 1
ATOM 5557 C CA . ILE B 2 69 ? 92.036 119.274 137.528 1.00 34.52 69 ILE B CA 1
ATOM 5558 C C . ILE B 2 69 ? 93.175 118.753 136.663 1.00 36.37 69 ILE B C 1
ATOM 5559 O O . ILE B 2 69 ? 93.105 117.640 136.127 1.00 45.60 69 ILE B O 1
ATOM 5564 N N . SER B 2 70 ? 94.240 119.542 136.510 1.00 33.19 70 SER B N 1
ATOM 5565 C CA . SER B 2 70 ? 95.348 119.114 135.661 1.00 32.03 70 SER B CA 1
ATOM 5566 C C . SER B 2 70 ? 96.048 117.880 136.222 1.00 35.02 70 SER B C 1
ATOM 5567 O O . SER B 2 70 ? 96.459 116.994 135.462 1.00 46.33 70 SER B O 1
ATOM 5570 N N . LEU B 2 71 ? 96.205 117.798 137.544 1.00 26.31 71 LEU B N 1
ATOM 5571 C CA . LEU B 2 71 ? 96.800 116.590 138.115 1.00 31.36 71 LEU B CA 1
ATOM 5572 C C . LEU B 2 71 ? 95.955 115.354 137.810 1.00 41.77 71 LEU B C 1
ATOM 5573 O O . LEU B 2 71 ? 96.488 114.302 137.420 1.00 41.90 71 LEU B O 1
ATOM 5578 N N . ARG B 2 72 ? 94.634 115.457 137.982 1.00 41.01 72 ARG B N 1
ATOM 5579 C CA . ARG B 2 72 ? 93.781 114.306 137.696 1.00 31.85 72 ARG B CA 1
ATOM 5580 C C . ARG B 2 72 ? 93.841 113.921 136.225 1.00 30.49 72 ARG B C 1
ATOM 5581 O O . ARG B 2 72 ? 93.803 112.735 135.881 1.00 34.10 72 ARG B O 1
ATOM 5589 N N . LEU B 2 73 ? 93.931 114.909 135.339 1.00 27.88 73 LEU B N 1
ATOM 5590 C CA . LEU B 2 73 ? 94.024 114.606 133.916 1.00 22.11 73 LEU B CA 1
ATOM 5591 C C . LEU B 2 73 ? 95.328 113.892 133.577 1.00 24.31 73 LEU B C 1
ATOM 5592 O O . LEU B 2 73 ? 95.341 112.980 132.743 1.00 36.87 73 LEU B O 1
ATOM 5597 N N . HIS B 2 74 ? 96.439 114.292 134.200 1.00 24.20 74 HIS B N 1
ATOM 5598 C CA . HIS B 2 74 ? 97.695 113.586 133.949 1.00 21.83 74 HIS B CA 1
ATOM 5599 C C . HIS B 2 74 ? 97.617 112.138 134.410 1.00 27.54 74 HIS B C 1
ATOM 5600 O O . HIS B 2 74 ? 98.068 111.225 133.703 1.00 35.18 74 HIS B O 1
ATOM 5607 N N . ARG B 2 75 ? 97.030 111.899 135.584 1.00 34.14 75 ARG B N 1
ATOM 5608 C CA . ARG B 2 75 ? 96.875 110.521 136.045 1.00 26.82 75 ARG B CA 1
ATOM 5609 C C . ARG B 2 75 ? 96.010 109.705 135.091 1.00 31.60 75 ARG B C 1
ATOM 5610 O O . ARG B 2 75 ? 96.299 108.532 134.826 1.00 35.28 75 ARG B O 1
ATOM 5618 N N . LEU B 2 76 ? 94.934 110.303 134.578 1.00 36.55 76 LEU B N 1
ATOM 5619 C CA . LEU B 2 76 ? 94.068 109.591 133.644 1.00 26.47 76 LEU B CA 1
ATOM 5620 C C . LEU B 2 76 ? 94.805 109.227 132.368 1.00 22.33 76 LEU B C 1
ATOM 5621 O O . LEU B 2 76 ? 94.624 108.130 131.831 1.00 28.79 76 LEU B O 1
ATOM 5626 N N . LEU B 2 77 ? 95.629 110.140 131.854 1.00 20.99 77 LEU B N 1
ATOM 5627 C CA . LEU B 2 77 ? 96.410 109.835 130.659 1.00 19.30 77 LEU B CA 1
ATOM 5628 C C . LEU B 2 77 ? 97.362 108.672 130.900 1.00 27.67 77 LEU B C 1
ATOM 5629 O O . LEU B 2 77 ? 97.466 107.756 130.073 1.00 39.11 77 LEU B O 1
ATOM 5634 N N . ARG B 2 78 ? 98.052 108.681 132.039 1.00 28.68 78 ARG B N 1
ATOM 5635 C CA . ARG B 2 78 ? 98.984 107.599 132.346 1.00 24.27 78 ARG B CA 1
ATOM 5636 C C . ARG B 2 78 ? 98.273 106.251 132.461 1.00 29.87 78 ARG B C 1
ATOM 5637 O O . ARG B 2 78 ? 98.750 105.238 131.934 1.00 35.95 78 ARG B O 1
ATOM 5645 N N . ASP B 2 79 ? 97.126 106.216 133.141 1.00 28.62 79 ASP B N 1
ATOM 5646 C CA . ASP B 2 79 ? 96.398 104.956 133.289 1.00 19.84 79 ASP B CA 1
ATOM 5647 C C . ASP B 2 79 ? 95.833 104.465 131.962 1.00 28.38 79 ASP B C 1
ATOM 5648 O O . ASP B 2 79 ? 95.793 103.258 131.712 1.00 36.43 79 ASP B O 1
ATOM 5653 N N . SER B 2 80 ? 95.356 105.374 131.108 1.00 32.02 80 SER B N 1
ATOM 5654 C CA . SER B 2 80 ? 94.866 104.954 129.800 1.00 24.46 80 SER B CA 1
ATOM 5655 C C . SER B 2 80 ? 95.979 104.338 128.973 1.00 27.60 80 SER B C 1
ATOM 5656 O O . SER B 2 80 ? 95.779 103.313 128.317 1.00 39.15 80 SER B O 1
ATOM 5659 N N . GLU B 2 81 ? 97.165 104.944 129.000 1.00 29.41 81 GLU B N 1
ATOM 5660 C CA . GLU B 2 81 ? 98.297 104.379 128.274 1.00 27.76 81 GLU B CA 1
ATOM 5661 C C . GLU B 2 81 ? 98.677 103.000 128.805 1.00 28.85 81 GLU B C 1
ATOM 5662 O O . GLU B 2 81 ? 98.957 102.082 128.025 1.00 33.85 81 GLU B O 1
ATOM 5668 N N . ALA B 2 82 ? 98.684 102.830 130.131 1.00 27.24 82 ALA B N 1
ATOM 5669 C CA . ALA B 2 82 ? 98.988 101.518 130.703 1.00 26.05 82 ALA B CA 1
ATOM 5670 C C . ALA B 2 82 ? 97.960 100.468 130.301 1.00 34.28 82 ALA B C 1
ATOM 5671 O O . ALA B 2 82 ? 98.322 99.333 129.986 1.00 42.96 82 ALA B O 1
ATOM 5673 N N . PHE B 2 83 ? 96.675 100.813 130.327 1.00 41.91 83 PHE B N 1
ATOM 5674 C CA . PHE B 2 83 ? 95.650 99.843 129.952 1.00 34.42 83 PHE B CA 1
ATOM 5675 C C . PHE B 2 83 ? 95.732 99.491 128.477 1.00 37.19 83 PHE B C 1
ATOM 5676 O O . PHE B 2 83 ? 95.467 98.350 128.092 1.00 40.64 83 PHE B O 1
ATOM 5684 N N . CYS B 2 84 ? 96.059 100.465 127.632 1.00 41.55 84 CYS B N 1
ATOM 5685 C CA . CYS B 2 84 ? 96.183 100.184 126.208 1.00 39.63 84 CYS B CA 1
ATOM 5686 C C . CYS B 2 84 ? 97.370 99.278 125.920 1.00 43.20 84 CYS B C 1
ATOM 5687 O O . CYS B 2 84 ? 97.266 98.360 125.104 1.00 48.25 84 CYS B O 1
ATOM 5690 N N . HIS B 2 85 ? 98.503 99.508 126.582 1.00 48.48 85 HIS B N 1
ATOM 5691 C CA . HIS B 2 85 ? 99.696 98.709 126.313 1.00 46.21 85 HIS B CA 1
ATOM 5692 C C . HIS B 2 85 ? 99.609 97.295 126.859 1.00 42.60 85 HIS B C 1
ATOM 5693 O O . HIS B 2 85 ? 100.515 96.499 126.605 1.00 42.81 85 HIS B O 1
ATOM 5700 N N . ARG B 2 86 ? 98.572 96.974 127.619 1.00 53.95 86 ARG B N 1
ATOM 5701 C CA . ARG B 2 86 ? 98.394 95.635 128.160 1.00 56.59 86 ARG B CA 1
ATOM 5702 C C . ARG B 2 86 ? 97.578 94.738 127.247 1.00 62.59 86 ARG B C 1
ATOM 5703 O O . ARG B 2 86 ? 97.879 93.547 127.132 1.00 70.71 86 ARG B O 1
ATOM 5711 N N . ASN B 2 87 ? 96.556 95.281 126.592 1.00 76.11 87 ASN B N 1
ATOM 5712 C CA . ASN B 2 87 ? 95.778 94.495 125.644 1.00 76.08 87 ASN B CA 1
ATOM 5713 C C . ASN B 2 87 ? 96.633 94.034 124.468 1.00 78.31 87 ASN B C 1
ATOM 5714 O O . ASN B 2 87 ? 96.561 92.868 124.066 1.00 82.33 87 ASN B O 1
ATOM 5719 N N . CYS B 2 88 ? 97.473 94.914 123.927 1.00 74.60 88 CYS B N 1
ATOM 5720 C CA . CYS B 2 88 ? 98.160 94.602 122.680 1.00 74.59 88 CYS B CA 1
ATOM 5721 C C . CYS B 2 88 ? 99.387 93.727 122.896 1.00 76.90 88 CYS B C 1
ATOM 5722 O O . CYS B 2 88 ? 99.416 92.576 122.450 1.00 80.94 88 CYS B O 1
ATOM 5725 N N . SER B 2 89 ? 100.411 94.248 123.576 1.00 80.31 89 SER B N 1
ATOM 5726 C CA . SER B 2 89 ? 101.701 93.562 123.602 1.00 82.65 89 SER B CA 1
ATOM 5727 C C . SER B 2 89 ? 101.608 92.204 124.282 1.00 83.09 89 SER B C 1
ATOM 5728 O O . SER B 2 89 ? 102.173 91.220 123.793 1.00 85.84 89 SER B O 1
ATOM 5731 N N . ALA B 2 90 ? 100.909 92.127 125.411 1.00 85.25 90 ALA B N 1
ATOM 5732 C CA . ALA B 2 90 ? 100.785 90.881 126.161 1.00 87.86 90 ALA B CA 1
ATOM 5733 C C . ALA B 2 90 ? 99.589 90.104 125.614 1.00 89.08 90 ALA B C 1
ATOM 5734 O O . ALA B 2 90 ? 98.525 90.026 126.226 1.00 87.53 90 ALA B O 1
ATOM 5736 N N . ALA B 2 91 ? 99.783 89.513 124.438 1.00 100.53 91 ALA B N 1
ATOM 5737 C CA . ALA B 2 91 ? 98.733 88.792 123.738 1.00 101.23 91 ALA B CA 1
ATOM 5738 C C . ALA B 2 91 ? 99.278 87.488 123.175 1.00 105.76 91 ALA B C 1
ATOM 5739 O O . ALA B 2 91 ? 100.481 87.378 122.907 1.00 104.28 91 ALA B O 1
ATOM 5741 N N . PRO B 2 92 ? 98.422 86.479 123.002 1.00 117.82 92 PRO B N 1
ATOM 5742 C CA . PRO B 2 92 ? 98.862 85.239 122.348 1.00 116.32 92 PRO B CA 1
ATOM 5743 C C . PRO B 2 92 ? 99.210 85.465 120.882 1.00 115.24 92 PRO B C 1
ATOM 5744 O O . PRO B 2 92 ? 98.611 86.298 120.199 1.00 114.19 92 PRO B O 1
ATOM 5748 N N . GLN B 2 93 ? 100.177 84.692 120.400 1.00 116.09 93 GLN B N 1
ATOM 5749 C CA . GLN B 2 93 ? 100.755 84.919 119.079 1.00 116.16 93 GLN B CA 1
ATOM 5750 C C . GLN B 2 93 ? 100.025 84.105 118.014 1.00 115.99 93 GLN B C 1
ATOM 5751 O O . GLN B 2 93 ? 99.694 82.938 118.248 1.00 114.16 93 GLN B O 1
ATOM 5757 N N . PRO B 2 94 ? 99.744 84.687 116.847 1.00 119.78 94 PRO B N 1
ATOM 5758 C CA . PRO B 2 94 ? 99.242 83.891 115.718 1.00 120.18 94 PRO B CA 1
ATOM 5759 C C . PRO B 2 94 ? 100.376 83.137 115.035 1.00 118.76 94 PRO B C 1
ATOM 5760 O O . PRO B 2 94 ? 101.425 83.711 114.731 1.00 116.55 94 PRO B O 1
ATOM 5764 N N . GLU B 2 95 ? 100.164 81.846 114.800 1.00 117.67 95 GLU B N 1
ATOM 5765 C CA . GLU B 2 95 ? 101.142 81.041 114.077 1.00 117.38 95 GLU B CA 1
ATOM 5766 C C . GLU B 2 95 ? 100.861 81.112 112.581 1.00 118.40 95 GLU B C 1
ATOM 5767 O O . GLU B 2 95 ? 99.816 80.624 112.135 1.00 115.97 95 GLU B O 1
ATOM 5773 N N . PRO B 2 96 ? 101.753 81.681 111.780 1.00 106.46 96 PRO B N 1
ATOM 5774 C CA . PRO B 2 96 ? 101.536 81.749 110.334 1.00 102.73 96 PRO B CA 1
ATOM 5775 C C . PRO B 2 96 ? 101.897 80.422 109.671 1.00 101.16 96 PRO B C 1
ATOM 5776 O O . PRO B 2 96 ? 102.282 79.455 110.324 1.00 98.86 96 PRO B O 1
ATOM 5780 N N . ALA B 2 97 ? 101.771 80.397 108.347 1.00 93.96 97 ALA B N 1
ATOM 5781 C CA . ALA B 2 97 ? 101.881 79.155 107.597 1.00 94.27 97 ALA B CA 1
ATOM 5782 C C . ALA B 2 97 ? 103.307 78.612 107.642 1.00 93.44 97 ALA B C 1
ATOM 5783 O O . ALA B 2 97 ? 104.223 79.214 108.210 1.00 92.04 97 ALA B O 1
ATOM 5785 N N . ALA B 2 98 ? 103.481 77.440 107.026 1.00 85.39 98 ALA B N 1
ATOM 5786 C CA . ALA B 2 98 ? 104.779 76.776 107.034 1.00 83.09 98 ALA B CA 1
ATOM 5787 C C . ALA B 2 98 ? 105.797 77.512 106.167 1.00 82.83 98 ALA B C 1
ATOM 5788 O O . ALA B 2 98 ? 106.990 77.531 106.489 1.00 79.97 98 ALA B O 1
ATOM 5790 N N . GLY B 2 99 ? 105.350 78.108 105.058 1.00 76.78 99 GLY B N 1
ATOM 5791 C CA . GLY B 2 99 ? 106.283 78.768 104.154 1.00 74.73 99 GLY B CA 1
ATOM 5792 C C . GLY B 2 99 ? 106.942 79.987 104.769 1.00 74.59 99 GLY B C 1
ATOM 5793 O O . GLY B 2 99 ? 108.150 80.197 104.621 1.00 74.88 99 GLY B O 1
ATOM 5794 N N . LEU B 2 100 ? 106.166 80.790 105.498 1.00 57.87 100 LEU B N 1
ATOM 5795 C CA . LEU B 2 100 ? 106.700 81.991 106.123 1.00 55.52 100 LEU B CA 1
ATOM 5796 C C . LEU B 2 100 ? 107.765 81.674 107.160 1.00 56.97 100 LEU B C 1
ATOM 5797 O O . LEU B 2 100 ? 108.493 82.575 107.582 1.00 57.21 100 LEU B O 1
ATOM 5802 N N . ALA B 2 101 ? 107.871 80.418 107.589 1.00 63.72 101 ALA B N 1
ATOM 5803 C CA . ALA B 2 101 ? 108.936 80.036 108.506 1.00 65.50 101 ALA B CA 1
ATOM 5804 C C . ALA B 2 101 ? 110.312 80.038 107.853 1.00 64.18 101 ALA B C 1
ATOM 5805 O O . ALA B 2 101 ? 111.314 79.952 108.571 1.00 62.47 101 ALA B O 1
ATOM 5807 N N . SER B 2 102 ? 110.396 80.133 106.527 1.00 54.52 102 SER B N 1
ATOM 5808 C CA . SER B 2 102 ? 111.695 80.175 105.868 1.00 54.81 102 SER B CA 1
ATOM 5809 C C . SER B 2 102 ? 112.185 81.588 105.574 1.00 55.85 102 SER B C 1
ATOM 5810 O O . SER B 2 102 ? 113.235 81.735 104.945 1.00 55.45 102 SER B O 1
ATOM 5813 N N . TYR B 2 103 ? 111.452 82.623 105.991 1.00 42.71 103 TYR B N 1
ATOM 5814 C CA . TYR B 2 103 ? 111.844 84.018 105.782 1.00 38.83 103 TYR B CA 1
ATOM 5815 C C . TYR B 2 103 ? 111.747 84.760 107.105 1.00 42.06 103 TYR B C 1
ATOM 5816 O O . TYR B 2 103 ? 110.705 85.339 107.428 1.00 45.67 103 TYR B O 1
ATOM 5825 N N . PRO B 2 104 ? 112.815 84.760 107.898 1.00 36.75 104 PRO B N 1
ATOM 5826 C CA . PRO B 2 104 ? 112.720 85.326 109.252 1.00 27.17 104 PRO B CA 1
ATOM 5827 C C . PRO B 2 104 ? 112.400 86.813 109.304 1.00 32.60 104 PRO B C 1
ATOM 5828 O O . PRO B 2 104 ? 111.644 87.241 110.187 1.00 45.36 104 PRO B O 1
ATOM 5832 N N . GLU B 2 105 ? 112.955 87.618 108.399 1.00 28.86 105 GLU B N 1
ATOM 5833 C CA . GLU B 2 105 ? 112.753 89.061 108.479 1.00 27.41 105 GLU B CA 1
ATOM 5834 C C . GLU B 2 105 ? 111.289 89.427 108.281 1.00 29.81 105 GLU B C 1
ATOM 5835 O O . GLU B 2 105 ? 110.759 90.312 108.967 1.00 38.65 105 GLU B O 1
ATOM 5841 N N . LEU B 2 106 ? 110.622 88.757 107.345 1.00 26.26 106 LEU B N 1
ATOM 5842 C CA . LEU B 2 106 ? 109.210 89.013 107.104 1.00 25.71 106 LEU B CA 1
ATOM 5843 C C . LEU B 2 106 ? 108.357 88.620 108.300 1.00 31.75 106 LEU B C 1
ATOM 5844 O O . LEU B 2 106 ? 107.392 89.311 108.623 1.00 36.17 106 LEU B O 1
ATOM 5849 N N . ARG B 2 107 ? 108.693 87.518 108.977 1.00 35.61 107 ARG B N 1
ATOM 5850 C CA . ARG B 2 107 ? 107.969 87.151 110.193 1.00 29.99 107 ARG B CA 1
ATOM 5851 C C . ARG B 2 107 ? 108.125 88.210 111.273 1.00 30.02 107 ARG B C 1
ATOM 5852 O O . ARG B 2 107 ? 107.137 88.643 111.881 1.00 40.22 107 ARG B O 1
ATOM 5860 N N . LEU B 2 108 ? 109.362 88.640 111.531 1.00 24.03 108 LEU B N 1
ATOM 5861 C CA . LEU B 2 108 ? 109.583 89.615 112.594 1.00 21.34 108 LEU B CA 1
ATOM 5862 C C . LEU B 2 108 ? 108.830 90.908 112.321 1.00 25.05 108 LEU B C 1
ATOM 5863 O O . LEU B 2 108 ? 108.101 91.419 113.184 1.00 37.94 108 LEU B O 1
ATOM 5868 N N . PHE B 2 109 ? 108.959 91.439 111.113 1.00 17.38 109 PHE B N 1
ATOM 5869 C CA . PHE B 2 109 ? 108.336 92.725 110.868 1.00 8.02 109 PHE B CA 1
ATOM 5870 C C . PHE B 2 109 ? 106.839 92.626 110.597 1.00 12.83 109 PHE B C 1
ATOM 5871 O O . PHE B 2 109 ? 106.123 93.595 110.852 1.00 28.44 109 PHE B O 1
ATOM 5879 N N . GLY B 2 110 ? 106.325 91.476 110.162 1.00 10.12 110 GLY B N 1
ATOM 5880 C CA . GLY B 2 110 ? 104.886 91.299 110.133 1.00 13.34 110 GLY B CA 1
ATOM 5881 C C . GLY B 2 110 ? 104.279 91.262 111.521 1.00 15.28 110 GLY B C 1
ATOM 5882 O O . GLY B 2 110 ? 103.189 91.794 111.744 1.00 28.12 110 GLY B O 1
ATOM 5883 N N . GLY B 2 111 ? 104.965 90.632 112.472 1.00 13.97 111 GLY B N 1
ATOM 5884 C CA . GLY B 2 111 ? 104.504 90.690 113.849 1.00 0.97 111 GLY B CA 1
ATOM 5885 C C . GLY B 2 111 ? 104.500 92.101 114.401 1.00 8.63 111 GLY B C 1
ATOM 5886 O O . GLY B 2 111 ? 103.555 92.510 115.082 1.00 28.31 111 GLY B O 1
ATOM 5887 N N . LEU B 2 112 ? 105.553 92.868 114.114 1.00 8.07 112 LEU B N 1
ATOM 5888 C CA . LEU B 2 112 ? 105.562 94.272 114.529 1.00 5.15 112 LEU B CA 1
ATOM 5889 C C . LEU B 2 112 ? 104.410 95.054 113.904 1.00 14.79 112 LEU B C 1
ATOM 5890 O O . LEU B 2 112 ? 103.804 95.912 114.556 1.00 22.70 112 LEU B O 1
ATOM 5895 N N . LEU B 2 113 ? 104.109 94.785 112.633 1.00 11.36 113 LEU B N 1
ATOM 5896 C CA . LEU B 2 113 ? 102.999 95.447 111.955 1.00 6.64 113 LEU B CA 1
ATOM 5897 C C . LEU B 2 113 ? 101.669 95.145 112.636 1.00 16.33 113 LEU B C 1
ATOM 5898 O O . LEU B 2 113 ? 100.855 96.049 112.872 1.00 25.64 113 LEU B O 1
ATOM 5903 N N . ARG B 2 114 ? 101.438 93.874 112.972 1.00 15.68 114 ARG B N 1
ATOM 5904 C CA . ARG B 2 114 ? 100.206 93.500 113.661 1.00 10.66 114 ARG B CA 1
ATOM 5905 C C . ARG B 2 114 ? 100.098 94.176 115.023 1.00 18.29 114 ARG B C 1
ATOM 5906 O O . ARG B 2 114 ? 99.019 94.640 115.411 1.00 22.11 114 ARG B O 1
ATOM 5914 N N . ARG B 2 115 ? 101.199 94.237 115.772 1.00 9.92 115 ARG B N 1
ATOM 5915 C CA . ARG B 2 115 ? 101.142 94.891 117.076 1.00 3.61 115 ARG B CA 1
ATOM 5916 C C . ARG B 2 115 ? 100.837 96.380 116.948 1.00 14.98 115 ARG B C 1
ATOM 5917 O O . ARG B 2 115 ? 100.049 96.926 117.729 1.00 24.74 115 ARG B O 1
ATOM 5925 N N . ALA B 2 116 ? 101.454 97.060 115.979 1.00 12.87 116 ALA B N 1
ATOM 5926 C CA . ALA B 2 116 ? 101.185 98.483 115.795 1.00 9.47 116 ALA B CA 1
ATOM 5927 C C . ALA B 2 116 ? 99.727 98.727 115.440 1.00 20.41 116 ALA B C 1
ATOM 5928 O O . ALA B 2 116 ? 99.114 99.695 115.911 1.00 26.49 116 ALA B O 1
ATOM 5930 N N . HIS B 2 117 ? 99.155 97.866 114.598 1.00 18.64 117 HIS B N 1
ATOM 5931 C CA . HIS B 2 117 ? 97.741 98.005 114.266 1.00 14.26 117 HIS B CA 1
ATOM 5932 C C . HIS B 2 117 ? 96.858 97.817 115.489 1.00 16.69 117 HIS B C 1
ATOM 5933 O O . HIS B 2 117 ? 95.882 98.552 115.673 1.00 29.65 117 HIS B O 1
ATOM 5940 N N . CYS B 2 118 ? 97.167 96.830 116.332 1.00 21.64 118 CYS B N 1
ATOM 5941 C CA . CYS B 2 118 ? 96.363 96.638 117.538 1.00 21.68 118 CYS B CA 1
ATOM 5942 C C . CYS B 2 118 ? 96.438 97.848 118.461 1.00 21.84 118 CYS B C 1
ATOM 5943 O O . CYS B 2 118 ? 95.424 98.264 119.028 1.00 33.35 118 CYS B O 1
ATOM 5946 N N . LEU B 2 119 ? 97.627 98.428 118.628 1.00 19.23 119 LEU B N 1
ATOM 5947 C CA . LEU B 2 119 ? 97.752 99.623 119.460 1.00 18.97 119 LEU B CA 1
ATOM 5948 C C . LEU B 2 119 ? 96.896 100.763 118.924 1.00 24.54 119 LEU B C 1
ATOM 5949 O O . LEU B 2 119 ? 96.139 101.394 119.673 1.00 25.11 119 LEU B O 1
ATOM 5954 N N . LYS B 2 120 ? 97.007 101.046 117.625 1.00 30.88 120 LYS B N 1
ATOM 5955 C CA . LYS B 2 120 ? 96.253 102.158 117.057 1.00 22.30 120 LYS B CA 1
ATOM 5956 C C . LYS B 2 120 ? 94.756 101.935 117.187 1.00 18.28 120 LYS B C 1
ATOM 5957 O O . LYS B 2 120 ? 94.010 102.861 117.512 1.00 23.17 120 LYS B O 1
ATOM 5963 N N . ARG B 2 121 ? 94.296 100.711 116.943 1.00 31.82 121 ARG B N 1
ATOM 5964 C CA . ARG B 2 121 ? 92.872 100.427 117.063 1.00 31.46 121 ARG B CA 1
ATOM 5965 C C . ARG B 2 121 ? 92.392 100.567 118.500 1.00 29.75 121 ARG B C 1
ATOM 5966 O O . ARG B 2 121 ? 91.275 101.033 118.742 1.00 32.42 121 ARG B O 1
ATOM 5974 N N . CYS B 2 122 ? 93.213 100.155 119.467 1.00 33.65 122 CYS B N 1
ATOM 5975 C CA . CYS B 2 122 ? 92.787 100.208 120.860 1.00 30.84 122 CYS B CA 1
ATOM 5976 C C . CYS B 2 122 ? 92.787 101.629 121.404 1.00 28.59 122 CYS B C 1
ATOM 5977 O O . CYS B 2 122 ? 92.033 101.930 122.329 1.00 31.67 122 CYS B O 1
ATOM 5980 N N . LYS B 2 123 ? 93.622 102.514 120.860 1.00 38.31 123 LYS B N 1
ATOM 5981 C CA . LYS B 2 123 ? 93.723 103.854 121.433 1.00 32.94 123 LYS B CA 1
ATOM 5982 C C . LYS B 2 123 ? 92.544 104.748 121.057 1.00 34.06 123 LYS B C 1
ATOM 5983 O O . LYS B 2 123 ? 92.253 105.705 121.776 1.00 37.60 123 LYS B O 1
ATOM 5989 N N . GLN B 2 124 ? 91.863 104.473 119.947 1.00 44.92 124 GLN B N 1
ATOM 5990 C CA . GLN B 2 124 ? 90.782 105.352 119.508 1.00 39.22 124 GLN B CA 1
ATOM 5991 C C . GLN B 2 124 ? 89.580 105.279 120.440 1.00 40.15 124 GLN B C 1
ATOM 5992 O O . GLN B 2 124 ? 88.801 106.232 120.530 1.00 44.82 124 GLN B O 1
ATOM 5998 N N . GLY B 2 125 ? 89.391 104.153 121.119 1.00 41.37 125 GLY B N 1
ATOM 5999 C CA . GLY B 2 125 ? 88.207 103.966 121.935 1.00 45.66 125 GLY B CA 1
ATOM 6000 C C . GLY B 2 125 ? 88.268 104.524 123.338 1.00 48.93 125 GLY B C 1
ATOM 6001 O O . GLY B 2 125 ? 87.253 104.495 124.034 1.00 52.68 125 GLY B O 1
ATOM 6002 N N . LEU B 2 126 ? 89.409 105.037 123.770 1.00 44.66 126 LEU B N 1
ATOM 6003 C CA . LEU B 2 126 ? 89.560 105.494 125.149 1.00 38.34 126 LEU B CA 1
ATOM 6004 C C . LEU B 2 126 ? 89.375 107.004 125.230 1.00 41.51 126 LEU B C 1
ATOM 6005 O O . LEU B 2 126 ? 89.940 107.732 124.410 1.00 39.90 126 LEU B O 1
ATOM 6010 N N . PRO B 2 127 ? 88.606 107.502 126.205 1.00 38.09 127 PRO B N 1
ATOM 6011 C CA . PRO B 2 127 ? 88.273 108.936 126.233 1.00 29.74 127 PRO B CA 1
ATOM 6012 C C . PRO B 2 127 ? 89.464 109.864 126.363 1.00 33.71 127 PRO B C 1
ATOM 6013 O O . PRO B 2 127 ? 89.393 111.004 125.897 1.00 39.49 127 PRO B O 1
ATOM 6017 N N . ALA B 2 128 ? 90.548 109.429 127.001 1.00 33.29 128 ALA B N 1
ATOM 6018 C CA . ALA B 2 128 ? 91.671 110.324 127.244 1.00 28.24 128 ALA B CA 1
ATOM 6019 C C . ALA B 2 128 ? 92.478 110.616 125.990 1.00 30.65 128 ALA B C 1
ATOM 6020 O O . ALA B 2 128 ? 93.205 111.611 125.959 1.00 33.84 128 ALA B O 1
ATOM 6022 N N . PHE B 2 129 ? 92.383 109.771 124.970 1.00 34.38 129 PHE B N 1
ATOM 6023 C CA . PHE B 2 129 ? 93.179 109.904 123.761 1.00 30.41 129 PHE B CA 1
ATOM 6024 C C . PHE B 2 129 ? 92.467 110.672 122.662 1.00 36.34 129 PHE B C 1
ATOM 6025 O O . PHE B 2 129 ? 93.048 110.877 121.594 1.00 32.34 129 PHE B O 1
ATOM 6033 N N . ARG B 2 130 ? 91.231 111.100 122.896 1.00 47.68 130 ARG B N 1
ATOM 6034 C CA . ARG B 2 130 ? 90.468 111.873 121.931 1.00 41.94 130 ARG B CA 1
ATOM 6035 C C . ARG B 2 130 ? 90.503 113.366 122.219 1.00 43.77 130 ARG B C 1
ATOM 6036 O O . ARG B 2 130 ? 89.763 114.125 121.594 1.00 45.99 130 ARG B O 1
ATOM 6044 N N . GLN B 2 131 ? 91.333 113.796 123.159 1.00 47.30 131 GLN B N 1
ATOM 6045 C CA . GLN B 2 131 ? 91.652 115.194 123.372 1.00 42.16 131 GLN B CA 1
ATOM 6046 C C . GLN B 2 131 ? 92.981 115.497 122.694 1.00 46.24 131 GLN B C 1
ATOM 6047 O O . GLN B 2 131 ? 93.614 114.627 122.100 1.00 51.45 131 GLN B O 1
ATOM 6053 N N . SER B 2 132 ? 93.419 116.744 122.788 1.00 50.09 132 SER B N 1
ATOM 6054 C CA . SER B 2 132 ? 94.688 117.127 122.189 1.00 52.56 132 SER B CA 1
ATOM 6055 C C . SER B 2 132 ? 95.826 116.702 123.104 1.00 52.98 132 SER B C 1
ATOM 6056 O O . SER B 2 132 ? 95.779 116.932 124.314 1.00 56.92 132 SER B O 1
ATOM 6059 N N . GLN B 2 133 ? 96.835 116.083 122.530 1.00 46.84 133 GLN B N 1
ATOM 6060 C CA . GLN B 2 133 ? 97.900 115.490 123.323 1.00 48.52 133 GLN B CA 1
ATOM 6061 C C . GLN B 2 133 ? 98.950 116.538 123.688 1.00 53.74 133 GLN B C 1
ATOM 6062 O O . GLN B 2 133 ? 99.219 117.447 122.903 1.00 55.80 133 GLN B O 1
ATOM 6068 N N . PRO B 2 134 ? 99.555 116.435 124.866 1.00 50.79 134 PRO B N 1
ATOM 6069 C CA . PRO B 2 134 ? 100.488 117.469 125.316 1.00 49.04 134 PRO B CA 1
ATOM 6070 C C . PRO B 2 134 ? 101.862 117.339 124.679 1.00 51.00 134 PRO B C 1
ATOM 6071 O O . PRO B 2 134 ? 102.221 116.321 124.091 1.00 53.26 134 PRO B O 1
ATOM 6075 N N . SER B 2 135 ? 102.634 118.411 124.817 1.00 53.68 135 SER B N 1
ATOM 6076 C CA . SER B 2 135 ? 103.989 118.491 124.304 1.00 55.00 135 SER B CA 1
ATOM 6077 C C . SER B 2 135 ? 104.963 117.768 125.230 1.00 58.97 135 SER B C 1
ATOM 6078 O O . SER B 2 135 ? 104.662 117.477 126.387 1.00 60.35 135 SER B O 1
ATOM 6081 N N . ARG B 2 136 ? 106.159 117.490 124.707 1.00 56.39 136 ARG B N 1
ATOM 6082 C CA . ARG B 2 136 ? 107.157 116.776 125.498 1.00 55.00 136 ARG B CA 1
ATOM 6083 C C . ARG B 2 136 ? 107.641 117.609 126.677 1.00 58.27 136 ARG B C 1
ATOM 6084 O O . ARG B 2 136 ? 107.928 117.056 127.747 1.00 63.53 136 ARG B O 1
ATOM 6092 N N . GLU B 2 137 ? 107.718 118.931 126.509 1.00 63.92 137 GLU B N 1
ATOM 6093 C CA . GLU B 2 137 ? 108.108 119.801 127.615 1.00 63.93 137 GLU B CA 1
ATOM 6094 C C . GLU B 2 137 ? 107.133 119.698 128.781 1.00 67.07 137 GLU B C 1
ATOM 6095 O O . GLU B 2 137 ? 107.552 119.594 129.937 1.00 65.59 137 GLU B O 1
ATOM 6101 N N . VAL B 2 138 ? 105.829 119.710 128.498 1.00 56.92 138 VAL B N 1
ATOM 6102 C CA . VAL B 2 138 ? 104.830 119.653 129.561 1.00 52.72 138 VAL B CA 1
ATOM 6103 C C . VAL B 2 138 ? 104.835 118.289 130.240 1.00 52.65 138 VAL B C 1
ATOM 6104 O O . VAL B 2 138 ? 104.673 118.191 131.460 1.00 53.02 138 VAL B O 1
ATOM 6108 N N . LEU B 2 139 ? 105.013 117.216 129.471 1.00 48.82 139 LEU B N 1
ATOM 6109 C CA . LEU B 2 139 ? 105.070 115.888 130.073 1.00 49.50 139 LEU B CA 1
ATOM 6110 C C . LEU B 2 139 ? 106.278 115.743 130.989 1.00 50.58 139 LEU B C 1
ATOM 6111 O O . LEU B 2 139 ? 106.164 115.207 132.098 1.00 54.93 139 LEU B O 1
ATOM 6116 N N . ALA B 2 140 ? 107.446 116.220 130.552 1.00 50.05 140 ALA B N 1
ATOM 6117 C CA . ALA B 2 140 ? 108.615 116.179 131.426 1.00 55.34 140 ALA B CA 1
ATOM 6118 C C . ALA B 2 140 ? 108.416 117.065 132.647 1.00 58.18 140 ALA B C 1
ATOM 6119 O O . ALA B 2 140 ? 108.841 116.722 133.756 1.00 57.45 140 ALA B O 1
ATOM 6121 N N . ASP B 2 141 ? 107.764 118.211 132.454 1.00 55.06 141 ASP B N 1
ATOM 6122 C CA . ASP B 2 141 ? 107.476 119.130 133.545 1.00 49.44 141 ASP B CA 1
ATOM 6123 C C . ASP B 2 141 ? 106.610 118.471 134.607 1.00 52.41 141 ASP B C 1
ATOM 6124 O O . ASP B 2 141 ? 106.838 118.646 135.807 1.00 53.93 141 ASP B O 1
ATOM 6129 N N . PHE B 2 142 ? 105.597 117.724 134.181 1.00 52.19 142 PHE B N 1
ATOM 6130 C CA . PHE B 2 142 ? 104.758 117.011 135.134 1.00 45.68 142 PHE B CA 1
ATOM 6131 C C . PHE B 2 142 ? 105.515 115.868 135.792 1.00 44.55 142 PHE B C 1
ATOM 6132 O O . PHE B 2 142 ? 105.304 115.578 136.974 1.00 44.23 142 PHE B O 1
ATOM 6140 N N . GLN B 2 143 ? 106.393 115.202 135.046 1.00 54.55 143 GLN B N 1
ATOM 6141 C CA . GLN B 2 143 ? 107.166 114.112 135.628 1.00 52.90 143 GLN B CA 1
ATOM 6142 C C . GLN B 2 143 ? 108.100 114.609 136.725 1.00 54.95 143 GLN B C 1
ATOM 6143 O O . GLN B 2 143 ? 108.288 113.932 137.740 1.00 58.15 143 GLN B O 1
ATOM 6149 N N . ARG B 2 144 ? 108.694 115.785 136.541 1.00 60.22 144 ARG B N 1
ATOM 6150 C CA . ARG B 2 144 ? 109.583 116.375 137.535 1.00 59.69 144 ARG B CA 1
ATOM 6151 C C . ARG B 2 144 ? 108.852 116.938 138.750 1.00 59.18 144 ARG B C 1
ATOM 6152 O O . ARG B 2 144 ? 109.484 117.612 139.566 1.00 59.64 144 ARG B O 1
ATOM 6160 N N . ARG B 2 145 ? 107.545 116.709 138.874 1.00 56.20 145 ARG B N 1
ATOM 6161 C CA . ARG B 2 145 ? 106.759 117.113 140.040 1.00 55.99 145 ARG B CA 1
ATOM 6162 C C . ARG B 2 145 ? 106.783 118.616 140.272 1.00 61.80 145 ARG B C 1
ATOM 6163 O O . ARG B 2 145 ? 106.613 119.076 141.398 1.00 66.47 145 ARG B O 1
ATOM 6171 N N . GLU B 2 146 ? 106.996 119.393 139.223 1.00 56.57 146 GLU B N 1
ATOM 6172 C CA . GLU B 2 146 ? 107.029 120.847 139.340 1.00 53.29 146 GLU B CA 1
ATOM 6173 C C . GLU B 2 146 ? 105.702 121.464 139.781 1.00 56.53 146 GLU B C 1
ATOM 6174 O O . GLU B 2 146 ? 105.714 122.333 140.661 1.00 55.18 146 GLU B O 1
ATOM 6180 N N . PRO B 2 147 ? 104.547 121.060 139.233 1.00 53.20 147 PRO B N 1
ATOM 6181 C CA . PRO B 2 147 ? 103.303 121.754 139.604 1.00 50.34 147 PRO B CA 1
ATOM 6182 C C . PRO B 2 147 ? 103.068 121.826 141.095 1.00 45.87 147 PRO B C 1
ATOM 6183 O O . PRO B 2 147 ? 102.533 122.828 141.583 1.00 50.45 147 PRO B O 1
ATOM 6187 N N . TYR B 2 148 ? 103.495 120.807 141.837 1.00 46.63 148 TYR B N 1
ATOM 6188 C CA . TYR B 2 148 ? 103.251 120.768 143.271 1.00 45.44 148 TYR B CA 1
ATOM 6189 C C . TYR B 2 148 ? 103.781 122.012 143.962 1.00 51.92 148 TYR B C 1
ATOM 6190 O O . TYR B 2 148 ? 103.172 122.497 144.923 1.00 55.52 148 TYR B O 1
ATOM 6199 N N . LYS B 2 149 ? 104.897 122.562 143.473 1.00 55.06 149 LYS B N 1
ATOM 6200 C CA . LYS B 2 149 ? 105.387 123.823 144.018 1.00 54.59 149 LYS B CA 1
ATOM 6201 C C . LYS B 2 149 ? 104.255 124.831 144.113 1.00 59.95 149 LYS B C 1
ATOM 6202 O O . LYS B 2 149 ? 103.816 125.189 145.213 1.00 61.60 149 LYS B O 1
ATOM 6208 N N . PHE B 2 150 ? 103.699 125.217 142.963 1.00 57.35 150 PHE B N 1
ATOM 6209 C CA . PHE B 2 150 ? 102.617 126.191 142.972 1.00 50.24 150 PHE B CA 1
ATOM 6210 C C . PHE B 2 150 ? 101.538 125.759 143.945 1.00 52.01 150 PHE B C 1
ATOM 6211 O O . PHE B 2 150 ? 101.114 126.535 144.811 1.00 57.02 150 PHE B O 1
ATOM 6219 N N . LEU B 2 151 ? 101.171 124.478 143.888 1.00 51.08 151 LEU B N 1
ATOM 6220 C CA . LEU B 2 151 ? 100.052 123.995 144.678 1.00 49.10 151 LEU B CA 1
ATOM 6221 C C . LEU B 2 151 ? 100.226 124.374 146.135 1.00 50.56 151 LEU B C 1
ATOM 6222 O O . LEU B 2 151 ? 99.342 125.003 146.729 1.00 55.73 151 LEU B O 1
ATOM 6227 N N . GLN B 2 152 ? 101.401 124.091 146.706 1.00 56.70 152 GLN B N 1
ATOM 6228 C CA . GLN B 2 152 ? 101.539 124.298 148.142 1.00 59.81 152 GLN B CA 1
ATOM 6229 C C . GLN B 2 152 ? 101.327 125.759 148.497 1.00 60.35 152 GLN B C 1
ATOM 6230 O O . GLN B 2 152 ? 100.541 126.073 149.401 1.00 59.46 152 GLN B O 1
ATOM 6236 N N . PHE B 2 153 ? 101.920 126.670 147.721 1.00 60.73 153 PHE B N 1
ATOM 6237 C CA . PHE B 2 153 ? 101.733 128.082 148.016 1.00 61.90 153 PHE B CA 1
ATOM 6238 C C . PHE B 2 153 ? 100.258 128.435 147.985 1.00 62.57 153 PHE B C 1
ATOM 6239 O O . PHE B 2 153 ? 99.733 129.033 148.931 1.00 65.55 153 PHE B O 1
ATOM 6247 N N . ALA B 2 154 ? 99.553 127.981 146.948 1.00 56.02 154 ALA B N 1
ATOM 6248 C CA . ALA B 2 154 ? 98.142 128.307 146.830 1.00 54.90 154 ALA B CA 1
ATOM 6249 C C . ALA B 2 154 ? 97.382 127.843 148.058 1.00 56.48 154 ALA B C 1
ATOM 6250 O O . ALA B 2 154 ? 96.554 128.586 148.599 1.00 58.76 154 ALA B O 1
ATOM 6252 N N . TYR B 2 155 ? 97.696 126.645 148.553 1.00 58.83 155 TYR B N 1
ATOM 6253 C CA . TYR B 2 155 ? 96.963 126.132 149.703 1.00 58.59 155 TYR B CA 1
ATOM 6254 C C . TYR B 2 155 ? 97.145 127.045 150.904 1.00 63.66 155 TYR B C 1
ATOM 6255 O O . TYR B 2 155 ? 96.181 127.342 151.620 1.00 63.43 155 TYR B O 1
ATOM 6264 N N . PHE B 2 156 ? 98.364 127.544 151.109 1.00 72.48 156 PHE B N 1
ATOM 6265 C CA . PHE B 2 156 ? 98.585 128.456 152.217 1.00 72.12 156 PHE B CA 1
ATOM 6266 C C . PHE B 2 156 ? 97.717 129.696 152.108 1.00 71.47 156 PHE B C 1
ATOM 6267 O O . PHE B 2 156 ? 97.216 130.179 153.127 1.00 70.69 156 PHE B O 1
ATOM 6275 N N . LYS B 2 157 ? 97.495 130.197 150.898 1.00 71.91 157 LYS B N 1
ATOM 6276 C CA . LYS B 2 157 ? 96.700 131.399 150.711 1.00 69.22 157 LYS B CA 1
ATOM 6277 C C . LYS B 2 157 ? 95.208 131.126 150.774 1.00 70.39 157 LYS B C 1
ATOM 6278 O O . LYS B 2 157 ? 94.418 132.068 150.677 1.00 72.86 157 LYS B O 1
ATOM 6284 N N . ALA B 2 158 ? 94.802 129.864 150.929 1.00 73.57 158 ALA B N 1
ATOM 6285 C CA . ALA B 2 158 ? 93.388 129.538 151.056 1.00 74.71 158 ALA B CA 1
ATOM 6286 C C . ALA B 2 158 ? 93.089 128.865 152.387 1.00 75.66 158 ALA B C 1
ATOM 6287 O O . ALA B 2 158 ? 92.054 128.205 152.521 1.00 75.27 158 ALA B O 1
ATOM 6289 N N . ASN B 2 159 ? 93.979 129.016 153.368 1.00 76.09 159 ASN B N 1
ATOM 6290 C CA . ASN B 2 159 ? 93.799 128.453 154.704 1.00 75.74 159 ASN B CA 1
ATOM 6291 C C . ASN B 2 159 ? 93.633 126.935 154.646 1.00 76.33 159 ASN B C 1
ATOM 6292 O O . ASN B 2 159 ? 92.662 126.370 155.152 1.00 74.51 159 ASN B O 1
ATOM 6297 N N . ASN B 2 160 ? 94.602 126.275 154.015 1.00 74.50 160 ASN B N 1
ATOM 6298 C CA . ASN B 2 160 ? 94.652 124.823 153.861 1.00 72.64 160 ASN B CA 1
ATOM 6299 C C . ASN B 2 160 ? 96.009 124.292 154.293 1.00 71.25 160 ASN B C 1
ATOM 6300 O O . ASN B 2 160 ? 96.690 123.574 153.561 1.00 73.08 160 ASN B O 1
ATOM 6305 N N . LEU B 2 161 ? 96.418 124.666 155.500 1.00 70.56 161 LEU B N 1
ATOM 6306 C CA . LEU B 2 161 ? 97.735 124.302 156.011 1.00 70.77 161 LEU B CA 1
ATOM 6307 C C . LEU B 2 161 ? 98.067 122.813 155.930 1.00 72.53 161 LEU B C 1
ATOM 6308 O O . LEU B 2 161 ? 99.206 122.491 155.547 1.00 74.27 161 LEU B O 1
ATOM 6313 N N . PRO B 2 162 ? 97.177 121.871 156.273 1.00 66.70 162 PRO B N 1
ATOM 6314 C CA . PRO B 2 162 ? 97.558 120.453 156.143 1.00 68.20 162 PRO B CA 1
ATOM 6315 C C . PRO B 2 162 ? 97.886 120.047 154.716 1.00 69.87 162 PRO B C 1
ATOM 6316 O O . PRO B 2 162 ? 98.897 119.377 154.472 1.00 70.34 162 PRO B O 1
ATOM 6320 N N . LYS B 2 163 ? 97.058 120.452 153.757 1.00 63.40 163 LYS B N 1
ATOM 6321 C CA . LYS B 2 163 ? 97.367 120.174 152.363 1.00 57.85 163 LYS B CA 1
ATOM 6322 C C . LYS B 2 163 ? 98.610 120.922 151.908 1.00 60.07 163 LYS B C 1
ATOM 6323 O O . LYS B 2 163 ? 99.353 120.423 151.057 1.00 63.36 163 LYS B O 1
ATOM 6329 N N . ALA B 2 164 ? 98.865 122.100 152.472 1.00 58.07 164 ALA B N 1
ATOM 6330 C CA . ALA B 2 164 ? 100.078 122.831 152.131 1.00 59.12 164 ALA B CA 1
ATOM 6331 C C . ALA B 2 164 ? 101.320 122.045 152.522 1.00 60.70 164 ALA B C 1
ATOM 6332 O O . ALA B 2 164 ? 102.243 121.876 151.713 1.00 62.93 164 ALA B O 1
ATOM 6334 N N . ILE B 2 165 ? 101.361 121.544 153.759 1.00 61.97 165 ILE B N 1
ATOM 6335 C CA . ILE B 2 165 ? 102.542 120.797 154.178 1.00 64.12 165 ILE B CA 1
ATOM 6336 C C . ILE B 2 165 ? 102.637 119.479 153.422 1.00 66.28 165 ILE B C 1
ATOM 6337 O O . ILE B 2 165 ? 103.740 119.030 153.085 1.00 66.02 165 ILE B O 1
ATOM 6342 N N . ALA B 2 166 ? 101.497 118.846 153.125 1.00 62.35 166 ALA B N 1
ATOM 6343 C CA . ALA B 2 166 ? 101.527 117.611 152.349 1.00 57.78 166 ALA B CA 1
ATOM 6344 C C . ALA B 2 166 ? 102.122 117.832 150.963 1.00 58.08 166 ALA B C 1
ATOM 6345 O O . ALA B 2 166 ? 102.963 117.047 150.506 1.00 62.02 166 ALA B O 1
ATOM 6347 N N . ALA B 2 167 ? 101.706 118.894 150.276 1.00 50.97 167 ALA B N 1
ATOM 6348 C CA . ALA B 2 167 ? 102.237 119.152 148.943 1.00 53.82 167 ALA B CA 1
ATOM 6349 C C . ALA B 2 167 ? 103.713 119.526 148.994 1.00 56.69 167 ALA B C 1
ATOM 6350 O O . ALA B 2 167 ? 104.495 119.118 148.122 1.00 57.39 167 ALA B O 1
ATOM 6352 N N . ALA B 2 168 ? 104.118 120.298 150.004 1.00 58.55 168 ALA B N 1
ATOM 6353 C CA . ALA B 2 168 ? 105.535 120.619 150.138 1.00 55.72 168 ALA B CA 1
ATOM 6354 C C . ALA B 2 168 ? 106.363 119.360 150.338 1.00 57.95 168 ALA B C 1
ATOM 6355 O O . ALA B 2 168 ? 107.432 119.209 149.738 1.00 61.30 168 ALA B O 1
ATOM 6357 N N . HIS B 2 169 ? 105.880 118.440 151.175 1.00 62.39 169 HIS B N 1
ATOM 6358 C CA . HIS B 2 169 ? 106.603 117.194 151.399 1.00 62.94 169 HIS B CA 1
ATOM 6359 C C . HIS B 2 169 ? 106.683 116.362 150.127 1.00 60.90 169 HIS B C 1
ATOM 6360 O O . HIS B 2 169 ? 107.728 115.775 149.825 1.00 59.21 169 HIS B O 1
ATOM 6367 N N . THR B 2 170 ? 105.591 116.308 149.360 1.00 60.34 170 THR B N 1
ATOM 6368 C CA . THR B 2 170 ? 105.603 115.540 148.118 1.00 58.42 170 THR B CA 1
ATOM 6369 C C . THR B 2 170 ? 106.611 116.099 147.123 1.00 58.98 170 THR B C 1
ATOM 6370 O O . THR B 2 170 ? 107.308 115.336 146.447 1.00 61.49 170 THR B O 1
ATOM 6374 N N . PHE B 2 171 ? 106.707 117.422 147.004 1.00 58.00 171 PHE B N 1
ATOM 6375 C CA . PHE B 2 171 ? 107.735 117.953 146.111 1.00 57.49 171 PHE B CA 1
ATOM 6376 C C . PHE B 2 171 ? 109.133 117.697 146.652 1.00 62.88 171 PHE B C 1
ATOM 6377 O O . PHE B 2 171 ? 110.030 117.307 145.899 1.00 66.21 171 PHE B O 1
ATOM 6385 N N . LEU B 2 172 ? 109.343 117.927 147.951 1.00 66.62 172 LEU B N 1
ATOM 6386 C CA . LEU B 2 172 ? 110.675 117.793 148.532 1.00 62.79 172 LEU B CA 1
ATOM 6387 C C . LEU B 2 172 ? 111.189 116.370 148.441 1.00 61.94 172 LEU B C 1
ATOM 6388 O O . LEU B 2 172 ? 112.402 116.149 148.392 1.00 64.66 172 LEU B O 1
ATOM 6393 N N . LEU B 2 173 ? 110.283 115.397 148.426 1.00 64.08 173 LEU B N 1
ATOM 6394 C CA . LEU B 2 173 ? 110.685 113.998 148.412 1.00 61.78 173 LEU B CA 1
ATOM 6395 C C . LEU B 2 173 ? 111.458 113.651 147.144 1.00 58.04 173 LEU B C 1
ATOM 6396 O O . LEU B 2 173 ? 112.417 112.876 147.187 1.00 60.66 173 LEU B O 1
ATOM 6401 N N . LYS B 2 174 ? 111.049 114.209 146.004 1.00 60.43 174 LYS B N 1
ATOM 6402 C CA . LYS B 2 174 ? 111.724 113.941 144.738 1.00 61.35 174 LYS B CA 1
ATOM 6403 C C . LYS B 2 174 ? 112.965 114.808 144.557 1.00 63.76 174 LYS B C 1
ATOM 6404 O O . LYS B 2 174 ? 113.983 114.334 144.043 1.00 65.56 174 LYS B O 1
ATOM 6410 N N . HIS B 2 175 ? 112.899 116.075 144.957 1.00 68.16 175 HIS B N 1
ATOM 6411 C CA . HIS B 2 175 ? 114.044 116.983 144.895 1.00 67.93 175 HIS B CA 1
ATOM 6412 C C . HIS B 2 175 ? 114.464 117.334 146.313 1.00 72.32 175 HIS B C 1
ATOM 6413 O O . HIS B 2 175 ? 113.797 118.152 146.972 1.00 70.96 175 HIS B O 1
ATOM 6420 N N . PRO B 2 176 ? 115.543 116.757 146.835 1.00 81.72 176 PRO B N 1
ATOM 6421 C CA . PRO B 2 176 ? 115.968 117.062 148.208 1.00 79.34 176 PRO B CA 1
ATOM 6422 C C . PRO B 2 176 ? 116.975 118.196 148.345 1.00 78.18 176 PRO B C 1
ATOM 6423 O O . PRO B 2 176 ? 117.290 118.572 149.476 1.00 77.81 176 PRO B O 1
ATOM 6427 N N . ASP B 2 177 ? 117.471 118.763 147.245 1.00 93.99 177 ASP B N 1
ATOM 6428 C CA . ASP B 2 177 ? 118.508 119.787 147.298 1.00 94.85 177 ASP B CA 1
ATOM 6429 C C . ASP B 2 177 ? 118.016 121.142 146.802 1.00 96.63 177 ASP B C 1
ATOM 6430 O O . ASP B 2 177 ? 118.810 121.925 146.273 1.00 95.52 177 ASP B O 1
ATOM 6435 N N . ASP B 2 178 ? 116.726 121.435 146.941 1.00 100.50 178 ASP B N 1
ATOM 6436 C CA . ASP B 2 178 ? 116.209 122.753 146.603 1.00 99.58 178 ASP B CA 1
ATOM 6437 C C . ASP B 2 178 ? 116.398 123.702 147.773 1.00 99.06 178 ASP B C 1
ATOM 6438 O O . ASP B 2 178 ? 116.363 123.293 148.935 1.00 96.51 178 ASP B O 1
ATOM 6443 N N . GLU B 2 179 ? 116.600 124.977 147.454 1.00 103.55 179 GLU B N 1
ATOM 6444 C CA . GLU B 2 179 ? 116.850 125.969 148.492 1.00 104.05 179 GLU B CA 1
ATOM 6445 C C . GLU B 2 179 ? 115.553 126.434 149.141 1.00 103.38 179 GLU B C 1
ATOM 6446 O O . GLU B 2 179 ? 115.376 126.296 150.355 1.00 103.02 179 GLU B O 1
ATOM 6452 N N . MET B 2 180 ? 114.629 126.976 148.344 1.00 97.82 180 MET B N 1
ATOM 6453 C CA . MET B 2 180 ? 113.434 127.598 148.906 1.00 97.07 180 MET B CA 1
ATOM 6454 C C . MET B 2 180 ? 112.543 126.579 149.609 1.00 97.93 180 MET B C 1
ATOM 6455 O O . MET B 2 180 ? 111.960 126.880 150.656 1.00 97.30 180 MET B O 1
ATOM 6460 N N . MET B 2 181 ? 112.428 125.371 149.055 1.00 91.35 181 MET B N 1
ATOM 6461 C CA . MET B 2 181 ? 111.540 124.376 149.644 1.00 90.17 181 MET B CA 1
ATOM 6462 C C . MET B 2 181 ? 111.979 123.982 151.043 1.00 90.78 181 MET B C 1
ATOM 6463 O O . MET B 2 181 ? 111.133 123.707 151.899 1.00 90.13 181 MET B O 1
ATOM 6468 N N . LYS B 2 182 ? 113.287 123.941 151.298 1.00 95.51 182 LYS B N 1
ATOM 6469 C CA . LYS B 2 182 ? 113.758 123.647 152.647 1.00 94.81 182 LYS B CA 1
ATOM 6470 C C . LYS B 2 182 ? 113.329 124.729 153.629 1.00 93.99 182 LYS B C 1
ATOM 6471 O O . LYS B 2 182 ? 112.892 124.427 154.745 1.00 93.30 182 LYS B O 1
ATOM 6477 N N . ARG B 2 183 ? 113.440 125.998 153.230 1.00 94.66 183 ARG B N 1
ATOM 6478 C CA . ARG B 2 183 ? 112.977 127.079 154.091 1.00 95.89 183 ARG B CA 1
ATOM 6479 C C . ARG B 2 183 ? 111.482 126.970 154.344 1.00 97.15 183 ARG B C 1
ATOM 6480 O O . ARG B 2 183 ? 111.016 127.145 155.479 1.00 98.32 183 ARG B O 1
ATOM 6488 N N . ASN B 2 184 ? 110.715 126.675 153.293 1.00 90.83 184 ASN B N 1
ATOM 6489 C CA . ASN B 2 184 ? 109.275 126.517 153.443 1.00 88.30 184 ASN B CA 1
ATOM 6490 C C . ASN B 2 184 ? 108.947 125.398 154.416 1.00 85.38 184 ASN B C 1
ATOM 6491 O O . ASN B 2 184 ? 108.070 125.547 155.271 1.00 86.10 184 ASN B O 1
ATOM 6496 N N . MET B 2 185 ? 109.648 124.270 154.304 1.00 84.08 185 MET B N 1
ATOM 6497 C CA . MET B 2 185 ? 109.375 123.140 155.183 1.00 85.59 185 MET B CA 1
ATOM 6498 C C . MET B 2 185 ? 109.765 123.449 156.620 1.00 87.85 185 MET B C 1
ATOM 6499 O O . MET B 2 185 ? 109.086 123.017 157.556 1.00 87.22 185 MET B O 1
ATOM 6504 N N . ALA B 2 186 ? 110.855 124.191 156.820 1.00 85.43 186 ALA B N 1
ATOM 6505 C CA . ALA B 2 186 ? 111.218 124.595 158.174 1.00 82.80 186 ALA B CA 1
ATOM 6506 C C . ALA B 2 186 ? 110.135 125.472 158.789 1.00 81.10 186 ALA B C 1
ATOM 6507 O O . ALA B 2 186 ? 109.720 125.255 159.937 1.00 79.85 186 ALA B O 1
ATOM 6509 N N . TYR B 2 187 ? 109.643 126.451 158.028 1.00 83.93 187 TYR B N 1
ATOM 6510 C CA . TYR B 2 187 ? 108.568 127.294 158.540 1.00 84.03 187 TYR B CA 1
ATOM 6511 C C . TYR B 2 187 ? 107.319 126.475 158.837 1.00 85.74 187 TYR B C 1
ATOM 6512 O O . TYR B 2 187 ? 106.660 126.683 159.862 1.00 84.83 187 TYR B O 1
ATOM 6521 N N . TYR B 2 188 ? 106.971 125.549 157.944 1.00 85.51 188 TYR B N 1
ATOM 6522 C CA . TYR B 2 188 ? 105.775 124.736 158.134 1.00 81.85 188 TYR B CA 1
ATOM 6523 C C . TYR B 2 188 ? 105.894 123.862 159.374 1.00 81.72 188 TYR B C 1
ATOM 6524 O O . TYR B 2 188 ? 104.933 123.717 160.135 1.00 81.68 188 TYR B O 1
ATOM 6533 N N . LYS B 2 189 ? 107.064 123.265 159.588 1.00 85.62 189 LYS B N 1
ATOM 6534 C CA . LYS B 2 189 ? 107.270 122.444 160.772 1.00 86.64 189 LYS B CA 1
ATOM 6535 C C . LYS B 2 189 ? 107.248 123.274 162.045 1.00 88.83 189 LYS B C 1
ATOM 6536 O O . LYS B 2 189 ? 106.871 122.765 163.106 1.00 85.57 189 LYS B O 1
ATOM 6542 N N . SER B 2 190 ? 107.652 124.545 161.969 1.00 90.69 190 SER B N 1
ATOM 6543 C CA . SER B 2 190 ? 107.532 125.406 163.141 1.00 86.90 190 SER B CA 1
ATOM 6544 C C . SER B 2 190 ? 106.077 125.598 163.549 1.00 85.13 190 SER B C 1
ATOM 6545 O O . SER B 2 190 ? 105.796 125.896 164.714 1.00 84.42 190 SER B O 1
ATOM 6548 N N . LEU B 2 191 ? 105.148 125.435 162.614 1.00 89.27 191 LEU B N 1
ATOM 6549 C CA . LEU B 2 191 ? 103.744 125.727 162.888 1.00 88.11 191 LEU B CA 1
ATOM 6550 C C . LEU B 2 191 ? 103.161 124.691 163.843 1.00 89.70 191 LEU B C 1
ATOM 6551 O O . LEU B 2 191 ? 103.481 123.503 163.733 1.00 87.35 191 LEU B O 1
ATOM 6556 N N . PRO B 2 192 ? 102.314 125.097 164.786 1.00 95.28 192 PRO B N 1
ATOM 6557 C CA . PRO B 2 192 ? 101.812 124.147 165.782 1.00 91.14 192 PRO B CA 1
ATOM 6558 C C . PRO B 2 192 ? 100.860 123.138 165.164 1.00 89.21 192 PRO B C 1
ATOM 6559 O O . PRO B 2 192 ? 100.191 123.405 164.163 1.00 88.13 192 PRO B O 1
ATOM 6563 N N . GLY B 2 193 ? 100.812 121.960 165.770 1.00 89.12 193 GLY B N 1
ATOM 6564 C CA . GLY B 2 193 ? 99.912 120.909 165.339 1.00 90.72 193 GLY B CA 1
ATOM 6565 C C . GLY B 2 193 ? 100.390 120.187 164.102 1.00 92.35 193 GLY B C 1
ATOM 6566 O O . GLY B 2 193 ? 100.297 118.962 164.020 1.00 88.38 193 GLY B O 1
ATOM 6567 N N . ALA B 2 194 ? 100.921 120.934 163.134 1.00 97.60 194 ALA B N 1
ATOM 6568 C CA . ALA B 2 194 ? 101.297 120.388 161.831 1.00 95.93 194 ALA B CA 1
ATOM 6569 C C . ALA B 2 194 ? 102.590 119.583 161.962 1.00 93.87 194 ALA B C 1
ATOM 6570 O O . ALA B 2 194 ? 103.619 119.870 161.347 1.00 91.26 194 ALA B O 1
ATOM 6572 N N . GLU B 2 195 ? 102.515 118.547 162.793 1.00 98.64 195 GLU B N 1
ATOM 6573 C CA . GLU B 2 195 ? 103.568 117.552 162.908 1.00 98.19 195 GLU B CA 1
ATOM 6574 C C . GLU B 2 195 ? 103.100 116.158 162.525 1.00 98.07 195 GLU B C 1
ATOM 6575 O O . GLU B 2 195 ? 103.905 115.222 162.559 1.00 97.54 195 GLU B O 1
ATOM 6581 N N . ASP B 2 196 ? 101.831 115.991 162.153 1.00 100.54 196 ASP B N 1
ATOM 6582 C CA . ASP B 2 196 ? 101.284 114.675 161.876 1.00 100.39 196 ASP B CA 1
ATOM 6583 C C . ASP B 2 196 ? 100.463 114.609 160.599 1.00 98.28 196 ASP B C 1
ATOM 6584 O O . ASP B 2 196 ? 99.836 113.576 160.345 1.00 97.86 196 ASP B O 1
ATOM 6589 N N . TYR B 2 197 ? 100.431 115.669 159.797 1.00 92.14 197 TYR B N 1
ATOM 6590 C CA . TYR B 2 197 ? 99.783 115.616 158.495 1.00 91.04 197 TYR B CA 1
ATOM 6591 C C . TYR B 2 197 ? 100.757 115.311 157.367 1.00 91.27 197 TYR B C 1
ATOM 6592 O O . TYR B 2 197 ? 100.352 115.323 156.201 1.00 91.54 197 TYR B O 1
ATOM 6601 N N . ILE B 2 198 ? 102.021 115.040 157.680 1.00 84.79 198 ILE B N 1
ATOM 6602 C CA . ILE B 2 198 ? 103.020 114.813 156.642 1.00 85.20 198 ILE B CA 1
ATOM 6603 C C . ILE B 2 198 ? 102.691 113.504 155.935 1.00 84.32 198 ILE B C 1
ATOM 6604 O O . ILE B 2 198 ? 102.719 112.434 156.546 1.00 84.95 198 ILE B O 1
ATOM 6609 N N . LYS B 2 199 ? 102.374 113.587 154.648 1.00 74.18 199 LYS B N 1
ATOM 6610 C CA . LYS B 2 199 ? 102.045 112.417 153.855 1.00 74.79 199 LYS B CA 1
ATOM 6611 C C . LYS B 2 199 ? 102.393 112.689 152.402 1.00 75.43 199 LYS B C 1
ATOM 6612 O O . LYS B 2 199 ? 102.374 113.837 151.955 1.00 75.32 199 LYS B O 1
ATOM 6618 N N . ASP B 2 200 ? 102.727 111.632 151.674 1.00 73.75 200 ASP B N 1
ATOM 6619 C CA . ASP B 2 200 ? 103.062 111.746 150.263 1.00 66.50 200 ASP B CA 1
ATOM 6620 C C . ASP B 2 200 ? 101.781 111.622 149.455 1.00 69.38 200 ASP B C 1
ATOM 6621 O O . ASP B 2 200 ? 101.044 110.643 149.603 1.00 70.70 200 ASP B O 1
ATOM 6626 N N . LEU B 2 201 ? 101.496 112.623 148.623 1.00 68.58 201 LEU B N 1
ATOM 6627 C CA . LEU B 2 201 ? 100.266 112.595 147.842 1.00 67.44 201 LEU B CA 1
ATOM 6628 C C . LEU B 2 201 ? 100.371 111.644 146.659 1.00 68.16 201 LEU B C 1
ATOM 6629 O O . LEU B 2 201 ? 99.357 111.097 146.216 1.00 70.74 201 LEU B O 1
ATOM 6634 N N . GLU B 2 202 ? 101.574 111.444 146.129 1.00 68.08 202 GLU B N 1
ATOM 6635 C CA . GLU B 2 202 ? 101.796 110.520 145.020 1.00 65.11 202 GLU B CA 1
ATOM 6636 C C . GLU B 2 202 ? 102.347 109.196 145.546 1.00 68.61 202 GLU B C 1
ATOM 6637 O O . GLU B 2 202 ? 103.459 108.783 145.229 1.00 70.89 202 GLU B O 1
ATOM 6643 N N . THR B 2 203 ? 101.543 108.520 146.358 1.00 65.98 203 THR B N 1
ATOM 6644 C CA . THR B 2 203 ? 101.945 107.262 146.968 1.00 64.62 203 THR B CA 1
ATOM 6645 C C . THR B 2 203 ? 101.426 106.088 146.147 1.00 68.43 203 THR B C 1
ATOM 6646 O O . THR B 2 203 ? 100.502 106.223 145.343 1.00 68.19 203 THR B O 1
ATOM 6650 N N . LYS B 2 204 ? 102.048 104.931 1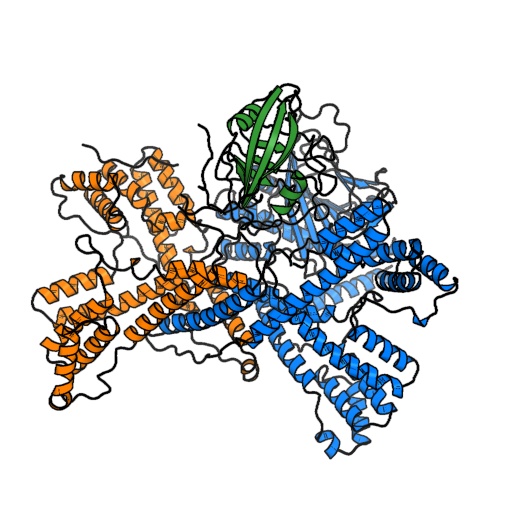46.355 1.00 63.51 204 LYS B N 1
ATOM 6651 C CA . LYS B 2 204 ? 101.769 103.718 145.604 1.00 55.23 204 LYS B CA 1
ATOM 6652 C C . LYS B 2 204 ? 101.324 102.606 146.545 1.00 57.13 204 LYS B C 1
ATOM 6653 O O . LYS B 2 204 ? 101.414 102.726 147.767 1.00 57.27 204 LYS B O 1
ATOM 6659 N N . SER B 2 205 ? 100.828 101.517 145.959 1.00 52.08 205 SER B N 1
ATOM 6660 C CA . SER B 2 205 ? 100.301 100.418 146.762 1.00 52.56 205 SER B CA 1
ATOM 6661 C C . SER B 2 205 ? 101.418 99.627 147.432 1.00 54.77 205 SER B C 1
ATOM 6662 O O . SER B 2 205 ? 101.374 99.359 148.643 1.00 55.31 205 SER B O 1
ATOM 6665 N N . TYR B 2 206 ? 102.434 99.245 146.657 1.00 51.02 206 TYR B N 1
ATOM 6666 C CA . TYR B 2 206 ? 103.503 98.423 147.201 1.00 46.71 206 TYR B CA 1
ATOM 6667 C C . TYR B 2 206 ? 104.301 99.157 148.265 1.00 49.80 206 TYR B C 1
ATOM 6668 O O . TYR B 2 206 ? 104.839 98.518 149.169 1.00 49.13 206 TYR B O 1
ATOM 6677 N N . GLU B 2 207 ? 104.375 100.487 148.195 1.00 54.44 207 GLU B N 1
ATOM 6678 C CA . GLU B 2 207 ? 105.070 101.237 149.235 1.00 50.47 207 GLU B CA 1
ATOM 6679 C C . GLU B 2 207 ? 104.397 101.047 150.590 1.00 56.31 207 GLU B C 1
ATOM 6680 O O . GLU B 2 207 ? 105.052 100.705 151.581 1.00 60.18 207 GLU B O 1
ATOM 6686 N N . SER B 2 208 ? 103.079 101.247 150.647 1.00 55.01 208 SER B N 1
ATOM 6687 C CA . SER B 2 208 ? 102.364 101.095 151.910 1.00 54.30 208 SER B CA 1
ATOM 6688 C C . SER B 2 208 ? 102.366 99.645 152.380 1.00 55.17 208 SER B C 1
ATOM 6689 O O . SER B 2 208 ? 102.482 99.375 153.583 1.00 56.68 208 SER B O 1
ATOM 6692 N N . LEU B 2 209 ? 102.239 98.696 151.448 1.00 58.40 209 LEU B N 1
ATOM 6693 C CA . LEU B 2 209 ? 102.299 97.287 151.832 1.00 57.69 209 LEU B CA 1
ATOM 6694 C C . LEU B 2 209 ? 103.661 96.930 152.421 1.00 58.32 209 LEU B C 1
ATOM 6695 O O . LEU B 2 209 ? 103.746 96.205 153.419 1.00 56.08 209 LEU B O 1
ATOM 6700 N N . PHE B 2 210 ? 104.737 97.445 151.826 1.00 56.17 210 PHE B N 1
ATOM 6701 C CA . PHE B 2 210 ? 106.073 97.216 152.358 1.00 49.61 210 PHE B CA 1
ATOM 6702 C C . PHE B 2 210 ? 106.226 97.819 153.745 1.00 53.87 210 PHE B C 1
ATOM 6703 O O . PHE B 2 210 ? 106.796 97.187 154.641 1.00 56.81 210 PHE B O 1
ATOM 6711 N N . ILE B 2 211 ? 105.733 99.046 153.942 1.00 58.97 211 ILE B N 1
ATOM 6712 C CA . ILE B 2 211 ? 105.848 99.684 155.253 1.00 60.62 211 ILE B CA 1
ATOM 6713 C C . ILE B 2 211 ? 105.117 98.863 156.307 1.00 61.10 211 ILE B C 1
ATOM 6714 O O . ILE B 2 211 ? 105.635 98.622 157.408 1.00 61.24 211 ILE B O 1
ATOM 6719 N N . ARG B 2 212 ? 103.903 98.414 155.981 1.00 63.62 212 ARG B N 1
ATOM 6720 C CA . ARG B 2 212 ? 103.124 97.615 156.918 1.00 63.71 212 ARG B CA 1
ATOM 6721 C C . ARG B 2 212 ? 103.833 96.311 157.259 1.00 65.69 212 ARG B C 1
ATOM 6722 O O . ARG B 2 212 ? 103.903 95.918 158.431 1.00 64.75 212 ARG B O 1
ATOM 6730 N N . ALA B 2 213 ? 104.372 95.627 156.248 1.00 64.27 213 ALA B N 1
ATOM 6731 C CA . ALA B 2 213 ? 105.043 94.356 156.497 1.00 63.68 213 ALA B CA 1
ATOM 6732 C C . ALA B 2 213 ? 106.305 94.544 157.325 1.00 62.32 213 ALA B C 1
ATOM 6733 O O . ALA B 2 213 ? 106.619 93.718 158.187 1.00 61.93 213 ALA B O 1
ATOM 6735 N N . VAL B 2 214 ? 107.053 95.616 157.069 1.00 61.00 214 VAL B N 1
ATOM 6736 C CA . VAL B 2 214 ? 108.246 95.890 157.861 1.00 60.06 214 VAL B CA 1
ATOM 6737 C C . VAL B 2 214 ? 107.869 96.123 159.316 1.00 62.70 214 VAL B C 1
ATOM 6738 O O . VAL B 2 214 ? 108.533 95.623 160.232 1.00 62.18 214 VAL B O 1
ATOM 6742 N N . ARG B 2 215 ? 106.794 96.883 159.552 1.00 72.37 215 ARG B N 1
ATOM 6743 C CA . ARG B 2 215 ? 106.344 97.109 160.925 1.00 73.44 215 ARG B CA 1
ATOM 6744 C C . ARG B 2 215 ? 105.950 95.804 161.601 1.00 71.99 215 ARG B C 1
ATOM 6745 O O . ARG B 2 215 ? 106.280 95.577 162.770 1.00 69.36 215 ARG B O 1
ATOM 6753 N N . ALA B 2 216 ? 105.235 94.936 160.885 1.00 75.14 216 ALA B N 1
ATOM 6754 C CA . ALA B 2 216 ? 104.852 93.653 161.465 1.00 74.73 216 ALA B CA 1
ATOM 6755 C C . ALA B 2 216 ? 106.076 92.810 161.790 1.00 76.97 216 ALA B C 1
ATOM 6756 O O . ALA B 2 216 ? 106.127 92.149 162.833 1.00 77.82 216 ALA B O 1
ATOM 6758 N N . TYR B 2 217 ? 107.069 92.812 160.901 1.00 78.04 217 TYR B N 1
ATOM 6759 C CA . TYR B 2 217 ? 108.285 92.044 161.141 1.00 75.01 217 TYR B CA 1
ATOM 6760 C C . TYR B 2 217 ? 109.016 92.551 162.373 1.00 75.86 217 TYR B C 1
ATOM 6761 O O . TYR B 2 217 ? 109.479 91.759 163.200 1.00 79.06 217 TYR B O 1
ATOM 6770 N N . ASN B 2 218 ? 109.123 93.870 162.519 1.00 73.25 218 ASN B N 1
ATOM 6771 C CA . ASN B 2 218 ? 109.818 94.427 163.671 1.00 74.79 218 ASN B CA 1
ATOM 6772 C C . ASN B 2 218 ? 109.094 94.145 164.978 1.00 75.34 218 ASN B C 1
ATOM 6773 O O . ASN B 2 218 ? 109.724 94.172 166.039 1.00 74.85 218 ASN B O 1
ATOM 6778 N N . GLY B 2 219 ? 107.797 93.868 164.925 1.00 80.49 219 GLY B N 1
ATOM 6779 C CA . GLY B 2 219 ? 107.013 93.679 166.126 1.00 80.66 219 GLY B CA 1
ATOM 6780 C C . GLY B 2 219 ? 106.799 92.235 166.524 1.00 81.05 219 GLY B C 1
ATOM 6781 O O . GLY B 2 219 ? 105.863 91.934 167.269 1.00 81.76 219 GLY B O 1
ATOM 6782 N N . GLU B 2 220 ? 107.647 91.332 166.031 1.00 92.97 220 GLU B N 1
ATOM 6783 C CA . GLU B 2 220 ? 107.582 89.913 166.378 1.00 94.82 220 GLU B CA 1
ATOM 6784 C C . GLU B 2 220 ? 106.218 89.317 166.009 1.00 96.45 220 GLU B C 1
ATOM 6785 O O . GLU B 2 220 ? 105.411 88.940 166.859 1.00 97.49 220 GLU B O 1
ATOM 6791 N N . ASN B 2 221 ? 105.960 89.279 164.704 1.00 95.04 221 ASN B N 1
ATOM 6792 C CA . ASN B 2 221 ? 104.783 88.618 164.155 1.00 95.23 221 ASN B CA 1
ATOM 6793 C C . ASN B 2 221 ? 105.088 88.257 162.712 1.00 97.32 221 ASN B C 1
ATOM 6794 O O . ASN B 2 221 ? 105.463 89.131 161.926 1.00 98.66 221 ASN B O 1
ATOM 6799 N N . TRP B 2 222 ? 104.929 86.982 162.363 1.00 89.45 222 TRP B N 1
ATOM 6800 C CA . TRP B 2 222 ? 105.480 86.463 161.118 1.00 88.31 222 TRP B CA 1
ATOM 6801 C C . TRP B 2 222 ? 104.445 86.242 160.027 1.00 87.99 222 TRP B C 1
ATOM 6802 O O . TRP B 2 222 ? 104.715 86.549 158.865 1.00 89.87 222 TRP B O 1
ATOM 6813 N N . ARG B 2 223 ? 103.273 85.697 160.350 1.00 83.46 223 ARG B N 1
ATOM 6814 C CA . ARG B 2 223 ? 102.302 85.401 159.299 1.00 85.87 223 ARG B CA 1
ATOM 6815 C C . ARG B 2 223 ? 101.800 86.671 158.621 1.00 85.66 223 ARG B C 1
ATOM 6816 O O . ARG B 2 223 ? 101.639 86.705 157.395 1.00 84.68 223 ARG B O 1
ATOM 6824 N N . THR B 2 224 ? 101.542 87.724 159.398 1.00 81.63 224 THR B N 1
ATOM 6825 C CA . THR B 2 224 ? 101.096 88.982 158.807 1.00 80.35 224 THR B CA 1
ATOM 6826 C C . THR B 2 224 ? 102.151 89.552 157.869 1.00 81.39 224 THR B C 1
ATOM 6827 O O . THR B 2 224 ? 101.832 90.032 156.772 1.00 79.96 224 THR B O 1
ATOM 6831 N N . SER B 2 225 ? 103.416 89.504 158.285 1.00 79.86 225 SER B N 1
ATOM 6832 C CA . SER B 2 225 ? 104.494 89.988 157.435 1.00 77.31 225 SER B CA 1
ATOM 6833 C C . SER B 2 225 ? 104.591 89.172 156.158 1.00 75.12 225 SER B C 1
ATOM 6834 O O . SER B 2 225 ? 104.792 89.728 155.073 1.00 74.79 225 SER B O 1
ATOM 6837 N N . ILE B 2 226 ? 104.450 87.853 156.266 1.00 75.08 226 ILE B N 1
ATOM 6838 C CA . ILE B 2 226 ? 104.507 87.005 155.080 1.00 77.01 226 ILE B CA 1
ATOM 6839 C C . ILE B 2 226 ? 103.395 87.377 154.112 1.00 78.68 226 ILE B C 1
ATOM 6840 O O . ILE B 2 226 ? 103.626 87.540 152.908 1.00 80.10 226 ILE B O 1
ATOM 6845 N N . THR B 2 227 ? 102.174 87.535 154.626 1.00 76.18 227 THR B N 1
ATOM 6846 C CA . THR B 2 227 ? 101.051 87.855 153.753 1.00 75.42 227 THR B CA 1
ATOM 6847 C C . THR B 2 227 ? 101.264 89.189 153.053 1.00 73.96 227 THR B C 1
ATOM 6848 O O . THR B 2 227 ? 101.065 89.301 151.835 1.00 72.28 227 THR B O 1
ATOM 6852 N N . ASP B 2 228 ? 101.712 90.203 153.796 1.00 67.94 228 ASP B N 1
ATOM 6853 C CA . ASP B 2 228 ? 101.882 91.518 153.187 1.00 64.98 228 ASP B CA 1
ATOM 6854 C C . ASP B 2 228 ? 103.022 91.538 152.172 1.00 64.63 228 ASP B C 1
ATOM 6855 O O . ASP B 2 228 ? 102.894 92.158 151.113 1.00 67.91 228 ASP B O 1
ATOM 6860 N N . MET B 2 229 ? 104.146 90.881 152.465 1.00 63.40 229 MET B N 1
ATOM 6861 C CA . MET B 2 229 ? 105.245 90.877 151.501 1.00 62.60 229 MET B CA 1
ATOM 6862 C C . MET B 2 229 ? 104.878 90.109 150.238 1.00 61.44 229 MET B C 1
ATOM 6863 O O . MET B 2 229 ? 105.241 90.517 149.124 1.00 65.07 229 MET B O 1
ATOM 6868 N N . GLU B 2 230 ? 104.187 88.977 150.390 1.00 62.84 230 GLU B N 1
ATOM 6869 C CA . GLU B 2 230 ? 103.747 88.226 149.224 1.00 63.86 230 GLU B CA 1
ATOM 6870 C C . GLU B 2 230 ? 102.695 88.978 148.427 1.00 65.77 230 GLU B C 1
ATOM 6871 O O . GLU B 2 230 ? 102.528 88.709 147.235 1.00 62.73 230 GLU B O 1
ATOM 6877 N N . LEU B 2 231 ? 101.965 89.895 149.061 1.00 61.60 231 LEU B N 1
ATOM 6878 C CA . LEU B 2 231 ? 101.110 90.797 148.301 1.00 59.57 231 LEU B CA 1
ATOM 6879 C C . LEU B 2 231 ? 101.907 91.898 147.615 1.00 60.07 231 LEU B C 1
ATOM 6880 O O . LEU B 2 231 ? 101.530 92.342 146.527 1.00 56.58 231 LEU B O 1
ATOM 6885 N N . ALA B 2 232 ? 102.998 92.347 148.237 1.00 52.65 232 ALA B N 1
ATOM 6886 C CA . ALA B 2 232 ? 103.748 93.497 147.748 1.00 43.75 232 ALA B CA 1
ATOM 6887 C C . ALA B 2 232 ? 104.613 93.177 146.540 1.00 44.61 232 ALA B C 1
ATOM 6888 O O . ALA B 2 232 ? 104.828 94.052 145.699 1.00 43.10 232 ALA B O 1
ATOM 6890 N N . LEU B 2 233 ? 105.150 91.958 146.451 1.00 46.62 233 LEU B N 1
ATOM 6891 C CA . LEU B 2 233 ? 106.073 91.644 145.357 1.00 41.37 233 LEU B CA 1
ATOM 6892 C C . LEU B 2 233 ? 105.441 91.754 143.968 1.00 41.73 233 LEU B C 1
ATOM 6893 O O . LEU B 2 233 ? 105.968 92.504 143.122 1.00 43.66 233 LEU B O 1
ATOM 6898 N N . PRO B 2 234 ? 104.339 91.060 143.657 1.00 41.77 234 PRO B N 1
ATOM 6899 C CA . PRO B 2 234 ? 103.782 91.171 142.300 1.00 38.95 234 PRO B CA 1
ATOM 6900 C C . PRO B 2 234 ? 103.346 92.574 141.940 1.00 40.25 234 PRO B C 1
ATOM 6901 O O . PRO B 2 234 ? 103.379 92.934 140.758 1.00 39.70 234 PRO B O 1
ATOM 6905 N N . ASP B 2 235 ? 102.920 93.373 142.920 1.00 38.94 235 ASP B N 1
ATOM 6906 C CA . ASP B 2 235 ? 102.561 94.760 142.647 1.00 34.69 235 ASP B CA 1
ATOM 6907 C C . ASP B 2 235 ? 103.762 95.548 142.155 1.00 36.22 235 ASP B C 1
ATOM 6908 O O . ASP B 2 235 ? 103.659 96.323 141.195 1.00 38.59 235 ASP B O 1
ATOM 6913 N N . PHE B 2 236 ? 104.914 95.357 142.797 1.00 31.60 236 PHE B N 1
ATOM 6914 C CA . PHE B 2 236 ? 106.123 96.008 142.324 1.00 28.89 236 PHE B CA 1
ATOM 6915 C C . PHE B 2 236 ? 106.450 95.572 140.910 1.00 33.42 236 PHE B C 1
ATOM 6916 O O . PHE B 2 236 ? 106.805 96.401 140.067 1.00 41.71 236 PHE B O 1
ATOM 6924 N N . PHE B 2 237 ? 106.342 94.274 140.625 1.00 31.53 237 PHE B N 1
ATOM 6925 C CA . PHE B 2 237 ? 106.691 93.814 139.282 1.00 28.19 237 PHE B CA 1
ATOM 6926 C C . PHE B 2 237 ? 105.751 94.397 138.229 1.00 34.16 237 PHE B C 1
ATOM 6927 O O . PHE B 2 237 ? 106.192 94.808 137.147 1.00 39.11 237 PHE B O 1
ATOM 6935 N N . LYS B 2 238 ? 104.453 94.451 138.530 1.00 32.87 238 LYS B N 1
ATOM 6936 C CA . LYS B 2 238 ? 103.492 95.008 137.582 1.00 30.48 238 LYS B CA 1
ATOM 6937 C C . LYS B 2 238 ? 103.755 96.487 137.327 1.00 29.47 238 LYS B C 1
ATOM 6938 O O . LYS B 2 238 ? 103.724 96.945 136.174 1.00 31.34 238 LYS B O 1
ATOM 6944 N N . ALA B 2 239 ? 104.034 97.246 138.388 1.00 24.67 239 ALA B N 1
ATOM 6945 C CA . ALA B 2 239 ? 104.361 98.655 138.213 1.00 22.05 239 ALA B CA 1
ATOM 6946 C C . ALA B 2 239 ? 105.628 98.825 137.390 1.00 25.73 239 ALA B C 1
ATOM 6947 O O . ALA B 2 239 ? 105.702 99.709 136.530 1.00 34.17 239 ALA B O 1
ATOM 6949 N N . PHE B 2 240 ? 106.628 97.974 137.629 1.00 23.75 240 PHE B N 1
ATOM 6950 C CA . PHE B 2 240 ? 107.886 98.069 136.897 1.00 16.71 240 PHE B CA 1
ATOM 6951 C C . PHE B 2 240 ? 107.671 97.856 135.406 1.00 22.74 240 PHE B C 1
ATOM 6952 O O . PHE B 2 240 ? 108.200 98.608 134.580 1.00 31.48 240 PHE B O 1
ATOM 6960 N N . TYR B 2 241 ? 106.878 96.851 135.037 1.00 24.14 241 TYR B N 1
ATOM 6961 C CA . TYR B 2 241 ? 106.720 96.560 133.615 1.00 21.57 241 TYR B CA 1
ATOM 6962 C C . TYR B 2 241 ? 105.862 97.609 132.924 1.00 24.53 241 TYR B C 1
ATOM 6963 O O . TYR B 2 241 ? 106.098 97.937 131.754 1.00 25.76 241 TYR B O 1
ATOM 6972 N N . GLU B 2 242 ? 104.884 98.176 133.630 1.00 30.58 242 GLU B N 1
ATOM 6973 C CA . GLU B 2 242 ? 104.137 99.286 133.043 1.00 27.24 242 GLU B CA 1
ATOM 6974 C C . GLU B 2 242 ? 105.026 100.511 132.846 1.00 29.27 242 GLU B C 1
ATOM 6975 O O . GLU B 2 242 ? 104.926 101.204 131.826 1.00 31.14 242 GLU B O 1
ATOM 6981 N N . CYS B 2 243 ? 105.927 100.780 133.794 1.00 30.72 243 CYS B N 1
ATOM 6982 C CA . CYS B 2 243 ? 106.854 101.898 133.633 1.00 24.86 243 CYS B CA 1
ATOM 6983 C C . CYS B 2 243 ? 107.799 101.676 132.463 1.00 27.77 243 CYS B C 1
ATOM 6984 O O . CYS B 2 243 ? 108.148 102.625 131.757 1.00 32.77 243 CYS B O 1
ATOM 6987 N N . LEU B 2 244 ? 108.260 100.440 132.265 1.00 31.49 244 LEU B N 1
ATOM 6988 C CA . LEU B 2 244 ? 109.107 100.152 131.110 1.00 26.42 244 LEU B CA 1
ATOM 6989 C C . LEU B 2 244 ? 108.352 100.374 129.812 1.00 24.53 244 LEU B C 1
ATOM 6990 O O . LEU B 2 244 ? 108.886 100.958 128.865 1.00 23.99 244 LEU B O 1
ATOM 6995 N N . ALA B 2 245 ? 107.106 99.909 129.746 1.00 30.34 245 ALA B N 1
ATOM 6996 C CA . ALA B 2 245 ? 106.319 100.061 128.531 1.00 29.00 245 ALA B CA 1
ATOM 6997 C C . ALA B 2 245 ? 105.943 101.505 128.245 1.00 30.98 245 ALA B C 1
ATOM 6998 O O . ALA B 2 245 ? 105.620 101.828 127.101 1.00 30.33 245 ALA B O 1
ATOM 7000 N N . ALA B 2 246 ? 105.945 102.372 129.254 1.00 32.58 246 ALA B N 1
ATOM 7001 C CA . ALA B 2 246 ? 105.610 103.770 129.023 1.00 25.88 246 ALA B CA 1
ATOM 7002 C C . ALA B 2 246 ? 106.775 104.612 128.519 1.00 27.15 246 ALA B C 1
ATOM 7003 O O . ALA B 2 246 ? 106.573 105.794 128.235 1.00 32.46 246 ALA B O 1
ATOM 7005 N N . CYS B 2 247 ? 107.981 104.060 128.407 1.00 34.68 247 CYS B N 1
ATOM 7006 C CA . CYS B 2 247 ? 109.137 104.839 127.979 1.00 26.87 247 CYS B CA 1
ATOM 7007 C C . CYS B 2 247 ? 109.342 104.839 126.476 1.00 25.75 247 CYS B C 1
ATOM 7008 O O . CYS B 2 247 ? 110.183 105.593 125.984 1.00 34.76 247 CYS B O 1
ATOM 7011 N N . GLU B 2 248 ? 108.595 104.028 125.737 1.00 19.37 248 GLU B N 1
ATOM 7012 C CA . GLU B 2 248 ? 108.794 103.884 124.299 1.00 23.59 248 GLU B CA 1
ATOM 7013 C C . GLU B 2 248 ? 108.019 104.955 123.534 1.00 27.06 248 GLU B C 1
ATOM 7014 O O . GLU B 2 248 ? 107.168 104.673 122.703 1.00 30.28 248 GLU B O 1
ATOM 7020 N N . GLY B 2 249 ? 108.342 106.202 123.828 1.00 21.87 249 GLY B N 1
ATOM 7021 C CA . GLY B 2 249 ? 107.657 107.340 123.257 1.00 15.87 249 GLY B CA 1
ATOM 7022 C C . GLY B 2 249 ? 108.329 107.872 122.015 1.00 24.69 249 GLY B C 1
ATOM 7023 O O . GLY B 2 249 ? 109.172 107.219 121.401 1.00 22.01 249 GLY B O 1
ATOM 7024 N N . SER B 2 250 ? 107.950 109.090 121.645 1.00 29.15 250 SER B N 1
ATOM 7025 C CA . SER B 2 250 ? 108.434 109.707 120.425 1.00 21.18 250 SER B CA 1
ATOM 7026 C C . SER B 2 250 ? 109.730 110.469 120.673 1.00 28.82 250 SER B C 1
ATOM 7027 O O . SER B 2 250 ? 110.185 110.635 121.804 1.00 36.74 250 SER B O 1
ATOM 7030 N N . ARG B 2 251 ? 110.328 110.940 119.588 1.00 29.94 251 ARG B N 1
ATOM 7031 C CA . ARG B 2 251 ? 111.558 111.707 119.615 1.00 25.39 251 ARG B CA 1
ATOM 7032 C C . ARG B 2 251 ? 111.393 112.883 118.671 1.00 28.13 251 ARG B C 1
ATOM 7033 O O . ARG B 2 251 ? 110.450 112.935 117.881 1.00 34.81 251 ARG B O 1
ATOM 7041 N N . GLU B 2 252 ? 112.318 113.830 118.737 1.00 27.82 252 GLU B N 1
ATOM 7042 C CA . GLU B 2 252 ? 112.323 114.934 117.791 1.00 31.54 252 GLU B CA 1
ATOM 7043 C C . GLU B 2 252 ? 113.333 114.682 116.681 1.00 28.21 252 GLU B C 1
ATOM 7044 O O . GLU B 2 252 ? 114.435 114.187 116.925 1.00 35.89 252 GLU B O 1
ATOM 7050 N N . ILE B 2 253 ? 112.939 115.016 115.460 1.00 22.08 253 ILE B N 1
ATOM 7051 C CA . ILE B 2 253 ? 113.702 114.686 114.265 1.00 19.99 253 ILE B CA 1
ATOM 7052 C C . ILE B 2 253 ? 114.721 115.784 114.014 1.00 30.17 253 ILE B C 1
ATOM 7053 O O . ILE B 2 253 ? 114.359 116.952 113.855 1.00 37.55 253 ILE B O 1
ATOM 7058 N N . LYS B 2 254 ? 115.995 115.416 113.962 1.00 25.75 254 LYS B N 1
ATOM 7059 C CA . LYS B 2 254 ? 117.035 116.384 113.662 1.00 15.07 254 LYS B CA 1
ATOM 7060 C C . LYS B 2 254 ? 118.121 115.874 112.730 1.00 18.30 254 LYS B C 1
ATOM 7061 O O . LYS B 2 254 ? 119.023 116.639 112.398 1.00 27.27 254 LYS B O 1
ATOM 7067 N N . ASP B 2 255 ? 118.071 114.623 112.293 1.00 19.57 255 ASP B N 1
ATOM 7068 C CA . ASP B 2 255 ? 118.942 114.158 111.228 1.00 17.76 255 ASP B CA 1
ATOM 7069 C C . ASP B 2 255 ? 118.199 113.105 110.432 1.00 18.43 255 ASP B C 1
ATOM 7070 O O . ASP B 2 255 ? 117.219 112.526 110.900 1.00 27.47 255 ASP B O 1
ATOM 7075 N N . PHE B 2 256 ? 118.672 112.866 109.217 1.00 19.31 256 PHE B N 1
ATOM 7076 C CA . PHE B 2 256 ? 117.973 112.028 108.249 1.00 19.85 256 PHE B CA 1
ATOM 7077 C C . PHE B 2 256 ? 118.923 110.930 107.795 1.00 24.79 256 PHE B C 1
ATOM 7078 O O . PHE B 2 256 ? 119.649 111.100 106.816 1.00 26.77 256 PHE B O 1
ATOM 7086 N N . LYS B 2 257 ? 118.907 109.806 108.499 1.00 21.74 257 LYS B N 1
ATOM 7087 C CA . LYS B 2 257 ? 119.819 108.692 108.288 1.00 13.99 257 LYS B CA 1
ATOM 7088 C C . LYS B 2 257 ? 119.061 107.509 107.694 1.00 21.72 257 LYS B C 1
ATOM 7089 O O . LYS B 2 257 ? 117.846 107.553 107.520 1.00 27.50 257 LYS B O 1
ATOM 7095 N N . ASP B 2 258 ? 119.786 106.433 107.408 1.00 24.84 258 ASP B N 1
ATOM 7096 C CA . ASP B 2 258 ? 119.233 105.283 106.704 1.00 21.76 258 ASP B CA 1
ATOM 7097 C C . ASP B 2 258 ? 118.333 104.468 107.624 1.00 27.98 258 ASP B C 1
ATOM 7098 O O . ASP B 2 258 ? 118.004 104.871 108.739 1.00 40.58 258 ASP B O 1
ATOM 7103 N N . PHE B 2 259 ? 117.906 103.298 107.150 1.00 36.12 259 PHE B N 1
ATOM 7104 C CA . PHE B 2 259 ? 116.907 102.518 107.872 1.00 34.40 259 PHE B CA 1
ATOM 7105 C C . PHE B 2 259 ? 117.457 102.000 109.192 1.00 36.84 259 PHE B C 1
ATOM 7106 O O . PHE B 2 259 ? 116.947 102.338 110.262 1.00 45.29 259 PHE B O 1
ATOM 7114 N N . TYR B 2 260 ? 118.508 101.182 109.139 1.00 35.76 260 TYR B N 1
ATOM 7115 C CA . TYR B 2 260 ? 119.033 100.567 110.351 1.00 28.82 260 TYR B CA 1
ATOM 7116 C C . TYR B 2 260 ? 119.745 101.570 111.236 1.00 29.46 260 TYR B C 1
ATOM 7117 O O . TYR B 2 260 ? 119.829 101.369 112.447 1.00 33.24 260 TYR B O 1
ATOM 7126 N N . LEU B 2 261 ? 120.289 102.634 110.656 1.00 22.83 261 LEU B N 1
ATOM 7127 C CA . LEU B 2 261 ? 121.032 103.603 111.446 1.00 16.43 261 LEU B CA 1
ATOM 7128 C C . LEU B 2 261 ? 120.105 104.573 112.157 1.00 24.01 261 LEU B C 1
ATOM 7129 O O . LEU B 2 261 ? 120.519 105.250 113.099 1.00 32.67 261 LEU B O 1
ATOM 7134 N N . SER B 2 262 ? 118.863 104.690 111.698 1.00 24.39 262 SER B N 1
ATOM 7135 C CA . SER B 2 262 ? 117.920 105.579 112.359 1.00 18.88 262 SER B CA 1
ATOM 7136 C C . SER B 2 262 ? 116.957 104.822 113.258 1.00 25.11 262 SER B C 1
ATOM 7137 O O . SER B 2 262 ? 116.507 105.370 114.263 1.00 42.55 262 SER B O 1
ATOM 7140 N N . ILE B 2 263 ? 116.620 103.576 112.922 1.00 18.50 263 ILE B N 1
ATOM 7141 C CA . ILE B 2 263 ? 115.851 102.755 113.848 1.00 11.45 263 ILE B CA 1
ATOM 7142 C C . ILE B 2 263 ? 116.644 102.501 115.116 1.00 14.40 263 ILE B C 1
ATOM 7143 O O . ILE B 2 263 ? 116.065 102.300 116.185 1.00 27.94 263 ILE B O 1
ATOM 7148 N N . ALA B 2 264 ? 117.972 102.501 115.026 1.00 21.19 264 ALA B N 1
ATOM 7149 C CA . ALA B 2 264 ? 118.837 102.249 116.168 1.00 12.91 264 ALA B CA 1
ATOM 7150 C C . ALA B 2 264 ? 119.246 103.507 116.909 1.00 16.78 264 ALA B C 1
ATOM 7151 O O . ALA B 2 264 ? 119.969 103.400 117.896 1.00 32.06 264 ALA B O 1
ATOM 7153 N N . ASP B 2 265 ? 118.828 104.685 116.462 1.00 14.11 265 ASP B N 1
ATOM 7154 C CA . ASP B 2 265 ? 119.031 105.911 117.221 1.00 7.27 265 ASP B CA 1
ATOM 7155 C C . ASP B 2 265 ? 117.830 106.267 118.073 1.00 19.62 265 ASP B C 1
ATOM 7156 O O . ASP B 2 265 ? 117.981 106.892 119.121 1.00 28.77 265 ASP B O 1
ATOM 7161 N N . HIS B 2 266 ? 116.637 105.918 117.608 1.00 14.35 266 HIS B N 1
ATOM 7162 C CA . HIS B 2 266 ? 115.432 106.050 118.409 1.00 4.71 266 HIS B CA 1
ATOM 7163 C C . HIS B 2 266 ? 115.500 105.151 119.635 1.00 14.62 266 HIS B C 1
ATOM 7164 O O . HIS B 2 266 ? 115.194 105.575 120.764 1.00 32.64 266 HIS B O 1
ATOM 7171 N N . TYR B 2 267 ? 115.957 103.919 119.440 1.00 6.15 267 TYR B N 1
ATOM 7172 C CA . TYR B 2 267 ? 116.056 102.990 120.546 1.00 6.74 267 TYR B CA 1
ATOM 7173 C C . TYR B 2 267 ? 117.087 103.400 121.580 1.00 14.86 267 TYR B C 1
ATOM 7174 O O . TYR B 2 267 ? 116.952 103.014 122.733 1.00 26.51 267 TYR B O 1
ATOM 7183 N N . VAL B 2 268 ? 118.115 104.159 121.221 1.00 6.30 268 VAL B N 1
ATOM 7184 C CA . VAL B 2 268 ? 119.119 104.504 122.221 1.00 6.87 268 VAL B CA 1
ATOM 7185 C C . VAL B 2 268 ? 118.560 105.506 123.230 1.00 18.82 268 VAL B C 1
ATOM 7186 O O . VAL B 2 268 ? 118.828 105.410 124.435 1.00 32.91 268 VAL B O 1
ATOM 7190 N N . GLU B 2 269 ? 117.759 106.469 122.771 1.00 19.56 269 GLU B N 1
ATOM 7191 C CA . GLU B 2 269 ? 117.060 107.349 123.704 1.00 20.95 269 GLU B CA 1
ATOM 7192 C C . GLU B 2 269 ? 116.049 106.579 124.543 1.00 23.53 269 GLU B C 1
ATOM 7193 O O . GLU B 2 269 ? 115.971 106.757 125.772 1.00 20.41 269 GLU B O 1
ATOM 7199 N N . VAL B 2 270 ? 115.273 105.704 123.900 1.00 20.86 270 VAL B N 1
ATOM 7200 C CA . VAL B 2 270 ? 114.350 104.865 124.658 1.00 16.99 270 VAL B CA 1
ATOM 7201 C C . VAL B 2 270 ? 115.099 104.076 125.726 1.00 18.31 270 VAL B C 1
ATOM 7202 O O . VAL B 2 270 ? 114.620 103.917 126.853 1.00 25.05 270 VAL B O 1
ATOM 7206 N N . LEU B 2 271 ? 116.297 103.597 125.400 1.00 10.78 271 LEU B N 1
ATOM 7207 C CA . LEU B 2 271 ? 117.056 102.755 126.314 1.00 7.08 271 LEU B CA 1
ATOM 7208 C C . LEU B 2 271 ? 117.626 103.549 127.477 1.00 16.83 271 LEU B C 1
ATOM 7209 O O . LEU B 2 271 ? 117.709 103.034 128.594 1.00 25.24 271 LEU B O 1
ATOM 7214 N N . GLU B 2 272 ? 118.039 104.792 127.245 1.00 12.24 272 GLU B N 1
ATOM 7215 C CA . GLU B 2 272 ? 118.421 105.636 128.374 1.00 10.30 272 GLU B CA 1
ATOM 7216 C C . GLU B 2 272 ? 117.267 105.762 129.358 1.00 24.53 272 GLU B C 1
ATOM 7217 O O . GLU B 2 272 ? 117.431 105.569 130.577 1.00 31.53 272 GLU B O 1
ATOM 7223 N N . CYS B 2 273 ? 116.075 106.062 128.835 1.00 29.81 273 CYS B N 1
ATOM 7224 C CA . CYS B 2 273 ? 114.920 106.224 129.714 1.00 22.13 273 CYS B CA 1
ATOM 7225 C C . CYS B 2 273 ? 114.602 104.934 130.464 1.00 24.06 273 CYS B C 1
ATOM 7226 O O . CYS B 2 273 ? 114.261 104.967 131.648 1.00 26.60 273 CYS B O 1
ATOM 7229 N N . LYS B 2 274 ? 114.706 103.786 129.791 1.00 19.80 274 LYS B N 1
ATOM 7230 C CA . LYS B 2 274 ? 114.431 102.509 130.446 1.00 16.66 274 LYS B CA 1
ATOM 7231 C C . LYS B 2 274 ? 115.459 102.186 131.519 1.00 21.16 274 LYS B C 1
ATOM 7232 O O . LYS B 2 274 ? 115.111 101.637 132.565 1.00 29.28 274 LYS B O 1
ATOM 7238 N N . ILE B 2 275 ? 116.736 102.461 131.258 1.00 24.78 275 ILE B N 1
ATOM 7239 C CA . ILE B 2 275 ? 117.773 102.182 132.245 1.00 22.50 275 ILE B CA 1
ATOM 7240 C C . ILE B 2 275 ? 117.506 102.965 133.513 1.00 28.11 275 ILE B C 1
ATOM 7241 O O . ILE B 2 275 ? 117.700 102.462 134.625 1.00 29.40 275 ILE B O 1
ATOM 7246 N N . GLN B 2 276 ? 117.055 104.209 133.373 1.00 34.89 276 GLN B N 1
ATOM 7247 C CA . GLN B 2 276 ? 116.849 105.035 134.560 1.00 37.90 276 GLN B CA 1
ATOM 7248 C C . GLN B 2 276 ? 115.432 104.844 135.109 1.00 38.22 276 GLN B C 1
ATOM 7249 O O . GLN B 2 276 ? 114.698 105.812 135.307 1.00 37.97 276 GLN B O 1
ATOM 7255 N N . CYS B 2 277 ? 115.011 103.606 135.340 1.00 40.49 277 CYS B N 1
ATOM 7256 C CA . CYS B 2 277 ? 113.607 103.355 135.662 1.00 43.84 277 CYS B CA 1
ATOM 7257 C C . CYS B 2 277 ? 113.393 102.519 136.911 1.00 42.15 277 CYS B C 1
ATOM 7258 O O . CYS B 2 277 ? 112.353 102.643 137.553 1.00 45.99 277 CYS B O 1
ATOM 7261 N N . GLU B 2 278 ? 114.328 101.640 137.261 1.00 45.64 278 GLU B N 1
ATOM 7262 C CA . GLU B 2 278 ? 114.198 100.893 138.506 1.00 44.68 278 GLU B CA 1
ATOM 7263 C C . GLU B 2 278 ? 114.450 101.778 139.720 1.00 51.08 278 GLU B C 1
ATOM 7264 O O . GLU B 2 278 ? 113.927 101.515 140.807 1.00 51.21 278 GLU B O 1
ATOM 7270 N N . GLU B 2 279 ? 115.267 102.819 139.564 1.00 58.41 279 GLU B N 1
ATOM 7271 C CA . GLU B 2 279 ? 115.577 103.692 140.688 1.00 57.30 279 GLU B CA 1
ATOM 7272 C C . GLU B 2 279 ? 114.441 104.641 141.032 1.00 58.36 279 GLU B C 1
ATOM 7273 O O . GLU B 2 279 ? 114.329 105.049 142.190 1.00 61.39 279 GLU B O 1
ATOM 7279 N N . ASN B 2 280 ? 113.606 105.014 140.062 1.00 50.18 280 ASN B N 1
ATOM 7280 C CA . ASN B 2 280 ? 112.537 105.965 140.341 1.00 45.92 280 ASN B CA 1
ATOM 7281 C C . ASN B 2 280 ? 111.431 105.351 141.184 1.00 47.16 280 ASN B C 1
ATOM 7282 O O . ASN B 2 280 ? 110.743 106.072 141.910 1.00 50.36 280 ASN B O 1
ATOM 7287 N N . LEU B 2 281 ? 111.233 104.041 141.098 1.00 41.49 281 LEU B N 1
ATOM 7288 C CA . LEU B 2 281 ? 110.157 103.377 141.818 1.00 46.02 281 LEU B CA 1
ATOM 7289 C C . LEU B 2 281 ? 110.559 102.909 143.210 1.00 43.81 281 LEU B C 1
ATOM 7290 O O . LEU B 2 281 ? 109.727 102.341 143.918 1.00 46.13 281 LEU B O 1
ATOM 7295 N N . THR B 2 282 ? 111.790 103.123 143.614 1.00 42.96 282 THR B N 1
ATOM 7296 C CA . THR B 2 282 ? 112.242 102.667 144.921 1.00 50.78 282 THR B CA 1
ATOM 7297 C C . THR B 2 282 ? 111.640 103.535 146.020 1.00 51.44 282 THR B C 1
ATOM 7298 O O . THR B 2 282 ? 111.641 104.762 145.898 1.00 52.15 282 THR B O 1
ATOM 7302 N N . PRO B 2 283 ? 111.112 102.946 147.091 1.00 51.94 283 PRO B N 1
ATOM 7303 C CA . PRO B 2 283 ? 110.565 103.756 148.181 1.00 50.14 283 PRO B CA 1
ATOM 7304 C C . PRO B 2 283 ? 111.659 104.507 148.913 1.00 53.86 283 PRO B C 1
ATOM 7305 O O . PRO B 2 283 ? 112.815 104.084 148.951 1.00 58.05 283 PRO B O 1
ATOM 7309 N N . VAL B 2 284 ? 111.282 105.633 149.508 1.00 60.34 284 VAL B N 1
ATOM 7310 C CA . VAL B 2 284 ? 112.189 106.449 150.304 1.00 56.96 284 VAL B CA 1
ATOM 7311 C C . VAL B 2 284 ? 111.658 106.503 151.727 1.00 59.83 284 VAL B C 1
ATOM 7312 O O . VAL B 2 284 ? 110.491 106.845 151.947 1.00 61.84 284 VAL B O 1
ATOM 7316 N N . ILE B 2 285 ? 112.504 106.142 152.686 1.00 69.28 285 ILE B N 1
ATOM 7317 C CA . ILE B 2 285 ? 112.141 106.135 154.097 1.00 70.59 285 ILE B CA 1
ATOM 7318 C C . ILE B 2 285 ? 113.223 106.875 154.865 1.00 73.92 285 ILE B C 1
ATOM 7319 O O . ILE B 2 285 ? 114.405 106.527 154.769 1.00 77.26 285 ILE B O 1
ATOM 7324 N N . GLY B 2 286 ? 112.823 107.885 155.630 1.00 76.62 286 GLY B N 1
ATOM 7325 C CA . GLY B 2 286 ? 113.789 108.668 156.371 1.00 77.06 286 GLY B CA 1
ATOM 7326 C C . GLY B 2 286 ? 114.645 109.580 155.528 1.00 77.19 286 GLY B C 1
ATOM 7327 O O . GLY B 2 286 ? 115.700 110.017 155.988 1.00 78.70 286 GLY B O 1
ATOM 7328 N N . GLY B 2 287 ? 114.220 109.890 154.306 1.00 77.42 287 GLY B N 1
ATOM 7329 C CA . GLY B 2 287 ? 114.980 110.745 153.424 1.00 78.33 287 GLY B CA 1
ATOM 7330 C C . GLY B 2 287 ? 116.054 110.052 152.614 1.00 80.41 287 GLY B C 1
ATOM 7331 O O . GLY B 2 287 ? 116.783 110.730 151.881 1.00 80.70 287 GLY B O 1
ATOM 7332 N N . TYR B 2 288 ? 116.179 108.732 152.717 1.00 79.08 288 TYR B N 1
ATOM 7333 C CA . TYR B 2 288 ? 117.191 107.984 151.984 1.00 80.97 288 TYR B CA 1
ATOM 7334 C C . TYR B 2 288 ? 116.522 106.840 151.237 1.00 79.85 288 TYR B C 1
ATOM 7335 O O . TYR B 2 288 ? 115.774 106.063 151.853 1.00 75.98 288 TYR B O 1
ATOM 7344 N N . PRO B 2 289 ? 116.745 106.691 149.934 1.00 70.83 289 PRO B N 1
ATOM 7345 C CA . PRO B 2 289 ? 116.135 105.574 149.212 1.00 69.28 289 PRO B CA 1
ATOM 7346 C C . PRO B 2 289 ? 116.651 104.243 149.723 1.00 68.14 289 PRO B C 1
ATOM 7347 O O . PRO B 2 289 ? 117.813 104.107 150.106 1.00 68.43 289 PRO B O 1
ATOM 7351 N N . VAL B 2 290 ? 115.764 103.253 149.723 1.00 64.23 290 VAL B N 1
ATOM 7352 C CA . VAL B 2 290 ? 116.106 101.912 150.182 1.00 63.42 290 VAL B CA 1
ATOM 7353 C C . VAL B 2 290 ? 116.918 101.256 149.075 1.00 66.39 290 VAL B C 1
ATOM 7354 O O . VAL B 2 290 ? 116.459 101.156 147.939 1.00 67.76 290 VAL B O 1
ATOM 7358 N N . GLU B 2 291 ? 118.136 100.832 149.393 1.00 66.36 291 GLU B N 1
ATOM 7359 C CA . GLU B 2 291 ? 118.997 100.232 148.386 1.00 65.22 291 GLU B CA 1
ATOM 7360 C C . GLU B 2 291 ? 118.820 98.724 148.353 1.00 67.99 291 GLU B C 1
ATOM 7361 O O . GLU B 2 291 ? 118.702 98.079 149.397 1.00 68.47 291 GLU B O 1
ATOM 7367 N N . LYS B 2 292 ? 118.828 98.165 147.139 1.00 63.42 292 LYS B N 1
ATOM 7368 C CA . LYS B 2 292 ? 118.573 96.747 146.897 1.00 59.21 292 LYS B CA 1
ATOM 7369 C C . LYS B 2 292 ? 117.176 96.362 147.395 1.00 60.37 292 LYS B C 1
ATOM 7370 O O . LYS B 2 292 ? 117.003 95.601 148.345 1.00 66.40 292 LYS B O 1
ATOM 7376 N N . PHE B 2 293 ? 116.179 96.929 146.721 1.00 49.43 293 PHE B N 1
ATOM 7377 C CA . PHE B 2 293 ? 114.795 96.769 147.154 1.00 50.92 293 PHE B CA 1
ATOM 7378 C C . PHE B 2 293 ? 114.341 95.313 147.081 1.00 52.57 293 PHE B C 1
ATOM 7379 O O . PHE B 2 293 ? 113.859 94.751 148.074 1.00 56.56 293 PHE B O 1
ATOM 7387 N N . VAL B 2 294 ? 114.498 94.678 145.921 1.00 46.49 294 VAL B N 1
ATOM 7388 C CA . VAL B 2 294 ? 113.940 93.344 145.723 1.00 43.47 294 VAL B CA 1
ATOM 7389 C C . VAL B 2 294 ? 114.696 92.311 146.551 1.00 47.38 294 VAL B C 1
ATOM 7390 O O . VAL B 2 294 ? 114.097 91.403 147.150 1.00 48.98 294 VAL B O 1
ATOM 7394 N N . ALA B 2 295 ? 116.019 92.436 146.611 1.00 46.03 295 ALA B N 1
ATOM 7395 C CA . ALA B 2 295 ? 116.798 91.552 147.465 1.00 47.97 295 ALA B CA 1
ATOM 7396 C C . ALA B 2 295 ? 116.421 91.733 148.929 1.00 51.13 295 ALA B C 1
ATOM 7397 O O . ALA B 2 295 ? 116.403 90.766 149.695 1.00 53.78 295 ALA B O 1
ATOM 7399 N N . THR B 2 296 ? 116.116 92.965 149.338 1.00 50.92 296 THR B N 1
ATOM 7400 C CA . THR B 2 296 ? 115.665 93.197 150.705 1.00 48.97 296 THR B CA 1
ATOM 7401 C C . THR B 2 296 ? 114.353 92.479 150.982 1.00 49.95 296 THR B C 1
ATOM 7402 O O . THR B 2 296 ? 114.175 91.875 152.051 1.00 52.17 296 THR B O 1
ATOM 7406 N N . MET B 2 297 ? 113.417 92.547 150.036 1.00 53.82 297 MET B N 1
ATOM 7407 C CA . MET B 2 297 ? 112.162 91.822 150.195 1.00 51.65 297 MET B CA 1
ATOM 7408 C C . MET B 2 297 ? 112.420 90.338 150.404 1.00 54.67 297 MET B C 1
ATOM 7409 O O . MET B 2 297 ? 111.852 89.713 151.308 1.00 56.98 297 MET B O 1
ATOM 7414 N N . TYR B 2 298 ? 113.288 89.756 149.576 1.00 52.86 298 TYR B N 1
ATOM 7415 C CA . TYR B 2 298 ? 113.552 88.327 149.709 1.00 49.38 298 TYR B CA 1
ATOM 7416 C C . TYR B 2 298 ? 114.270 88.000 151.013 1.00 53.66 298 TYR B C 1
ATOM 7417 O O . TYR B 2 298 ? 114.040 86.936 151.593 1.00 56.80 298 TYR B O 1
ATOM 7426 N N . HIS B 2 299 ? 115.127 88.898 151.491 1.00 56.61 299 HIS B N 1
ATOM 7427 C CA . HIS B 2 299 ? 115.811 88.693 152.764 1.00 55.82 299 HIS B CA 1
ATOM 7428 C C . HIS B 2 299 ? 114.804 88.598 153.908 1.00 60.65 299 HIS B C 1
ATOM 7429 O O . HIS B 2 299 ? 114.829 87.649 154.714 1.00 62.41 299 HIS B O 1
ATOM 7436 N N . TYR B 2 300 ? 113.884 89.568 153.970 1.00 64.02 300 TYR B N 1
ATOM 7437 C CA . TYR B 2 300 ? 112.813 89.537 154.966 1.00 62.40 300 TYR B CA 1
ATOM 7438 C C . TYR B 2 300 ? 112.000 88.254 154.861 1.00 63.44 300 TYR B C 1
ATOM 7439 O O . TYR B 2 300 ? 111.724 87.591 155.872 1.00 65.35 300 TYR B O 1
ATOM 7448 N N . LEU B 2 301 ? 111.604 87.897 153.640 1.00 64.60 301 LEU B N 1
ATOM 7449 C CA . LEU B 2 301 ? 110.748 86.738 153.440 1.00 63.06 301 LEU B CA 1
ATOM 7450 C C . LEU B 2 301 ? 111.436 85.471 153.921 1.00 66.62 301 LEU B C 1
ATOM 7451 O O . LEU B 2 301 ? 110.813 84.617 154.562 1.00 67.54 301 LEU B O 1
ATOM 7456 N N . GLN B 2 302 ? 112.728 85.336 153.617 1.00 73.61 302 GLN B N 1
ATOM 7457 C CA . GLN B 2 302 ? 113.472 84.149 154.016 1.00 73.35 302 GLN B CA 1
ATOM 7458 C C . GLN B 2 302 ? 113.541 84.027 155.528 1.00 74.25 302 GLN B C 1
ATOM 7459 O O . GLN B 2 302 ? 113.309 82.946 156.082 1.00 74.28 302 GLN B O 1
ATOM 7465 N N . PHE B 2 303 ? 113.857 85.126 156.220 1.00 74.98 303 PHE B N 1
ATOM 7466 C CA . PHE B 2 303 ? 113.923 85.035 157.678 1.00 73.89 303 PHE B CA 1
ATOM 7467 C C . PHE B 2 303 ? 112.571 84.659 158.271 1.00 75.84 303 PHE B C 1
ATOM 7468 O O . PHE B 2 303 ? 112.486 83.791 159.154 1.00 77.53 303 PHE B O 1
ATOM 7476 N N . ALA B 2 304 ? 111.498 85.287 157.783 1.00 79.55 304 ALA B N 1
ATOM 7477 C CA . ALA B 2 304 ? 110.173 84.984 158.313 1.00 77.49 304 ALA B CA 1
ATOM 7478 C C . ALA B 2 304 ? 109.815 83.524 158.098 1.00 76.68 304 ALA B C 1
ATOM 7479 O O . ALA B 2 304 ? 109.296 82.867 159.005 1.00 78.19 304 ALA B O 1
ATOM 7481 N N . TYR B 2 305 ? 110.096 82.991 156.909 1.00 77.24 305 TYR B N 1
ATOM 7482 C CA . TYR B 2 305 ? 109.777 81.591 156.646 1.00 77.77 305 TYR B CA 1
ATOM 7483 C C . TYR B 2 305 ? 110.614 80.660 157.510 1.00 77.66 305 TYR B C 1
ATOM 7484 O O . TYR B 2 305 ? 110.135 79.602 157.930 1.00 73.33 305 TYR B O 1
ATOM 7493 N N . TYR B 2 306 ? 111.873 81.022 157.769 1.00 91.27 306 TYR B N 1
ATOM 7494 C CA . TYR B 2 306 ? 112.697 80.206 158.655 1.00 91.53 306 TYR B CA 1
ATOM 7495 C C . TYR B 2 306 ? 112.067 80.130 160.037 1.00 91.53 306 TYR B C 1
ATOM 7496 O O . TYR B 2 306 ? 111.886 79.038 160.583 1.00 92.95 306 TYR B O 1
ATOM 7505 N N . LYS B 2 307 ? 111.677 81.277 160.597 1.00 88.93 307 LYS B N 1
ATOM 7506 C CA . LYS B 2 307 ? 111.162 81.275 161.963 1.00 87.62 307 LYS B CA 1
ATOM 7507 C C . LYS B 2 307 ? 109.882 80.460 162.110 1.00 87.63 307 LYS B C 1
ATOM 7508 O O . LYS B 2 307 ? 109.475 80.164 163.236 1.00 84.53 307 LYS B O 1
ATOM 7514 N N . LEU B 2 308 ? 109.233 80.100 161.008 1.00 90.99 308 LEU B N 1
ATOM 7515 C CA . LEU B 2 308 ? 108.115 79.169 161.028 1.00 89.29 308 LEU B CA 1
ATOM 7516 C C . LEU B 2 308 ? 108.537 77.746 160.688 1.00 90.74 308 LEU B C 1
ATOM 7517 O O . LEU B 2 308 ? 107.676 76.871 160.552 1.00 88.13 308 LEU B O 1
ATOM 7522 N N . ASN B 2 309 ? 109.840 77.501 160.537 1.00 100.57 309 ASN B N 1
ATOM 7523 C CA . ASN B 2 309 ? 110.378 76.172 160.239 1.00 99.44 309 ASN B CA 1
ATOM 7524 C C . ASN B 2 309 ? 109.836 75.617 158.924 1.00 99.14 309 ASN B C 1
ATOM 7525 O O . ASN B 2 309 ? 109.771 74.401 158.727 1.00 99.96 309 ASN B O 1
ATOM 7530 N N . ASP B 2 310 ? 109.446 76.510 158.017 1.00 93.26 310 ASP B N 1
ATOM 7531 C CA . ASP B 2 310 ? 108.959 76.128 156.694 1.00 92.71 310 ASP B CA 1
ATOM 7532 C C . ASP B 2 310 ? 110.071 76.316 155.663 1.00 92.71 310 ASP B C 1
ATOM 7533 O O . ASP B 2 310 ? 109.975 77.136 154.751 1.00 94.51 310 ASP B O 1
ATOM 7538 N N . LEU B 2 311 ? 111.143 75.531 155.811 1.00 87.86 311 LEU B N 1
ATOM 7539 C CA . LEU B 2 311 ? 112.282 75.705 154.914 1.00 87.61 311 LEU B CA 1
ATOM 7540 C C . LEU B 2 311 ? 111.946 75.369 153.471 1.00 89.07 311 LEU B C 1
ATOM 7541 O O . LEU B 2 311 ? 112.656 75.827 152.563 1.00 89.57 311 LEU B O 1
ATOM 7546 N N . LYS B 2 312 ? 110.865 74.615 153.244 1.00 91.83 312 LYS B N 1
ATOM 7547 C CA . LYS B 2 312 ? 110.407 74.334 151.889 1.00 93.04 312 LYS B CA 1
ATOM 7548 C C . LYS B 2 312 ? 110.170 75.611 151.100 1.00 92.29 312 LYS B C 1
ATOM 7549 O O . LYS B 2 312 ? 110.300 75.618 149.872 1.00 89.63 312 LYS B O 1
ATOM 7555 N N . ASN B 2 313 ? 109.810 76.695 151.782 1.00 83.91 313 ASN B N 1
ATOM 7556 C CA . ASN B 2 313 ? 109.729 78.005 151.160 1.00 81.68 313 ASN B CA 1
ATOM 7557 C C . ASN B 2 313 ? 110.904 78.906 151.513 1.00 81.50 313 ASN B C 1
ATOM 7558 O O . ASN B 2 313 ? 111.099 79.928 150.850 1.00 82.57 313 ASN B O 1
ATOM 7563 N N . ALA B 2 314 ? 111.689 78.558 152.530 1.00 76.20 314 ALA B N 1
ATOM 7564 C CA . ALA B 2 314 ? 112.799 79.415 152.922 1.00 75.88 314 ALA B CA 1
ATOM 7565 C C . ALA B 2 314 ? 113.985 79.295 151.978 1.00 80.14 314 ALA B C 1
ATOM 7566 O O . ALA B 2 314 ? 114.702 80.278 151.768 1.00 82.12 314 ALA B O 1
ATOM 7568 N N . ALA B 2 315 ? 114.229 78.107 151.431 1.00 70.93 315 ALA B N 1
ATOM 7569 C CA . ALA B 2 315 ? 115.401 77.931 150.575 1.00 67.72 315 ALA B CA 1
ATOM 7570 C C . ALA B 2 315 ? 115.337 78.740 149.280 1.00 67.36 315 ALA B C 1
ATOM 7571 O O . ALA B 2 315 ? 116.331 79.416 148.951 1.00 67.48 315 ALA B O 1
ATOM 7573 N N . PRO B 2 316 ? 114.248 78.714 148.499 1.00 66.36 316 PRO B N 1
ATOM 7574 C CA . PRO B 2 316 ? 114.245 79.476 147.241 1.00 67.59 316 PRO B CA 1
ATOM 7575 C C . PRO B 2 316 ? 114.432 80.967 147.423 1.00 70.38 316 PRO B C 1
ATOM 7576 O O . PRO B 2 316 ? 115.066 81.607 146.577 1.00 73.85 316 PRO B O 1
ATOM 7580 N N . CYS B 2 317 ? 113.903 81.547 148.500 1.00 67.53 317 CYS B N 1
ATOM 7581 C CA . CYS B 2 317 ? 114.132 82.965 148.744 1.00 67.54 317 CYS B CA 1
ATOM 7582 C C . CYS B 2 317 ? 115.611 83.247 148.962 1.00 69.77 317 CYS B C 1
ATOM 7583 O O . CYS B 2 317 ? 116.143 84.252 148.475 1.00 71.40 317 CYS B O 1
ATOM 7586 N N . ALA B 2 318 ? 116.293 82.367 149.688 1.00 70.02 318 ALA B N 1
ATOM 7587 C CA . ALA B 2 318 ? 117.723 82.540 149.904 1.00 70.72 318 ALA B CA 1
ATOM 7588 C C . ALA B 2 318 ? 118.496 82.442 148.596 1.00 65.62 318 ALA B C 1
ATOM 7589 O O . ALA B 2 318 ? 119.436 83.213 148.363 1.00 66.81 318 ALA B O 1
ATOM 7591 N N . VAL B 2 319 ? 118.115 81.506 147.727 1.00 59.87 319 VAL B N 1
ATOM 7592 C CA . VAL B 2 319 ? 118.799 81.400 146.441 1.00 60.68 319 VAL B CA 1
ATOM 7593 C C . VAL B 2 319 ? 118.556 82.647 145.597 1.00 63.92 319 VAL B C 1
ATOM 7594 O O . VAL B 2 319 ? 119.458 83.127 144.900 1.00 64.93 319 VAL B O 1
ATOM 7598 N N . SER B 2 320 ? 117.342 83.201 145.655 1.00 58.43 320 SER B N 1
ATOM 7599 C CA . SER B 2 320 ? 117.054 84.436 144.927 1.00 55.79 320 SER B CA 1
ATOM 7600 C C . SER B 2 320 ? 117.897 85.600 145.438 1.00 60.80 320 SER B C 1
ATOM 7601 O O . SER B 2 320 ? 118.462 86.374 144.646 1.00 62.92 320 SER B O 1
ATOM 7604 N N . TYR B 2 321 ? 118.002 85.741 146.759 1.00 59.45 321 TYR B N 1
ATOM 7605 C CA . TYR B 2 321 ? 118.839 86.802 147.305 1.00 58.90 321 TYR B CA 1
ATOM 7606 C C . TYR B 2 321 ? 120.283 86.640 146.861 1.00 63.02 321 TYR B C 1
ATOM 7607 O O . TYR B 2 321 ? 120.931 87.616 146.471 1.00 61.68 321 TYR B O 1
ATOM 7616 N N . LEU B 2 322 ? 120.805 85.414 146.904 1.00 67.60 322 LEU B N 1
ATOM 7617 C CA . LEU B 2 322 ? 122.179 85.198 146.462 1.00 62.89 322 LEU B CA 1
ATOM 7618 C C . LEU B 2 322 ? 122.341 85.480 144.979 1.00 58.78 322 LEU B C 1
ATOM 7619 O O . LEU B 2 322 ? 123.437 85.832 144.532 1.00 58.83 322 LEU B O 1
ATOM 7624 N N . LEU B 2 323 ? 121.277 85.299 144.201 1.00 52.96 323 LEU B N 1
ATOM 7625 C CA . LEU B 2 323 ? 121.312 85.678 142.795 1.00 50.59 323 LEU B CA 1
ATOM 7626 C C . LEU B 2 323 ? 121.485 87.180 142.631 1.00 50.57 323 LEU B C 1
ATOM 7627 O O . LEU B 2 323 ? 122.283 87.634 141.806 1.00 49.60 323 LEU B O 1
ATOM 7632 N N . PHE B 2 324 ? 120.748 87.972 143.408 1.00 55.41 324 PHE B N 1
ATOM 7633 C CA . PHE B 2 324 ? 120.829 89.421 143.219 1.00 53.21 324 PHE B CA 1
ATOM 7634 C C . PHE B 2 324 ? 122.118 90.007 143.781 1.00 55.01 324 PHE B C 1
ATOM 7635 O O . PHE B 2 324 ? 122.723 90.890 143.166 1.00 53.86 324 PHE B O 1
ATOM 7643 N N . ASP B 2 325 ? 122.547 89.545 144.947 1.00 75.75 325 ASP B N 1
ATOM 7644 C CA . ASP B 2 325 ? 123.783 89.998 145.578 1.00 75.49 325 ASP B CA 1
ATOM 7645 C C . ASP B 2 325 ? 124.636 88.775 145.880 1.00 74.75 325 ASP B C 1
ATOM 7646 O O . ASP B 2 325 ? 124.301 87.986 146.768 1.00 76.98 325 ASP B O 1
ATOM 7651 N N . GLN B 2 326 ? 125.740 88.623 145.158 1.00 81.12 326 GLN B N 1
ATOM 7652 C CA . GLN B 2 326 ? 126.552 87.419 145.253 1.00 83.56 326 GLN B CA 1
ATOM 7653 C C . GLN B 2 326 ? 127.700 87.539 146.245 1.00 84.90 326 GLN B C 1
ATOM 7654 O O . GLN B 2 326 ? 128.504 86.606 146.354 1.00 82.46 326 GLN B O 1
ATOM 7660 N N . ASN B 2 327 ? 127.796 88.651 146.966 1.00 91.51 327 ASN B N 1
ATOM 7661 C CA . ASN B 2 327 ? 128.917 88.938 147.852 1.00 90.88 327 ASN B CA 1
ATOM 7662 C C . ASN B 2 327 ? 128.445 89.143 149.286 1.00 90.79 327 ASN B C 1
ATOM 7663 O O . ASN B 2 327 ? 128.818 90.110 149.952 1.00 89.23 327 ASN B O 1
ATOM 7668 N N . ASP B 2 328 ? 127.598 88.238 149.768 1.00 90.26 328 ASP B N 1
ATOM 7669 C CA . ASP B 2 328 ? 127.107 88.254 151.141 1.00 91.49 328 ASP B CA 1
ATOM 7670 C C . ASP B 2 328 ? 127.496 86.930 151.779 1.00 90.89 328 ASP B C 1
ATOM 7671 O O . ASP B 2 328 ? 127.020 85.873 151.351 1.00 92.00 328 ASP B O 1
ATOM 7676 N N . LYS B 2 329 ? 128.362 86.978 152.793 1.00 91.66 329 LYS B N 1
ATOM 7677 C CA . LYS B 2 329 ? 128.766 85.740 153.452 1.00 92.82 329 LYS B CA 1
ATOM 7678 C C . LYS B 2 329 ? 127.661 85.192 154.342 1.00 93.35 329 LYS B C 1
ATOM 7679 O O . LYS B 2 329 ? 127.585 83.976 154.556 1.00 92.11 329 LYS B O 1
ATOM 7685 N N . VAL B 2 330 ? 126.796 86.066 154.856 1.00 91.25 330 VAL B N 1
ATOM 7686 C CA . VAL B 2 330 ? 125.725 85.628 155.746 1.00 91.45 330 VAL B CA 1
ATOM 7687 C C . VAL B 2 330 ? 124.789 84.671 155.018 1.00 92.68 330 VAL B C 1
ATOM 7688 O O . VAL B 2 330 ? 124.485 83.573 155.505 1.00 89.82 330 VAL B O 1
ATOM 7692 N N . MET B 2 331 ? 124.332 85.065 153.827 1.00 86.85 331 MET B N 1
ATOM 7693 C CA . MET B 2 331 ? 123.401 84.225 153.087 1.00 84.75 331 MET B CA 1
ATOM 7694 C C . MET B 2 331 ? 124.067 82.965 152.562 1.00 83.78 331 MET B C 1
ATOM 7695 O O . MET B 2 331 ? 123.410 81.930 152.440 1.00 83.87 331 MET B O 1
ATOM 7700 N N . GLN B 2 332 ? 125.355 83.019 152.238 1.00 86.01 332 GLN B N 1
ATOM 7701 C CA . GLN B 2 332 ? 126.028 81.799 151.813 1.00 86.67 332 GLN B CA 1
ATOM 7702 C C . GLN B 2 332 ? 126.146 80.814 152.968 1.00 88.02 332 GLN B C 1
ATOM 7703 O O . GLN B 2 332 ? 125.984 79.600 152.781 1.00 88.53 332 GLN B O 1
ATOM 7709 N N . GLN B 2 333 ? 126.410 81.318 154.175 1.00 93.85 333 GLN B N 1
ATOM 7710 C CA . GLN B 2 333 ? 126.400 80.449 155.348 1.00 95.17 333 GLN B CA 1
ATOM 7711 C C . GLN B 2 333 ? 125.012 79.861 155.579 1.00 94.06 333 GLN B C 1
ATOM 7712 O O . GLN B 2 333 ? 124.878 78.678 155.920 1.00 92.54 333 GLN B O 1
ATOM 7718 N N . ASN B 2 334 ? 123.967 80.673 155.390 1.00 91.30 334 ASN B N 1
ATOM 7719 C CA . ASN B 2 334 ? 122.602 80.162 155.498 1.00 91.55 334 ASN B CA 1
ATOM 7720 C C . ASN B 2 334 ? 122.337 79.074 154.466 1.00 92.28 334 ASN B C 1
ATOM 7721 O O . ASN B 2 334 ? 121.645 78.088 154.748 1.00 92.54 334 ASN B O 1
ATOM 7726 N N . LEU B 2 335 ? 122.869 79.246 153.257 1.00 94.31 335 LEU B N 1
ATOM 7727 C CA . LEU B 2 335 ? 122.717 78.225 152.228 1.00 93.23 335 LEU B CA 1
ATOM 7728 C C . LEU B 2 335 ? 123.404 76.935 152.632 1.00 93.68 335 LEU B C 1
ATOM 7729 O O . LEU B 2 335 ? 122.872 75.848 152.399 1.00 92.84 335 LEU B O 1
ATOM 7734 N N . VAL B 2 336 ? 124.599 77.033 153.214 1.00 99.16 336 VAL B N 1
ATOM 7735 C CA . VAL B 2 336 ? 125.292 75.832 153.680 1.00 100.39 336 VAL B CA 1
ATOM 7736 C C . VAL B 2 336 ? 124.465 75.132 154.750 1.00 100.46 336 VAL B C 1
ATOM 7737 O O . VAL B 2 336 ? 124.304 73.902 154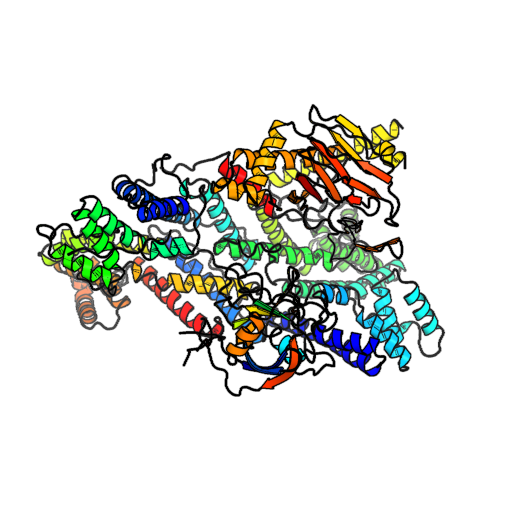.740 1.00 97.96 336 VAL B O 1
ATOM 7741 N N . TYR B 2 337 ? 123.915 75.917 155.678 1.00 100.19 337 TYR B N 1
ATOM 7742 C CA . TYR B 2 337 ? 123.069 75.377 156.736 1.00 97.72 337 TYR B CA 1
ATOM 7743 C C . TYR B 2 337 ? 121.871 74.630 156.162 1.00 97.44 337 TYR B C 1
ATOM 7744 O O . TYR B 2 337 ? 121.552 73.521 156.604 1.00 96.57 337 TYR B O 1
ATOM 7753 N N . TYR B 2 338 ? 121.199 75.217 155.170 1.00 100.66 338 TYR B N 1
ATOM 7754 C CA . TYR B 2 338 ? 120.057 74.544 154.554 1.00 101.18 338 TYR B CA 1
ATOM 7755 C C . TYR B 2 338 ? 120.493 73.313 153.770 1.00 101.05 338 TYR B C 1
ATOM 7756 O O . TYR B 2 338 ? 119.793 72.294 153.760 1.00 99.58 338 TYR B O 1
ATOM 7765 N N . GLN B 2 339 ? 121.638 73.398 153.090 1.00 104.91 339 GLN B N 1
ATOM 7766 C CA . GLN B 2 339 ? 122.105 72.300 152.254 1.00 103.89 339 GLN B CA 1
ATOM 7767 C C . GLN B 2 339 ? 122.408 71.068 153.087 1.00 105.56 339 GLN B C 1
ATOM 7768 O O . GLN B 2 339 ? 122.045 69.948 152.709 1.00 103.94 339 GLN B O 1
ATOM 7774 N N . TYR B 2 340 ? 123.070 71.254 154.231 1.00 115.01 340 TYR B N 1
ATOM 7775 C CA . TYR B 2 340 ? 123.502 70.108 155.020 1.00 114.45 340 TYR B CA 1
ATOM 7776 C C . TYR B 2 340 ? 122.339 69.398 155.704 1.00 114.34 340 TYR B C 1
ATOM 7777 O O . TYR B 2 340 ? 122.473 68.224 156.063 1.00 114.51 340 TYR B O 1
ATOM 7786 N N . HIS B 2 341 ? 121.195 70.065 155.868 1.00 113.90 341 HIS B N 1
ATOM 7787 C CA . HIS B 2 341 ? 120.024 69.468 156.500 1.00 112.86 341 HIS B CA 1
ATOM 7788 C C . HIS B 2 341 ? 118.971 69.039 155.484 1.00 113.03 341 HIS B C 1
ATOM 7789 O O . HIS B 2 341 ? 117.777 69.032 155.798 1.00 111.67 341 HIS B O 1
ATOM 7796 N N . ARG B 2 342 ? 119.393 68.677 154.272 1.00 108.42 342 ARG B N 1
ATOM 7797 C CA . ARG B 2 342 ? 118.438 68.383 153.209 1.00 107.47 342 ARG B CA 1
ATOM 7798 C C . ARG B 2 342 ? 117.550 67.202 153.572 1.00 108.44 342 ARG B C 1
ATOM 7799 O O . ARG B 2 342 ? 116.324 67.259 153.418 1.00 106.66 342 ARG B O 1
ATOM 7807 N N . ASP B 2 343 ? 118.154 66.123 154.069 1.00 113.08 343 ASP B N 1
ATOM 7808 C CA . ASP B 2 343 ? 117.429 64.886 154.332 1.00 111.14 343 ASP B CA 1
ATOM 7809 C C . ASP B 2 343 ? 116.572 64.948 155.588 1.00 110.24 343 ASP B C 1
ATOM 7810 O O . ASP B 2 343 ? 115.542 64.269 155.648 1.00 108.95 343 ASP B O 1
ATOM 7815 N N . THR B 2 344 ? 116.969 65.734 156.589 1.00 111.44 344 THR B N 1
ATOM 7816 C CA . THR B 2 344 ? 116.168 65.848 157.804 1.00 110.77 344 THR B CA 1
ATOM 7817 C C . THR B 2 344 ? 114.793 66.434 157.507 1.00 111.21 344 THR B C 1
ATOM 7818 O O . THR B 2 344 ? 113.769 65.903 157.953 1.00 109.49 344 THR B O 1
ATOM 7822 N N . TRP B 2 345 ? 114.750 67.526 156.746 1.00 111.36 345 TRP B N 1
ATOM 7823 C CA . TRP B 2 345 ? 113.501 68.190 156.401 1.00 110.72 345 TRP B CA 1
ATOM 7824 C C . TRP B 2 345 ? 112.920 67.714 155.079 1.00 109.78 345 TRP B C 1
ATOM 7825 O O . TRP B 2 345 ? 111.927 68.283 154.615 1.00 108.17 345 TRP B O 1
ATOM 7836 N N . GLY B 2 346 ? 113.512 66.695 154.463 1.00 104.80 346 GLY B N 1
ATOM 7837 C CA . GLY B 2 346 ? 112.940 66.083 153.280 1.00 104.40 346 GLY B CA 1
ATOM 7838 C C . GLY B 2 346 ? 112.845 67.009 152.088 1.00 104.47 346 GLY B C 1
ATOM 7839 O O . GLY B 2 346 ? 111.771 67.174 151.504 1.00 103.06 346 GLY B O 1
ATOM 7840 N N . LEU B 2 347 ? 113.962 67.620 151.718 1.00 105.66 347 LEU B N 1
ATOM 7841 C CA . LEU B 2 347 ? 114.003 68.541 150.596 1.00 105.14 347 LEU B CA 1
ATOM 7842 C C . LEU B 2 347 ? 114.465 67.821 149.338 1.00 104.95 347 LEU B C 1
ATOM 7843 O O . LEU B 2 347 ? 115.104 66.768 149.391 1.00 105.71 347 LEU B O 1
ATOM 7848 N N . SER B 2 348 ? 114.137 68.413 148.195 1.00 99.15 348 SER B N 1
ATOM 7849 C CA . SER B 2 348 ? 114.592 67.923 146.907 1.00 98.56 348 SER B CA 1
ATOM 7850 C C . SER B 2 348 ? 115.345 69.036 146.199 1.00 99.69 348 SER B C 1
ATOM 7851 O O . SER B 2 348 ? 115.272 70.205 146.584 1.00 99.55 348 SER B O 1
ATOM 7854 N N . ASP B 2 349 ? 116.086 68.657 145.159 1.00 102.48 349 ASP B N 1
ATOM 7855 C CA . ASP B 2 349 ? 116.826 69.648 144.390 1.00 100.90 349 ASP B CA 1
ATOM 7856 C C . ASP B 2 349 ? 115.888 70.645 143.726 1.00 100.20 349 ASP B C 1
ATOM 7857 O O . ASP B 2 349 ? 116.274 71.794 143.479 1.00 100.23 349 ASP B O 1
ATOM 7862 N N . GLU B 2 350 ? 114.647 70.235 143.460 1.00 97.45 350 GLU B N 1
ATOM 7863 C CA . GLU B 2 350 ? 113.662 71.155 142.906 1.00 95.73 350 GLU B CA 1
ATOM 7864 C C . GLU B 2 350 ? 113.420 72.343 143.826 1.00 95.22 350 GLU B C 1
ATOM 7865 O O . GLU B 2 350 ? 113.029 73.417 143.358 1.00 94.69 350 GLU B O 1
ATOM 7871 N N . HIS B 2 351 ? 113.631 72.175 145.126 1.00 93.09 351 HIS B N 1
ATOM 7872 C CA . HIS B 2 351 ? 113.597 73.307 146.050 1.00 92.91 351 HIS B CA 1
ATOM 7873 C C . HIS B 2 351 ? 114.988 73.884 146.289 1.00 92.11 351 HIS B C 1
ATOM 7874 O O . HIS B 2 351 ? 115.374 74.142 147.425 1.00 91.44 351 HIS B O 1
ATOM 7881 N N . PHE B 2 352 ? 115.750 74.116 145.220 1.00 86.94 352 PHE B N 1
ATOM 7882 C CA . PHE B 2 352 ? 117.011 74.833 145.365 1.00 83.04 352 PHE B CA 1
ATOM 7883 C C . PHE B 2 352 ? 117.263 75.775 144.196 1.00 82.68 352 PHE B C 1
ATOM 7884 O O . PHE B 2 352 ? 118.403 76.203 143.992 1.00 82.87 352 PHE B O 1
ATOM 7892 N N . GLN B 2 353 ? 116.243 76.095 143.428 1.00 76.98 353 GLN B N 1
ATOM 7893 C CA . GLN B 2 353 ? 116.375 77.017 142.325 1.00 76.55 353 GLN B CA 1
ATOM 7894 C C . GLN B 2 353 ? 115.687 78.332 142.659 1.00 80.12 353 GLN B C 1
ATOM 7895 O O . GLN B 2 353 ? 114.776 78.364 143.490 1.00 82.85 353 GLN B O 1
ATOM 7901 N N . PRO B 2 354 ? 116.095 79.431 142.035 1.00 70.47 354 PRO B N 1
ATOM 7902 C CA . PRO B 2 354 ? 115.440 80.711 142.305 1.00 70.90 354 PRO B CA 1
ATOM 7903 C C . PRO B 2 354 ? 114.010 80.737 141.791 1.00 71.63 354 PRO B C 1
ATOM 7904 O O . PRO B 2 354 ? 113.642 80.001 140.874 1.00 70.77 354 PRO B O 1
ATOM 7908 N N . ARG B 2 355 ? 113.203 81.599 142.401 1.00 65.40 355 ARG B N 1
ATOM 7909 C CA . ARG B 2 355 ? 111.840 81.797 141.934 1.00 63.42 355 ARG B CA 1
ATOM 7910 C C . ARG B 2 355 ? 111.855 82.390 140.528 1.00 62.88 355 ARG B C 1
ATOM 7911 O O . ARG B 2 355 ? 112.724 83.207 140.210 1.00 65.34 355 ARG B O 1
ATOM 7919 N N . PRO B 2 356 ? 110.912 82.005 139.666 1.00 57.67 356 PRO B N 1
ATOM 7920 C CA . PRO B 2 356 ? 110.978 82.438 138.258 1.00 59.19 356 PRO B CA 1
ATOM 7921 C C . PRO B 2 356 ? 110.804 83.933 138.036 1.00 57.44 356 PRO B C 1
ATOM 7922 O O . PRO B 2 356 ? 111.409 84.488 137.108 1.00 56.10 356 PRO B O 1
ATOM 7926 N N . GLU B 2 357 ? 109.981 84.605 138.841 1.00 54.36 357 GLU B N 1
ATOM 7927 C CA . GLU B 2 357 ? 109.789 86.038 138.648 1.00 51.62 357 GLU B CA 1
ATOM 7928 C C . GLU B 2 357 ? 111.086 86.800 138.897 1.00 56.79 357 GLU B C 1
ATOM 7929 O O . GLU B 2 357 ? 111.398 87.767 138.188 1.00 58.93 357 GLU B O 1
ATOM 7935 N N . ALA B 2 358 ? 111.861 86.366 139.890 1.00 49.69 358 ALA B N 1
ATOM 7936 C CA . ALA B 2 358 ? 113.150 86.988 140.153 1.00 47.68 358 ALA B CA 1
ATOM 7937 C C . ALA B 2 358 ? 114.107 86.778 138.993 1.00 46.02 358 ALA B C 1
ATOM 7938 O O . ALA B 2 358 ? 114.882 87.675 138.648 1.00 47.83 358 ALA B O 1
ATOM 7940 N N . VAL B 2 359 ? 114.079 85.596 138.383 1.00 38.36 359 VAL B N 1
ATOM 7941 C CA . VAL B 2 359 ? 114.941 85.338 137.237 1.00 39.26 359 VAL B CA 1
ATOM 7942 C C . VAL B 2 359 ? 114.563 86.242 136.075 1.00 41.90 359 VAL B C 1
ATOM 7943 O O . VAL B 2 359 ? 115.433 86.767 135.372 1.00 44.25 359 VAL B O 1
ATOM 7947 N N . GLN B 2 360 ? 113.266 86.439 135.848 1.00 40.08 360 GLN B N 1
ATOM 7948 C CA . GLN B 2 360 ? 112.835 87.343 134.786 1.00 35.59 360 GLN B CA 1
ATOM 7949 C C . GLN B 2 360 ? 113.310 88.768 135.043 1.00 39.71 360 GLN B C 1
ATOM 7950 O O . GLN B 2 360 ? 113.824 89.439 134.138 1.00 41.33 360 GLN B O 1
ATOM 7956 N N . PHE B 2 361 ? 113.149 89.244 136.278 1.00 35.75 361 PHE B N 1
ATOM 7957 C CA . PHE B 2 361 ? 113.606 90.585 136.635 1.00 29.82 361 PHE B CA 1
ATOM 7958 C C . PHE B 2 361 ? 115.107 90.732 136.405 1.00 37.28 361 PHE B C 1
ATOM 7959 O O . PHE B 2 361 ? 115.576 91.724 135.825 1.00 42.45 361 PHE B O 1
ATOM 7967 N N . PHE B 2 362 ? 115.874 89.737 136.849 1.00 40.29 362 PHE B N 1
ATOM 7968 C CA . PHE B 2 362 ? 117.322 89.760 136.703 1.00 34.33 362 PHE B CA 1
ATOM 7969 C C . PHE B 2 362 ? 117.726 89.806 135.235 1.00 30.77 362 PHE B C 1
ATOM 7970 O O . PHE B 2 362 ? 118.575 90.615 134.837 1.00 26.86 362 PHE B O 1
ATOM 7978 N N . ASN B 2 363 ? 117.112 88.954 134.409 1.00 29.73 363 ASN B N 1
ATOM 7979 C CA . ASN B 2 363 ? 117.422 88.940 132.984 1.00 28.69 363 ASN B CA 1
ATOM 7980 C C . ASN B 2 363 ? 117.153 90.292 132.349 1.00 32.21 363 ASN B C 1
ATOM 7981 O O . ASN B 2 363 ? 117.987 90.811 131.602 1.00 38.47 363 ASN B O 1
ATOM 7986 N N . VAL B 2 364 ? 115.982 90.874 132.616 1.00 24.84 364 VAL B N 1
ATOM 7987 C CA . VAL B 2 364 ? 115.626 92.124 131.949 1.00 19.34 364 VAL B CA 1
ATOM 7988 C C . VAL B 2 364 ? 116.599 93.234 132.321 1.00 18.38 364 VAL B C 1
ATOM 7989 O O . VAL B 2 364 ? 117.141 93.922 131.445 1.00 29.80 364 VAL B O 1
ATOM 7993 N N . THR B 2 365 ? 116.861 93.413 133.617 1.00 17.31 365 THR B N 1
ATOM 7994 C CA . THR B 2 365 ? 117.752 94.494 134.035 1.00 16.81 365 THR B CA 1
ATOM 7995 C C . THR B 2 365 ? 119.167 94.305 133.487 1.00 26.41 365 THR B C 1
ATOM 7996 O O . THR B 2 365 ? 119.790 95.259 132.992 1.00 29.21 365 THR B O 1
ATOM 8000 N N . THR B 2 366 ? 119.692 93.079 133.549 1.00 25.68 366 THR B N 1
ATOM 8001 C CA . THR B 2 366 ? 121.056 92.846 133.089 1.00 17.32 366 THR B CA 1
ATOM 8002 C C . THR B 2 366 ? 121.191 93.029 131.580 1.00 21.36 366 THR B C 1
ATOM 8003 O O . THR B 2 366 ? 122.177 93.610 131.110 1.00 25.86 366 THR B O 1
ATOM 8007 N N . LEU B 2 367 ? 120.221 92.536 130.803 1.00 22.83 367 LEU B N 1
ATOM 8008 C CA . LEU B 2 367 ? 120.242 92.767 129.363 1.00 17.84 367 LEU B CA 1
ATOM 8009 C C . LEU B 2 367 ? 120.231 94.250 129.041 1.00 18.92 367 LEU B C 1
ATOM 8010 O O . LEU B 2 367 ? 120.956 94.699 128.148 1.00 29.78 367 LEU B O 1
ATOM 8015 N N . GLN B 2 368 ? 119.406 95.027 129.740 1.00 12.52 368 GLN B N 1
ATOM 8016 C CA . GLN B 2 368 ? 119.357 96.451 129.440 1.00 7.93 368 GLN B CA 1
ATOM 8017 C C . GLN B 2 368 ? 120.703 97.113 129.690 1.00 14.27 368 GLN B C 1
ATOM 8018 O O . GLN B 2 368 ? 121.178 97.905 128.865 1.00 26.71 368 GLN B O 1
ATOM 8024 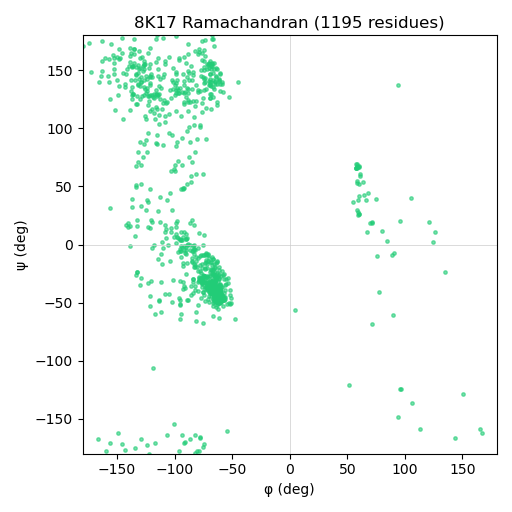N N . LYS B 2 369 ? 121.345 96.791 130.813 1.00 19.79 369 LYS B N 1
ATOM 8025 C CA . LYS B 2 369 ? 122.633 97.419 131.104 1.00 21.37 369 LYS B CA 1
ATOM 8026 C C . LYS B 2 369 ? 123.701 97.021 130.088 1.00 23.80 369 LYS B C 1
ATOM 8027 O O . LYS B 2 369 ? 124.491 97.866 129.649 1.00 23.64 369 LYS B O 1
ATOM 8033 N N . GLU B 2 370 ? 123.743 95.743 129.697 1.00 23.28 370 GLU B N 1
ATOM 8034 C CA . GLU B 2 370 ? 124.721 95.306 128.701 1.00 13.79 370 GLU B CA 1
ATOM 8035 C C . GLU B 2 370 ? 124.505 95.980 127.352 1.00 18.03 370 GLU B C 1
ATOM 8036 O O . GLU B 2 370 ? 125.469 96.400 126.705 1.00 25.60 370 GLU B O 1
ATOM 8042 N N . LEU B 2 371 ? 123.254 96.083 126.903 1.00 19.62 371 LEU B N 1
ATOM 8043 C CA . LEU B 2 371 ? 122.984 96.731 125.625 1.00 10.03 371 LEU B CA 1
ATOM 8044 C C . LEU B 2 371 ? 123.367 98.199 125.654 1.00 7.83 371 LEU B C 1
ATOM 8045 O O . LEU B 2 371 ? 123.898 98.725 124.674 1.00 20.85 371 LEU B O 1
ATOM 8050 N N . TYR B 2 372 ? 123.097 98.891 126.757 1.00 13.81 372 TYR B N 1
ATOM 8051 C CA . TYR B 2 372 ? 123.458 100.303 126.796 1.00 15.32 372 TYR B CA 1
ATOM 8052 C C . TYR B 2 372 ? 124.968 100.494 126.837 1.00 24.82 372 TYR B C 1
ATOM 8053 O O . TYR B 2 372 ? 125.501 101.404 126.194 1.00 33.95 372 TYR B O 1
ATOM 8062 N N . ASP B 2 373 ? 125.679 99.653 127.586 1.00 20.80 373 ASP B N 1
ATOM 8063 C CA . ASP B 2 373 ? 127.134 99.751 127.600 1.00 16.86 373 ASP B CA 1
ATOM 8064 C C . ASP B 2 373 ? 127.723 99.465 126.226 1.00 24.30 373 ASP B C 1
ATOM 8065 O O . ASP B 2 373 ? 128.699 100.100 125.820 1.00 26.16 373 ASP B O 1
ATOM 8070 N N . PHE B 2 374 ? 127.161 98.497 125.503 1.00 27.94 374 PHE B N 1
ATOM 8071 C CA . PHE B 2 374 ? 127.600 98.238 124.134 1.00 17.22 374 PHE B CA 1
ATOM 8072 C C . PHE B 2 374 ? 127.333 99.429 123.226 1.00 20.99 374 PHE B C 1
ATOM 8073 O O . PHE B 2 374 ? 128.207 99.840 122.462 1.00 27.85 374 PHE B O 1
ATOM 8081 N N . ALA B 2 375 ? 126.133 100.001 123.297 1.00 26.02 375 ALA B N 1
ATOM 8082 C CA . ALA B 2 375 ? 125.768 101.063 122.368 1.00 17.37 375 ALA B CA 1
ATOM 8083 C C . ALA B 2 375 ? 126.474 102.366 122.696 1.00 21.12 375 ALA B C 1
ATOM 8084 O O . ALA B 2 375 ? 126.500 103.281 121.873 1.00 24.84 375 ALA B O 1
ATOM 8086 N N . LYS B 2 376 ? 127.031 102.487 123.891 1.00 32.91 376 LYS B N 1
ATOM 8087 C CA . LYS B 2 376 ? 127.780 103.697 124.234 1.00 30.53 376 LYS B CA 1
ATOM 8088 C C . LYS B 2 376 ? 129.243 103.626 123.813 1.00 30.55 376 LYS B C 1
ATOM 8089 O O . LYS B 2 376 ? 130.080 104.379 124.306 1.00 34.05 376 LYS B O 1
ATOM 8095 N N . GLU B 2 377 ? 129.568 102.722 122.892 1.00 33.00 377 GLU B N 1
ATOM 8096 C CA . GLU B 2 377 ? 130.900 102.620 122.303 1.00 28.06 377 GLU B CA 1
ATOM 8097 C C . GLU B 2 377 ? 130.888 102.515 120.790 1.00 35.48 377 GLU B C 1
ATOM 8098 O O . GLU B 2 377 ? 131.894 102.857 120.164 1.00 40.18 377 GLU B O 1
ATOM 8104 N N . ASN B 2 378 ? 129.799 102.063 120.175 1.00 29.18 378 ASN B N 1
ATOM 8105 C CA . ASN B 2 378 ? 129.735 101.806 118.746 1.00 19.14 378 ASN B CA 1
ATOM 8106 C C . ASN B 2 378 ? 128.673 102.622 118.033 1.00 21.65 378 ASN B C 1
ATOM 8107 O O . ASN B 2 378 ? 128.841 102.939 116.857 1.00 28.60 378 ASN B O 1
ATOM 8112 N N . ILE B 2 379 ? 127.568 102.956 118.693 1.00 29.92 379 ILE B N 1
ATOM 8113 C CA . ILE B 2 379 ? 126.479 103.635 117.998 1.00 30.91 379 ILE B CA 1
ATOM 8114 C C . ILE B 2 379 ? 126.566 105.145 118.171 1.00 35.61 379 ILE B C 1
ATOM 8115 O O . ILE B 2 379 ? 126.500 105.896 117.196 1.00 38.51 379 ILE B O 1
ATOM 8120 N N . MET B 2 380 ? 126.697 105.616 119.406 1.00 39.69 380 MET B N 1
ATOM 8121 C CA . MET B 2 380 ? 126.622 107.046 119.667 1.00 41.41 380 MET B CA 1
ATOM 8122 C C . MET B 2 380 ? 127.839 107.767 119.102 1.00 48.17 380 MET B C 1
ATOM 8123 O O . MET B 2 380 ? 128.981 107.384 119.365 1.00 46.06 380 MET B O 1
ATOM 8128 N N . ASP B 2 381 ? 127.587 108.825 118.338 1.00 75.83 381 ASP B N 1
ATOM 8129 C CA . ASP B 2 381 ? 128.657 109.574 117.700 1.00 76.67 381 ASP B CA 1
ATOM 8130 C C . ASP B 2 381 ? 129.449 110.370 118.727 1.00 78.63 381 ASP B C 1
ATOM 8131 O O . ASP B 2 381 ? 128.941 110.734 119.791 1.00 77.09 381 ASP B O 1
ATOM 8136 N N . ASP B 2 382 ? 130.703 110.652 118.394 1.00 100.64 382 ASP B N 1
ATOM 8137 C CA . ASP B 2 382 ? 131.551 111.503 119.220 1.00 101.16 382 ASP B CA 1
ATOM 8138 C C . ASP B 2 382 ? 131.758 112.803 118.447 1.00 100.01 382 ASP B C 1
ATOM 8139 O O . ASP B 2 382 ? 132.741 112.972 117.726 1.00 97.97 382 ASP B O 1
ATOM 8144 N N . ASP B 2 383 ? 130.807 113.721 118.604 1.00 96.75 383 ASP B N 1
ATOM 8145 C CA . ASP B 2 383 ? 130.887 115.051 118.020 1.00 94.59 383 ASP B CA 1
ATOM 8146 C C . ASP B 2 383 ? 130.807 116.123 119.095 1.00 95.03 383 ASP B C 1
ATOM 8147 O O . ASP B 2 383 ? 130.572 117.291 118.778 1.00 94.75 383 ASP B O 1
ATOM 8152 N N . GLU B 2 384 ? 130.981 115.743 120.361 1.00 80.61 384 GLU B N 1
ATOM 8153 C CA . GLU B 2 384 ? 130.892 116.664 121.484 1.00 77.31 384 GLU B CA 1
ATOM 8154 C C . GLU B 2 384 ? 131.992 116.345 122.483 1.00 76.02 384 GLU B C 1
ATOM 8155 O O . GLU B 2 384 ? 132.664 115.318 122.380 1.00 76.09 384 GLU B O 1
ATOM 8161 N N . GLY B 2 385 ? 132.179 117.244 123.444 1.00 70.52 385 GLY B N 1
ATOM 8162 C CA . GLY B 2 385 ? 133.201 117.081 124.456 1.00 70.51 385 GLY B CA 1
ATOM 8163 C C . GLY B 2 385 ? 132.884 117.930 125.665 1.00 74.00 385 GLY B C 1
ATOM 8164 O O . GLY B 2 385 ? 131.851 118.595 125.724 1.00 77.58 385 GLY B O 1
ATOM 8165 N N . GLU B 2 386 ? 133.787 117.900 126.641 1.00 73.75 386 GLU B N 1
ATOM 8166 C CA . GLU B 2 386 ? 133.634 118.701 127.848 1.00 72.99 386 GLU B CA 1
ATOM 8167 C C . GLU B 2 386 ? 134.277 120.069 127.663 1.00 71.78 386 GLU B C 1
ATOM 8168 O O . GLU B 2 386 ? 135.405 120.173 127.175 1.00 72.36 386 GLU B O 1
ATOM 8174 N N . VAL B 2 387 ? 133.567 121.111 128.075 1.00 69.04 387 VAL B N 1
ATOM 8175 C CA . VAL B 2 387 ? 134.080 122.475 128.005 1.00 70.51 387 VAL B CA 1
ATOM 8176 C C . VAL B 2 387 ? 135.131 122.677 129.086 1.00 72.17 387 VAL B C 1
ATOM 8177 O O . VAL B 2 387 ? 134.975 122.204 130.217 1.00 75.46 387 VAL B O 1
ATOM 8181 N N . VAL B 2 388 ? 136.199 123.387 128.744 1.00 71.30 388 VAL B N 1
ATOM 8182 C CA . VAL B 2 388 ? 137.272 123.679 129.688 1.00 72.64 388 VAL B CA 1
ATOM 8183 C C . VAL B 2 388 ? 137.501 125.182 129.798 1.00 69.30 388 VAL B C 1
ATOM 8184 O O . VAL B 2 388 ? 136.635 125.921 130.264 1.00 67.41 388 VAL B O 1
ATOM 8188 N N . LYS C 3 37 ? 129.800 120.536 131.381 1.00 81.27 5 LYS C N 1
ATOM 8189 C CA . LYS C 3 37 ? 128.975 120.917 130.243 1.00 79.66 5 LYS C CA 1
ATOM 8190 C C . LYS C 3 37 ? 129.541 120.382 128.939 1.00 79.61 5 LYS C C 1
ATOM 8191 O O . LYS C 3 37 ? 130.744 120.447 128.700 1.00 80.19 5 LYS C O 1
ATOM 8197 N N . LYS C 3 38 ? 128.658 119.855 128.097 1.00 75.25 6 LYS C N 1
ATOM 8198 C CA . LYS C 3 38 ? 129.037 119.339 126.792 1.00 75.87 6 LYS C CA 1
ATOM 8199 C C . LYS C 3 38 ? 128.738 120.364 125.707 1.00 74.73 6 LYS C C 1
ATOM 8200 O O . LYS C 3 38 ? 127.682 121.000 125.711 1.00 75.27 6 LYS C O 1
ATOM 8206 N N . GLY C 3 39 ? 129.675 120.517 124.778 1.00 57.15 7 GLY C N 1
ATOM 8207 C CA . GLY C 3 39 ? 129.509 121.438 123.681 1.00 54.95 7 GLY C CA 1
ATOM 8208 C C . GLY C 3 39 ? 130.154 120.934 122.409 1.00 59.33 7 GLY C C 1
ATOM 8209 O O . GLY C 3 39 ? 130.962 120.005 122.427 1.00 66.11 7 GLY C O 1
ATOM 8210 N N . PRO C 3 40 ? 129.800 121.532 121.278 1.00 42.18 8 PRO C N 1
ATOM 8211 C CA . PRO C 3 40 ? 130.363 121.088 120.001 1.00 36.47 8 PRO C CA 1
ATOM 8212 C C . PRO C 3 40 ? 131.839 121.423 119.899 1.00 39.10 8 PRO C C 1
ATOM 8213 O O . PRO C 3 40 ? 132.329 122.353 120.535 1.00 43.60 8 PRO C O 1
ATOM 8217 N N . LYS C 3 41 ? 132.549 120.660 119.075 1.00 38.28 9 LYS C N 1
ATOM 8218 C CA . LYS C 3 41 ? 133.977 120.858 118.870 1.00 38.83 9 LYS C CA 1
ATOM 8219 C C . LYS C 3 41 ? 134.220 121.707 117.632 1.00 41.97 9 LYS C C 1
ATOM 8220 O O . LYS C 3 41 ? 133.684 121.412 116.563 1.00 44.94 9 LYS C O 1
ATOM 8226 N N . VAL C 3 42 ? 135.038 122.748 117.772 1.00 34.54 10 VAL C N 1
ATOM 8227 C CA . VAL C 3 42 ? 135.403 123.587 116.637 1.00 35.38 10 VAL C CA 1
ATOM 8228 C C . VAL C 3 42 ? 136.645 123.000 115.986 1.00 34.14 10 VAL C C 1
ATOM 8229 O O . VAL C 3 42 ? 137.525 122.458 116.656 1.00 42.67 10 VAL C O 1
ATOM 8233 N N . THR C 3 43 ? 136.715 123.085 114.664 1.00 24.57 11 THR C N 1
ATOM 8234 C CA . THR C 3 43 ? 137.791 122.451 113.912 1.00 23.79 11 THR C CA 1
ATOM 8235 C C . THR C 3 43 ? 138.578 123.409 113.039 1.00 29.35 11 THR C C 1
ATOM 8236 O O . THR C 3 43 ? 139.773 123.201 112.837 1.00 27.69 11 THR C O 1
ATOM 8240 N N . VAL C 3 44 ? 137.935 124.438 112.489 1.00 32.77 12 VAL C N 1
ATOM 8241 C CA . VAL C 3 44 ? 138.584 125.444 111.661 1.00 24.72 12 VAL C CA 1
ATOM 8242 C C . VAL C 3 44 ? 138.152 126.811 112.169 1.00 24.96 12 VAL C C 1
ATOM 8243 O O . VAL C 3 44 ? 137.085 126.958 112.771 1.00 29.03 12 VAL C O 1
ATOM 8247 N N . LYS C 3 45 ? 138.984 127.815 111.927 1.00 19.65 13 LYS C N 1
ATOM 8248 C CA . LYS C 3 45 ? 138.653 129.199 112.220 1.00 17.73 13 LYS C CA 1
ATOM 8249 C C . LYS C 3 45 ? 138.865 130.032 110.969 1.00 24.89 13 LYS C C 1
ATOM 8250 O O . LYS C 3 45 ? 139.818 129.800 110.226 1.00 37.85 13 LYS C O 1
ATOM 8256 N N . VAL C 3 46 ? 137.977 130.996 110.732 1.00 28.04 14 VAL C N 1
ATOM 8257 C CA . VAL C 3 46 ? 138.110 131.934 109.620 1.00 22.82 14 VAL C CA 1
ATOM 8258 C C . VAL C 3 46 ? 138.051 133.345 110.177 1.00 18.49 14 VAL C C 1
ATOM 8259 O O . VAL C 3 46 ? 137.498 133.566 111.256 1.00 30.13 14 VAL C O 1
ATOM 8263 N N . TYR C 3 47 ? 138.635 134.298 109.462 1.00 20.41 15 TYR C N 1
ATOM 8264 C CA . TYR C 3 47 ? 138.650 135.682 109.908 1.00 28.47 15 TYR C CA 1
ATOM 8265 C C . TYR C 3 47 ? 138.209 136.610 108.786 1.00 35.72 15 TYR C C 1
ATOM 8266 O O . TYR C 3 47 ? 138.533 136.384 107.620 1.00 40.73 15 TYR C O 1
ATOM 8275 N N . PHE C 3 48 ? 137.458 137.647 109.148 1.00 37.23 16 PHE C N 1
ATOM 8276 C CA . PHE C 3 48 ? 137.015 138.694 108.238 1.00 28.19 16 PHE C CA 1
ATOM 8277 C C . PHE C 3 48 ? 137.540 140.028 108.741 1.00 34.19 16 PHE C C 1
ATOM 8278 O O . PHE C 3 48 ? 137.648 140.234 109.949 1.00 44.80 16 PHE C O 1
ATOM 8286 N N . ASP C 3 49 ? 137.859 140.938 107.829 1.00 39.60 17 ASP C N 1
ATOM 8287 C CA . ASP C 3 49 ? 138.148 142.323 108.179 1.00 38.98 17 ASP C CA 1
ATOM 8288 C C . ASP C 3 49 ? 137.085 143.210 107.561 1.00 44.87 17 ASP C C 1
ATOM 8289 O O . ASP C 3 49 ? 136.812 143.103 106.364 1.00 53.25 17 ASP C O 1
ATOM 8294 N N . LEU C 3 50 ? 136.487 144.081 108.361 1.00 53.45 18 LEU C N 1
ATOM 8295 C CA . LEU C 3 50 ? 135.335 144.844 107.907 1.00 53.88 18 LEU C CA 1
ATOM 8296 C C . LEU C 3 50 ? 135.709 146.306 107.717 1.00 57.01 18 LEU C C 1
ATOM 8297 O O . LEU C 3 50 ? 136.574 146.830 108.422 1.00 54.98 18 LEU C O 1
ATOM 8302 N N . ARG C 3 51 ? 135.080 146.950 106.735 1.00 75.68 19 ARG C N 1
ATOM 8303 C CA . ARG C 3 51 ? 135.285 148.375 106.492 1.00 76.22 19 ARG C CA 1
ATOM 8304 C C . ARG C 3 51 ? 133.941 149.034 106.223 1.00 79.08 19 ARG C C 1
ATOM 8305 O O . ARG C 3 51 ? 133.172 148.555 105.383 1.00 77.39 19 ARG C O 1
ATOM 8313 N N . ILE C 3 52 ? 133.657 150.119 106.938 1.00 93.17 20 ILE C N 1
ATOM 8314 C CA . ILE C 3 52 ? 132.437 150.915 106.691 1.00 92.40 20 ILE C CA 1
ATOM 8315 C C . ILE C 3 52 ? 132.864 152.081 105.809 1.00 92.97 20 ILE C C 1
ATOM 8316 O O . ILE C 3 52 ? 133.210 153.169 106.270 1.00 93.06 20 ILE C O 1
ATOM 8321 N N . GLY C 3 53 ? 132.833 151.852 104.502 1.00 96.06 21 GLY C N 1
ATOM 8322 C CA . GLY C 3 53 ? 133.142 152.920 103.574 1.00 95.85 21 GLY C CA 1
ATOM 8323 C C . GLY C 3 53 ? 134.606 153.308 103.557 1.00 97.40 21 GLY C C 1
ATOM 8324 O O . GLY C 3 53 ? 135.302 153.084 102.563 1.00 99.57 21 GLY C O 1
ATOM 8325 N N . ASP C 3 54 ? 135.089 153.903 104.646 1.00 101.08 22 ASP C N 1
ATOM 8326 C CA . ASP C 3 54 ? 136.495 154.277 104.721 1.00 101.47 22 ASP C CA 1
ATOM 8327 C C . ASP C 3 54 ? 137.187 153.884 106.016 1.00 102.10 22 ASP C C 1
ATOM 8328 O O . ASP C 3 54 ? 138.413 153.735 106.003 1.00 100.96 22 ASP C O 1
ATOM 8333 N N . GLU C 3 55 ? 136.469 153.700 107.119 1.00 97.91 23 GLU C N 1
ATOM 8334 C CA . GLU C 3 55 ? 137.072 153.294 108.381 1.00 96.08 23 GLU C CA 1
ATOM 8335 C C . GLU C 3 55 ? 137.200 151.778 108.418 1.00 95.86 23 GLU C C 1
ATOM 8336 O O . GLU C 3 55 ? 136.317 151.066 107.931 1.00 95.07 23 GLU C O 1
ATOM 8342 N N . ASP C 3 56 ? 138.305 151.292 108.978 1.00 90.77 24 ASP C N 1
ATOM 8343 C CA . ASP C 3 56 ? 138.464 149.872 109.265 1.00 89.71 24 ASP C CA 1
ATOM 8344 C C . ASP C 3 56 ? 138.041 149.624 110.708 1.00 89.14 24 ASP C C 1
ATOM 8345 O O . ASP C 3 56 ? 138.716 150.056 111.647 1.00 88.46 24 ASP C O 1
ATOM 8350 N N . VAL C 3 57 ? 136.920 148.929 110.889 1.00 74.69 25 VAL C N 1
ATOM 8351 C CA . VAL C 3 57 ? 136.333 148.816 112.218 1.00 71.85 25 VAL C CA 1
ATOM 8352 C C . VAL C 3 57 ? 136.759 147.564 112.967 1.00 72.69 25 VAL C C 1
ATOM 8353 O O . VAL C 3 57 ? 136.489 147.459 114.168 1.00 74.07 25 VAL C O 1
ATOM 8357 N N . GLY C 3 58 ? 137.407 146.612 112.316 1.00 61.64 26 GLY C N 1
ATOM 8358 C CA . GLY C 3 58 ? 138.009 145.539 113.067 1.00 55.11 26 GLY C CA 1
ATOM 8359 C C . GLY C 3 58 ? 137.916 144.212 112.351 1.00 54.91 26 GLY C C 1
ATOM 8360 O O . GLY C 3 58 ? 137.603 144.133 111.161 1.00 64.59 26 GLY C O 1
ATOM 8361 N N . ARG C 3 59 ? 138.202 143.172 113.128 1.00 37.22 27 ARG C N 1
ATOM 8362 C CA . ARG C 3 59 ? 138.349 141.807 112.656 1.00 34.90 27 ARG C CA 1
ATOM 8363 C C . ARG C 3 59 ? 137.397 140.899 113.420 1.00 35.37 27 ARG C C 1
ATOM 8364 O O . ARG C 3 59 ? 137.181 141.085 114.617 1.00 44.99 27 ARG C O 1
ATOM 8372 N N . VAL C 3 60 ? 136.829 139.920 112.726 1.00 22.51 28 VAL C N 1
ATOM 8373 C CA . VAL C 3 60 ? 135.886 138.972 113.307 1.00 20.48 28 VAL C CA 1
ATOM 8374 C C . VAL C 3 60 ? 136.411 137.565 113.079 1.00 29.56 28 VAL C C 1
ATOM 8375 O O . VAL C 3 60 ? 136.807 137.230 111.960 1.00 44.06 28 VAL C O 1
ATOM 8379 N N . ILE C 3 61 ? 136.414 136.744 114.129 1.00 22.79 29 ILE C N 1
ATOM 8380 C CA . ILE C 3 61 ? 136.936 135.380 114.079 1.00 17.99 29 ILE C CA 1
ATOM 8381 C C . ILE C 3 61 ? 135.788 134.411 114.313 1.00 17.97 29 ILE C C 1
ATOM 8382 O O . ILE C 3 61 ? 135.212 134.382 115.403 1.00 33.57 29 ILE C O 1
ATOM 8387 N N . PHE C 3 62 ? 135.479 133.592 113.313 1.00 8.02 30 PHE C N 1
ATOM 8388 C CA . PHE C 3 62 ? 134.452 132.567 113.417 1.00 8.73 30 PHE C CA 1
ATOM 8389 C C . PHE C 3 62 ? 135.100 131.212 113.638 1.00 18.64 30 PHE C C 1
ATOM 8390 O O . PHE C 3 62 ? 136.122 130.902 113.025 1.00 31.64 30 PHE C O 1
ATOM 8398 N N . GLY C 3 63 ? 134.497 130.403 114.497 1.00 13.97 31 GLY C N 1
ATOM 8399 C CA . GLY C 3 63 ? 134.951 129.039 114.681 1.00 20.43 31 GLY C CA 1
ATOM 8400 C C . GLY C 3 63 ? 133.902 128.034 114.263 1.00 24.40 31 GLY C C 1
ATOM 8401 O O . GLY C 3 63 ? 132.826 127.992 114.852 1.00 27.64 31 GLY C O 1
ATOM 8402 N N . LEU C 3 64 ? 134.200 127.211 113.265 1.00 15.61 32 LEU C N 1
ATOM 8403 C CA . LEU C 3 64 ? 133.199 126.402 112.587 1.00 15.05 32 LEU C CA 1
ATOM 8404 C C . LEU C 3 64 ? 133.256 124.960 113.067 1.00 20.21 32 LEU C C 1
ATOM 8405 O O . LEU C 3 64 ? 134.337 124.421 113.299 1.00 26.11 32 LEU C O 1
ATOM 8410 N N . PHE C 3 65 ? 132.089 124.332 113.203 1.00 26.81 33 PHE C N 1
ATOM 8411 C CA . PHE C 3 65 ? 131.983 122.954 113.687 1.00 19.42 33 PHE C CA 1
ATOM 8412 C C . PHE C 3 65 ? 132.058 122.004 112.504 1.00 26.59 33 PHE C C 1
ATOM 8413 O O . PHE C 3 65 ? 131.067 121.738 111.834 1.00 32.07 33 PHE C O 1
ATOM 8421 N N . GLY C 3 66 ? 133.252 121.462 112.263 1.00 29.03 34 GLY C N 1
ATOM 8422 C CA . GLY C 3 66 ? 133.478 120.643 111.089 1.00 23.95 34 GLY C CA 1
ATOM 8423 C C . GLY C 3 66 ? 133.200 119.170 111.265 1.00 25.50 34 GLY C C 1
ATOM 8424 O O . GLY C 3 66 ? 133.101 118.453 110.269 1.00 29.39 34 GLY C O 1
ATOM 8425 N N . LYS C 3 67 ? 133.100 118.693 112.501 1.00 29.19 35 LYS C N 1
ATOM 8426 C CA . LYS C 3 67 ? 132.777 117.293 112.736 1.00 29.36 35 LYS C CA 1
ATOM 8427 C C . LYS C 3 67 ? 131.287 117.062 112.903 1.00 36.02 35 LYS C C 1
ATOM 8428 O O . LYS C 3 67 ? 130.825 115.926 112.766 1.00 41.49 35 LYS C O 1
ATOM 8434 N N . THR C 3 68 ? 130.526 118.111 113.202 1.00 36.19 36 THR C N 1
ATOM 8435 C CA . THR C 3 68 ? 129.080 117.985 113.302 1.00 31.98 36 THR C CA 1
ATOM 8436 C C . THR C 3 68 ? 128.412 118.194 111.953 1.00 33.08 36 THR C C 1
ATOM 8437 O O . THR C 3 68 ? 127.546 117.412 111.556 1.00 44.01 36 THR C O 1
ATOM 8441 N N . VAL C 3 69 ? 128.794 119.246 111.238 1.00 22.13 37 VAL C N 1
ATOM 8442 C CA . VAL C 3 69 ? 128.162 119.601 109.972 1.00 18.32 37 VAL C CA 1
ATOM 8443 C C . VAL C 3 69 ? 129.234 119.757 108.900 1.00 23.21 37 VAL C C 1
ATOM 8444 O O . VAL C 3 69 ? 129.581 120.890 108.550 1.00 32.70 37 VAL C O 1
ATOM 8448 N N . PRO C 3 70 ? 129.808 118.677 108.374 1.00 19.50 38 PRO C N 1
ATOM 8449 C CA . PRO C 3 70 ? 130.697 118.803 107.214 1.00 18.56 38 PRO C CA 1
ATOM 8450 C C . PRO C 3 70 ? 129.869 119.030 105.963 1.00 32.66 38 PRO C C 1
ATOM 8451 O O . PRO C 3 70 ? 128.665 118.813 105.959 1.00 43.46 38 PRO C O 1
ATOM 8455 N N . LYS C 3 71 ? 130.529 119.465 104.891 1.00 24.41 39 LYS C N 1
ATOM 8456 C CA . LYS C 3 71 ? 129.883 119.809 103.623 1.00 21.62 39 LYS C CA 1
ATOM 8457 C C . LYS C 3 71 ? 129.159 121.146 103.686 1.00 24.25 39 LYS C C 1
ATOM 8458 O O . LYS C 3 71 ? 128.755 121.684 102.656 1.00 32.49 39 LYS C O 1
ATOM 8464 N N . THR C 3 72 ? 129.027 121.718 104.871 1.00 20.51 40 THR C N 1
ATOM 8465 C CA . THR C 3 72 ? 128.593 123.096 105.026 1.00 15.59 40 THR C CA 1
ATOM 8466 C C . THR C 3 72 ? 129.703 123.973 105.559 1.00 28.10 40 THR C C 1
ATOM 8467 O O . THR C 3 72 ? 129.780 125.146 105.213 1.00 36.02 40 THR C O 1
ATOM 8471 N N . VAL C 3 73 ? 130.575 123.407 106.388 1.00 17.17 41 VAL C N 1
ATOM 8472 C CA . VAL C 3 73 ? 131.813 124.076 106.749 1.00 9.93 41 VAL C CA 1
ATOM 8473 C C . VAL C 3 73 ? 132.748 124.141 105.552 1.00 21.69 41 VAL C C 1
ATOM 8474 O O . VAL C 3 73 ? 133.469 125.124 105.365 1.00 31.15 41 VAL C O 1
ATOM 8478 N N . ASP C 3 74 ? 132.759 123.093 104.729 1.00 15.24 42 ASP C N 1
ATOM 8479 C CA . ASP C 3 74 ? 133.633 123.058 103.561 1.00 17.13 42 ASP C CA 1
ATOM 8480 C C . ASP C 3 74 ? 133.277 124.140 102.555 1.00 24.99 42 ASP C C 1
ATOM 8481 O O . ASP C 3 74 ? 134.166 124.788 101.997 1.00 32.71 42 ASP C O 1
ATOM 8486 N N . ASN C 3 75 ? 131.986 124.344 102.299 1.00 22.81 43 ASN C N 1
ATOM 8487 C CA . ASN C 3 75 ? 131.569 125.400 101.384 1.00 19.02 43 ASN C CA 1
ATOM 8488 C C . ASN C 3 75 ? 132.019 126.765 101.886 1.00 18.97 43 ASN C C 1
ATOM 8489 O O . ASN C 3 75 ? 132.572 127.570 101.129 1.00 22.62 43 ASN C O 1
ATOM 8494 N N . PHE C 3 76 ? 131.818 127.028 103.178 1.00 23.49 44 PHE C N 1
ATOM 8495 C CA . PHE C 3 76 ? 132.211 128.306 103.759 1.00 20.95 44 PHE C CA 1
ATOM 8496 C C . PHE C 3 76 ? 133.715 128.514 103.688 1.00 19.08 44 PHE C C 1
ATOM 8497 O O . PHE C 3 76 ? 134.181 129.597 103.327 1.00 27.22 44 PHE C O 1
ATOM 8505 N N . VAL C 3 77 ? 134.493 127.494 104.044 1.00 21.72 45 VAL C N 1
ATOM 8506 C CA . VAL C 3 77 ? 135.942 127.647 104.060 1.00 19.79 45 VAL C CA 1
ATOM 8507 C C . VAL C 3 77 ? 136.479 127.823 102.647 1.00 22.88 45 VAL C C 1
ATOM 8508 O O . VAL C 3 77 ? 137.353 128.662 102.404 1.00 34.27 45 VAL C O 1
ATOM 8512 N N . ALA C 3 78 ? 135.964 127.048 101.692 1.00 21.66 46 ALA C N 1
ATOM 8513 C CA . ALA C 3 78 ? 136.400 127.188 100.309 1.00 22.49 46 ALA C CA 1
ATOM 8514 C C . ALA C 3 78 ? 136.062 128.563 99.757 1.00 26.61 46 ALA C C 1
ATOM 8515 O O . ALA C 3 78 ? 136.856 129.151 99.019 1.00 29.14 46 ALA C O 1
ATOM 8517 N N . LEU C 3 79 ? 134.883 129.090 100.085 1.00 27.52 47 LEU C N 1
ATOM 8518 C CA . LEU C 3 79 ? 134.520 130.402 99.570 1.00 25.10 47 LEU C CA 1
ATOM 8519 C C . LEU C 3 79 ? 135.299 131.508 100.261 1.00 32.78 47 LEU C C 1
ATOM 8520 O O . LEU C 3 79 ? 135.559 132.549 99.654 1.00 38.11 47 LEU C O 1
ATOM 8525 N N . ALA C 3 80 ? 135.661 131.321 101.529 1.00 34.88 48 ALA C N 1
ATOM 8526 C CA . ALA C 3 80 ? 136.448 132.333 102.224 1.00 28.06 48 ALA C CA 1
ATOM 8527 C C . ALA C 3 80 ? 137.873 132.377 101.695 1.00 35.93 48 ALA C C 1
ATOM 8528 O O . ALA C 3 80 ? 138.401 133.452 101.400 1.00 41.83 48 ALA C O 1
ATOM 8530 N N . THR C 3 81 ? 138.509 131.217 101.548 1.00 36.22 49 THR C N 1
ATOM 8531 C CA . THR C 3 81 ? 139.873 131.196 101.038 1.00 35.44 49 THR C CA 1
ATOM 8532 C C . THR C 3 81 ? 139.955 131.613 99.578 1.00 38.84 49 THR C C 1
ATOM 8533 O O . THR C 3 81 ? 141.032 132.010 99.124 1.00 39.41 49 THR C O 1
ATOM 8537 N N . GLY C 3 82 ? 138.855 131.532 98.839 1.00 49.44 50 GLY C N 1
ATOM 8538 C CA . GLY C 3 82 ? 138.866 131.890 97.429 1.00 52.81 50 GLY C CA 1
ATOM 8539 C C . GLY C 3 82 ? 139.733 130.993 96.576 1.00 56.92 50 GLY C C 1
ATOM 8540 O O . GLY C 3 82 ? 140.454 131.483 95.699 1.00 58.58 50 GLY C O 1
ATOM 8541 N N . GLU C 3 83 ? 139.679 129.682 96.809 1.00 64.77 51 GLU C N 1
ATOM 8542 C CA . GLU C 3 83 ? 140.531 128.751 96.082 1.00 65.23 51 GLU C CA 1
ATOM 8543 C C . GLU C 3 83 ? 139.966 128.357 94.726 1.00 67.86 51 GLU C C 1
ATOM 8544 O O . GLU C 3 83 ? 140.619 127.605 93.997 1.00 69.89 51 GLU C O 1
ATOM 8550 N N . LYS C 3 84 ? 138.766 128.815 94.378 1.00 66.38 52 LYS C N 1
ATOM 8551 C CA . LYS C 3 84 ? 138.144 128.468 93.108 1.00 62.87 52 LYS C CA 1
ATOM 8552 C C . LYS C 3 84 ? 137.755 129.694 92.294 1.00 64.34 52 LYS C C 1
ATOM 8553 O O . LYS C 3 84 ? 136.789 129.645 91.530 1.00 65.38 52 LYS C O 1
ATOM 8559 N N . GLY C 3 85 ? 138.485 130.793 92.436 1.00 63.77 53 GLY C N 1
ATOM 8560 C CA . GLY C 3 85 ? 138.174 131.984 91.673 1.00 64.04 53 GLY C CA 1
ATOM 8561 C C . GLY C 3 85 ? 137.199 132.902 92.373 1.00 63.26 53 GLY C C 1
ATOM 8562 O O . GLY C 3 85 ? 137.519 134.058 92.659 1.00 63.80 53 GLY C O 1
ATOM 8563 N N . PHE C 3 86 ? 136.002 132.399 92.644 1.00 54.06 54 PHE C N 1
ATOM 8564 C CA . PHE C 3 86 ? 134.964 133.188 93.288 1.00 53.57 54 PHE C CA 1
ATOM 8565 C C . PHE C 3 86 ? 134.995 133.007 94.801 1.00 52.65 54 PHE C C 1
ATOM 8566 O O . PHE C 3 86 ? 135.315 131.930 95.305 1.00 52.81 54 PHE C O 1
ATOM 8574 N N . GLY C 3 87 ? 134.658 134.063 95.524 1.00 45.12 55 GLY C N 1
ATOM 8575 C CA . GLY C 3 87 ? 134.711 134.008 96.969 1.00 44.78 55 GLY C CA 1
ATOM 8576 C C . GLY C 3 87 ? 133.998 135.176 97.608 1.00 46.63 55 GLY C C 1
ATOM 8577 O O . GLY C 3 87 ? 133.258 135.903 96.948 1.00 52.27 55 GLY C O 1
ATOM 8578 N N . TYR C 3 88 ? 134.218 135.340 98.911 1.00 35.47 56 TYR C N 1
ATOM 8579 C CA . TYR C 3 88 ? 133.562 136.388 99.683 1.00 31.95 56 TYR C CA 1
ATOM 8580 C C . TYR C 3 88 ? 134.297 137.717 99.640 1.00 35.88 56 TYR C C 1
ATOM 8581 O O . TYR C 3 88 ? 133.788 138.697 100.183 1.00 39.24 56 TYR C O 1
ATOM 8590 N N . LYS C 3 89 ? 135.470 137.779 99.020 1.00 40.80 57 LYS C N 1
ATOM 8591 C CA . LYS C 3 89 ? 136.248 139.010 98.997 1.00 33.69 57 LYS C CA 1
ATOM 8592 C C . LYS C 3 89 ? 135.472 140.128 98.318 1.00 35.74 57 LYS C C 1
ATOM 8593 O O . LYS C 3 89 ? 134.820 139.917 97.295 1.00 47.24 57 LYS C O 1
ATOM 8599 N N . ASN C 3 90 ? 135.540 141.321 98.900 1.00 35.80 58 ASN C N 1
ATOM 8600 C CA . ASN C 3 90 ? 134.907 142.521 98.347 1.00 38.62 58 ASN C CA 1
ATOM 8601 C C . ASN C 3 90 ? 133.395 142.361 98.202 1.00 41.34 58 ASN C C 1
ATOM 8602 O O . ASN C 3 90 ? 132.767 143.000 97.360 1.00 41.73 58 ASN C O 1
ATOM 8607 N N . SER C 3 91 ? 132.801 141.523 99.040 1.00 49.75 59 SER C N 1
ATOM 8608 C CA . SER C 3 91 ? 131.358 141.351 99.069 1.00 47.39 59 SER C CA 1
ATOM 8609 C C . SER C 3 91 ? 130.748 142.393 100.002 1.00 49.54 59 SER C C 1
ATOM 8610 O O . SER C 3 91 ? 131.410 143.344 100.416 1.00 51.04 59 SER C O 1
ATOM 8613 N N . LYS C 3 92 ? 129.477 142.230 100.353 1.00 55.99 60 LYS C N 1
ATOM 8614 C CA . LYS C 3 92 ? 128.796 143.291 101.078 1.00 56.59 60 LYS C CA 1
ATOM 8615 C C . LYS C 3 92 ? 127.601 142.730 101.835 1.00 56.52 60 LYS C C 1
ATOM 8616 O O . LYS C 3 92 ? 126.942 141.795 101.375 1.00 54.71 60 LYS C O 1
ATOM 8622 N N . PHE C 3 93 ? 127.345 143.307 103.011 1.00 50.85 61 PHE C N 1
ATOM 8623 C CA . PHE C 3 93 ? 126.153 143.016 103.798 1.00 49.52 61 PHE C CA 1
ATOM 8624 C C . PHE C 3 93 ? 124.992 143.830 103.249 1.00 47.80 61 PHE C C 1
ATOM 8625 O O . PHE C 3 93 ? 125.074 145.057 103.181 1.00 50.28 61 PHE C O 1
ATOM 8633 N N . HIS C 3 94 ? 123.905 143.159 102.872 1.00 50.20 62 HIS C N 1
ATOM 8634 C CA . HIS C 3 94 ? 122.782 143.856 102.268 1.00 49.56 62 HIS C CA 1
ATOM 8635 C C . HIS C 3 94 ? 121.543 143.937 103.146 1.00 56.41 62 HIS C C 1
ATOM 8636 O O . HIS C 3 94 ? 120.553 144.534 102.719 1.00 60.26 62 HIS C O 1
ATOM 8643 N N . ARG C 3 95 ? 121.555 143.341 104.334 1.00 47.24 63 ARG C N 1
ATOM 8644 C CA . ARG C 3 95 ? 120.438 143.413 105.270 1.00 40.64 63 ARG C CA 1
ATOM 8645 C C . ARG C 3 95 ? 120.996 143.596 106.669 1.00 45.20 63 ARG C C 1
ATOM 8646 O O . ARG C 3 95 ? 121.692 142.719 107.182 1.00 54.52 63 ARG C O 1
ATOM 8654 N N . VAL C 3 96 ? 120.696 144.736 107.281 1.00 47.15 64 VAL C N 1
ATOM 8655 C CA . VAL C 3 96 ? 121.213 145.069 108.600 1.00 46.11 64 VAL C CA 1
ATOM 8656 C C . VAL C 3 96 ? 120.041 145.333 109.535 1.00 48.85 64 VAL C C 1
ATOM 8657 O O . VAL C 3 96 ? 120.093 146.248 110.360 1.00 57.06 64 VAL C O 1
ATOM 8661 N N . ILE C 3 97 ? 118.950 144.582 109.367 1.00 47.53 65 ILE C N 1
ATOM 8662 C CA . ILE C 3 97 ? 117.742 144.814 110.154 1.00 50.25 65 ILE C CA 1
ATOM 8663 C C . ILE C 3 97 ? 118.073 144.825 111.637 1.00 53.47 65 ILE C C 1
ATOM 8664 O O . ILE C 3 97 ? 118.690 143.895 112.162 1.00 56.71 65 ILE C O 1
ATOM 8669 N N . LYS C 3 98 ? 117.657 145.890 112.315 1.00 65.95 66 LYS C N 1
ATOM 8670 C CA . LYS C 3 98 ? 118.086 146.156 113.682 1.00 64.51 66 LYS C CA 1
ATOM 8671 C C . LYS C 3 98 ? 117.506 145.145 114.655 1.00 64.78 66 LYS C C 1
ATOM 8672 O O . LYS C 3 98 ? 116.350 144.735 114.532 1.00 67.42 66 LYS C O 1
ATOM 8678 N N . ASP C 3 99 ? 118.331 144.729 115.616 1.00 63.31 67 ASP C N 1
ATOM 8679 C CA . ASP C 3 99 ? 117.892 143.951 116.770 1.00 64.73 67 ASP C CA 1
ATOM 8680 C C . ASP C 3 99 ? 117.429 142.574 116.297 1.00 65.20 67 ASP C C 1
ATOM 8681 O O . ASP C 3 99 ? 116.819 141.815 117.049 1.00 63.13 67 ASP C O 1
ATOM 8686 N N . PHE C 3 100 ? 117.706 142.237 115.038 1.00 56.50 68 PHE C N 1
ATOM 8687 C CA . PHE C 3 100 ? 117.441 140.897 114.535 1.00 50.32 68 PHE C CA 1
ATOM 8688 C C . PHE C 3 100 ? 118.712 140.175 114.105 1.00 50.68 68 PHE C C 1
ATOM 8689 O O . PHE C 3 100 ? 119.043 139.140 114.683 1.00 52.99 68 PHE C O 1
ATOM 8697 N N . MET C 3 101 ? 119.459 140.708 113.138 1.00 45.57 69 MET C N 1
ATOM 8698 C CA . MET C 3 101 ? 120.601 139.995 112.570 1.00 42.78 69 MET C CA 1
ATOM 8699 C C . MET C 3 101 ? 121.248 140.860 111.497 1.00 40.69 69 MET C C 1
ATOM 8700 O O . MET C 3 101 ? 120.711 141.895 111.100 1.00 47.60 69 MET C O 1
ATOM 8705 N N . ILE C 3 102 ? 122.411 140.417 111.026 1.00 33.54 70 ILE C N 1
ATOM 8706 C CA . ILE C 3 102 ? 123.059 140.987 109.852 1.00 33.76 70 ILE C CA 1
ATOM 8707 C C . ILE C 3 102 ? 123.355 139.853 108.883 1.00 35.76 70 ILE C C 1
ATOM 8708 O O . ILE C 3 102 ? 123.842 138.797 109.292 1.00 39.58 70 ILE C O 1
ATOM 8713 N N . GLN C 3 103 ? 123.067 140.071 107.606 1.00 36.40 71 GLN C N 1
ATOM 8714 C CA . GLN C 3 103 ? 123.159 139.040 106.584 1.00 33.43 71 GLN C CA 1
ATOM 8715 C C . GLN C 3 103 ? 124.053 139.508 105.449 1.00 32.43 71 GLN C C 1
ATOM 8716 O O . GLN C 3 103 ? 124.083 140.693 105.121 1.00 42.65 71 GLN C O 1
ATOM 8722 N N . GLY C 3 104 ? 124.791 138.579 104.862 1.00 24.22 72 GLY C N 1
ATOM 8723 C CA . GLY C 3 104 ? 125.630 138.892 103.722 1.00 31.87 72 GLY C CA 1
ATOM 8724 C C . GLY C 3 104 ? 126.027 137.623 103.009 1.00 37.49 72 GLY C C 1
ATOM 8725 O O . GLY C 3 104 ? 125.710 136.517 103.444 1.00 49.69 72 GLY C O 1
ATOM 8726 N N . GLY C 3 105 ? 126.710 137.794 101.888 1.00 32.89 73 GLY C N 1
ATOM 8727 C CA . GLY C 3 105 ? 127.215 136.635 101.190 1.00 28.53 73 GLY C CA 1
ATOM 8728 C C . GLY C 3 105 ? 126.716 136.484 99.774 1.00 38.78 73 GLY C C 1
ATOM 8729 O O . GLY C 3 105 ? 126.757 135.387 99.218 1.00 45.53 73 GLY C O 1
ATOM 8730 N N . ASP C 3 106 ? 126.219 137.560 99.180 1.00 57.08 74 ASP C N 1
ATOM 8731 C CA . ASP C 3 106 ? 125.798 137.535 97.783 1.00 57.24 74 ASP C CA 1
ATOM 8732 C C . ASP C 3 106 ? 126.847 138.259 96.953 1.00 60.24 74 ASP C C 1
ATOM 8733 O O . ASP C 3 106 ? 126.823 139.484 96.835 1.00 60.66 74 ASP C O 1
ATOM 8738 N N . PHE C 3 107 ? 127.768 137.500 96.363 1.00 55.74 75 PHE C N 1
ATOM 8739 C CA . PHE C 3 107 ? 128.853 138.091 95.598 1.00 54.29 75 PHE C CA 1
ATOM 8740 C C . PHE C 3 107 ? 128.566 138.194 94.108 1.00 61.48 75 PHE C C 1
ATOM 8741 O O . PHE C 3 107 ? 129.373 138.790 93.387 1.00 62.89 75 PHE C O 1
ATOM 8749 N N . THR C 3 108 ? 127.451 137.648 93.624 1.00 71.61 76 THR C N 1
ATOM 8750 C CA . THR C 3 108 ? 127.137 137.764 92.204 1.00 70.53 76 THR C CA 1
ATOM 8751 C C . THR C 3 108 ? 126.327 139.020 91.893 1.00 72.31 76 THR C C 1
ATOM 8752 O O . THR C 3 108 ? 126.661 139.760 90.964 1.00 72.88 76 THR C O 1
ATOM 8756 N N . ARG C 3 109 ? 125.269 139.276 92.659 1.00 79.17 77 ARG C N 1
ATOM 8757 C CA . ARG C 3 109 ? 124.392 140.416 92.448 1.00 78.81 77 ARG C CA 1
ATOM 8758 C C . ARG C 3 109 ? 124.348 141.282 93.700 1.00 81.05 77 ARG C C 1
ATOM 8759 O O . ARG C 3 109 ? 124.533 140.803 94.821 1.00 78.97 77 ARG C O 1
ATOM 8767 N N . GLY C 3 110 ? 124.091 142.574 93.493 1.00 84.21 78 GLY C N 1
ATOM 8768 C CA . GLY C 3 110 ? 124.050 143.500 94.614 1.00 82.24 78 GLY C CA 1
ATOM 8769 C C . GLY C 3 110 ? 122.920 143.207 95.584 1.00 81.73 78 GLY C C 1
ATOM 8770 O O . GLY C 3 110 ? 123.090 143.322 96.800 1.00 80.39 78 GLY C O 1
ATOM 8771 N N . ASP C 3 111 ? 121.760 142.816 95.066 1.00 83.89 79 ASP C N 1
ATOM 8772 C CA . ASP C 3 111 ? 120.612 142.510 95.906 1.00 84.02 79 ASP C CA 1
ATOM 8773 C C . ASP C 3 111 ? 120.800 141.124 96.508 1.00 84.17 79 ASP C C 1
ATOM 8774 O O . ASP C 3 111 ? 121.891 140.552 96.477 1.00 83.52 79 ASP C O 1
ATOM 8779 N N . GLY C 3 112 ? 119.738 140.567 97.073 1.00 78.65 80 GLY C N 1
ATOM 8780 C CA . GLY C 3 112 ? 119.837 139.282 97.730 1.00 77.54 80 GLY C CA 1
ATOM 8781 C C . GLY C 3 112 ? 119.262 138.129 96.941 1.00 78.94 80 GLY C C 1
ATOM 8782 O O . GLY C 3 112 ? 118.550 137.294 97.501 1.00 79.92 80 GLY C O 1
ATOM 8783 N N . THR C 3 113 ? 119.550 138.061 95.643 1.00 81.19 81 THR C N 1
ATOM 8784 C CA . THR C 3 113 ? 119.011 137.001 94.805 1.00 83.30 81 THR C CA 1
ATOM 8785 C C . THR C 3 113 ? 120.069 136.123 94.155 1.00 83.73 81 THR C C 1
ATOM 8786 O O . THR C 3 113 ? 119.707 135.159 93.473 1.00 85.57 81 THR C O 1
ATOM 8790 N N . GLY C 3 114 ? 121.349 136.415 94.340 1.00 69.66 82 GLY C N 1
ATOM 8791 C CA . GLY C 3 114 ? 122.422 135.684 93.695 1.00 67.37 82 GLY C CA 1
ATOM 8792 C C . GLY C 3 114 ? 123.085 134.670 94.601 1.00 64.76 82 GLY C C 1
ATOM 8793 O O . GLY C 3 114 ? 122.480 134.156 95.549 1.00 61.47 82 GLY C O 1
ATOM 8794 N N . GLY C 3 115 ? 124.343 134.363 94.297 1.00 57.22 83 GLY C N 1
ATOM 8795 C CA . GLY C 3 115 ? 125.129 133.465 95.118 1.00 54.40 83 GLY C CA 1
ATOM 8796 C C . GLY C 3 115 ? 125.096 132.019 94.670 1.00 56.55 83 GLY C C 1
ATOM 8797 O O . GLY C 3 115 ? 124.035 131.496 94.320 1.00 60.96 83 GLY C O 1
ATOM 8798 N N . LYS C 3 116 ? 126.252 131.361 94.682 1.00 43.80 84 LYS C N 1
ATOM 8799 C CA . LYS C 3 116 ? 126.367 129.959 94.323 1.00 38.79 84 LYS C CA 1
ATOM 8800 C C . LYS C 3 116 ? 127.370 129.280 95.239 1.00 38.35 84 LYS C C 1
ATOM 8801 O O . LYS C 3 116 ? 128.304 129.904 95.738 1.00 45.95 84 LYS C O 1
ATOM 8807 N N . SER C 3 117 ? 127.173 127.990 95.452 1.00 28.45 85 SER C N 1
ATOM 8808 C CA . SER C 3 117 ? 128.052 127.178 96.274 1.00 27.47 85 SER C CA 1
ATOM 8809 C C . SER C 3 117 ? 129.066 126.464 95.392 1.00 31.33 85 SER C C 1
ATOM 8810 O O . SER C 3 117 ? 129.098 126.641 94.175 1.00 37.08 85 SER C O 1
ATOM 8813 N N . ILE C 3 118 ? 129.911 125.646 96.018 1.00 29.29 86 ILE C N 1
ATOM 8814 C CA . ILE C 3 118 ? 130.852 124.859 95.237 1.00 26.01 86 ILE C CA 1
ATOM 8815 C C . ILE C 3 118 ? 130.225 123.578 94.710 1.00 29.88 86 ILE C C 1
ATOM 8816 O O . ILE C 3 118 ? 130.745 122.999 93.754 1.00 36.30 86 ILE C O 1
ATOM 8821 N N . TYR C 3 119 ? 129.118 123.125 95.289 1.00 31.29 87 TYR C N 1
ATOM 8822 C CA . TYR C 3 119 ? 128.432 121.920 94.826 1.00 21.53 87 TYR C CA 1
ATOM 8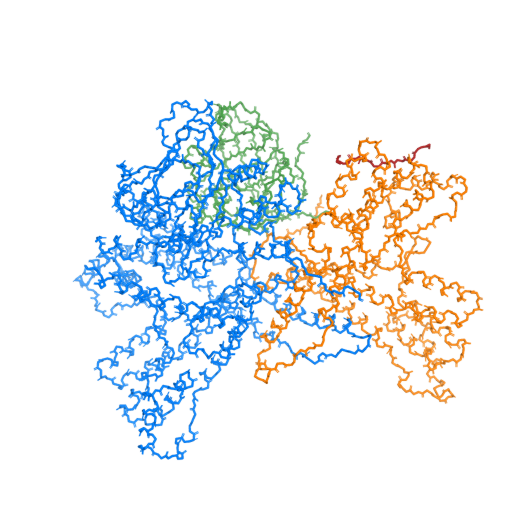823 C C . TYR C 3 119 ? 127.346 122.239 93.808 1.00 23.79 87 TYR C C 1
ATOM 8824 O O . TYR C 3 119 ? 126.237 121.731 93.900 1.00 29.78 87 TYR C O 1
ATOM 8833 N N . GLY C 3 120 ? 127.648 123.035 92.816 1.00 24.78 88 GLY C N 1
ATOM 8834 C CA . GLY C 3 120 ? 126.624 123.471 91.871 1.00 27.59 88 GLY C CA 1
ATOM 8835 C C . GLY C 3 120 ? 126.073 124.844 92.237 1.00 32.68 88 GLY C C 1
ATOM 8836 O O . GLY C 3 120 ? 126.826 125.790 92.351 1.00 41.03 88 GLY C O 1
ATOM 8837 N N . GLU C 3 121 ? 124.755 124.934 92.399 1.00 35.92 89 GLU C N 1
ATOM 8838 C CA . GLU C 3 121 ? 124.075 126.175 92.746 1.00 31.93 89 GLU C CA 1
ATOM 8839 C C . GLU C 3 121 ? 123.441 126.123 94.125 1.00 35.92 89 GLU C C 1
ATOM 8840 O O . GLU C 3 121 ? 123.597 127.055 94.912 1.00 43.45 89 GLU C O 1
ATOM 8846 N N . ARG C 3 122 ? 122.711 125.055 94.427 1.00 35.07 90 ARG C N 1
ATOM 8847 C CA . ARG C 3 122 ? 122.099 124.842 95.726 1.00 29.58 90 ARG C CA 1
ATOM 8848 C C . ARG C 3 122 ? 122.386 123.418 96.169 1.00 30.22 90 ARG C C 1
ATOM 8849 O O . ARG C 3 122 ? 122.591 122.534 95.339 1.00 41.35 90 ARG C O 1
ATOM 8857 N N . PHE C 3 123 ? 122.421 123.201 97.478 1.00 19.17 91 PHE C N 1
ATOM 8858 C CA . PHE C 3 123 ? 122.624 121.863 98.007 1.00 19.59 91 PHE C CA 1
ATOM 8859 C C . PHE C 3 123 ? 121.712 121.630 99.202 1.00 26.37 91 PHE C C 1
ATOM 8860 O O . PHE C 3 123 ? 121.249 122.586 99.819 1.00 37.69 91 PHE C O 1
ATOM 8868 N N . PRO C 3 124 ? 121.407 120.375 99.531 1.00 30.11 92 PRO C N 1
ATOM 8869 C CA . PRO C 3 124 ? 120.365 120.108 100.526 1.00 31.76 92 PRO C CA 1
ATOM 8870 C C . PRO C 3 124 ? 120.798 120.425 101.950 1.00 33.28 92 PRO C C 1
ATOM 8871 O O . PRO C 3 124 ? 121.981 120.554 102.263 1.00 33.42 92 PRO C O 1
ATOM 8875 N N . ASP C 3 125 ? 119.798 120.548 102.823 1.00 31.68 93 ASP C N 1
ATOM 8876 C CA . ASP C 3 125 ? 120.042 120.696 104.251 1.00 30.46 93 ASP C CA 1
ATOM 8877 C C . ASP C 3 125 ? 120.582 119.404 104.841 1.00 31.61 93 ASP C C 1
ATOM 8878 O O . ASP C 3 125 ? 120.156 118.305 104.482 1.00 33.14 93 ASP C O 1
ATOM 8883 N N . GLU C 3 126 ? 121.513 119.544 105.780 1.00 26.78 94 GLU C N 1
ATOM 8884 C CA . GLU C 3 126 ? 122.217 118.396 106.330 1.00 21.84 94 GLU C CA 1
ATOM 8885 C C . GLU C 3 126 ? 121.613 117.866 107.624 1.00 29.54 94 GLU C C 1
ATOM 8886 O O . GLU C 3 126 ? 121.133 116.732 107.664 1.00 35.92 94 GLU C O 1
ATOM 8892 N N . ASN C 3 127 ? 121.629 118.664 108.687 1.00 18.67 95 ASN C N 1
ATOM 8893 C CA . ASN C 3 127 ? 121.089 118.219 109.960 1.00 11.93 95 ASN C CA 1
ATOM 8894 C C . ASN C 3 127 ? 120.888 119.430 110.841 1.00 26.86 95 ASN C C 1
ATOM 8895 O O . ASN C 3 127 ? 121.635 120.401 110.742 1.00 40.26 95 ASN C O 1
ATOM 8900 N N . PHE C 3 128 ? 119.837 119.398 111.642 1.00 18.20 96 PHE C N 1
ATOM 8901 C CA . PHE C 3 128 ? 119.575 120.450 112.615 1.00 9.89 96 PHE C CA 1
ATOM 8902 C C . PHE C 3 128 ? 119.949 119.993 114.021 1.00 14.96 96 PHE C C 1
ATOM 8903 O O . PHE C 3 128 ? 119.125 119.900 114.912 1.00 25.13 96 PHE C O 1
ATOM 8911 N N . LYS C 3 129 ? 121.237 119.728 114.208 1.00 21.38 97 LYS C N 1
ATOM 8912 C CA . LYS C 3 129 ? 121.725 119.271 115.500 1.00 14.44 97 LYS C CA 1
ATOM 8913 C C . LYS C 3 129 ? 121.961 120.411 116.478 1.00 29.23 97 LYS C C 1
ATOM 8914 O O . LYS C 3 129 ? 122.030 120.170 117.684 1.00 40.73 97 LYS C O 1
ATOM 8920 N N . LEU C 3 130 ? 122.100 121.641 115.995 1.00 25.15 98 LEU C N 1
ATOM 8921 C CA . LEU C 3 130 ? 122.299 122.802 116.848 1.00 22.89 98 LEU C CA 1
ATOM 8922 C C . LEU C 3 130 ? 121.192 123.821 116.627 1.00 27.92 98 LEU C C 1
ATOM 8923 O O . LEU C 3 130 ? 120.567 123.871 115.567 1.00 27.45 98 LEU C O 1
ATOM 8928 N N . LYS C 3 131 ? 120.959 124.639 117.646 1.00 29.74 99 LYS C N 1
ATOM 8929 C CA . LYS C 3 131 ? 119.931 125.670 117.626 1.00 23.91 99 LYS C CA 1
ATOM 8930 C C . LYS C 3 131 ? 120.570 127.050 117.711 1.00 27.89 99 LYS C C 1
ATOM 8931 O O . LYS C 3 131 ? 121.787 127.196 117.775 1.00 32.69 99 LYS C O 1
ATOM 8937 N N . HIS C 3 132 ? 119.723 128.073 117.699 1.00 27.89 100 HIS C N 1
ATOM 8938 C CA . HIS C 3 132 ? 120.156 129.463 117.822 1.00 27.33 100 HIS C CA 1
ATOM 8939 C C . HIS C 3 132 ? 120.072 129.830 119.295 1.00 25.07 100 HIS C C 1
ATOM 8940 O O . HIS C 3 132 ? 119.039 130.267 119.789 1.00 35.66 100 HIS C O 1
ATOM 8947 N N . TYR C 3 133 ? 121.174 129.649 120.013 1.00 25.90 101 TYR C N 1
ATOM 8948 C CA . TYR C 3 133 ? 121.155 129.812 121.458 1.00 30.27 101 TYR C CA 1
ATOM 8949 C C . TYR C 3 133 ? 121.262 131.262 121.908 1.00 36.88 101 TYR C C 1
ATOM 8950 O O . TYR C 3 133 ? 121.000 131.544 123.080 1.00 41.72 101 TYR C O 1
ATOM 8959 N N . GLY C 3 134 ? 121.633 132.185 121.031 1.00 30.70 102 GLY C N 1
ATOM 8960 C CA . GLY C 3 134 ? 121.778 133.559 121.432 1.00 27.36 102 GLY C CA 1
ATOM 8961 C C . GLY C 3 134 ? 122.538 134.381 120.422 1.00 31.27 102 GLY C C 1
ATOM 8962 O O . GLY C 3 134 ? 122.618 134.032 119.246 1.00 41.02 102 GLY C O 1
ATOM 8963 N N . PRO C 3 135 ? 123.097 135.504 120.857 1.00 32.21 103 PRO C N 1
ATOM 8964 C CA . PRO C 3 135 ? 123.851 136.352 119.933 1.00 37.71 103 PRO C CA 1
ATOM 8965 C C . PRO C 3 135 ? 125.161 135.713 119.500 1.00 35.82 103 PRO C C 1
ATOM 8966 O O . PRO C 3 135 ? 125.906 135.153 120.304 1.00 36.82 103 PRO C O 1
ATOM 8970 N N . GLY C 3 136 ? 125.451 135.830 118.209 1.00 24.61 104 GLY C N 1
ATOM 8971 C CA . GLY C 3 136 ? 126.734 135.403 117.700 1.00 19.30 104 GLY C CA 1
ATOM 8972 C C . GLY C 3 136 ? 126.798 134.014 117.126 1.00 25.38 104 GLY C C 1
ATOM 8973 O O . GLY C 3 136 ? 127.894 133.466 117.011 1.00 33.83 104 GLY C O 1
ATOM 8974 N N . TRP C 3 137 ? 125.671 133.428 116.746 1.00 23.26 105 TRP C N 1
ATOM 8975 C CA . TRP C 3 137 ? 125.635 132.094 116.166 1.00 17.69 105 TRP C CA 1
ATOM 8976 C C . TRP C 3 137 ? 125.345 132.221 114.679 1.00 26.77 105 TRP C C 1
ATOM 8977 O O . TRP C 3 137 ? 124.326 132.795 114.292 1.00 39.64 105 TRP C O 1
ATOM 8988 N N . VAL C 3 138 ? 126.244 131.693 113.853 1.00 27.35 106 VAL C N 1
ATOM 8989 C CA . VAL C 3 138 ? 126.197 131.824 112.400 1.00 23.00 106 VAL C CA 1
ATOM 8990 C C . VAL C 3 138 ? 125.349 130.706 111.818 1.00 20.55 106 VAL C C 1
ATOM 8991 O O . VAL C 3 138 ? 125.399 129.571 112.286 1.00 31.87 106 VAL C O 1
ATOM 8995 N N . SER C 3 139 ? 124.570 131.015 110.788 1.00 18.59 107 SER C N 1
ATOM 8996 C CA . SER C 3 139 ? 123.683 130.037 110.183 1.00 19.72 107 SER C CA 1
ATOM 8997 C C . SER C 3 139 ? 123.533 130.313 108.693 1.00 32.15 107 SER C C 1
ATOM 8998 O O . SER C 3 139 ? 123.939 131.358 108.190 1.00 41.73 107 SER C O 1
ATOM 9001 N N . MET C 3 140 ? 122.948 129.354 107.984 1.00 24.20 108 MET C N 1
ATOM 9002 C CA . MET C 3 140 ? 122.795 129.409 106.535 1.00 18.24 108 MET C CA 1
ATOM 9003 C C . MET C 3 140 ? 121.407 129.912 106.170 1.00 24.88 108 MET C C 1
ATOM 9004 O O . MET C 3 140 ? 120.408 129.397 106.672 1.00 36.72 108 MET C O 1
ATOM 9009 N N . ALA C 3 141 ? 121.346 130.900 105.285 1.00 22.47 109 ALA C N 1
ATOM 9010 C CA . ALA C 3 141 ? 120.081 131.481 104.857 1.00 14.51 109 ALA C CA 1
ATOM 9011 C C . ALA C 3 141 ? 119.596 130.791 103.594 1.00 22.55 109 ALA C C 1
ATOM 9012 O O . ALA C 3 141 ? 120.352 130.640 102.633 1.00 37.37 109 ALA C O 1
ATOM 9014 N N . ASN C 3 142 ? 118.335 130.383 103.592 1.00 19.22 110 ASN C N 1
ATOM 9015 C CA . ASN C 3 142 ? 117.767 129.630 102.490 1.00 21.06 110 ASN C CA 1
ATOM 9016 C C . ASN C 3 142 ? 116.397 130.187 102.139 1.00 23.94 110 ASN C C 1
ATOM 9017 O O . ASN C 3 142 ? 115.737 130.821 102.963 1.00 34.05 110 ASN C O 1
ATOM 9022 N N . ALA C 3 143 ? 115.982 129.961 100.897 1.00 25.79 111 ALA C N 1
ATOM 9023 C CA . ALA C 3 143 ? 114.714 130.465 100.379 1.00 30.34 111 ALA C CA 1
ATOM 9024 C C . ALA C 3 143 ? 113.674 129.363 100.238 1.00 34.85 111 ALA C C 1
ATOM 9025 O O . ALA C 3 143 ? 112.910 129.342 99.274 1.00 38.62 111 ALA C O 1
ATOM 9027 N N . GLY C 3 144 ? 113.631 128.426 101.175 1.00 31.97 112 GLY C N 1
ATOM 9028 C CA . GLY C 3 144 ? 112.686 127.335 101.090 1.00 32.08 112 GLY C CA 1
ATOM 9029 C C . GLY C 3 144 ? 113.201 126.082 101.757 1.00 32.48 112 GLY C C 1
ATOM 9030 O O . GLY C 3 144 ? 113.613 126.122 102.916 1.00 37.67 112 GLY C O 1
ATOM 9031 N N . LYS C 3 145 ? 113.174 124.963 101.047 1.00 29.97 113 LYS C N 1
ATOM 9032 C CA . LYS C 3 145 ? 113.680 123.699 101.557 1.00 30.25 113 LYS C CA 1
ATOM 9033 C C . LYS C 3 145 ? 114.765 123.186 100.627 1.00 37.94 113 LYS C C 1
ATOM 9034 O O . LYS C 3 145 ? 114.544 123.076 99.419 1.00 41.98 113 LYS C O 1
ATOM 9040 N N . ASP C 3 146 ? 115.927 122.867 101.192 1.00 35.18 114 ASP C N 1
ATOM 9041 C CA . ASP C 3 146 ? 117.053 122.333 100.431 1.00 29.81 114 ASP C CA 1
ATOM 9042 C C . ASP C 3 146 ? 117.503 123.314 99.353 1.00 29.08 114 ASP C C 1
ATOM 9043 O O . ASP C 3 146 ? 117.618 122.969 98.177 1.00 33.90 114 ASP C O 1
ATOM 9048 N N . THR C 3 147 ? 117.757 124.551 99.761 1.00 23.80 115 THR C N 1
ATOM 9049 C CA . THR C 3 147 ? 118.195 125.595 98.848 1.00 25.24 115 THR C CA 1
ATOM 9050 C C . THR C 3 147 ? 119.318 126.416 99.456 1.00 27.15 115 THR C C 1
ATOM 9051 O O . THR C 3 147 ? 119.380 127.635 99.289 1.00 28.65 115 THR C O 1
ATOM 9055 N N . ASN C 3 148 ? 120.227 125.761 100.166 1.00 21.33 116 ASN C N 1
ATOM 9056 C CA . ASN C 3 148 ? 121.364 126.452 100.750 1.00 14.20 116 ASN C CA 1
ATOM 9057 C C . ASN C 3 148 ? 122.267 126.974 99.648 1.00 23.49 116 ASN C C 1
ATOM 9058 O O . ASN C 3 148 ? 122.586 126.252 98.707 1.00 33.35 116 ASN C O 1
ATOM 9063 N N . GLY C 3 149 ? 122.685 128.224 99.760 1.00 25.04 117 GLY C N 1
ATOM 9064 C CA . GLY C 3 149 ? 123.478 128.821 98.706 1.00 20.46 117 GLY C CA 1
ATOM 9065 C C . GLY C 3 149 ? 124.852 129.249 99.153 1.00 20.19 117 GLY C C 1
ATOM 9066 O O . GLY C 3 149 ? 125.734 128.419 99.349 1.00 27.98 117 GLY C O 1
ATOM 9067 N N . SER C 3 150 ? 125.055 130.553 99.297 1.00 31.42 118 SER C N 1
ATOM 9068 C CA . SER C 3 150 ? 126.284 131.057 99.890 1.00 30.84 118 SER C CA 1
ATOM 9069 C C . SER C 3 150 ? 126.023 132.217 100.841 1.00 33.28 118 SER C C 1
ATOM 9070 O O . SER C 3 150 ? 126.964 132.932 101.193 1.00 38.41 118 SER C O 1
ATOM 9073 N N . GLN C 3 151 ? 124.781 132.414 101.274 1.00 30.50 119 GLN C N 1
ATOM 9074 C CA . GLN C 3 151 ? 124.389 133.546 102.101 1.00 27.38 119 GLN C CA 1
ATOM 9075 C C . GLN C 3 151 ? 124.194 133.100 103.543 1.00 32.74 119 GLN C C 1
ATOM 9076 O O . GLN C 3 151 ? 123.516 132.106 103.800 1.00 40.01 119 GLN C O 1
ATOM 9082 N N . PHE C 3 152 ? 124.762 133.856 104.477 1.00 28.62 120 PHE C N 1
ATOM 9083 C CA . PHE C 3 152 ? 124.760 133.522 105.892 1.00 20.80 120 PHE C CA 1
ATOM 9084 C C . PHE C 3 152 ? 124.257 134.715 106.691 1.00 28.70 120 PHE C C 1
ATOM 9085 O O . PHE C 3 152 ? 124.241 135.840 106.200 1.00 35.76 120 PHE C O 1
ATOM 9093 N N . PHE C 3 153 ? 123.834 134.472 107.931 1.00 29.40 121 PHE C N 1
ATOM 9094 C CA . PHE C 3 153 ? 123.495 135.559 108.837 1.00 18.27 121 PHE C CA 1
ATOM 9095 C C . PHE C 3 153 ? 124.061 135.302 110.225 1.00 23.92 121 PHE C C 1
ATOM 9096 O O . PHE C 3 153 ? 124.300 134.160 110.613 1.00 26.73 121 PHE C O 1
ATOM 9104 N N . ILE C 3 154 ? 124.296 136.387 110.958 1.00 32.99 122 ILE C N 1
ATOM 9105 C CA . ILE C 3 154 ? 124.783 136.355 112.333 1.00 31.26 122 ILE C CA 1
ATOM 9106 C C . ILE C 3 154 ? 123.678 136.897 113.229 1.00 36.34 122 ILE C C 1
ATOM 9107 O O . ILE C 3 154 ? 123.364 138.089 113.179 1.00 46.51 122 ILE C O 1
ATOM 9112 N N . THR C 3 155 ? 123.088 136.042 114.061 1.00 30.49 123 THR C N 1
ATOM 9113 C CA . THR C 3 155 ? 121.985 136.482 114.904 1.00 27.87 123 THR C CA 1
ATOM 9114 C C . THR C 3 155 ? 122.502 137.357 116.032 1.00 28.96 123 THR C C 1
ATOM 9115 O O . THR C 3 155 ? 123.581 137.119 116.573 1.00 34.06 123 THR C O 1
ATOM 9119 N N . THR C 3 156 ? 121.726 138.379 116.388 1.00 35.26 124 THR C N 1
ATOM 9120 C CA . THR C 3 156 ? 122.103 139.278 117.467 1.00 42.01 124 THR C CA 1
ATOM 9121 C C . THR C 3 156 ? 121.221 139.148 118.704 1.00 46.07 124 THR C C 1
ATOM 9122 O O . THR C 3 156 ? 121.626 139.596 119.779 1.00 47.18 124 THR C O 1
ATOM 9126 N N . VAL C 3 157 ? 120.044 138.535 118.592 1.00 49.80 125 VAL C N 1
ATOM 9127 C CA . VAL C 3 157 ? 119.221 138.174 119.740 1.00 46.38 125 VAL C CA 1
ATOM 9128 C C . VAL C 3 157 ? 118.803 136.720 119.577 1.00 46.50 125 VAL C C 1
ATOM 9129 O O . VAL C 3 157 ? 118.947 136.130 118.511 1.00 53.39 125 VAL C O 1
ATOM 9133 N N . LYS C 3 158 ? 118.282 136.141 120.651 1.00 43.48 126 LYS C N 1
ATOM 9134 C CA . LYS C 3 158 ? 117.854 134.747 120.604 1.00 44.39 126 LYS C CA 1
ATOM 9135 C C . LYS C 3 158 ? 116.665 134.599 119.670 1.00 42.01 126 LYS C C 1
ATOM 9136 O O . LYS C 3 158 ? 115.663 135.302 119.816 1.00 47.52 126 LYS C O 1
ATOM 9142 N N . THR C 3 159 ? 116.772 133.688 118.710 1.00 29.04 127 THR C N 1
ATOM 9143 C CA . THR C 3 159 ? 115.707 133.419 117.749 1.00 34.78 127 THR C CA 1
ATOM 9144 C C . THR C 3 159 ? 115.340 131.943 117.838 1.00 36.98 127 THR C C 1
ATOM 9145 O O . THR C 3 159 ? 115.985 131.099 117.217 1.00 37.12 127 THR C O 1
ATOM 9149 N N . ALA C 3 160 ? 114.302 131.630 118.604 1.00 38.60 128 ALA C N 1
ATOM 9150 C CA . ALA C 3 160 ? 113.847 130.254 118.725 1.00 34.01 128 ALA C CA 1
ATOM 9151 C C . ALA C 3 160 ? 112.777 129.876 117.710 1.00 34.57 128 ALA C C 1
ATOM 9152 O O . ALA C 3 160 ? 112.415 128.700 117.631 1.00 36.14 128 ALA C O 1
ATOM 9154 N N . TRP C 3 161 ? 112.254 130.828 116.940 1.00 29.14 129 TRP C N 1
ATOM 9155 C CA . TRP C 3 161 ? 111.265 130.486 115.928 1.00 28.06 129 TRP C CA 1
ATOM 9156 C C . TRP C 3 161 ? 111.900 130.015 114.631 1.00 39.03 129 TRP C C 1
ATOM 9157 O O . TRP C 3 161 ? 111.178 129.594 113.724 1.00 45.20 129 TRP C O 1
ATOM 9168 N N . LEU C 3 162 ? 113.223 130.079 114.525 1.00 33.01 130 LEU C N 1
ATOM 9169 C CA . LEU C 3 162 ? 113.957 129.678 113.338 1.00 21.62 130 LEU C CA 1
ATOM 9170 C C . LEU C 3 162 ? 114.498 128.261 113.430 1.00 27.44 130 LEU C C 1
ATOM 9171 O O . LEU C 3 162 ? 115.035 127.758 112.446 1.00 32.94 130 LEU C O 1
ATOM 9176 N N . ASP C 3 163 ? 114.376 127.613 114.583 1.00 29.45 131 ASP C N 1
ATOM 9177 C CA . ASP C 3 163 ? 114.947 126.288 114.775 1.00 26.11 131 ASP C CA 1
ATOM 9178 C C . ASP C 3 163 ? 114.203 125.247 113.953 1.00 25.64 131 ASP C C 1
ATOM 9179 O O . ASP C 3 163 ? 112.974 125.250 113.886 1.00 33.63 131 ASP C O 1
ATOM 9184 N N . GLY C 3 164 ? 114.957 124.341 113.340 1.00 14.42 132 GLY C N 1
ATOM 9185 C CA . GLY C 3 164 ? 114.401 123.325 112.485 1.00 17.64 132 GLY C CA 1
ATOM 9186 C C . GLY C 3 164 ? 114.266 123.717 111.035 1.00 17.08 132 GLY C C 1
ATOM 9187 O O . GLY C 3 164 ? 113.955 122.857 110.208 1.00 26.52 132 GLY C O 1
ATOM 9188 N N . LYS C 3 165 ? 114.477 124.982 110.700 1.00 11.90 133 LYS C N 1
ATOM 9189 C CA . LYS C 3 165 ? 114.435 125.458 109.325 1.00 16.94 133 LYS C CA 1
ATOM 9190 C C . LYS C 3 165 ? 115.799 125.813 108.772 1.00 26.68 133 LYS C C 1
ATOM 9191 O O . LYS C 3 165 ? 116.092 125.490 107.625 1.00 33.30 133 LYS C O 1
ATOM 9197 N N . HIS C 3 166 ? 116.633 126.478 109.561 1.00 20.27 134 HIS C N 1
ATOM 9198 C CA . HIS C 3 166 ? 117.958 126.910 109.152 1.00 13.18 134 HIS C CA 1
ATOM 9199 C C . HIS C 3 166 ? 119.010 126.093 109.882 1.00 18.05 134 HIS C C 1
ATOM 9200 O O . HIS C 3 166 ? 118.823 125.718 111.041 1.00 27.02 134 HIS C O 1
ATOM 9207 N N . VAL C 3 167 ? 120.106 125.808 109.192 1.00 27.09 135 VAL C N 1
ATOM 9208 C CA . VAL C 3 167 ? 121.157 124.938 109.699 1.00 31.93 135 VAL C CA 1
ATOM 9209 C C . VAL C 3 167 ? 122.299 125.791 110.231 1.00 33.12 135 VAL C C 1
ATOM 9210 O O . VAL C 3 167 ? 122.791 126.684 109.538 1.00 37.53 135 VAL C O 1
ATOM 9214 N N . VAL C 3 168 ? 122.717 125.523 111.468 1.00 27.64 136 VAL C N 1
ATOM 9215 C CA . VAL C 3 168 ? 123.687 126.347 112.187 1.00 25.71 136 VAL C CA 1
ATOM 9216 C C . VAL C 3 168 ? 125.051 125.674 112.133 1.00 26.58 136 VAL C C 1
ATOM 9217 O O . VAL C 3 168 ? 125.160 124.465 112.350 1.00 32.85 136 VAL C O 1
ATOM 9221 N N . PHE C 3 169 ? 126.099 126.453 111.829 1.00 38.75 137 PHE C N 1
ATOM 9222 C CA . PHE C 3 169 ? 127.412 125.853 111.627 1.00 34.75 137 PHE C CA 1
ATOM 9223 C C . PHE C 3 169 ? 128.576 126.656 112.202 1.00 38.88 137 PHE C C 1
ATOM 9224 O O . PHE C 3 169 ? 129.715 126.415 111.808 1.00 47.24 137 PHE C O 1
ATOM 9232 N N . GLY C 3 170 ? 128.352 127.584 113.124 1.00 17.43 138 GLY C N 1
ATOM 9233 C CA . GLY C 3 170 ? 129.484 128.323 113.655 1.00 14.21 138 GLY C CA 1
ATOM 9234 C C . GLY C 3 170 ? 129.078 129.230 114.790 1.00 19.48 138 GLY C C 1
ATOM 9235 O O . GLY C 3 170 ? 127.897 129.397 115.087 1.00 33.31 138 GLY C O 1
ATOM 9236 N N . LYS C 3 171 ? 130.082 129.829 115.421 1.00 16.13 139 LYS C N 1
ATOM 9237 C CA . LYS C 3 171 ? 129.874 130.737 116.539 1.00 14.18 139 LYS C CA 1
ATOM 9238 C C . LYS C 3 171 ? 130.965 131.793 116.525 1.00 17.90 139 LYS C C 1
ATOM 9239 O O . LYS C 3 171 ? 132.135 131.473 116.320 1.00 27.46 139 LYS C O 1
ATOM 9245 N N . VAL C 3 172 ? 130.582 133.044 116.739 1.00 7.04 140 VAL C N 1
ATOM 9246 C CA . VAL C 3 172 ? 131.536 134.148 116.755 1.00 7.40 140 VAL C CA 1
ATOM 9247 C C . VAL C 3 172 ? 132.427 134.025 117.981 1.00 11.81 140 VAL C C 1
ATOM 9248 O O . VAL C 3 172 ? 131.939 133.882 119.104 1.00 24.37 140 VAL C O 1
ATOM 9252 N N . LEU C 3 173 ? 133.738 134.095 117.777 1.00 14.65 141 LEU C N 1
ATOM 9253 C CA . LEU C 3 173 ? 134.684 133.883 118.868 1.00 19.96 141 LEU C CA 1
ATOM 9254 C C . LEU C 3 173 ? 135.270 135.190 119.393 1.00 24.45 141 LEU C C 1
ATOM 9255 O O . LEU C 3 173 ? 135.292 135.415 120.604 1.00 27.07 141 LEU C O 1
ATOM 9260 N N . GLU C 3 174 ? 135.765 136.046 118.513 1.00 26.41 142 GLU C N 1
ATOM 9261 C CA . GLU C 3 174 ? 136.228 137.377 118.870 1.00 28.48 142 GLU C CA 1
ATOM 9262 C C . GLU C 3 174 ? 135.368 138.429 118.184 1.00 31.59 142 GLU C C 1
ATOM 9263 O O . GLU C 3 174 ? 134.457 138.119 117.422 1.00 39.43 142 GLU C O 1
ATOM 9269 N N . GLY C 3 175 ? 135.655 139.688 118.484 1.00 40.65 143 GLY C N 1
ATOM 9270 C CA . GLY C 3 175 ? 135.077 140.799 117.754 1.00 42.08 143 GLY C CA 1
ATOM 9271 C C . GLY C 3 175 ? 133.568 140.906 117.770 1.00 43.83 143 GLY C C 1
ATOM 9272 O O . GLY C 3 175 ? 132.968 141.205 116.734 1.00 47.67 143 GLY C O 1
ATOM 9273 N N . MET C 3 176 ? 132.934 140.678 118.917 1.00 53.00 144 MET C N 1
ATOM 9274 C CA . MET C 3 176 ? 131.500 140.924 119.002 1.00 52.47 144 MET C CA 1
ATOM 9275 C C . MET C 3 176 ? 131.184 142.409 118.959 1.00 57.81 144 MET C C 1
ATOM 9276 O O . MET C 3 176 ? 130.091 142.799 118.531 1.00 62.95 144 MET C O 1
ATOM 9281 N N . GLU C 3 177 ? 132.118 143.251 119.406 1.00 64.34 145 GLU C N 1
ATOM 9282 C CA . GLU C 3 177 ? 131.904 144.690 119.354 1.00 64.46 145 GLU C CA 1
ATOM 9283 C C . GLU C 3 177 ? 131.816 145.190 117.919 1.00 65.62 145 GLU C C 1
ATOM 9284 O O . GLU C 3 177 ? 131.079 146.139 117.636 1.00 63.96 145 GLU C O 1
ATOM 9290 N N . VAL C 3 178 ? 132.534 144.553 116.993 1.00 56.88 146 VAL C N 1
ATOM 9291 C CA . VAL C 3 178 ? 132.431 144.935 115.589 1.00 53.38 146 VAL C CA 1
ATOM 9292 C C . VAL C 3 178 ? 131.068 144.553 115.027 1.00 54.45 146 VAL C C 1
ATOM 9293 O O . VAL C 3 178 ? 130.467 145.313 114.259 1.00 56.76 146 VAL C O 1
ATOM 9297 N N . VAL C 3 179 ? 130.561 143.373 115.388 1.00 52.07 147 VAL C N 1
ATOM 9298 C CA . VAL C 3 179 ? 129.218 142.991 114.964 1.00 48.95 147 VAL C CA 1
ATOM 9299 C C . VAL C 3 179 ? 128.197 143.981 115.500 1.00 51.63 147 VAL C C 1
ATOM 9300 O O . VAL C 3 179 ? 127.261 144.377 114.794 1.00 57.90 147 VAL C O 1
ATOM 9304 N N . ARG C 3 180 ? 128.364 144.405 116.754 1.00 58.96 148 ARG C N 1
ATOM 9305 C CA . ARG C 3 180 ? 127.457 145.397 117.324 1.00 63.07 148 ARG C CA 1
ATOM 9306 C C . ARG C 3 180 ? 127.567 146.738 116.606 1.00 64.03 148 ARG C C 1
ATOM 9307 O O . ARG C 3 180 ? 126.560 147.424 116.409 1.00 64.28 148 ARG C O 1
ATOM 9315 N N . LYS C 3 181 ? 128.779 147.140 116.223 1.00 60.55 149 LYS C N 1
ATOM 9316 C CA . LYS C 3 181 ? 128.930 148.386 115.478 1.00 61.15 149 LYS C CA 1
ATOM 9317 C C . LYS C 3 181 ? 128.233 148.313 114.127 1.00 61.98 149 LYS C C 1
ATOM 9318 O O . LYS C 3 181 ? 127.547 149.257 113.725 1.00 60.33 149 LYS C O 1
ATOM 9324 N N . VAL C 3 182 ? 128.398 147.199 113.410 1.00 64.09 150 VAL C N 1
ATOM 9325 C CA . VAL C 3 182 ? 127.741 147.043 112.116 1.00 60.33 150 VAL C CA 1
ATOM 9326 C C . VAL C 3 182 ? 126.229 146.999 112.263 1.00 62.77 150 VAL C C 1
ATOM 9327 O O . VAL C 3 182 ? 125.511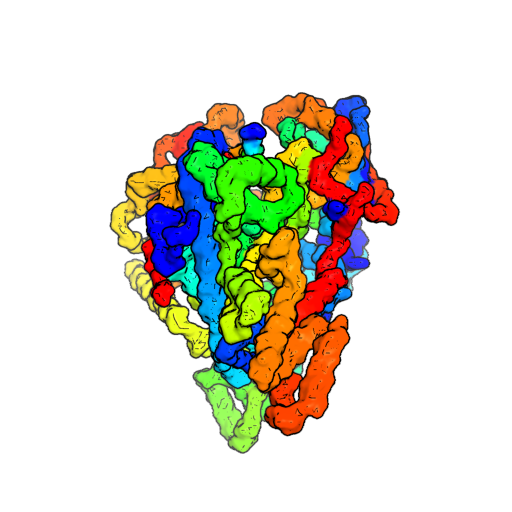 147.521 111.406 1.00 65.86 150 VAL C O 1
ATOM 9331 N N . GLU C 3 183 ? 125.722 146.407 113.340 1.00 66.51 151 GLU C N 1
ATOM 9332 C CA . GLU C 3 183 ? 124.283 146.327 113.547 1.00 62.27 151 GLU C CA 1
ATOM 9333 C C . GLU C 3 183 ? 123.625 147.688 113.743 1.00 64.43 151 GLU C C 1
ATOM 9334 O O . GLU C 3 183 ? 122.425 147.819 113.489 1.00 68.23 151 GLU C O 1
ATOM 9340 N N . SER C 3 184 ? 124.369 148.704 114.173 1.00 68.32 152 SER C N 1
ATOM 9341 C CA . SER C 3 184 ? 123.782 149.996 114.494 1.00 71.43 152 SER C CA 1
ATOM 9342 C C . SER C 3 184 ? 124.016 151.054 113.422 1.00 72.25 152 SER C C 1
ATOM 9343 O O . SER C 3 184 ? 123.826 152.241 113.697 1.00 72.94 152 SER C O 1
ATOM 9346 N N . THR C 3 185 ? 124.444 150.670 112.224 1.00 74.11 153 THR C N 1
ATOM 9347 C CA . THR C 3 185 ? 124.578 151.648 111.154 1.00 73.67 153 THR C CA 1
ATOM 9348 C C . THR C 3 185 ? 123.201 152.031 110.621 1.00 76.20 153 THR C C 1
ATOM 9349 O O . THR C 3 185 ? 122.254 151.242 110.658 1.00 75.14 153 THR C O 1
ATOM 9353 N N . LYS C 3 186 ? 123.092 153.265 110.134 1.00 78.76 154 LYS C N 1
ATOM 9354 C CA . LYS C 3 186 ? 121.814 153.767 109.645 1.00 76.92 154 LYS C CA 1
ATOM 9355 C C . LYS C 3 186 ? 121.389 153.019 108.391 1.00 77.00 154 LYS C C 1
ATOM 9356 O O . LYS C 3 186 ? 122.188 152.805 107.479 1.00 79.99 154 LYS C O 1
ATOM 9362 N N . THR C 3 187 ? 120.120 152.642 108.336 1.00 79.50 155 THR C N 1
ATOM 9363 C CA . THR C 3 187 ? 119.577 151.855 107.237 1.00 82.24 155 THR C CA 1
ATOM 9364 C C . THR C 3 187 ? 118.510 152.665 106.508 1.00 80.91 155 THR C C 1
ATOM 9365 O O . THR C 3 187 ? 118.344 153.863 106.734 1.00 81.42 155 THR C O 1
ATOM 9369 N N . ASP C 3 188 ? 117.799 152.001 105.610 1.00 84.14 156 ASP C N 1
ATOM 9370 C CA . ASP C 3 188 ? 116.686 152.599 104.888 1.00 85.19 156 ASP C CA 1
ATOM 9371 C C . ASP C 3 188 ? 115.457 151.690 105.002 1.00 86.71 156 ASP C C 1
ATOM 9372 O O . ASP C 3 188 ? 115.412 150.773 105.825 1.00 86.52 156 ASP C O 1
ATOM 9377 N N . SER C 3 189 ? 114.445 151.967 104.178 1.00 92.01 157 SER C N 1
ATOM 9378 C CA . SER C 3 189 ? 113.199 151.212 104.259 1.00 95.25 157 SER C CA 1
ATOM 9379 C C . SER C 3 189 ? 113.384 149.748 103.869 1.00 95.05 157 SER C C 1
ATOM 9380 O O . SER C 3 189 ? 112.618 148.888 104.318 1.00 94.17 157 SER C O 1
ATOM 9383 N N . ARG C 3 190 ? 114.380 149.444 103.038 1.00 89.92 158 ARG C N 1
ATOM 9384 C CA . ARG C 3 190 ? 114.648 148.077 102.608 1.00 90.34 158 ARG C CA 1
ATOM 9385 C C . ARG C 3 190 ? 115.793 147.428 103.374 1.00 90.91 158 ARG C C 1
ATOM 9386 O O . ARG C 3 190 ? 116.194 146.312 103.034 1.00 91.28 158 ARG C O 1
ATOM 9394 N N . ASP C 3 191 ? 116.319 148.097 104.400 1.00 78.62 159 ASP C N 1
ATOM 9395 C CA . ASP C 3 191 ? 117.435 147.652 105.230 1.00 76.49 159 ASP C CA 1
ATOM 9396 C C . ASP C 3 191 ? 118.770 147.642 104.499 1.00 76.53 159 ASP C C 1
ATOM 9397 O O . ASP C 3 191 ? 119.706 146.981 104.951 1.00 78.42 159 ASP C O 1
ATOM 9402 N N . LYS C 3 192 ? 118.895 148.351 103.390 1.00 72.31 160 LYS C N 1
ATOM 9403 C CA . LYS C 3 192 ? 120.193 148.499 102.749 1.00 68.95 160 LYS C CA 1
ATOM 9404 C C . LYS C 3 192 ? 120.971 149.613 103.435 1.00 73.09 160 LYS C C 1
ATOM 9405 O O . LYS C 3 192 ? 120.522 150.763 103.421 1.00 76.64 160 LYS C O 1
ATOM 9411 N N . PRO C 3 193 ? 122.130 149.331 104.026 1.00 72.44 161 PRO C N 1
ATOM 9412 C CA . PRO C 3 193 ? 122.857 150.380 104.752 1.00 72.93 161 PRO C CA 1
ATOM 9413 C C . PRO C 3 193 ? 123.198 151.561 103.856 1.00 71.85 161 PRO C C 1
ATOM 9414 O O . PRO C 3 193 ? 123.560 151.399 102.691 1.00 73.62 161 PRO C O 1
ATOM 9418 N N . LEU C 3 194 ? 123.065 152.765 104.415 1.00 75.43 162 LEU C N 1
ATOM 9419 C CA . LEU C 3 194 ? 123.331 153.973 103.641 1.00 77.89 162 LEU C CA 1
ATOM 9420 C C . LEU C 3 194 ? 124.800 154.072 103.258 1.00 77.49 162 LEU C C 1
ATOM 9421 O O . LEU C 3 194 ? 125.130 154.484 102.141 1.00 77.33 162 LEU C O 1
ATOM 9426 N N . LYS C 3 195 ? 125.691 153.715 104.172 1.00 84.47 163 LYS C N 1
ATOM 9427 C CA . LYS C 3 195 ? 127.100 153.542 103.862 1.00 86.93 163 LYS C CA 1
ATOM 9428 C C . LYS C 3 195 ? 127.375 152.063 103.643 1.00 89.38 163 LYS C C 1
ATOM 9429 O O . LYS C 3 195 ? 126.805 151.210 104.329 1.00 89.50 163 LYS C O 1
ATOM 9435 N N . ASP C 3 196 ? 128.229 151.760 102.672 1.00 88.70 164 ASP C N 1
ATOM 9436 C CA . ASP C 3 196 ? 128.481 150.371 102.319 1.00 86.40 164 ASP C CA 1
ATOM 9437 C C . ASP C 3 196 ? 129.356 149.694 103.366 1.00 87.02 164 ASP C C 1
ATOM 9438 O O . ASP C 3 196 ? 130.275 150.302 103.921 1.00 87.31 164 ASP C O 1
ATOM 9443 N N . VAL C 3 197 ? 129.055 148.426 103.639 1.00 71.51 165 VAL C N 1
ATOM 9444 C CA . VAL C 3 197 ? 129.839 147.582 104.534 1.00 68.93 165 VAL C CA 1
ATOM 9445 C C . VAL C 3 197 ? 130.535 146.535 103.681 1.00 71.13 165 VAL C C 1
ATOM 9446 O O . VAL C 3 197 ? 129.872 145.767 102.975 1.00 73.39 165 VAL C O 1
ATOM 9450 N N . ILE C 3 198 ? 131.863 146.492 103.744 1.00 63.76 166 ILE C N 1
ATOM 9451 C CA . ILE C 3 198 ? 132.665 145.702 102.818 1.00 60.28 166 ILE C CA 1
ATOM 9452 C C . ILE C 3 198 ? 133.545 144.741 103.601 1.00 60.60 166 ILE C C 1
ATOM 9453 O O . ILE C 3 198 ? 134.169 145.131 104.595 1.00 63.92 166 ILE C O 1
ATOM 9458 N N . ILE C 3 199 ? 133.584 143.487 103.153 1.00 50.13 167 ILE C N 1
ATOM 9459 C CA . ILE C 3 199 ? 134.540 142.499 103.633 1.00 47.11 167 ILE C CA 1
ATOM 9460 C C . ILE C 3 199 ? 135.856 142.733 102.912 1.00 47.92 167 ILE C C 1
ATOM 9461 O O . ILE C 3 199 ? 136.095 142.170 101.842 1.00 50.88 167 ILE C O 1
ATOM 9466 N N . ALA C 3 200 ? 136.727 143.558 103.488 1.00 48.71 168 ALA C N 1
ATOM 9467 C CA . ALA C 3 200 ? 137.933 143.954 102.769 1.00 48.71 168 ALA C CA 1
ATOM 9468 C C . ALA C 3 200 ? 138.938 142.813 102.687 1.00 52.62 168 ALA C C 1
ATOM 9469 O O . ALA C 3 200 ? 139.917 142.898 101.939 1.00 52.58 168 ALA C O 1
ATOM 9471 N N . ASP C 3 201 ? 138.738 141.756 103.469 1.00 51.11 169 ASP C N 1
ATOM 9472 C CA . ASP C 3 201 ? 139.615 140.594 103.422 1.00 49.69 169 ASP C CA 1
ATOM 9473 C C . ASP C 3 201 ? 138.928 139.410 104.083 1.00 49.60 169 ASP C C 1
ATOM 9474 O O . ASP C 3 201 ? 138.027 139.573 104.904 1.00 53.31 169 ASP C O 1
ATOM 9479 N N . CYS C 3 202 ? 139.378 138.210 103.722 1.00 38.46 170 CYS C N 1
ATOM 9480 C CA . CYS C 3 202 ? 138.865 136.988 104.329 1.00 38.28 170 CYS C CA 1
ATOM 9481 C C . CYS C 3 202 ? 139.905 135.896 104.164 1.00 41.11 170 CYS C C 1
ATOM 9482 O O . CYS C 3 202 ? 140.534 135.796 103.110 1.00 46.09 170 CYS C O 1
ATOM 9485 N N . GLY C 3 203 ? 140.085 135.088 105.201 1.00 36.34 171 GLY C N 1
ATOM 9486 C CA . GLY C 3 203 ? 141.096 134.053 105.175 1.00 34.33 171 GLY C CA 1
ATOM 9487 C C . GLY C 3 203 ? 140.800 132.920 106.129 1.00 37.30 171 GLY C C 1
ATOM 9488 O O . GLY C 3 203 ? 139.715 132.865 106.707 1.00 38.64 171 GLY C O 1
ATOM 9489 N N . LYS C 3 204 ? 141.756 132.018 106.315 1.00 36.92 172 LYS C N 1
ATOM 9490 C CA . LYS C 3 204 ? 141.540 130.810 107.092 1.00 34.72 172 LYS C CA 1
ATOM 9491 C C . LYS C 3 204 ? 142.674 130.617 108.087 1.00 38.28 172 LYS C C 1
ATOM 9492 O O . LYS C 3 204 ? 143.843 130.818 107.755 1.00 43.12 172 LYS C O 1
ATOM 9498 N N . ILE C 3 205 ? 142.319 130.230 109.309 1.00 40.72 173 ILE C N 1
ATOM 9499 C CA . ILE C 3 205 ? 143.268 130.001 110.392 1.00 40.19 173 ILE C CA 1
ATOM 9500 C C . ILE C 3 205 ? 143.110 128.563 110.855 1.00 45.81 173 ILE C C 1
ATOM 9501 O O . ILE C 3 205 ? 141.994 128.124 111.148 1.00 43.71 173 ILE C O 1
ATOM 9506 N N . GLU C 3 206 ? 144.218 127.836 110.927 1.00 63.35 174 GLU C N 1
ATOM 9507 C CA . GLU C 3 206 ? 144.177 126.410 111.210 1.00 60.38 174 GLU C CA 1
ATOM 9508 C C . GLU C 3 206 ? 144.191 126.139 112.711 1.00 64.72 174 GLU C C 1
ATOM 9509 O O . GLU C 3 206 ? 144.784 126.883 113.495 1.00 63.99 174 GLU C O 1
ATOM 9515 N N . VAL C 3 207 ? 143.523 125.058 113.104 1.00 67.14 175 VAL C N 1
ATOM 9516 C CA . VAL C 3 207 ? 143.431 124.638 114.498 1.00 64.72 175 VAL C CA 1
ATOM 9517 C C . VAL C 3 207 ? 144.066 123.260 114.616 1.00 69.66 175 VAL C C 1
ATOM 9518 O O . VAL C 3 207 ? 143.697 122.336 113.881 1.00 69.35 175 VAL C O 1
ATOM 9522 N N . GLU C 3 208 ? 145.014 123.120 115.544 1.00 83.98 176 GLU C N 1
ATOM 9523 C CA . GLU C 3 208 ? 145.748 121.873 115.715 1.00 82.89 176 GLU C CA 1
ATOM 9524 C C . GLU C 3 208 ? 145.019 120.859 116.582 1.00 82.43 176 GLU C C 1
ATOM 9525 O O . GLU C 3 208 ? 145.200 119.654 116.385 1.00 83.22 176 GLU C O 1
ATOM 9531 N N . LYS C 3 209 ? 144.210 121.313 117.529 1.00 70.05 177 LYS C N 1
ATOM 9532 C CA . LYS C 3 209 ? 143.455 120.436 118.411 1.00 68.40 177 LYS C CA 1
ATOM 9533 C C . LYS C 3 209 ? 142.011 120.911 118.515 1.00 65.93 177 LYS C C 1
ATOM 9534 O O . LYS C 3 209 ? 141.759 122.058 118.896 1.00 68.59 177 LYS C O 1
ATOM 9540 N N . PRO C 3 210 ? 141.038 120.084 118.146 1.00 51.97 178 PRO C N 1
ATOM 9541 C CA . PRO C 3 210 ? 139.642 120.479 118.339 1.00 55.75 178 PRO C CA 1
ATOM 9542 C C . PRO C 3 210 ? 139.342 120.704 119.811 1.00 56.66 178 PRO C C 1
ATOM 9543 O O . PRO C 3 210 ? 139.837 119.986 120.679 1.00 59.61 178 PRO C O 1
ATOM 9547 N N . PHE C 3 211 ? 138.532 121.718 120.091 1.00 44.68 179 PHE C N 1
ATOM 9548 C CA . PHE C 3 211 ? 138.102 121.985 121.453 1.00 48.56 179 PHE C CA 1
ATOM 9549 C C . PHE C 3 211 ? 136.624 122.324 121.454 1.00 46.71 179 PHE C C 1
ATOM 9550 O O . PHE C 3 211 ? 136.085 122.810 120.460 1.00 49.00 179 PHE C O 1
ATOM 9558 N N . ALA C 3 212 ? 135.972 122.057 122.577 1.00 40.80 180 ALA C N 1
ATOM 9559 C CA . ALA C 3 212 ? 134.547 122.290 122.719 1.00 39.76 180 ALA C CA 1
ATOM 9560 C C . ALA C 3 212 ? 134.274 123.709 123.199 1.00 40.62 180 ALA C C 1
ATOM 9561 O O . ALA C 3 212 ? 135.163 124.407 123.686 1.00 43.25 180 ALA C O 1
ATOM 9563 N N . ILE C 3 213 ? 133.023 124.138 123.042 1.00 37.01 181 ILE C N 1
ATOM 9564 C CA . ILE C 3 213 ? 132.596 125.474 123.428 1.00 44.62 181 ILE C CA 1
ATOM 9565 C C . ILE C 3 213 ? 131.266 125.388 124.164 1.00 46.97 181 ILE C C 1
ATOM 9566 O O . ILE C 3 213 ? 130.598 124.355 124.172 1.00 51.06 181 ILE C O 1
ATOM 9571 N N . ALA C 3 214 ? 130.884 126.496 124.790 1.00 39.68 182 ALA C N 1
ATOM 9572 C CA . ALA C 3 214 ? 129.656 126.527 125.570 1.00 38.57 182 ALA C CA 1
ATOM 9573 C C . ALA C 3 214 ? 128.465 126.911 124.705 1.00 39.37 182 ALA C C 1
ATOM 9574 O O . ALA C 3 214 ? 128.513 127.889 123.960 1.00 44.33 182 ALA C O 1
ATOM 9576 N N . LYS C 3 215 ? 127.372 126.161 124.842 1.00 34.19 183 LYS C N 1
ATOM 9577 C CA . LYS C 3 215 ? 126.165 126.384 124.043 1.00 31.17 183 LYS C CA 1
ATOM 9578 C C . LYS C 3 215 ? 125.285 127.459 124.679 1.00 40.67 183 LYS C C 1
ATOM 9579 O O . LYS C 3 215 ? 124.197 127.205 125.192 1.00 47.12 183 LYS C O 1
ATOM 9585 N N . GLU C 3 216 ? 125.771 128.690 124.609 1.00 46.29 184 GLU C N 1
ATOM 9586 C CA . GLU C 3 216 ? 125.052 129.833 125.153 1.00 43.03 184 GLU C CA 1
ATOM 9587 C C . GLU C 3 216 ? 125.396 131.047 124.300 1.00 47.34 184 GLU C C 1
ATOM 9588 O O . GLU C 3 216 ? 125.863 130.907 123.167 1.00 54.04 184 GLU C O 1
ATOM 9594 N N . ALA C 3 217 ? 125.140 132.241 124.823 1.00 52.30 185 ALA C N 1
ATOM 9595 C CA . ALA C 3 217 ? 125.534 133.453 124.126 1.00 53.69 185 ALA C CA 1
ATOM 9596 C C . ALA C 3 217 ? 127.055 133.549 124.069 1.00 55.81 185 ALA C C 1
ATOM 9597 O O . ALA C 3 217 ? 127.779 132.716 124.614 1.00 59.75 185 ALA C O 1
ATOM 9599 N N . ALA C 3 218 ? 127.553 134.582 123.402 1.00 58.72 186 ALA C N 1
ATOM 9600 C CA . ALA C 3 218 ? 128.982 134.729 123.182 1.00 61.18 186 ALA C CA 1
ATOM 9601 C C . ALA C 3 218 ? 129.458 136.110 123.599 1.00 65.64 186 ALA C C 1
ATOM 9602 O O . ALA C 3 218 ? 128.739 137.098 123.436 1.00 68.75 186 ALA C O 1
ATOM 9604 N N . ALA C 3 219 ? 130.675 136.159 124.142 1.00 78.88 187 ALA C N 1
ATOM 9605 C CA . ALA C 3 219 ? 131.419 137.393 124.383 1.00 79.58 187 ALA C CA 1
ATOM 9606 C C . ALA C 3 219 ? 130.611 138.437 125.142 1.00 79.08 187 ALA C C 1
ATOM 9607 O O . ALA C 3 219 ? 130.167 138.183 126.265 1.00 78.29 187 ALA C O 1
ATOM 9609 N N . GLU C 3 220 ? 130.423 139.613 124.538 1.00 89.10 188 GLU C N 1
ATOM 9610 C CA . GLU C 3 220 ? 129.687 140.722 125.146 1.00 90.38 188 GLU C CA 1
ATOM 9611 C C . GLU C 3 220 ? 130.311 141.119 126.488 1.00 93.39 188 GLU C C 1
ATOM 9612 O O . GLU C 3 220 ? 129.726 140.961 127.561 1.00 94.06 188 GLU C O 1
ATOM 9618 N N . ASN C 3 221 ? 131.536 141.624 126.393 1.00 104.06 189 ASN C N 1
ATOM 9619 C CA . ASN C 3 221 ? 132.302 142.037 127.566 1.00 104.30 189 ASN C CA 1
ATOM 9620 C C . ASN C 3 221 ? 131.562 143.060 128.429 1.00 104.13 189 ASN C C 1
ATOM 9621 O O . ASN C 3 221 ? 130.697 143.791 127.947 1.00 103.53 189 ASN C O 1
ATOM 9626 N N . PRO D 4 6 ? 108.821 134.037 158.405 1.00 95.89 112 PRO E N 1
ATOM 9627 C CA . PRO D 4 6 ? 107.616 134.870 158.400 1.00 95.99 112 PRO E CA 1
ATOM 9628 C C . PRO D 4 6 ? 106.622 134.430 157.336 1.00 96.46 112 PRO E C 1
ATOM 9629 O O . PRO D 4 6 ? 105.464 134.148 157.641 1.00 94.42 112 PRO E O 1
ATOM 9633 N N . GLY D 4 7 ? 107.084 134.387 156.091 1.00 88.84 113 GLY E N 1
ATOM 9634 C CA . GLY D 4 7 ? 106.259 133.985 154.982 1.00 84.81 113 GLY E CA 1
ATOM 9635 C C . GLY D 4 7 ? 106.989 133.036 154.059 1.00 86.54 113 GLY E C 1
ATOM 9636 O O . GLY D 4 7 ? 108.128 133.282 153.650 1.00 86.23 113 GLY E O 1
ATOM 9637 N N . PRO D 4 8 ? 106.354 131.912 153.736 1.00 86.32 114 PRO E N 1
ATOM 9638 C CA . PRO D 4 8 ? 106.945 130.986 152.767 1.00 85.08 114 PRO E CA 1
ATOM 9639 C C . PRO D 4 8 ? 107.125 131.643 151.407 1.00 83.57 114 PRO E C 1
ATOM 9640 O O . PRO D 4 8 ? 106.290 132.430 150.955 1.00 81.55 114 PRO E O 1
ATOM 9644 N N . ILE D 4 9 ? 108.230 131.306 150.754 1.00 85.00 115 ILE E N 1
ATOM 9645 C CA . ILE D 4 9 ? 108.535 131.822 149.426 1.00 85.15 115 ILE E CA 1
ATOM 9646 C C . ILE D 4 9 ? 107.737 131.039 148.394 1.00 86.78 115 ILE E C 1
ATOM 9647 O O . ILE D 4 9 ? 107.700 129.804 148.424 1.00 87.55 115 ILE E O 1
ATOM 9652 N N . GLY D 4 10 ? 107.077 131.757 147.489 1.00 81.43 116 GLY E N 1
ATOM 9653 C CA . GLY D 4 10 ? 106.358 131.146 146.399 1.00 76.76 116 GLY E CA 1
ATOM 9654 C C . GLY D 4 10 ? 106.977 131.499 145.063 1.00 77.81 116 GLY E C 1
ATOM 9655 O O . GLY D 4 10 ? 107.580 132.563 144.901 1.00 79.50 116 GLY E O 1
ATOM 9656 N N . PRO D 4 11 ? 106.839 130.615 144.080 1.00 76.41 117 PRO E N 1
ATOM 9657 C CA . PRO D 4 11 ? 107.512 130.812 142.789 1.00 77.28 117 PRO E CA 1
ATOM 9658 C C . PRO D 4 11 ? 106.925 131.986 142.027 1.00 78.40 117 PRO E C 1
ATOM 9659 O O . PRO D 4 11 ? 105.742 132.317 142.190 1.00 77.68 117 PRO E O 1
ATOM 9663 N N . PRO D 4 12 ? 107.726 132.654 141.201 1.00 79.85 118 PRO E N 1
ATOM 9664 C CA . PRO D 4 12 ? 107.177 133.677 140.302 1.00 80.44 118 PRO E CA 1
ATOM 9665 C C . PRO D 4 12 ? 106.309 133.048 139.221 1.00 81.34 118 PRO E C 1
ATOM 9666 O O . PRO D 4 12 ? 106.650 132.007 138.658 1.00 80.21 118 PRO E O 1
ATOM 9670 N N . GLY D 4 13 ? 105.189 133.701 138.919 1.00 75.51 119 GLY E N 1
ATOM 9671 C CA . GLY D 4 13 ? 104.257 133.202 137.934 1.00 73.19 119 GLY E CA 1
ATOM 9672 C C . GLY D 4 13 ? 104.718 133.409 136.505 1.00 73.91 119 GLY E C 1
ATOM 9673 O O . GLY D 4 13 ? 104.838 134.539 136.025 1.00 73.89 119 GLY E O 1
ATOM 9674 N N . PRO D 4 14 ? 104.985 132.309 135.792 1.00 85.74 120 PRO E N 1
ATOM 9675 C CA . PRO D 4 14 ? 105.478 132.415 134.411 1.00 87.23 120 PRO E CA 1
ATOM 9676 C C . PRO D 4 14 ? 104.466 132.997 133.435 1.00 87.14 120 PRO E C 1
ATOM 9677 O O . PRO D 4 14 ? 104.772 133.949 132.710 1.00 85.30 120 PRO E O 1
ATOM 9681 N N . ARG D 4 15 ? 103.266 132.429 133.393 1.00 92.69 121 ARG E N 1
ATOM 9682 C CA . ARG D 4 15 ? 102.233 132.910 132.482 1.00 94.30 121 ARG E CA 1
ATOM 9683 C C . ARG D 4 15 ? 101.612 134.201 133.002 1.00 93.70 121 ARG E C 1
ATOM 9684 O O . ARG D 4 15 ? 100.491 134.200 133.511 1.00 94.52 121 ARG E O 1
#

GO terms:
  GO:0005634 nucleus (C, IDA)
  GO:0005737 cytoplasm (C, IDA)
  GO:0019797 procollagen-proline 3-dioxygenase activity (F, IDA)
  GO:0005515 protein binding (F, IPI)
  GO:0005788 endoplasmic reticulum lumen (C, TAS)
  GO:0031012 extracellular matrix (C, HDA)
  GO:0005783 endoplasmic reticulum (C, IDA)
  GO:0005783 endoplasmic reticulum (C, EXP)
  GO:0070062 extracellular exosome (C, HDA)
  GO:0016020 membrane (C, HDA)
  GO:0018126 protein hydroxylation (P, IMP)
  GO:1901874 negative regulation of post-translational protein modification (P, IMP)
  GO:0050821 protein stabilization (P, IMP)
  GO:0060348 bone development (P, IMP)
  GO:0050708 regulation of protein secretion (P, IMP)
  GO:0006457 protein folding (P, IMP)

Organism: Homo sapiens (NCBI:txid9606)

Sequence (1203 aa):
GMVTPDLLFAEGTAAYARGDWPGVVLSMERALRSRAALRALRLRCRTQCAADFPWELDPDWSPSPAQASGAAALRDLSFFGGLLRRAACLRRCLGPPAAHSLSEEMELEFRKRSPYNYLQVAYFKINKLEKAVAAAHTFFVGNPEHMEMQQNLDYYQTMSGVKEADFKDLETQPHMQEFRLGVRLYSEEQPQEAVPHLEAALQEYFVAYEECRALCEGPYDYDGYNYLEYNADLFQAITDHYIQVLNCKQNCVTELASHPSREKPFEDFLPSHYNYLQFAYYNIGNYTQAVECAKTYLLFFPNDEVMNQNLAYYAAMLGEEHTRSIGPRESAKEYRQRSLLEKELLFFAYDVFGIPFVDPDSWTPEEVIPKRLQEKQKSERETAVRISQEIGNLMKEILDVSRLTREGGPLLYEGISLTMNSKLLNGSQRVVMDGVISDHECQELQRLTNVAAYGVTVFKALKLGQEGKVPLQSAHLYYNVTEKVRRIMESYFRLDTPLYFSYSHLVCRTAIEEVQAERKDDSHPVHVDNCILNAETLVCVKEPPAYTFRDYSAILYLNGDFDGGNFYFTELDAKTVTAEVQPQCGRAVGFSSGTENPHGVKAVTRGQRCAIALWFTLDPRHSERDRVQADDLVKMLFSPEEMDLSQYERYSFRSFPRDELMPLESAYRHALDKYSGEHWAESVGYLEISLRLHRLLRDSEAFCHRNCSAAPQPEPAAGLASYPELRLFGGLLRRAHCLKRCKQGLPAFRQSQPSREVLADFQRREPYKFLQFAYFKANNLPKAIAAAHTFLLKHPDDEMMKRNMAYYKSLPGAEDYIKDLETKSYESLFIRAVRAYNGENWRTSITDMELALPDFFKAFYECLAACEGSREIKDFKDFYLSIADHYVEVLECKIQCEENLTPVIGGYPVEKFVATMYHYLQFAYYKLNDLKNAAPCAVSYLLFDQNDKVMQQNLVYYQYHRDTWGLSDEHFQPRPEAVQFFNVTTLQKELYDFAKENIMDDDEGEVVKKGPKVTVKVYFDLRIGDEDVGRVIFGLFGKTVPKTVDNFVALATGEKGFGYKNSKFHRVIKDFMIQGGDFTRGDGTGGKSIYGERFPDENFKLKHYGPGWVSMANAGKDTNGSQFFITTVKTAWLDGKHVVFGKVLEGMEVVRKVESTKTDSRDKPLKDVIIADCGKIEVEKPFAIAKEAAAENPGPIGPPGPR

Secondary structure (DSSP, 8-state):
----HHHHHHHHHHHHHHT-HHHHHHHHHHHHHHHHHHHHHHHHHHHHHHHHSPPP--------TT-HHHHHHHHHHHHHHHHHHHHHHHHHHH--TTTT---HHHHHHHHTTHHHHHHHHHHHHTT-HHHHHHHHHHHHHH-S--HHHHHHHHHHHHSTT--STT---SSS-HHHHHHHHHHHHHHTT-GGGTHHHHHHHHHHHHHHHHHHHTT--------SSTTTT----HHHHHHHHHHHHHHHHHHHHHHTT--TTSSSPPSSHHHHHHHHHHHHHHHHT-HHHHHHHHHHHHTTSTT-HHHHHHHHHHHHHS-HHHHHH----HHHHHHHHHHHHHHHHHHHHHHHH--------S---GGGS-HHHHHHHHHHHHHHHHHHHHHHHHHHH--HHHHHHTT-----SSS-EEEE-SGGGTSSSEEEEE-SS-HHHHHHHHHHHHH----B-HHHHHHHHHHTSS-HHHHHHHHHHHHHHHHHHHHHTT-SS--EEEEEEEEEEE--TTS-TT--S-SS--B-SSSEEETTTTEEE--TTS-TTEEEEEEEE----SEE--EEEE-TTS-SEEEEE---TT-EEEEE-STT--EEE--EEESEEEEEEEEEES-TTS--SHHHHHHHHHHHHHS-------/--TT--SSS--GGG---HHHHHHHHHHHHHTT-HHHHHHHHHHHHHHHHHHHHHHHHHHHHHSSSPPP---SGGGG-HHHHHHHHHHHHHHHHHHHHTTSGGGGSPPPPHHHHHHHHTT-HHHHHHHHHHHTT-HHHHHHHHHHHHHH--S-HHHHHHHHHHHHSSSTTS----SS--HHHHHHHHHHHHHHTT--HHHHHHHHHHHHHHHHHHHHHHHTT-------B---HHHHHHHHHHHHHHHHHTTTTTTS-EETTEEPSSHHHHHHHHHHHHHHHTT-HHHHHHHHHHHHHH----HHHHHHHHHHHHTTTTTT--GGGGS--HHHHHHHHHHHHHHHHHHHHHHHTS---EEE--/-EEEEEEEEEEEEEEETTEEEEEEEEEE-TTTSTTTHHHHHHHHHTTTS--STT-BEEE--TTTEEEE---SSSSSS----SSSS-B---B------STTEEEE--SSSS-B-S-EEEESS---TTTTTS-EEEEE-S-HHHHHHHHTS---TT---SS-EEEEEEEEEEEEEEEE--SS-----/----------

Foldseek 3Di:
DLAALVVLVVQLVVCVVVPNLVSNQVSLVSSVVSVVVLLVQLLVQLVVLCVVQPDDDDPVQDCPVVCNVVSVVVVVVSRVVSVVSSVVSSVVPPPDPVRVDDDVVVVVCVQQLVSLVSNLVSCVVVPVLLSNLQSLLQNCQSPVPDVPSVVVNVVSDVDPDDDDVSHDHPDDQDLVVLQVVLVVCVVVPDLVVNQVSLVVSVVSVVVVLVSQLSPLQDDDDDPPPCVVVDDDDDVRVVVNSVLSSLLSSQCVVLVSQDGSVDPGGDAPPVLVSLVSNLVSCVVVPNLLVNLQSLQQSCVQVVPDDVSVVVNVVSCVVPPVVSSVVHHYDVVSVVVVVVSLVSLLVNLVCCVPVVQDHDHPHDSHDPPSHDDVVVVVVVVLVVLLVVLVVVLVVVVVVHVVNQLPSFAAFDQPDPPKDFPDGVVNQPFGFKTKIFPLDDQVLLVLLVQLCVQCDHWDFLLNSCVCCVVPSHPNVNSVSVVVSVVSVLVSSCRRRSDSFHKFFFGKTKDKDFADQVPCPPPPDWPDAWAFQAFGQPLVVLDTDRDPVGNNFWWKKKKAWRAQPFDFWKKFWDDSNRPDTRGIDRHHHRMMMMGTRDPRTTMDIGDTNHDMTIMMMTTMGRDVNNHDPSVSVSVVSCCCPPPNDDDPPD/DPPPADLVDDDPVLQAELVVLQVVLVVCLVVPNQPVNLVSLVSSVRLVVNVLVLLLVLVCVQPVDDDDDDDPVCVVPVVCVVVVSVVRSVVSSVVSQVPGSSNPYDYDDPVVVVCVVLLPSLVSNLVSCVVVVNLLVNLQSLLQNCLSPVPDDVSVVVNVVSVVDPPNPPSHDHPPDDDLLVLQVVLVVCLVVPHQPSNLVSLVVNVVRLVSVLVSQLSVLLDDDDDDDDDDDVLVVVVSVLSSLVSNLPRNQVPFDDDPSHGDPPVVLVSLVSNLVSCVVVVNVLVNQQSLLLSCVVPVPDVVSVVVNVVCVVCCPVVVHDVVSHHHDVVSVVVVVVNVVSVVVNVVCVVPRDDDPDDDDD/DFFAWFFWKKKFWKDFQHDTLDMWIKTWRCVVDPPVVVQQQCQQACPPVHHQAFWFWFALPALFWTKTFAPPDNHPPHFATPVGRFAFDDDQPAAQAAFFWKWFDADDGRGGGGMIITTHGRDRVCRPPIHTTIGIADDPVVRVVSSPADADPSRGGPTIMTRNHMHIDGDDDIDGDDRHHYDPD/DDDDDDDDDD

Radius of gyration: 36.49 Å; Cα contacts (8 Å, |Δi|>4): 1741; chains: 4; bounding box: 75×95×109 Å